Protein AF-A0A949EDN6-F1 (afdb_monomer_lite)

Structure (mmCIF, N/CA/C/O backbone):
data_AF-A0A949EDN6-F1
#
_entry.id   AF-A0A949EDN6-F1
#
loop_
_atom_site.group_PDB
_atom_site.id
_atom_site.type_symbol
_atom_site.label_atom_id
_atom_site.label_alt_id
_atom_site.label_comp_id
_atom_site.label_asym_id
_atom_site.label_entity_id
_atom_site.label_seq_id
_atom_site.pdbx_PDB_ins_code
_atom_site.Cartn_x
_atom_site.Cartn_y
_atom_site.Cartn_z
_atom_site.occupancy
_atom_site.B_iso_or_equiv
_atom_site.auth_seq_id
_atom_site.auth_comp_id
_atom_site.auth_asym_id
_atom_site.auth_atom_id
_atom_site.pdbx_PDB_model_num
ATOM 1 N N . MET A 1 1 ? 18.678 25.771 -33.953 1.00 86.19 1 MET A N 1
ATOM 2 C CA . MET A 1 1 ? 18.596 24.524 -33.159 1.00 86.19 1 MET A CA 1
ATOM 3 C C . MET A 1 1 ? 19.544 23.527 -33.800 1.00 86.19 1 MET A C 1
ATOM 5 O O . MET A 1 1 ? 19.846 23.737 -34.972 1.00 86.19 1 MET A O 1
ATOM 9 N N . PRO A 1 2 ? 20.022 22.495 -33.095 1.00 91.75 2 PRO A N 1
ATOM 10 C CA . PRO A 1 2 ? 20.628 21.342 -33.747 1.00 91.75 2 PRO A CA 1
ATOM 11 C C . PRO A 1 2 ? 19.666 20.754 -34.781 1.00 91.75 2 PRO A C 1
ATOM 13 O O . PRO A 1 2 ? 18.486 20.598 -34.490 1.00 91.75 2 PRO A O 1
ATOM 16 N N . ARG A 1 3 ? 20.156 20.472 -35.989 1.00 96.31 3 ARG A N 1
ATOM 17 C CA . ARG A 1 3 ? 19.372 19.837 -37.073 1.00 96.31 3 ARG A CA 1
ATOM 18 C C . ARG A 1 3 ? 19.996 18.530 -37.554 1.00 96.31 3 ARG A C 1
ATOM 20 O O . ARG A 1 3 ? 19.422 17.836 -38.385 1.00 96.31 3 ARG A O 1
ATOM 27 N N . LYS A 1 4 ? 21.176 18.201 -37.023 1.00 98.38 4 LYS A N 1
ATOM 28 C CA . LYS A 1 4 ? 21.984 17.035 -37.371 1.00 98.38 4 LYS A CA 1
ATOM 29 C C . LYS A 1 4 ? 22.200 16.178 -36.131 1.00 98.38 4 LYS A C 1
ATOM 31 O O . LYS A 1 4 ? 22.524 16.725 -35.075 1.00 98.38 4 LYS A O 1
ATOM 36 N N . ALA A 1 5 ? 22.079 14.861 -36.267 1.00 98.31 5 ALA A N 1
ATOM 37 C CA . ALA A 1 5 ? 22.488 13.906 -35.241 1.00 98.31 5 ALA A CA 1
ATOM 38 C C . ALA A 1 5 ? 23.556 12.948 -35.775 1.00 98.31 5 ALA A C 1
ATOM 40 O O . ALA A 1 5 ? 23.392 12.348 -36.838 1.00 98.31 5 ALA A O 1
ATOM 41 N N . VAL A 1 6 ? 24.638 12.783 -35.016 1.00 98.38 6 VAL A N 1
ATOM 42 C CA . VAL A 1 6 ? 25.698 11.805 -35.270 1.00 98.38 6 VAL A CA 1
ATOM 43 C C . VAL A 1 6 ? 25.408 10.552 -34.450 1.00 98.38 6 VAL A C 1
ATOM 45 O O . VAL A 1 6 ? 25.283 10.622 -33.225 1.00 98.38 6 VAL A O 1
ATOM 48 N N . LEU A 1 7 ? 25.300 9.407 -35.127 1.00 97.38 7 LEU A N 1
ATOM 49 C CA . LEU A 1 7 ? 24.991 8.104 -34.536 1.00 97.38 7 LEU A CA 1
ATOM 50 C C . LEU A 1 7 ? 26.198 7.158 -34.719 1.00 97.38 7 LEU A C 1
ATOM 52 O O . LEU A 1 7 ? 26.382 6.585 -35.801 1.00 97.38 7 LEU A O 1
ATOM 56 N N . PRO A 1 8 ? 27.048 6.983 -33.685 1.00 94.31 8 PRO A N 1
ATOM 57 C CA . PRO A 1 8 ? 28.187 6.068 -33.721 1.00 94.31 8 PRO A CA 1
ATOM 58 C C . PRO A 1 8 ? 27.738 4.601 -33.715 1.00 94.31 8 PRO A C 1
ATOM 60 O O . PRO A 1 8 ? 27.387 4.041 -32.676 1.00 94.31 8 PRO A O 1
ATOM 63 N N . VAL A 1 9 ? 27.755 3.967 -34.891 1.00 91.88 9 VAL A N 1
ATOM 64 C CA . VAL A 1 9 ? 27.290 2.581 -35.104 1.00 91.88 9 VAL A CA 1
ATOM 65 C C . VAL A 1 9 ? 28.416 1.601 -35.463 1.00 91.88 9 VAL A C 1
ATOM 67 O O . VAL A 1 9 ? 28.184 0.396 -35.510 1.00 91.88 9 VAL A O 1
ATOM 70 N N . GLY A 1 10 ? 29.646 2.092 -35.647 1.00 83.81 10 GLY A N 1
ATOM 71 C CA . GLY A 1 10 ? 30.845 1.337 -36.039 1.00 83.81 10 GLY A CA 1
ATOM 72 C C . GLY A 1 10 ? 31.387 0.295 -35.045 1.00 83.81 10 GLY A C 1
ATOM 73 O O . GLY A 1 10 ? 32.511 -0.172 -35.205 1.00 83.81 10 GLY A O 1
ATOM 74 N N . GLY A 1 11 ? 30.649 -0.042 -33.986 1.00 84.62 11 GLY A N 1
ATOM 75 C CA . GLY A 1 11 ? 31.118 -0.933 -32.923 1.00 84.62 11 GLY A CA 1
ATOM 76 C C . GLY A 1 11 ? 30.962 -2.420 -33.260 1.00 84.62 11 GLY A C 1
ATOM 77 O O . GLY A 1 11 ? 29.887 -2.862 -33.662 1.00 84.62 11 GLY A O 1
ATOM 78 N N . TRP A 1 12 ? 32.002 -3.216 -32.991 1.00 81.69 12 TRP A N 1
ATOM 79 C CA . TRP A 1 12 ? 32.021 -4.675 -33.206 1.00 81.69 12 TRP A CA 1
ATOM 80 C C . TRP A 1 12 ? 31.011 -5.472 -32.360 1.00 81.69 12 TRP A C 1
ATOM 82 O O . TRP A 1 12 ? 30.763 -6.639 -32.644 1.00 81.69 12 TRP A O 1
ATOM 92 N N . GLY A 1 13 ? 30.435 -4.882 -31.305 1.00 83.62 13 GLY A N 1
ATOM 93 C CA . GLY A 1 13 ? 29.383 -5.522 -30.505 1.00 83.62 13 GLY A CA 1
ATOM 94 C C . GLY A 1 13 ? 29.809 -6.834 -29.830 1.00 83.62 13 GLY A C 1
ATOM 95 O O . GLY A 1 13 ? 28.994 -7.744 -29.706 1.00 83.62 13 GLY A O 1
ATOM 96 N N . THR A 1 14 ? 31.071 -6.943 -29.405 1.00 84.38 14 THR A N 1
ATOM 97 C CA . THR A 1 14 ? 31.721 -8.184 -28.929 1.00 84.38 14 THR A CA 1
ATOM 98 C C . THR A 1 14 ? 30.969 -8.936 -27.828 1.00 84.38 14 THR A C 1
ATOM 100 O O . THR A 1 14 ? 31.036 -10.160 -27.782 1.00 84.38 14 THR A O 1
ATOM 103 N N . ARG A 1 15 ? 30.209 -8.231 -26.979 1.00 82.50 15 ARG A N 1
ATOM 104 C CA . ARG A 1 15 ? 29.369 -8.825 -25.920 1.00 82.50 15 ARG A CA 1
ATOM 105 C C . ARG A 1 15 ? 28.265 -9.755 -26.446 1.00 82.50 15 ARG A C 1
ATOM 107 O O . ARG A 1 15 ? 27.858 -10.646 -25.724 1.00 82.50 15 ARG A O 1
ATOM 114 N N . PHE A 1 16 ? 27.821 -9.565 -27.690 1.00 84.50 16 PHE A N 1
ATOM 115 C CA . PHE A 1 16 ? 26.744 -10.333 -28.334 1.00 84.50 16 PHE A CA 1
ATOM 116 C C . PHE A 1 16 ? 27.270 -11.319 -29.397 1.00 84.50 16 PHE A C 1
ATOM 118 O O . PHE A 1 16 ? 26.574 -11.665 -30.359 1.00 84.50 16 PHE A O 1
ATOM 125 N N . LEU A 1 17 ? 28.520 -11.770 -29.259 1.00 86.38 17 LEU A N 1
ATOM 126 C CA . LEU A 1 17 ? 29.038 -12.879 -30.058 1.00 86.38 17 LEU A CA 1
ATOM 127 C C . LEU A 1 17 ? 28.339 -14.192 -29.644 1.00 86.38 17 LEU A C 1
ATOM 129 O O . LEU A 1 17 ? 28.084 -14.394 -28.460 1.00 86.38 17 LEU A O 1
ATOM 133 N N . PRO A 1 18 ? 28.029 -15.102 -30.587 1.00 90.50 18 PRO A N 1
ATOM 134 C CA . PRO A 1 18 ? 28.461 -15.102 -31.986 1.00 90.50 18 PRO A CA 1
ATOM 135 C C . PRO A 1 18 ? 27.599 -14.261 -32.943 1.00 90.50 18 PRO A C 1
ATOM 137 O O . PRO A 1 18 ? 28.016 -14.063 -34.081 1.00 90.50 18 PRO A O 1
ATOM 140 N N . ALA A 1 19 ? 26.427 -13.763 -32.536 1.00 87.88 19 ALA A N 1
ATOM 141 C CA . ALA A 1 19 ? 25.477 -13.106 -33.444 1.00 87.88 19 ALA A CA 1
ATOM 142 C C . ALA A 1 19 ? 26.046 -11.831 -34.105 1.00 87.88 19 ALA A C 1
ATOM 144 O O . ALA A 1 19 ? 25.879 -11.623 -35.312 1.00 87.88 19 ALA A O 1
ATOM 145 N N . THR A 1 20 ? 26.815 -11.028 -33.362 1.00 89.19 20 THR A N 1
ATOM 146 C CA . THR A 1 20 ? 27.477 -9.820 -33.894 1.00 89.19 20 THR A CA 1
ATOM 147 C C . THR A 1 20 ? 28.630 -10.079 -34.865 1.00 89.19 20 THR A C 1
ATOM 149 O O . THR A 1 20 ? 29.150 -9.134 -35.453 1.00 89.19 20 THR A O 1
ATOM 152 N N . LYS A 1 21 ? 28.993 -11.345 -35.126 1.00 88.31 21 LYS A N 1
ATOM 153 C CA . LYS A 1 21 ? 29.953 -11.711 -36.183 1.00 88.31 21 LYS A CA 1
ATOM 154 C C . LYS A 1 21 ? 29.453 -11.346 -37.590 1.00 88.31 21 LYS A C 1
ATOM 156 O O . LYS A 1 21 ? 30.275 -11.146 -38.479 1.00 88.31 21 LYS A O 1
ATOM 161 N N . ALA A 1 22 ? 28.134 -11.312 -37.797 1.00 86.50 22 ALA A N 1
ATOM 162 C CA . ALA A 1 22 ? 27.520 -11.095 -39.112 1.00 86.50 22 ALA A CA 1
ATOM 163 C C . ALA A 1 22 ? 26.401 -10.039 -39.125 1.00 86.50 22 ALA A C 1
ATOM 165 O O . ALA A 1 22 ? 26.159 -9.441 -40.169 1.00 86.50 22 ALA A O 1
ATOM 166 N N . VAL A 1 23 ? 25.725 -9.792 -37.996 1.00 89.81 23 VAL A N 1
ATOM 167 C CA . VAL A 1 23 ? 24.645 -8.795 -37.898 1.00 89.81 23 VAL A CA 1
ATOM 168 C C . VAL A 1 23 ? 25.084 -7.658 -36.970 1.00 89.81 23 VAL A C 1
ATOM 170 O O . VAL A 1 23 ? 25.405 -7.927 -35.812 1.00 89.81 23 VAL A O 1
ATOM 173 N N . PRO A 1 24 ? 25.081 -6.384 -37.407 1.00 90.50 24 PRO A N 1
ATOM 174 C CA . PRO A 1 24 ? 25.395 -5.260 -36.529 1.00 90.50 24 PRO A CA 1
ATOM 175 C C . PRO A 1 24 ? 24.480 -5.235 -35.308 1.00 90.50 24 PRO A C 1
ATOM 177 O O . PRO A 1 24 ? 23.265 -5.358 -35.444 1.00 90.50 24 PRO A O 1
ATOM 180 N N . LYS A 1 25 ? 25.031 -4.990 -34.115 1.00 88.56 25 LYS A N 1
ATOM 181 C CA . LYS A 1 25 ? 24.237 -4.964 -32.875 1.00 88.56 25 LYS A CA 1
ATOM 182 C C . LYS A 1 25 ? 23.059 -3.975 -32.938 1.00 88.56 25 LYS A C 1
ATOM 184 O O . LYS A 1 25 ? 21.986 -4.252 -32.417 1.00 88.56 25 LYS A O 1
ATOM 189 N N . ALA A 1 26 ? 23.231 -2.833 -33.605 1.00 91.00 26 ALA A N 1
ATOM 190 C CA . ALA A 1 26 ? 22.168 -1.840 -33.778 1.00 91.00 26 ALA A CA 1
ATOM 191 C C . ALA A 1 26 ? 21.023 -2.313 -34.711 1.00 91.00 26 ALA A C 1
ATOM 193 O O . ALA A 1 26 ? 19.939 -1.736 -34.685 1.00 91.00 26 ALA A O 1
ATOM 194 N N . MET A 1 27 ? 21.238 -3.383 -35.488 1.00 93.19 27 MET A N 1
ATOM 195 C CA . MET A 1 27 ? 20.226 -4.055 -36.315 1.00 93.19 27 MET A CA 1
ATOM 196 C C . MET A 1 27 ? 19.486 -5.186 -35.585 1.00 93.19 27 MET A C 1
ATOM 198 O O . MET A 1 27 ? 18.628 -5.833 -36.182 1.00 93.19 27 MET A O 1
ATOM 202 N N . PHE A 1 28 ? 19.790 -5.444 -34.309 1.00 93.56 28 PHE A N 1
ATOM 203 C CA . PHE A 1 28 ? 19.087 -6.464 -33.531 1.00 93.56 28 PHE A CA 1
ATOM 204 C C . PHE A 1 28 ? 17.604 -6.075 -33.359 1.00 93.56 28 PHE A C 1
ATOM 206 O O . PHE A 1 28 ? 17.327 -4.918 -33.025 1.00 93.56 28 PHE A O 1
ATOM 213 N N . PRO A 1 29 ? 16.645 -6.987 -33.607 1.00 93.25 29 PRO A N 1
ATOM 214 C CA . PRO A 1 29 ? 15.225 -6.661 -33.593 1.00 93.25 29 PRO A CA 1
ATOM 215 C C . PRO A 1 29 ? 14.650 -6.586 -32.175 1.00 93.25 29 PRO A C 1
ATOM 217 O O . PRO A 1 29 ? 14.702 -7.544 -31.409 1.00 93.25 29 PRO A O 1
ATOM 220 N N . ILE A 1 30 ? 13.976 -5.481 -31.875 1.00 92.12 30 ILE A N 1
ATOM 221 C CA . ILE A 1 30 ? 12.975 -5.396 -30.813 1.00 92.12 30 ILE A CA 1
ATOM 222 C C . ILE A 1 30 ? 11.614 -5.563 -31.490 1.00 92.12 30 ILE A C 1
ATOM 224 O O . ILE A 1 30 ? 11.155 -4.713 -32.255 1.00 92.12 30 ILE A O 1
ATOM 228 N N . MET A 1 31 ? 11.004 -6.729 -31.272 1.00 89.56 31 MET A N 1
ATOM 229 C CA . MET A 1 31 ? 9.820 -7.214 -31.990 1.00 89.56 31 MET A CA 1
ATOM 230 C C . MET A 1 31 ? 9.969 -7.178 -33.523 1.00 89.56 31 MET A C 1
ATOM 232 O O . MET A 1 31 ? 10.419 -8.158 -34.109 1.00 89.56 31 MET A O 1
ATOM 236 N N . ASN A 1 32 ? 9.587 -6.080 -34.184 1.00 88.38 32 ASN A N 1
ATOM 237 C CA . ASN A 1 32 ? 9.657 -5.913 -35.644 1.00 88.38 32 ASN A CA 1
ATOM 238 C C . ASN A 1 32 ? 10.418 -4.655 -36.106 1.00 88.38 32 ASN A C 1
ATOM 240 O O . ASN A 1 32 ? 10.356 -4.318 -37.286 1.00 88.38 32 ASN A O 1
ATOM 244 N N . LYS A 1 33 ? 11.109 -3.958 -35.198 1.00 93.06 33 LYS A N 1
ATOM 245 C CA . LYS A 1 33 ? 11.955 -2.792 -35.487 1.00 93.06 33 LYS A CA 1
ATOM 246 C C . LYS A 1 33 ? 13.381 -3.083 -34.997 1.00 93.06 33 LYS A C 1
ATOM 248 O O . LYS A 1 33 ? 13.526 -3.561 -33.873 1.00 93.06 33 LYS A O 1
ATOM 253 N N . PRO A 1 34 ? 14.445 -2.810 -35.769 1.00 94.88 34 PRO A N 1
ATOM 254 C CA . PRO A 1 34 ? 15.801 -2.885 -35.241 1.00 94.88 34 PRO A CA 1
ATOM 255 C C . PRO A 1 34 ? 16.022 -1.783 -34.196 1.00 94.88 34 PRO A C 1
ATOM 257 O O . PRO A 1 34 ? 15.439 -0.703 -34.304 1.00 94.88 34 PRO A O 1
ATOM 260 N N . VAL A 1 35 ? 16.894 -2.031 -33.217 1.00 93.88 35 VAL A N 1
ATOM 261 C CA . VAL A 1 35 ? 17.261 -1.077 -32.149 1.00 93.88 35 VAL A CA 1
ATOM 262 C C . VAL A 1 35 ? 17.540 0.339 -32.694 1.00 93.88 35 VAL A C 1
ATOM 264 O O . VAL A 1 35 ? 17.014 1.314 -32.160 1.00 93.88 35 VAL A O 1
ATOM 267 N N . ILE A 1 36 ? 18.274 0.463 -33.808 1.00 94.88 36 ILE A N 1
ATOM 268 C CA . ILE A 1 36 ? 18.601 1.750 -34.450 1.00 94.88 36 ILE A CA 1
ATOM 269 C C . ILE A 1 36 ? 17.370 2.569 -34.876 1.00 94.88 36 ILE A C 1
ATOM 271 O O . ILE A 1 36 ? 17.423 3.796 -34.886 1.00 94.88 36 ILE A O 1
ATOM 275 N N . HIS A 1 37 ? 16.254 1.921 -35.216 1.00 95.94 37 HIS A N 1
ATOM 276 C CA . HIS A 1 37 ? 15.062 2.602 -35.722 1.00 95.94 37 HIS A CA 1
ATOM 277 C C . HIS A 1 37 ? 14.324 3.364 -34.614 1.00 95.94 37 HIS A C 1
ATOM 279 O O . HIS A 1 37 ? 13.880 4.475 -34.868 1.00 95.94 37 HIS A O 1
ATOM 285 N N . TYR A 1 38 ? 14.283 2.843 -33.381 1.00 94.44 38 TYR A N 1
ATOM 286 C CA . TYR A 1 38 ? 13.754 3.576 -32.217 1.00 94.44 38 TYR A CA 1
ATOM 287 C C . TYR A 1 38 ? 14.542 4.862 -31.943 1.00 94.44 38 TYR A C 1
ATOM 289 O O . TYR A 1 38 ? 13.979 5.903 -31.622 1.00 94.44 38 TYR A O 1
ATOM 297 N N . VAL A 1 39 ? 15.861 4.788 -32.112 1.00 94.38 39 VAL A N 1
ATOM 298 C CA . VAL A 1 39 ? 16.786 5.900 -31.875 1.00 94.38 39 VAL A CA 1
ATOM 299 C C . VAL A 1 39 ? 16.667 6.977 -32.964 1.00 94.38 39 VAL A C 1
ATOM 301 O O . VAL A 1 39 ? 16.814 8.166 -32.683 1.00 94.38 39 VAL A O 1
ATOM 304 N N . VAL A 1 40 ? 16.348 6.581 -34.201 1.00 96.56 40 VAL A N 1
ATOM 305 C CA . VAL A 1 40 ? 16.036 7.512 -35.299 1.00 96.56 40 VAL A CA 1
ATOM 306 C C . VAL A 1 40 ? 14.614 8.080 -35.181 1.00 96.56 40 VAL A C 1
ATOM 308 O O . VAL A 1 40 ? 14.451 9.278 -35.396 1.00 96.56 40 VAL A O 1
ATOM 311 N N . ASP A 1 41 ? 13.609 7.286 -34.782 1.00 94.75 41 ASP A N 1
ATOM 312 C CA . ASP A 1 41 ? 12.260 7.780 -34.442 1.00 94.75 41 ASP A CA 1
ATOM 313 C C . ASP A 1 41 ? 12.344 8.904 -33.388 1.00 94.75 41 ASP A C 1
ATOM 315 O O . ASP A 1 41 ? 11.747 9.966 -33.569 1.00 94.75 41 ASP A O 1
ATOM 319 N N . GLU A 1 42 ? 13.120 8.703 -32.314 1.00 95.12 42 GLU A N 1
ATOM 320 C CA . GLU A 1 42 ? 13.324 9.702 -31.254 1.00 95.12 42 GLU A CA 1
ATOM 321 C C . GLU A 1 42 ? 13.961 10.993 -31.795 1.00 95.12 42 GLU A C 1
ATOM 323 O O . GLU A 1 42 ? 13.468 12.092 -31.533 1.00 95.12 42 GLU A O 1
ATOM 328 N N . ALA A 1 43 ? 15.037 10.869 -32.580 1.00 95.81 43 ALA A N 1
ATOM 329 C CA . ALA A 1 43 ? 15.753 12.009 -33.148 1.00 95.81 43 ALA A CA 1
ATOM 330 C C . ALA A 1 43 ? 14.867 12.841 -34.093 1.00 95.81 43 ALA A C 1
ATOM 332 O O . ALA A 1 43 ? 14.839 14.069 -33.994 1.00 95.81 43 ALA A O 1
ATOM 333 N N . VAL A 1 44 ? 14.117 12.179 -34.978 1.00 95.81 44 VAL A N 1
ATOM 334 C CA . VAL A 1 44 ? 13.199 12.833 -35.924 1.00 95.81 44 VAL A CA 1
ATOM 335 C C . VAL A 1 44 ? 12.036 13.498 -35.187 1.00 95.81 44 VAL A C 1
ATOM 337 O O . VAL A 1 44 ? 11.688 14.633 -35.506 1.00 95.81 44 VAL A O 1
ATOM 340 N N . THR A 1 45 ? 11.484 12.851 -34.155 1.00 93.44 45 THR A N 1
ATOM 341 C CA . THR A 1 45 ? 10.420 13.441 -33.318 1.00 93.44 45 THR A CA 1
ATOM 342 C C . THR A 1 45 ? 10.907 14.708 -32.605 1.00 93.44 45 THR A C 1
ATOM 344 O O . THR A 1 45 ? 10.188 15.701 -32.560 1.00 93.44 45 THR A O 1
ATOM 347 N N . ALA A 1 46 ? 12.163 14.728 -32.149 1.00 93.00 46 ALA A N 1
ATOM 348 C CA . ALA A 1 46 ? 12.807 15.907 -31.565 1.00 93.00 46 ALA A CA 1
ATOM 349 C C . ALA A 1 46 ? 13.220 16.998 -32.587 1.00 93.00 46 ALA A C 1
ATOM 351 O O . ALA A 1 46 ? 13.841 17.992 -32.201 1.00 93.00 46 ALA A O 1
ATOM 352 N N . GLY A 1 47 ? 12.897 16.838 -33.877 1.00 94.31 47 GLY A N 1
ATOM 353 C CA . GLY A 1 47 ? 13.146 17.837 -34.923 1.00 94.31 47 GLY A CA 1
ATOM 354 C C . GLY A 1 47 ? 14.534 17.786 -35.573 1.00 94.31 47 GLY A C 1
ATOM 355 O O . GLY A 1 47 ? 15.000 18.805 -36.083 1.00 94.31 47 GLY A O 1
ATOM 356 N N . ILE A 1 48 ? 15.215 16.635 -35.559 1.00 97.50 48 ILE A N 1
ATOM 357 C CA . ILE A 1 48 ? 16.449 16.428 -36.334 1.00 97.50 48 ILE A CA 1
ATOM 358 C C . ILE A 1 48 ? 16.107 16.150 -37.808 1.00 97.50 48 ILE A C 1
ATOM 360 O O . ILE A 1 48 ? 15.389 15.205 -38.122 1.00 97.50 48 ILE A O 1
ATOM 364 N N . GLU A 1 49 ? 16.671 16.954 -38.713 1.00 96.81 49 GLU A N 1
ATOM 365 C CA . GLU A 1 49 ? 16.455 16.894 -40.169 1.00 96.81 49 GLU A CA 1
ATOM 366 C C . GLU A 1 49 ? 17.404 15.900 -40.867 1.00 96.81 49 GLU A C 1
ATOM 368 O O . GLU A 1 49 ? 17.034 15.278 -41.864 1.00 96.81 49 GLU A O 1
ATOM 373 N N . GLN A 1 50 ? 18.636 15.748 -40.359 1.00 97.88 50 GLN A N 1
ATOM 374 C CA . GLN A 1 50 ? 19.682 14.912 -40.960 1.00 97.88 50 GLN A CA 1
ATOM 375 C C . GLN A 1 50 ? 20.315 13.949 -39.944 1.00 97.88 50 GLN A C 1
ATOM 377 O O . GLN A 1 50 ? 20.757 14.344 -38.862 1.00 97.88 50 GLN A O 1
ATOM 382 N N . ILE A 1 51 ? 20.443 12.685 -40.341 1.00 98.31 51 ILE A N 1
ATOM 383 C CA . ILE A 1 51 ? 21.099 11.622 -39.577 1.00 98.31 51 ILE A CA 1
ATOM 384 C C . ILE A 1 51 ? 22.439 11.274 -40.241 1.00 98.31 51 ILE A C 1
ATOM 386 O O . ILE A 1 51 ? 22.512 11.044 -41.451 1.00 98.31 51 ILE A O 1
ATOM 390 N N . ILE A 1 52 ? 23.506 11.241 -39.441 1.00 98.06 52 ILE A N 1
ATOM 391 C CA . ILE A 1 52 ? 24.877 10.931 -39.861 1.00 98.06 52 ILE A CA 1
ATOM 392 C C . ILE A 1 52 ? 25.327 9.646 -39.156 1.00 98.06 52 ILE A C 1
ATOM 394 O O . ILE A 1 52 ? 25.650 9.657 -37.965 1.00 98.06 52 ILE A O 1
ATOM 398 N N . PHE A 1 53 ? 25.367 8.531 -39.882 1.00 97.25 53 PHE A N 1
ATOM 399 C CA . PHE A 1 53 ? 25.857 7.254 -39.361 1.00 97.25 53 PHE A CA 1
ATOM 400 C C . PHE A 1 53 ? 27.381 7.153 -39.485 1.00 97.25 53 PHE A C 1
ATOM 402 O O . PHE A 1 53 ? 27.936 7.300 -40.574 1.00 97.25 53 PHE A O 1
ATOM 409 N N . VAL A 1 54 ? 28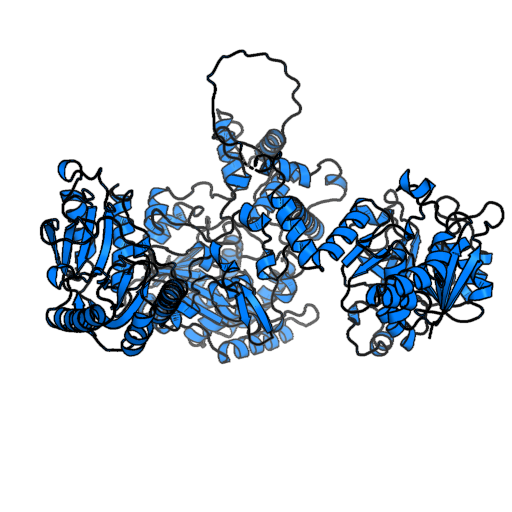.063 6.827 -38.386 1.00 95.12 54 VAL A N 1
ATOM 410 C CA . VAL A 1 54 ? 29.509 6.551 -38.397 1.00 95.12 54 VAL A CA 1
ATOM 411 C C . VAL A 1 54 ? 29.714 5.034 -38.432 1.00 95.12 54 VAL A C 1
ATOM 413 O O . VAL A 1 54 ? 29.548 4.368 -37.408 1.00 95.12 54 VAL A O 1
ATOM 416 N N . ILE A 1 55 ? 30.017 4.489 -39.616 1.00 91.56 55 ILE A N 1
ATOM 417 C CA . ILE A 1 55 ? 29.951 3.049 -39.951 1.00 91.56 55 ILE A CA 1
ATOM 418 C C . ILE A 1 55 ? 31.329 2.423 -40.216 1.00 91.56 55 ILE A C 1
ATOM 420 O O . ILE A 1 55 ? 32.225 3.076 -40.741 1.00 91.56 55 ILE A O 1
ATOM 424 N N . THR A 1 56 ? 31.495 1.126 -39.940 1.00 87.06 56 THR A N 1
ATOM 425 C CA . THR A 1 56 ? 32.552 0.308 -40.576 1.00 87.06 56 THR A CA 1
ATOM 426 C C . THR A 1 56 ? 31.965 -0.466 -41.768 1.00 87.06 56 THR A C 1
ATOM 428 O O . THR A 1 56 ? 30.737 -0.553 -41.875 1.00 87.06 56 THR A O 1
ATOM 431 N N . PRO A 1 57 ? 32.782 -1.096 -42.640 1.00 80.88 57 PRO A N 1
ATOM 432 C CA . PRO A 1 57 ? 32.275 -1.967 -43.707 1.00 80.88 57 PRO A CA 1
ATOM 433 C C . PRO A 1 57 ? 31.326 -3.071 -43.213 1.00 80.88 57 PRO A C 1
ATOM 435 O O . PRO A 1 57 ? 30.389 -3.435 -43.918 1.00 80.88 57 PRO A O 1
ATOM 438 N N . ASN A 1 58 ? 31.502 -3.541 -41.972 1.00 79.25 58 ASN A N 1
ATOM 439 C CA . ASN A 1 58 ? 30.658 -4.568 -41.357 1.00 79.25 58 ASN A CA 1
ATOM 440 C C . ASN A 1 58 ? 29.281 -4.042 -40.906 1.00 79.25 58 ASN A C 1
ATOM 442 O O . ASN A 1 58 ? 28.465 -4.825 -40.431 1.00 79.25 58 ASN A O 1
ATOM 446 N N . ASN A 1 59 ? 29.011 -2.734 -41.009 1.00 86.06 59 ASN A N 1
ATOM 447 C CA . ASN A 1 59 ? 27.774 -2.100 -40.536 1.00 86.06 59 ASN A CA 1
ATOM 448 C C . ASN A 1 59 ? 26.878 -1.554 -41.660 1.00 86.06 59 ASN A C 1
ATOM 450 O O . ASN A 1 59 ? 25.891 -0.878 -41.367 1.00 86.06 59 ASN A O 1
ATOM 454 N N . ARG A 1 60 ? 27.196 -1.843 -42.930 1.00 86.56 60 ARG A N 1
ATOM 455 C CA . ARG A 1 60 ? 26.493 -1.284 -44.099 1.00 86.56 60 ARG A CA 1
ATOM 456 C C . ARG A 1 60 ? 24.985 -1.559 -44.117 1.00 86.56 60 ARG A C 1
ATOM 458 O O . ARG A 1 60 ? 24.222 -0.696 -44.533 1.00 86.56 60 ARG A O 1
ATOM 465 N N . SER A 1 61 ? 24.541 -2.678 -43.547 1.00 91.56 61 SER A N 1
ATOM 466 C CA . SER A 1 61 ? 23.116 -3.017 -43.446 1.00 91.56 61 SER A CA 1
ATOM 467 C C . SER A 1 61 ? 22.271 -2.012 -42.641 1.00 91.56 61 SER A C 1
ATOM 469 O O . SER A 1 61 ? 21.047 -2.077 -42.685 1.00 91.56 61 SER A O 1
ATOM 471 N N . ILE A 1 62 ? 22.897 -1.093 -41.892 1.00 93.31 62 ILE A N 1
ATOM 472 C CA . ILE A 1 62 ? 22.216 0.043 -41.249 1.00 93.31 62 ILE A CA 1
ATOM 473 C C . ILE A 1 62 ? 21.854 1.110 -42.292 1.00 93.31 62 ILE A C 1
ATOM 475 O O . ILE A 1 62 ? 20.722 1.576 -42.321 1.00 93.31 62 ILE A O 1
ATOM 479 N N . GLU A 1 63 ? 22.792 1.468 -43.170 1.00 91.50 63 GLU A N 1
ATOM 480 C CA . GLU A 1 63 ? 22.570 2.406 -44.279 1.00 91.50 63 GLU A CA 1
ATOM 481 C C . GLU A 1 63 ? 21.539 1.845 -45.272 1.00 91.50 63 GLU A C 1
ATOM 483 O O . GLU A 1 63 ? 20.621 2.552 -45.687 1.00 91.50 63 GLU A O 1
ATOM 488 N N . GLU A 1 64 ? 21.629 0.549 -45.574 1.00 92.25 64 GLU A N 1
ATOM 489 C CA . GLU A 1 64 ? 20.685 -0.163 -46.446 1.00 92.25 64 GLU A CA 1
ATOM 490 C C . GLU A 1 64 ? 19.260 -0.197 -45.856 1.00 92.25 64 GLU A C 1
ATOM 492 O O . GLU A 1 64 ? 18.296 -0.048 -46.600 1.00 92.25 64 GLU A O 1
ATOM 497 N N . TYR A 1 65 ? 19.102 -0.311 -44.529 1.00 94.94 65 TYR A N 1
ATOM 498 C CA . TYR A 1 65 ? 17.787 -0.297 -43.864 1.00 94.94 65 TYR A CA 1
ATOM 499 C C . TYR A 1 65 ? 17.071 1.064 -43.930 1.00 94.94 65 TYR A C 1
ATOM 501 O O . TYR A 1 65 ? 15.841 1.106 -43.939 1.00 94.94 65 TYR A O 1
ATOM 509 N N . PHE A 1 66 ? 17.818 2.171 -43.990 1.00 95.62 66 PHE A N 1
ATOM 510 C CA . PHE A 1 66 ? 17.260 3.520 -44.172 1.00 95.62 66 PHE A CA 1
ATOM 511 C C . PHE A 1 66 ? 17.260 3.991 -45.640 1.00 95.62 66 PHE A C 1
ATOM 513 O O . PHE A 1 66 ? 16.898 5.132 -45.920 1.00 95.62 66 PHE A O 1
ATOM 520 N N . SER A 1 67 ? 17.630 3.121 -46.585 1.00 93.12 67 SER A N 1
ATOM 521 C CA . SER A 1 67 ? 17.615 3.399 -48.026 1.00 93.12 67 SER A CA 1
ATOM 522 C C . SER A 1 67 ? 16.340 2.859 -48.700 1.00 93.12 67 SER A C 1
ATOM 524 O O . SER A 1 67 ? 15.775 1.873 -48.225 1.00 93.12 67 SER A O 1
ATOM 526 N N . PRO A 1 68 ? 15.871 3.453 -49.818 1.00 92.88 68 PRO A N 1
ATOM 527 C CA . PRO A 1 68 ? 14.770 2.894 -50.608 1.00 92.88 68 PRO A CA 1
ATOM 528 C C . PRO A 1 68 ? 15.086 1.480 -51.100 1.00 92.88 68 PRO A C 1
ATOM 530 O O . PRO A 1 68 ? 16.209 1.201 -51.524 1.00 92.88 68 PRO A O 1
ATOM 533 N N . SER A 1 69 ? 14.094 0.590 -51.078 1.00 92.50 69 SER A N 1
ATOM 534 C CA . SER A 1 69 ? 14.283 -0.836 -51.365 1.00 92.50 69 SER A CA 1
ATOM 535 C C . SER A 1 69 ? 13.388 -1.243 -52.529 1.00 92.50 69 SER A C 1
ATOM 537 O O . SER A 1 69 ? 12.391 -1.941 -52.363 1.00 92.50 69 SER A O 1
ATOM 539 N N . LEU A 1 70 ? 13.744 -0.764 -53.725 1.00 93.06 70 LEU A N 1
ATOM 540 C CA . LEU A 1 70 ? 12.899 -0.824 -54.925 1.00 93.06 70 LEU A CA 1
ATOM 541 C C . LEU A 1 70 ? 12.403 -2.246 -55.251 1.00 93.06 70 LEU A C 1
ATOM 543 O O . LEU A 1 70 ? 11.234 -2.417 -55.586 1.00 93.06 70 LEU A O 1
ATOM 547 N N . ASP A 1 71 ? 13.246 -3.269 -55.079 1.00 93.62 71 ASP A N 1
ATOM 548 C CA . ASP A 1 71 ? 12.869 -4.674 -55.297 1.00 93.62 71 ASP A CA 1
ATOM 549 C C . ASP A 1 71 ? 11.834 -5.176 -54.272 1.00 93.62 71 ASP A C 1
ATOM 551 O O . ASP A 1 71 ? 10.911 -5.921 -54.615 1.00 93.62 71 ASP A O 1
ATOM 555 N N . LEU A 1 72 ? 11.957 -4.759 -53.005 1.00 93.06 72 LEU A N 1
ATOM 556 C CA . LEU A 1 72 ? 11.001 -5.093 -51.947 1.00 93.06 72 LEU A CA 1
ATOM 557 C C . LEU A 1 72 ? 9.688 -4.328 -52.138 1.00 93.06 72 LEU A C 1
ATOM 559 O O . LEU A 1 72 ? 8.617 -4.913 -51.986 1.00 93.06 72 LEU A O 1
ATOM 563 N N . GLU A 1 73 ? 9.759 -3.050 -52.500 1.00 94.12 73 GLU A N 1
ATOM 564 C CA . GLU A 1 73 ? 8.598 -2.208 -52.787 1.00 94.12 73 GLU A CA 1
ATOM 565 C C . GLU A 1 73 ? 7.796 -2.764 -53.971 1.00 94.12 73 GLU A C 1
ATOM 567 O O . GLU A 1 73 ? 6.607 -3.046 -53.816 1.00 94.12 73 GLU A O 1
ATOM 572 N N . ALA A 1 74 ? 8.449 -3.057 -55.101 1.00 94.75 74 ALA A N 1
ATOM 573 C CA . ALA A 1 74 ? 7.815 -3.681 -56.264 1.00 94.75 74 ALA A CA 1
ATOM 574 C C . ALA A 1 74 ? 7.219 -5.065 -55.935 1.00 94.75 74 ALA A C 1
ATOM 576 O O . ALA A 1 74 ? 6.112 -5.391 -56.368 1.00 94.75 74 ALA A O 1
ATOM 577 N N . CYS A 1 75 ? 7.901 -5.873 -55.116 1.00 95.31 75 CYS A N 1
ATOM 578 C CA . CYS A 1 75 ? 7.391 -7.166 -54.650 1.00 95.31 75 CYS A CA 1
ATOM 579 C C . CYS A 1 75 ? 6.145 -7.019 -53.752 1.00 95.31 75 CYS A C 1
ATOM 581 O O . CYS A 1 75 ? 5.188 -7.790 -53.880 1.00 95.31 75 CYS A O 1
ATOM 583 N N . LEU A 1 76 ? 6.119 -6.027 -52.856 1.00 95.44 76 LEU A N 1
ATOM 584 C CA . LEU A 1 76 ? 4.971 -5.741 -51.990 1.00 95.44 76 LEU A CA 1
ATOM 585 C C . LEU A 1 76 ? 3.794 -5.139 -52.769 1.00 95.44 76 LEU A C 1
ATOM 587 O O . LEU A 1 76 ? 2.648 -5.491 -52.479 1.00 95.44 76 LEU A O 1
ATOM 591 N N . GLU A 1 77 ? 4.057 -4.300 -53.771 1.00 93.94 77 GLU A N 1
ATOM 592 C CA . GLU A 1 77 ? 3.053 -3.752 -54.687 1.00 93.94 77 GLU A CA 1
ATOM 593 C C . GLU A 1 77 ? 2.425 -4.851 -55.556 1.00 93.94 77 GLU A C 1
ATOM 595 O O . GLU A 1 77 ? 1.202 -5.016 -55.543 1.00 93.94 77 GLU A O 1
ATOM 600 N N . GLN A 1 78 ? 3.242 -5.687 -56.210 1.00 95.38 78 GLN A N 1
ATOM 601 C CA . GLN A 1 78 ? 2.779 -6.835 -57.002 1.00 95.38 78 GLN A CA 1
ATOM 602 C C . GLN A 1 78 ? 1.933 -7.808 -56.160 1.00 95.38 78 GLN A C 1
ATOM 604 O O . GLN A 1 78 ? 0.938 -8.355 -56.638 1.00 95.38 78 GLN A O 1
ATOM 609 N N . ARG A 1 79 ? 2.294 -8.002 -54.883 1.00 95.44 79 ARG A N 1
ATOM 610 C CA . ARG A 1 79 ? 1.548 -8.824 -53.908 1.00 95.44 79 ARG A CA 1
ATOM 611 C C . ARG A 1 79 ? 0.414 -8.069 -53.196 1.00 95.44 79 ARG A C 1
ATOM 613 O O . ARG A 1 79 ? -0.188 -8.617 -52.271 1.00 95.44 79 ARG A O 1
ATOM 620 N N . GLN A 1 80 ? 0.131 -6.830 -53.600 1.00 93.81 80 GLN A N 1
ATOM 621 C CA . GLN A 1 80 ? -0.926 -5.949 -53.087 1.00 93.81 80 GLN A CA 1
ATOM 622 C C . GLN A 1 80 ? -0.890 -5.715 -51.561 1.00 93.81 80 GLN A C 1
ATOM 624 O O . GLN A 1 80 ? -1.906 -5.404 -50.934 1.00 93.81 80 GLN A O 1
ATOM 629 N N . LYS A 1 81 ? 0.285 -5.827 -50.928 1.00 95.19 81 LYS A N 1
ATOM 630 C CA . LYS A 1 81 ? 0.490 -5.673 -49.475 1.00 95.19 81 LYS A CA 1
ATOM 631 C C . LYS A 1 81 ? 0.610 -4.198 -49.067 1.00 95.19 81 LYS A C 1
ATOM 633 O O . LYS A 1 81 ? 1.601 -3.790 -48.467 1.00 95.19 81 LYS A O 1
ATOM 638 N N . LYS A 1 82 ? -0.430 -3.411 -49.370 1.00 93.62 82 LYS A N 1
ATOM 639 C CA . LYS A 1 82 ? -0.469 -1.938 -49.247 1.00 93.62 82 LYS A CA 1
ATOM 640 C C . LYS A 1 82 ? 0.049 -1.394 -47.909 1.00 93.62 82 LYS A C 1
ATOM 642 O O . LYS A 1 82 ? 0.855 -0.473 -47.913 1.00 93.62 82 LYS A O 1
ATOM 647 N N . GLU A 1 83 ? -0.340 -1.979 -46.776 1.00 92.06 83 GLU A N 1
ATOM 648 C CA . GLU A 1 83 ? 0.117 -1.486 -45.464 1.00 92.06 83 GLU A CA 1
ATOM 649 C C . GLU A 1 83 ? 1.597 -1.789 -45.185 1.00 92.06 83 GLU A C 1
ATOM 651 O O . GLU A 1 83 ? 2.286 -0.965 -44.594 1.00 92.06 83 GLU A O 1
ATOM 656 N N . ALA A 1 84 ? 2.125 -2.918 -45.669 1.00 90.19 84 ALA A N 1
ATOM 657 C CA . ALA A 1 84 ? 3.557 -3.208 -45.575 1.00 90.19 84 ALA A CA 1
ATOM 658 C C . ALA A 1 84 ? 4.375 -2.298 -46.508 1.00 90.19 84 ALA A C 1
ATOM 660 O O . ALA A 1 84 ? 5.431 -1.812 -46.111 1.00 90.19 84 ALA A O 1
ATOM 661 N N . LEU A 1 85 ? 3.857 -2.016 -47.711 1.00 93.44 85 LEU A N 1
ATOM 662 C CA . LEU A 1 85 ? 4.464 -1.082 -48.662 1.00 93.44 85 LEU A CA 1
ATOM 663 C C . LEU A 1 85 ? 4.587 0.328 -48.060 1.00 93.44 85 LEU A C 1
ATOM 665 O O . LEU A 1 85 ? 5.682 0.882 -48.050 1.00 93.44 85 LEU A O 1
ATOM 669 N N . LYS A 1 86 ? 3.511 0.858 -47.454 1.00 93.38 86 LYS A N 1
ATOM 670 C CA . LYS A 1 86 ? 3.536 2.135 -46.711 1.00 93.38 86 LYS A CA 1
ATOM 671 C C . LYS A 1 86 ? 4.600 2.159 -45.611 1.00 93.38 86 LYS A C 1
ATOM 673 O O . LYS A 1 86 ? 5.258 3.178 -45.429 1.00 93.38 86 LYS A O 1
ATOM 678 N N . VAL A 1 87 ? 4.752 1.066 -44.854 1.00 91.50 87 VAL A N 1
ATOM 679 C CA . VAL A 1 87 ? 5.747 0.983 -43.771 1.00 91.50 87 VAL A CA 1
ATOM 680 C C . VAL A 1 87 ? 7.166 1.043 -44.331 1.00 91.50 87 VAL A C 1
ATOM 682 O O . VAL A 1 87 ? 7.949 1.846 -43.835 1.00 91.50 87 VAL A O 1
ATOM 685 N N . VAL A 1 88 ? 7.482 0.271 -45.378 1.00 92.25 88 VAL A N 1
ATOM 686 C CA . VAL A 1 88 ? 8.800 0.315 -46.043 1.00 92.25 88 VAL A CA 1
ATOM 687 C C . VAL A 1 88 ? 9.068 1.713 -46.607 1.00 92.25 88 VAL A C 1
ATOM 689 O O . VAL A 1 88 ? 10.081 2.321 -46.273 1.00 92.25 88 VAL A O 1
ATOM 692 N N . GLN A 1 89 ? 8.123 2.273 -47.365 1.00 93.06 89 GLN A N 1
ATOM 693 C CA . GLN A 1 89 ? 8.255 3.593 -47.993 1.00 93.06 89 GLN A CA 1
ATOM 694 C C . GLN A 1 89 ? 8.351 4.753 -46.996 1.00 93.06 89 GLN A C 1
ATOM 696 O O . GLN A 1 89 ? 8.897 5.804 -47.336 1.00 93.06 89 GLN A O 1
ATOM 701 N N . LYS A 1 90 ? 7.878 4.592 -45.753 1.00 94.56 90 LYS A N 1
ATOM 702 C CA . LYS A 1 90 ? 8.069 5.614 -44.717 1.00 94.56 90 LYS A CA 1
ATOM 703 C C . LYS A 1 90 ? 9.538 5.737 -44.297 1.00 94.56 90 LYS A C 1
ATOM 705 O O . LYS A 1 90 ? 9.973 6.855 -44.043 1.00 94.56 90 LYS A O 1
ATOM 710 N N . ILE A 1 91 ? 10.293 4.636 -44.216 1.00 95.06 91 ILE A N 1
ATOM 711 C CA . ILE A 1 91 ? 11.606 4.611 -43.540 1.00 95.06 91 ILE A CA 1
ATOM 712 C C . ILE A 1 91 ? 12.637 5.557 -44.198 1.00 95.06 91 ILE A C 1
ATOM 714 O O . ILE A 1 91 ? 13.199 6.379 -43.471 1.00 95.06 91 ILE A O 1
ATOM 718 N N . PRO A 1 92 ? 12.846 5.558 -45.532 1.00 94.88 92 PRO A N 1
ATOM 719 C CA . PRO A 1 92 ? 13.785 6.486 -46.174 1.00 94.88 92 PRO A CA 1
ATOM 720 C C . PRO A 1 92 ? 13.329 7.950 -46.130 1.00 94.88 92 PRO A C 1
ATOM 722 O O . PRO A 1 92 ? 14.141 8.857 -46.272 1.00 94.88 92 PRO A O 1
ATOM 725 N N . ASN A 1 93 ? 12.031 8.183 -45.919 1.00 93.25 93 ASN A N 1
ATOM 726 C CA . ASN A 1 93 ? 11.419 9.509 -45.840 1.00 93.25 93 ASN A CA 1
ATOM 727 C C . ASN A 1 93 ? 11.347 10.056 -44.397 1.00 93.25 93 ASN A C 1
ATOM 729 O O . ASN A 1 93 ? 10.711 11.082 -44.166 1.00 93.25 93 ASN A O 1
ATOM 733 N N . MET A 1 94 ? 11.972 9.388 -43.416 1.00 94.69 94 MET A N 1
ATOM 734 C CA . MET A 1 94 ? 12.015 9.860 -42.023 1.00 94.69 94 MET A CA 1
ATOM 735 C C . MET A 1 94 ? 12.957 11.057 -41.823 1.00 94.69 94 MET A C 1
ATOM 737 O O . MET A 1 94 ? 12.660 11.924 -41.009 1.00 94.69 94 MET A O 1
ATOM 741 N N . ALA A 1 95 ? 14.092 11.090 -42.528 1.00 96.00 95 ALA A N 1
ATOM 742 C CA . ALA A 1 95 ? 15.129 12.116 -42.411 1.00 96.00 95 ALA A CA 1
ATOM 743 C C . ALA A 1 95 ? 16.045 12.105 -43.646 1.00 96.00 95 ALA A C 1
ATOM 745 O O . ALA A 1 95 ? 16.015 11.169 -44.446 1.00 96.00 95 ALA A O 1
ATOM 746 N N . HIS A 1 96 ? 16.936 13.088 -43.769 1.00 96.81 96 HIS A N 1
ATOM 747 C CA . HIS A 1 96 ? 18.068 12.981 -44.687 1.00 96.81 96 HIS A CA 1
ATOM 748 C C . HIS A 1 96 ? 19.158 12.084 -44.084 1.00 96.81 96 HIS A C 1
ATOM 750 O O . HIS A 1 96 ? 19.855 12.472 -43.147 1.00 96.81 96 HIS A O 1
ATOM 756 N N . PHE A 1 97 ? 19.315 10.876 -44.619 1.00 96.69 97 PHE A N 1
ATOM 757 C CA . PHE A 1 97 ? 20.339 9.930 -44.176 1.00 96.69 97 PHE A CA 1
ATOM 758 C C . PHE A 1 97 ? 21.669 10.146 -44.903 1.00 96.69 97 PHE A C 1
ATOM 760 O O . PHE A 1 97 ? 21.716 10.430 -46.098 1.00 96.69 97 PHE A O 1
ATOM 767 N N . SER A 1 98 ? 22.768 10.014 -44.163 1.00 95.81 98 SER A N 1
ATOM 768 C CA . SER A 1 98 ? 24.138 10.158 -44.663 1.00 95.81 98 SER A CA 1
ATOM 769 C C . SER A 1 98 ? 25.096 9.306 -43.829 1.00 95.81 98 SER A C 1
ATOM 771 O O . SER A 1 98 ? 24.817 9.024 -42.662 1.00 95.81 98 SER A O 1
ATOM 773 N N . SER A 1 99 ? 26.221 8.883 -44.406 1.00 94.31 99 SER A N 1
ATOM 774 C CA . SER A 1 99 ? 27.197 8.023 -43.732 1.00 94.31 99 SER A CA 1
ATOM 775 C C . SER A 1 99 ? 28.629 8.542 -43.860 1.00 94.31 99 SER A C 1
ATOM 777 O O . SER A 1 99 ? 28.983 9.260 -44.795 1.00 94.31 99 SER A O 1
ATOM 779 N N . THR A 1 100 ? 29.467 8.181 -42.889 1.00 94.38 100 THR A N 1
ATOM 780 C CA . THR A 1 100 ? 30.911 8.435 -42.899 1.00 94.38 100 THR A CA 1
ATOM 781 C C . THR A 1 100 ? 31.655 7.210 -42.349 1.00 94.38 100 THR A C 1
ATOM 783 O O . THR A 1 100 ? 31.190 6.592 -41.384 1.00 94.38 100 THR A O 1
ATOM 786 N N . PRO A 1 101 ? 32.791 6.803 -42.944 1.00 90.94 101 PRO A N 1
ATOM 787 C CA . PRO A 1 101 ? 33.561 5.666 -42.457 1.00 90.94 101 PRO A CA 1
ATOM 788 C C . PRO A 1 101 ? 34.250 5.976 -41.120 1.00 90.94 101 PRO A C 1
ATOM 790 O O . PRO A 1 101 ? 34.978 6.959 -40.991 1.00 90.94 101 PRO A O 1
ATOM 793 N N . ALA A 1 102 ? 34.096 5.076 -40.151 1.00 87.56 102 ALA A N 1
ATOM 794 C CA . ALA A 1 102 ? 34.800 5.074 -38.874 1.00 87.56 102 ALA A CA 1
ATOM 795 C C . ALA A 1 102 ? 36.300 4.778 -39.079 1.00 87.56 102 ALA A C 1
ATOM 797 O O . ALA A 1 102 ? 36.737 3.628 -39.000 1.00 87.56 102 ALA A O 1
ATOM 798 N N . LYS A 1 103 ? 37.097 5.807 -39.385 1.00 85.19 103 LYS A N 1
ATOM 799 C CA . LYS A 1 103 ? 38.549 5.685 -39.583 1.00 85.19 103 LYS A CA 1
ATOM 800 C C . LYS A 1 103 ? 39.293 5.858 -38.249 1.00 85.19 103 LYS A C 1
ATOM 802 O O . LYS A 1 103 ? 39.124 6.902 -37.614 1.00 85.19 103 LYS A O 1
ATOM 807 N N . PRO A 1 104 ? 40.144 4.899 -37.833 1.00 80.62 104 PRO A N 1
ATOM 808 C CA . PRO A 1 104 ? 41.115 5.108 -36.758 1.00 80.62 104 PRO A CA 1
ATOM 809 C C . PRO A 1 104 ? 42.087 6.248 -37.089 1.00 80.62 104 PRO A C 1
ATOM 811 O O . PRO A 1 104 ? 42.415 6.470 -38.258 1.00 80.62 104 PRO A O 1
ATOM 814 N N . ARG A 1 105 ? 42.593 6.944 -36.066 1.00 73.38 105 ARG A N 1
ATOM 815 C CA . ARG A 1 105 ? 43.574 8.031 -36.230 1.00 73.38 105 ARG A CA 1
ATOM 816 C C . ARG A 1 105 ? 44.939 7.555 -35.737 1.00 73.38 105 ARG A C 1
ATOM 818 O O . ARG A 1 105 ? 45.270 7.666 -34.560 1.00 73.38 105 ARG A O 1
ATOM 825 N N . GLY A 1 106 ? 45.708 6.953 -36.644 1.00 74.50 106 GLY A N 1
ATOM 826 C CA . GLY A 1 106 ? 46.904 6.192 -36.278 1.00 74.50 106 GLY A CA 1
ATOM 827 C C . GLY A 1 106 ? 46.512 4.943 -35.486 1.00 74.50 106 GLY A C 1
ATOM 828 O O . GLY A 1 106 ? 45.691 4.157 -35.950 1.00 74.50 106 GLY A O 1
ATOM 829 N N . GLN A 1 107 ? 47.063 4.784 -34.282 1.00 63.56 107 GLN A N 1
ATOM 830 C CA . GLN A 1 107 ? 46.700 3.692 -33.368 1.00 63.56 107 GLN A CA 1
ATOM 831 C C . GLN A 1 107 ? 45.402 3.946 -32.573 1.00 63.56 107 GLN A C 1
ATOM 833 O O . GLN A 1 107 ? 44.902 3.034 -31.923 1.00 63.56 107 GLN A O 1
ATOM 838 N N . TYR A 1 108 ? 44.849 5.165 -32.613 1.00 71.56 108 TYR A N 1
ATOM 839 C CA . TYR A 1 108 ? 43.774 5.590 -31.712 1.00 71.56 108 TYR A CA 1
ATOM 840 C C . TYR A 1 108 ? 42.366 5.316 -32.261 1.00 71.56 108 TYR A C 1
ATOM 842 O O . TYR A 1 108 ? 42.077 5.550 -33.440 1.00 71.56 108 TYR A O 1
ATOM 850 N N . GLN A 1 109 ? 41.488 4.841 -31.374 1.00 81.19 109 GLN A N 1
ATOM 851 C CA . GLN A 1 109 ? 40.088 4.475 -31.630 1.00 81.19 109 GLN A CA 1
ATOM 852 C C . GLN A 1 109 ? 39.175 5.040 -30.520 1.00 81.19 109 GLN A C 1
ATOM 854 O O . GLN A 1 109 ? 39.630 5.840 -29.702 1.00 81.19 109 GLN A O 1
ATOM 859 N N . GLY A 1 110 ? 37.896 4.654 -30.503 1.00 86.62 110 GLY A N 1
ATOM 860 C CA . GLY A 1 110 ? 36.926 5.038 -29.471 1.00 86.62 110 GLY A CA 1
ATOM 861 C C . GLY A 1 110 ? 35.846 6.022 -29.915 1.00 86.62 110 GLY A C 1
ATOM 862 O O . GLY A 1 110 ? 35.797 6.472 -31.065 1.00 86.62 110 GLY A O 1
ATOM 863 N N . LEU A 1 111 ?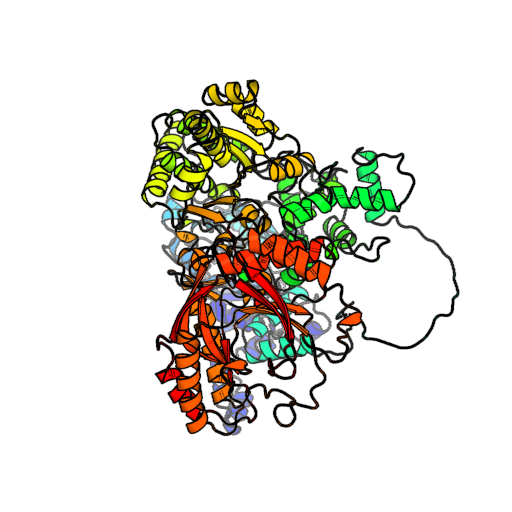 34.953 6.354 -28.978 1.00 91.31 111 LEU A N 1
ATOM 864 C CA . LEU A 1 111 ? 33.768 7.183 -29.229 1.00 91.31 111 LEU A CA 1
ATOM 865 C C . LEU A 1 111 ? 34.121 8.599 -29.716 1.00 91.31 111 LEU A C 1
ATOM 867 O O . LEU A 1 111 ? 33.446 9.121 -30.602 1.00 91.31 111 LEU A O 1
ATOM 871 N N . GLY A 1 112 ? 35.191 9.201 -29.189 1.00 93.56 112 GLY A N 1
ATOM 872 C CA . GLY A 1 112 ? 35.660 10.518 -29.619 1.00 93.56 112 GLY A CA 1
ATOM 873 C C . GLY A 1 112 ? 36.131 10.523 -31.076 1.00 93.56 112 GLY A C 1
ATOM 874 O O . GLY A 1 112 ? 35.735 11.393 -31.852 1.00 93.56 112 GLY A O 1
ATOM 875 N N . VAL A 1 113 ? 36.884 9.496 -31.492 1.00 93.19 113 VAL A N 1
ATOM 876 C CA . VAL A 1 113 ? 37.310 9.323 -32.895 1.00 93.19 113 VAL A CA 1
ATOM 877 C C . VAL A 1 113 ? 36.104 9.091 -33.812 1.00 93.19 113 VAL A C 1
ATOM 879 O O . VAL A 1 113 ? 36.068 9.606 -34.930 1.00 93.19 113 VAL A O 1
ATOM 882 N N . ALA A 1 114 ? 35.086 8.359 -33.352 1.00 93.69 114 ALA A N 1
ATOM 883 C CA . ALA A 1 114 ? 33.855 8.171 -34.115 1.00 93.69 114 ALA A CA 1
ATOM 884 C C . ALA A 1 114 ? 33.105 9.500 -34.335 1.00 93.69 114 ALA A C 1
ATOM 886 O O . ALA A 1 114 ? 32.729 9.797 -35.466 1.00 93.69 114 ALA A O 1
ATOM 887 N N . VAL A 1 115 ? 32.950 10.332 -33.298 1.00 96.62 115 VAL A N 1
ATOM 888 C CA . VAL A 1 115 ? 32.343 11.670 -33.436 1.00 96.62 115 VAL A CA 1
ATOM 889 C C . VAL A 1 115 ? 33.169 12.561 -34.371 1.00 96.62 115 VAL A C 1
ATOM 891 O O . VAL A 1 115 ? 32.601 13.179 -35.271 1.00 96.62 115 VAL A O 1
ATOM 894 N N . LEU A 1 116 ? 34.500 12.576 -34.238 1.00 95.44 116 LEU A N 1
ATOM 895 C CA . LEU A 1 116 ? 35.381 13.386 -35.088 1.00 95.44 116 LEU A CA 1
ATOM 896 C C . LEU A 1 116 ? 35.277 13.025 -36.584 1.00 95.44 116 LEU A C 1
ATOM 898 O O . LEU A 1 116 ? 35.283 13.915 -37.429 1.00 95.44 116 LEU A O 1
ATOM 902 N N . ASN A 1 117 ? 35.077 11.749 -36.936 1.00 95.25 117 ASN A N 1
ATOM 903 C CA . ASN A 1 117 ? 34.865 11.329 -38.333 1.00 95.25 117 ASN A CA 1
ATOM 904 C C . ASN A 1 117 ? 33.589 11.917 -38.987 1.00 95.25 117 ASN A C 1
ATOM 906 O O . ASN A 1 117 ? 33.439 11.828 -40.209 1.00 95.25 117 ASN A O 1
ATOM 910 N N . ALA A 1 118 ? 32.680 12.527 -38.216 1.00 96.75 118 ALA A N 1
ATOM 911 C CA . ALA A 1 118 ? 31.494 13.221 -38.724 1.00 96.75 118 ALA A CA 1
ATOM 912 C C . ALA A 1 118 ? 31.689 14.735 -38.955 1.00 96.75 118 ALA A C 1
ATOM 914 O O . ALA A 1 118 ? 30.817 15.355 -39.565 1.00 96.75 118 ALA A O 1
ATOM 915 N N . GLN A 1 119 ? 32.818 15.323 -38.534 1.00 96.31 119 GLN A N 1
ATOM 916 C CA . GLN A 1 119 ? 33.126 16.765 -38.592 1.00 96.31 119 GLN A CA 1
ATOM 917 C C . GLN A 1 119 ? 32.767 17.425 -39.935 1.00 96.31 119 GLN A C 1
ATOM 919 O O . GLN A 1 119 ? 32.132 18.475 -39.957 1.00 96.31 119 GLN A O 1
ATOM 924 N N . VAL A 1 120 ? 33.110 16.792 -41.063 1.00 95.69 120 VAL A N 1
ATOM 925 C CA . VAL A 1 120 ? 32.858 17.331 -42.416 1.00 95.69 120 VAL A CA 1
ATOM 926 C C . VAL A 1 120 ? 31.365 17.354 -42.782 1.00 95.69 120 VAL A C 1
ATOM 928 O O . VAL A 1 120 ? 30.922 18.263 -43.479 1.00 95.69 120 VAL A O 1
ATOM 931 N N . LEU A 1 121 ? 30.576 16.384 -42.308 1.00 96.62 121 LEU A N 1
ATOM 932 C CA . LEU A 1 121 ? 29.131 16.307 -42.572 1.00 96.62 121 LEU A CA 1
ATOM 933 C C . LEU A 1 121 ? 28.324 17.187 -41.605 1.00 96.62 121 LEU A C 1
ATOM 935 O O . LEU A 1 121 ? 27.304 17.770 -41.985 1.00 96.62 121 LEU A O 1
ATOM 939 N N . VAL A 1 122 ? 28.798 17.324 -40.364 1.00 97.50 122 VAL A N 1
ATOM 940 C CA . VAL A 1 122 ? 28.236 18.254 -39.378 1.00 97.50 122 VAL A CA 1
ATOM 941 C C . VAL A 1 122 ? 28.511 19.703 -39.784 1.00 97.50 122 VAL A C 1
ATOM 943 O O . VAL A 1 122 ? 27.578 20.504 -39.846 1.00 97.50 122 VAL A O 1
ATOM 946 N N . GLY A 1 123 ? 29.751 20.032 -40.145 1.00 95.44 123 GLY A N 1
ATOM 947 C CA . GLY A 1 123 ? 30.171 21.405 -40.411 1.00 95.44 123 GLY A CA 1
ATOM 948 C C . GLY A 1 123 ? 30.196 22.258 -39.138 1.00 95.44 123 GLY A C 1
ATOM 949 O O . GLY A 1 123 ? 30.376 21.750 -38.035 1.00 95.44 123 GLY A O 1
ATOM 950 N N . ASN A 1 124 ? 30.016 23.571 -39.291 1.00 95.12 124 ASN A N 1
ATOM 951 C CA . ASN A 1 124 ? 30.090 24.533 -38.189 1.00 95.12 124 ASN A CA 1
ATOM 952 C C . ASN A 1 124 ? 28.703 24.869 -37.599 1.00 95.12 124 ASN A C 1
ATOM 954 O O . ASN A 1 124 ? 28.302 26.032 -37.564 1.00 95.12 124 ASN A O 1
ATOM 958 N N . GLU A 1 125 ? 27.940 23.855 -37.182 1.00 95.56 125 GLU A N 1
ATOM 959 C CA . GLU A 1 125 ? 26.661 24.032 -36.475 1.00 95.56 125 GLU A CA 1
ATOM 960 C C . GLU A 1 125 ? 26.543 23.055 -35.286 1.00 95.56 125 GLU A C 1
ATOM 962 O O . GLU A 1 125 ? 27.142 21.978 -35.326 1.00 95.56 125 GLU A O 1
ATOM 967 N N . PRO A 1 126 ? 25.814 23.404 -34.205 1.00 97.19 126 PRO A N 1
ATOM 968 C CA . PRO A 1 126 ? 25.629 22.507 -33.068 1.00 97.19 126 PRO A CA 1
ATOM 969 C C . PRO A 1 126 ? 24.817 21.274 -33.476 1.00 97.19 126 PRO A C 1
ATOM 971 O O . PRO A 1 126 ? 23.875 21.363 -34.266 1.00 97.19 126 PRO A O 1
ATOM 974 N N . PHE A 1 127 ? 25.162 20.123 -32.912 1.00 98.50 127 PHE A N 1
ATOM 975 C CA . PHE A 1 127 ? 24.678 18.819 -33.357 1.00 98.50 127 PHE A CA 1
ATOM 976 C C . PHE A 1 127 ? 24.385 17.899 -32.175 1.00 98.50 127 PHE A C 1
ATOM 978 O O . PHE A 1 127 ? 24.958 18.043 -31.095 1.00 98.50 127 PHE A O 1
ATOM 985 N N . ALA A 1 128 ? 23.485 16.942 -32.376 1.00 98.31 128 ALA A N 1
ATOM 986 C CA . ALA A 1 128 ? 23.252 15.885 -31.406 1.00 98.31 128 ALA A CA 1
ATOM 987 C C . ALA A 1 128 ? 24.273 14.747 -31.583 1.00 98.31 128 ALA A C 1
ATOM 989 O O . ALA A 1 128 ? 24.643 14.412 -32.709 1.00 98.31 128 ALA A O 1
ATOM 990 N N . VAL A 1 129 ? 24.676 14.101 -30.489 1.00 98.31 129 VAL A N 1
ATOM 991 C CA . VAL A 1 129 ? 25.283 12.760 -30.526 1.00 98.31 129 VAL A CA 1
ATOM 992 C C . VAL A 1 129 ? 24.340 11.809 -29.811 1.00 98.31 129 VAL A C 1
ATOM 994 O O . VAL A 1 129 ? 23.879 12.091 -28.705 1.00 98.31 129 VAL A O 1
ATOM 997 N N . ILE A 1 130 ? 24.031 10.692 -30.461 1.00 97.38 130 ILE A N 1
ATOM 998 C CA . ILE A 1 130 ? 23.013 9.754 -29.997 1.00 97.38 130 ILE A CA 1
ATOM 999 C C . ILE A 1 130 ? 23.603 8.344 -30.054 1.00 97.38 130 ILE A C 1
ATOM 1001 O O . ILE A 1 130 ? 23.968 7.855 -31.125 1.00 97.38 130 ILE A O 1
ATOM 1005 N N . LEU A 1 131 ? 23.738 7.689 -28.897 1.00 94.56 131 LEU A N 1
ATOM 1006 C CA . LEU A 1 131 ? 24.293 6.337 -28.835 1.00 94.56 131 LEU A CA 1
ATOM 1007 C C . LEU A 1 131 ? 23.189 5.316 -29.140 1.00 94.56 131 LEU A C 1
ATOM 1009 O O . LEU A 1 131 ? 22.183 5.273 -28.429 1.00 94.56 131 LEU A O 1
ATOM 1013 N N . PRO A 1 132 ? 23.374 4.441 -30.144 1.00 88.12 132 PRO A N 1
ATOM 1014 C CA . PRO A 1 132 ? 22.304 3.586 -30.652 1.00 88.12 132 PRO A CA 1
ATOM 1015 C C . PRO A 1 132 ? 21.903 2.458 -29.696 1.00 88.12 132 PRO A C 1
ATOM 1017 O O . PRO A 1 132 ? 20.948 1.753 -29.971 1.00 88.12 132 PRO A O 1
ATOM 1020 N N . ASN A 1 133 ? 22.646 2.231 -28.610 1.00 87.31 133 ASN A N 1
ATOM 1021 C CA . ASN A 1 133 ? 22.395 1.123 -27.685 1.00 87.31 133 ASN A CA 1
ATOM 1022 C C . ASN A 1 133 ? 21.542 1.518 -26.472 1.00 87.31 133 ASN A C 1
ATOM 1024 O O . ASN A 1 133 ? 21.064 0.629 -25.766 1.00 87.31 133 ASN A O 1
ATOM 1028 N N . ASP A 1 134 ? 21.380 2.819 -26.248 1.00 91.06 134 ASP A N 1
ATOM 1029 C CA . ASP A 1 134 ? 20.702 3.379 -25.088 1.00 91.06 134 ASP A CA 1
ATOM 1030 C C . ASP A 1 134 ? 19.258 3.680 -25.497 1.00 91.06 134 ASP A C 1
ATOM 1032 O O . ASP A 1 134 ? 19.005 4.644 -26.224 1.00 91.06 134 ASP A O 1
ATOM 1036 N N . LEU A 1 135 ? 18.327 2.819 -25.085 1.00 91.25 135 LEU A N 1
ATOM 1037 C CA . LEU A 1 135 ? 16.898 2.938 -25.384 1.00 91.25 135 LEU A CA 1
ATOM 1038 C C . LEU A 1 135 ? 16.154 3.570 -24.210 1.00 91.25 135 LEU A C 1
ATOM 1040 O O . LEU A 1 135 ? 16.500 3.353 -23.051 1.00 91.25 135 LEU A O 1
ATOM 1044 N N . MET A 1 136 ? 15.157 4.389 -24.532 1.00 89.44 136 MET A N 1
ATOM 1045 C CA . MET A 1 136 ? 14.489 5.294 -23.601 1.00 89.44 136 MET A CA 1
ATOM 1046 C C . MET A 1 136 ? 12.991 5.289 -23.903 1.00 89.44 136 MET A C 1
ATOM 1048 O O . MET A 1 136 ? 12.604 5.512 -25.048 1.00 89.44 136 MET A O 1
ATOM 1052 N N . GLU A 1 137 ? 12.164 5.022 -22.894 1.00 83.69 137 GLU A N 1
ATOM 1053 C CA . GLU A 1 137 ? 10.701 5.058 -22.995 1.00 83.69 137 GLU A CA 1
ATOM 1054 C C . GLU A 1 137 ? 10.149 6.120 -22.041 1.00 83.69 137 GLU A C 1
ATOM 1056 O O . GLU A 1 137 ? 10.380 6.073 -20.828 1.00 83.69 137 GLU A O 1
ATOM 1061 N N . THR A 1 138 ? 9.421 7.079 -22.606 1.00 81.12 138 THR A N 1
ATOM 1062 C CA . THR A 1 138 ? 8.899 8.268 -21.927 1.00 81.12 138 THR A CA 1
ATOM 1063 C C . THR A 1 138 ? 7.644 8.781 -22.618 1.00 81.12 138 THR A C 1
ATOM 1065 O O . THR A 1 138 ? 7.435 8.546 -23.805 1.00 81.12 138 THR A O 1
ATOM 1068 N N . GLY A 1 139 ? 6.842 9.575 -21.900 1.00 76.44 139 GLY A N 1
ATOM 1069 C CA . GLY A 1 139 ? 5.780 10.372 -22.523 1.00 76.44 139 GLY A CA 1
ATOM 1070 C C . GLY A 1 139 ? 6.303 11.483 -23.448 1.00 76.44 139 GLY A C 1
ATOM 1071 O O . GLY A 1 139 ? 5.545 11.977 -24.276 1.00 76.44 139 GLY A O 1
ATOM 1072 N N . ILE A 1 140 ? 7.580 11.873 -23.315 1.00 82.94 140 ILE A N 1
ATOM 1073 C CA . ILE A 1 140 ? 8.254 12.903 -24.123 1.00 82.94 140 ILE A CA 1
ATOM 1074 C C . ILE A 1 140 ? 9.686 12.447 -24.450 1.00 82.94 140 ILE A C 1
ATOM 1076 O O . ILE A 1 140 ? 10.427 12.121 -23.516 1.00 82.94 140 ILE A O 1
ATOM 1080 N N . PRO A 1 141 ? 10.107 12.417 -25.729 1.00 89.62 141 PRO A N 1
ATOM 1081 C CA . PRO A 1 141 ? 11.452 12.012 -26.146 1.00 89.62 141 PRO A CA 1
ATOM 1082 C C . PRO A 1 141 ? 12.582 12.711 -25.372 1.00 89.62 141 PRO A C 1
ATOM 1084 O O . PRO A 1 141 ? 12.559 13.928 -25.184 1.00 89.62 141 PRO A O 1
ATOM 1087 N N . CYS A 1 142 ? 13.623 11.968 -24.977 1.00 92.88 142 CYS A N 1
ATOM 1088 C CA . CYS A 1 142 ? 14.754 12.541 -24.237 1.00 92.88 142 CYS A CA 1
ATOM 1089 C C . CYS A 1 142 ? 15.462 13.639 -25.051 1.00 92.88 142 CYS A C 1
ATOM 1091 O O . CYS A 1 142 ? 15.743 14.721 -24.527 1.00 92.88 142 CYS A O 1
ATOM 1093 N N . MET A 1 143 ? 15.663 13.406 -26.353 1.00 94.25 143 MET A N 1
ATOM 1094 C CA . MET A 1 143 ? 16.161 14.425 -27.278 1.00 94.25 143 MET A CA 1
ATOM 1095 C C . MET A 1 143 ? 15.281 15.680 -27.346 1.00 94.25 143 MET A C 1
ATOM 1097 O O . MET A 1 143 ? 15.832 16.766 -27.502 1.00 94.25 143 MET A O 1
ATOM 1101 N N . GLU A 1 144 ? 13.956 15.582 -27.206 1.00 91.88 144 GLU A N 1
ATOM 1102 C CA . GLU A 1 144 ? 13.067 16.752 -27.246 1.00 91.88 144 GLU A CA 1
ATOM 1103 C C . GLU A 1 144 ? 13.258 17.631 -26.000 1.00 91.88 144 GLU A C 1
ATOM 1105 O O . GLU A 1 144 ? 13.432 18.846 -26.126 1.00 91.88 144 GLU A O 1
ATOM 1110 N N . SER A 1 145 ? 13.352 17.027 -24.810 1.00 91.81 145 SER A N 1
ATOM 1111 C CA . SER A 1 145 ? 13.709 17.740 -23.573 1.00 91.81 145 SER A CA 1
ATOM 1112 C C . SER A 1 145 ? 15.089 18.405 -23.673 1.00 91.81 145 SER A C 1
ATOM 1114 O O . SER A 1 145 ? 15.234 19.586 -23.348 1.00 91.81 145 SER A O 1
ATOM 1116 N N . LEU A 1 146 ? 16.101 17.692 -24.188 1.00 94.00 146 LEU A N 1
ATOM 1117 C CA . LEU A 1 146 ? 17.444 18.246 -24.421 1.00 94.00 146 LEU A CA 1
ATOM 1118 C C . LEU A 1 146 ? 17.416 19.429 -25.398 1.00 94.00 146 LEU A C 1
ATOM 1120 O O . LEU A 1 146 ? 18.035 20.461 -25.135 1.00 94.00 146 LEU A O 1
ATOM 1124 N N . MET A 1 147 ? 16.673 19.308 -26.499 1.00 92.75 147 MET A N 1
ATOM 1125 C CA . MET A 1 147 ? 16.472 20.376 -27.481 1.00 92.75 147 MET A CA 1
ATOM 1126 C C . MET A 1 147 ? 15.775 21.587 -26.848 1.00 92.75 147 MET A C 1
ATOM 1128 O O . MET A 1 147 ? 16.231 22.717 -27.034 1.00 92.75 147 MET A O 1
ATOM 1132 N N . GLY A 1 148 ? 14.726 21.369 -26.050 1.00 90.75 148 GLY A N 1
ATOM 1133 C CA . GLY A 1 148 ? 14.004 22.412 -25.316 1.00 90.75 148 GLY A CA 1
ATOM 1134 C C . GLY A 1 148 ? 14.890 23.192 -24.341 1.00 90.75 148 GLY A C 1
ATOM 1135 O O . GLY A 1 148 ? 14.826 24.420 -24.303 1.00 90.75 148 GLY A O 1
ATOM 1136 N N . ILE A 1 149 ? 15.780 22.516 -23.611 1.00 92.12 149 ILE A N 1
ATOM 1137 C CA . ILE A 1 149 ? 16.734 23.174 -22.703 1.00 92.12 149 ILE A CA 1
ATOM 1138 C C . ILE A 1 149 ? 17.841 23.891 -23.496 1.00 92.12 149 ILE A C 1
ATOM 1140 O O . ILE A 1 149 ? 18.152 25.053 -23.219 1.00 92.12 149 ILE A O 1
ATOM 1144 N N . TYR A 1 150 ? 18.391 23.254 -24.538 1.00 94.31 150 TYR A N 1
ATOM 1145 C CA . TYR A 1 150 ? 19.386 23.867 -25.427 1.00 94.31 150 TYR A CA 1
ATOM 1146 C C . TYR A 1 150 ? 18.848 25.135 -26.114 1.00 94.31 150 TYR A C 1
ATOM 1148 O O . TYR A 1 150 ? 19.598 26.089 -26.350 1.00 94.31 150 TYR A O 1
ATOM 1156 N N . LYS A 1 151 ? 17.541 25.189 -26.405 1.00 92.00 151 LYS A N 1
ATOM 1157 C CA . LYS A 1 151 ? 16.872 26.362 -26.982 1.00 92.00 151 LYS A CA 1
ATOM 1158 C C . LYS A 1 151 ? 17.097 27.622 -26.151 1.00 92.00 151 LYS A C 1
ATOM 1160 O O . LYS A 1 151 ? 17.397 28.657 -26.745 1.00 92.00 151 LYS A O 1
ATOM 1165 N N . GLU A 1 152 ? 17.005 27.534 -24.830 1.00 91.12 152 GLU A N 1
ATOM 1166 C CA . GLU A 1 152 ? 17.088 28.701 -23.944 1.00 91.12 152 GLU A CA 1
ATOM 1167 C C . GLU A 1 152 ? 18.505 28.920 -23.386 1.00 91.12 152 GLU A C 1
ATOM 1169 O O . GLU A 1 152 ? 18.929 30.064 -23.225 1.00 91.12 152 GLU A O 1
ATOM 1174 N N . LEU A 1 153 ? 19.272 27.848 -23.135 1.00 91.31 153 LEU A N 1
ATOM 1175 C CA . LEU A 1 153 ? 20.614 27.951 -22.538 1.00 91.31 153 LEU A CA 1
ATOM 1176 C C . LEU A 1 153 ? 21.762 28.093 -23.553 1.00 91.31 153 LEU A C 1
ATOM 1178 O O . LEU A 1 153 ? 22.820 28.601 -23.186 1.00 91.31 153 LEU A O 1
ATOM 1182 N N . LYS A 1 154 ? 21.594 27.625 -24.802 1.00 93.25 154 LYS A N 1
ATOM 1183 C CA . LYS A 1 154 ? 22.616 27.588 -25.882 1.00 93.25 154 LYS A CA 1
ATOM 1184 C C . LYS A 1 154 ? 23.943 26.875 -25.563 1.00 93.25 154 LYS A C 1
ATOM 1186 O O . LYS A 1 154 ? 24.839 26.850 -26.402 1.00 93.25 154 LYS A O 1
ATOM 1191 N N . CYS A 1 155 ? 24.064 26.269 -24.389 1.00 94.81 155 CYS A N 1
ATOM 1192 C CA . CYS A 1 155 ? 25.250 25.561 -23.920 1.00 94.81 155 CYS A CA 1
ATOM 1193 C C . CYS A 1 155 ? 25.154 24.048 -24.202 1.00 94.81 155 CYS A C 1
ATOM 1195 O O . CYS A 1 155 ? 24.035 23.537 -24.279 1.00 94.81 155 CYS A O 1
ATOM 1197 N N . PRO A 1 156 ? 26.285 23.321 -24.315 1.00 97.44 156 PRO A N 1
ATOM 1198 C CA . PRO A 1 156 ? 26.292 21.862 -24.383 1.00 97.44 156 PRO A CA 1
ATOM 1199 C C . PRO A 1 156 ? 25.432 21.229 -23.283 1.00 97.44 156 PRO A C 1
ATOM 1201 O O . PRO A 1 156 ? 25.460 21.674 -22.130 1.00 97.44 156 PRO A O 1
ATOM 1204 N N . ILE A 1 157 ? 24.695 20.177 -23.632 1.00 96.44 157 ILE A N 1
ATOM 1205 C CA . ILE A 1 157 ? 23.842 19.444 -22.693 1.00 96.44 157 ILE A CA 1
ATOM 1206 C C . ILE A 1 157 ? 23.956 17.935 -22.903 1.00 96.44 157 ILE A C 1
ATOM 1208 O O . ILE A 1 157 ? 24.087 17.461 -24.031 1.00 96.44 157 ILE A O 1
ATOM 1212 N N . VAL A 1 158 ? 23.906 17.187 -21.805 1.00 97.44 158 VAL A N 1
ATOM 1213 C CA . VAL A 1 158 ? 23.953 15.722 -21.770 1.00 97.44 158 VAL A CA 1
ATOM 1214 C C . VAL A 1 158 ? 22.783 15.175 -20.952 1.00 97.44 158 VAL A C 1
ATOM 1216 O O . VAL A 1 158 ? 22.407 15.750 -19.929 1.00 97.44 158 VAL A O 1
ATOM 1219 N N . ALA A 1 159 ? 22.191 14.069 -21.396 1.00 96.75 159 ALA A N 1
ATOM 1220 C CA . ALA A 1 159 ? 21.236 13.327 -20.587 1.00 96.75 159 ALA A CA 1
ATOM 1221 C C . ALA A 1 159 ? 21.984 12.502 -19.533 1.00 96.75 159 ALA A C 1
ATOM 1223 O O . ALA A 1 159 ? 22.966 11.813 -19.826 1.00 96.75 159 ALA A O 1
ATOM 1224 N N . ILE A 1 160 ? 21.507 12.564 -18.296 1.00 96.25 160 ILE A N 1
ATOM 1225 C CA . ILE A 1 160 ? 22.049 11.802 -17.173 1.00 96.25 160 ILE A CA 1
ATOM 1226 C C . ILE A 1 160 ? 20.926 11.006 -16.513 1.00 96.25 160 ILE A C 1
ATOM 1228 O O . ILE A 1 160 ? 19.773 11.419 -16.537 1.00 96.25 160 ILE A O 1
ATOM 1232 N N . HIS A 1 161 ? 21.234 9.850 -15.944 1.00 93.62 161 HIS A N 1
ATOM 1233 C CA . HIS A 1 161 ? 20.246 8.987 -15.303 1.00 93.62 161 HIS A CA 1
ATOM 1234 C C . HIS A 1 161 ? 20.824 8.371 -14.035 1.00 93.62 161 HIS A C 1
ATOM 1236 O O . HIS A 1 161 ? 22.014 8.063 -13.958 1.00 93.62 161 HIS A O 1
ATOM 1242 N N . ARG A 1 162 ? 19.977 8.216 -13.022 1.00 90.19 162 ARG A N 1
ATOM 1243 C CA . ARG A 1 162 ? 20.369 7.727 -11.702 1.00 90.19 162 ARG A CA 1
ATOM 1244 C C . ARG A 1 162 ? 20.560 6.215 -11.755 1.00 90.19 162 ARG A C 1
ATOM 1246 O O . ARG A 1 162 ? 19.634 5.495 -12.117 1.00 90.19 162 ARG A O 1
ATOM 1253 N N . VAL A 1 163 ? 21.752 5.725 -11.421 1.00 83.56 163 VAL A N 1
ATOM 1254 C CA . VAL A 1 163 ? 22.063 4.284 -11.461 1.00 83.56 163 VAL A CA 1
ATOM 1255 C C . VAL A 1 163 ? 22.634 3.807 -10.124 1.00 83.56 163 VAL A C 1
ATOM 1257 O O . VAL A 1 163 ? 23.297 4.581 -9.434 1.00 83.56 163 VAL A O 1
ATOM 1260 N N . PRO A 1 164 ? 22.430 2.531 -9.740 1.00 79.00 164 PRO A N 1
ATOM 1261 C CA . PRO A 1 164 ? 23.056 1.975 -8.544 1.00 79.00 164 PRO A CA 1
ATOM 1262 C C . PRO A 1 164 ? 24.579 2.147 -8.571 1.00 79.00 164 PRO A C 1
ATOM 1264 O O . PRO A 1 164 ? 25.201 1.938 -9.615 1.00 79.00 164 PRO A O 1
ATOM 1267 N N . LEU A 1 165 ? 25.183 2.457 -7.417 1.00 74.56 165 LEU A N 1
ATOM 1268 C CA . LEU A 1 165 ? 26.635 2.649 -7.259 1.00 74.56 165 LEU A CA 1
ATOM 1269 C C . LEU A 1 165 ? 27.455 1.490 -7.852 1.00 74.56 165 LEU A C 1
ATOM 1271 O O . LEU A 1 165 ? 28.453 1.719 -8.529 1.00 74.56 165 LEU A O 1
ATOM 1275 N N . GLU A 1 166 ? 26.965 0.259 -7.683 1.00 74.62 166 GLU A N 1
ATOM 1276 C CA . GLU A 1 166 ? 27.493 -0.982 -8.276 1.00 74.62 166 GLU A CA 1
ATOM 1277 C C . GLU A 1 166 ? 27.723 -0.889 -9.799 1.00 74.62 166 GLU A C 1
ATOM 1279 O O . GLU A 1 166 ? 28.662 -1.483 -10.328 1.00 74.62 166 GLU A O 1
ATOM 1284 N N . ARG A 1 167 ? 26.870 -0.138 -10.512 1.00 74.88 167 ARG A N 1
ATOM 1285 C CA . ARG A 1 167 ? 26.882 0.004 -11.975 1.00 74.88 167 ARG A CA 1
ATOM 1286 C C . ARG A 1 167 ? 27.588 1.271 -12.468 1.00 74.88 167 ARG A C 1
ATOM 1288 O O . ARG A 1 167 ? 27.918 1.306 -13.654 1.00 74.88 167 ARG A O 1
ATOM 1295 N N . LEU A 1 168 ? 27.851 2.281 -11.626 1.00 80.56 168 LEU A N 1
ATOM 1296 C CA . LEU A 1 168 ? 28.474 3.561 -12.038 1.00 80.56 168 LEU A CA 1
ATOM 1297 C C . LEU A 1 168 ? 29.804 3.371 -12.784 1.00 80.56 168 LEU A C 1
ATOM 1299 O O . LEU A 1 168 ? 30.066 4.063 -13.765 1.00 80.56 168 LEU A O 1
ATOM 1303 N N . SER A 1 169 ? 30.594 2.379 -12.371 1.00 82.56 169 SER A N 1
ATOM 1304 C CA . SER A 1 169 ? 31.860 1.960 -12.995 1.00 82.56 169 SER A CA 1
ATOM 1305 C C . SER A 1 169 ? 31.756 1.605 -14.488 1.00 82.56 169 SER A C 1
ATOM 1307 O O . SER A 1 169 ? 32.766 1.562 -15.188 1.00 82.56 169 SER A O 1
ATOM 1309 N N . THR A 1 170 ? 30.544 1.351 -14.995 1.00 82.88 170 THR A N 1
ATOM 1310 C CA . THR A 1 170 ? 30.288 0.984 -16.398 1.00 82.88 170 THR A CA 1
ATOM 1311 C C . THR A 1 170 ? 29.888 2.165 -17.294 1.00 82.88 170 THR A C 1
ATOM 1313 O O . THR A 1 170 ? 29.806 1.994 -18.513 1.00 82.88 170 THR A O 1
ATOM 1316 N N . TYR A 1 171 ? 29.696 3.362 -16.726 1.00 87.50 171 TYR A N 1
ATOM 1317 C CA . TYR A 1 171 ? 29.235 4.576 -17.416 1.00 87.50 171 TYR A CA 1
ATOM 1318 C C . TYR A 1 171 ? 30.236 5.734 -17.302 1.00 87.50 171 TYR A C 1
ATOM 1320 O O . TYR A 1 171 ? 31.218 5.665 -16.572 1.00 87.50 171 TYR A O 1
ATOM 1328 N N . GLY A 1 172 ? 29.978 6.838 -18.006 1.00 91.00 172 GLY A N 1
ATOM 1329 C CA . GLY A 1 172 ? 30.489 8.135 -17.558 1.00 91.00 172 GLY A CA 1
ATOM 1330 C C . GLY A 1 172 ? 29.744 8.603 -16.308 1.00 91.00 172 GLY A C 1
ATOM 1331 O O . GLY A 1 172 ? 28.579 8.254 -16.134 1.00 91.00 172 GLY A O 1
ATOM 1332 N N . ASN A 1 173 ? 30.381 9.399 -15.457 1.00 93.81 173 ASN A N 1
ATOM 1333 C CA . ASN A 1 173 ? 29.790 9.930 -14.227 1.00 93.81 173 ASN A CA 1
ATOM 1334 C C . ASN A 1 173 ? 30.056 11.439 -14.116 1.00 93.81 173 ASN A C 1
ATOM 1336 O O . ASN A 1 173 ? 31.033 11.942 -14.676 1.00 93.81 173 ASN A O 1
ATOM 1340 N N . VAL A 1 174 ? 29.162 12.162 -13.438 1.00 95.94 174 VAL A N 1
ATOM 1341 C CA . VAL A 1 174 ? 29.180 13.632 -13.373 1.00 95.94 174 VAL A CA 1
ATOM 1342 C C . VAL A 1 174 ? 29.171 14.155 -11.947 1.00 95.94 174 VAL A C 1
ATOM 1344 O O . VAL A 1 174 ? 28.448 13.651 -11.091 1.00 95.94 174 VAL A O 1
ATOM 1347 N N . GLY A 1 175 ? 29.929 15.221 -11.711 1.00 95.38 175 GLY A N 1
ATOM 1348 C CA . GLY A 1 175 ? 29.666 16.152 -10.623 1.00 95.38 175 GLY A CA 1
ATOM 1349 C C . GLY A 1 175 ? 28.589 17.138 -11.065 1.00 95.38 175 GLY A C 1
ATOM 1350 O O . GLY A 1 175 ? 28.615 17.619 -12.200 1.00 95.38 175 GLY A O 1
ATOM 1351 N N . ILE A 1 176 ? 27.648 17.447 -10.176 1.00 95.75 176 ILE A N 1
ATOM 1352 C CA . ILE A 1 176 ? 26.545 18.381 -10.434 1.00 95.75 176 ILE A CA 1
ATOM 1353 C C . ILE A 1 176 ? 26.452 19.454 -9.349 1.00 95.75 176 ILE A C 1
ATOM 1355 O O . ILE A 1 176 ? 26.916 19.267 -8.224 1.00 95.75 176 ILE A O 1
ATOM 1359 N N . LYS A 1 177 ? 25.810 20.574 -9.682 1.00 93.44 177 LYS A N 1
ATOM 1360 C CA . LYS A 1 177 ? 25.296 21.560 -8.722 1.00 93.44 177 LYS A CA 1
ATOM 1361 C C . LYS A 1 177 ? 23.947 22.108 -9.189 1.00 93.44 177 LYS A C 1
ATOM 1363 O O . LYS A 1 177 ? 23.641 22.092 -10.386 1.00 93.44 177 LYS A O 1
ATOM 1368 N N . CYS A 1 178 ? 23.171 22.639 -8.248 1.00 90.00 178 CYS A N 1
ATOM 1369 C CA . CYS A 1 178 ? 21.940 23.373 -8.537 1.00 90.00 178 CYS A CA 1
ATOM 1370 C C . CYS A 1 178 ? 22.210 24.573 -9.461 1.00 90.00 178 CYS A C 1
ATOM 1372 O O . CYS A 1 178 ? 23.259 25.218 -9.371 1.00 90.00 178 CYS A O 1
ATOM 1374 N N . LEU A 1 179 ? 21.241 24.901 -10.317 1.00 88.31 179 LEU A N 1
ATOM 1375 C CA . LEU A 1 179 ? 21.264 26.131 -11.109 1.00 88.31 179 LEU A CA 1
ATOM 1376 C C . LEU A 1 179 ? 21.081 27.365 -10.218 1.00 88.31 179 LEU A C 1
ATOM 1378 O O . LEU A 1 179 ? 20.331 27.330 -9.243 1.00 88.31 179 LEU A O 1
ATOM 1382 N N . ASP A 1 180 ? 21.696 28.484 -10.606 1.00 86.06 180 ASP A N 1
ATOM 1383 C CA . ASP A 1 180 ? 21.322 29.785 -10.055 1.00 86.06 180 ASP A CA 1
ATOM 1384 C C . ASP A 1 180 ? 19.891 30.173 -10.479 1.00 86.06 180 ASP A C 1
ATOM 1386 O O . ASP A 1 180 ? 19.382 29.744 -11.521 1.00 86.06 180 ASP A O 1
ATOM 1390 N N . GLU A 1 181 ? 19.218 30.990 -9.664 1.00 80.94 181 GLU A N 1
ATOM 1391 C CA . GLU A 1 181 ? 17.802 31.310 -9.873 1.00 80.94 181 GLU A CA 1
ATOM 1392 C C . GLU A 1 181 ? 17.555 32.045 -11.205 1.00 80.94 181 GLU A C 1
ATOM 1394 O O . GLU A 1 181 ? 16.540 31.829 -11.870 1.00 80.94 181 GLU A O 1
ATOM 1399 N N . ALA A 1 182 ? 18.503 32.879 -11.643 1.00 84.19 182 ALA A N 1
ATOM 1400 C CA . ALA A 1 182 ? 18.417 33.611 -12.904 1.00 84.19 182 ALA A CA 1
ATOM 1401 C C . ALA A 1 182 ? 18.529 32.687 -14.131 1.00 84.19 182 ALA A C 1
ATOM 1403 O O . ALA A 1 182 ? 17.937 32.976 -15.172 1.00 84.19 182 ALA A O 1
ATOM 1404 N N . THR A 1 183 ? 19.252 31.574 -14.011 1.00 84.12 183 THR A N 1
ATOM 1405 C CA . THR A 1 183 ? 19.371 30.524 -15.030 1.00 84.12 183 THR A CA 1
ATOM 1406 C C . THR A 1 183 ? 18.167 29.583 -14.995 1.00 84.12 183 THR A C 1
ATOM 1408 O O . THR A 1 183 ? 17.569 29.335 -16.040 1.00 84.12 183 THR A O 1
ATOM 1411 N N . SER A 1 184 ? 17.724 29.148 -13.811 1.00 83.19 184 SER A N 1
ATOM 1412 C CA . SER A 1 184 ? 16.510 28.328 -13.649 1.00 83.19 184 SER A CA 1
ATOM 1413 C C . SER A 1 184 ? 15.256 29.024 -14.203 1.00 83.19 184 SER A C 1
ATOM 1415 O O . SER A 1 184 ? 14.470 28.426 -14.943 1.00 83.19 184 SER A O 1
ATOM 1417 N N . ARG A 1 185 ? 15.102 30.336 -13.962 1.00 82.81 185 ARG A N 1
ATOM 1418 C CA . ARG A 1 185 ? 13.993 31.138 -14.511 1.00 82.81 185 ARG A CA 1
ATOM 1419 C C . ARG A 1 185 ? 13.938 31.141 -16.051 1.00 82.81 185 ARG A C 1
ATOM 1421 O O . ARG A 1 185 ? 12.827 31.247 -16.575 1.00 82.81 185 ARG A O 1
ATOM 1428 N N . LYS A 1 186 ? 15.079 31.000 -16.750 1.00 83.12 186 LYS A N 1
ATOM 1429 C CA . LYS A 1 186 ? 15.186 30.969 -18.229 1.00 83.12 186 LYS A CA 1
ATOM 1430 C C . LYS A 1 186 ? 14.803 29.634 -18.861 1.00 83.12 186 LYS A C 1
ATOM 1432 O O . LYS A 1 186 ? 14.485 29.627 -20.045 1.00 83.12 186 LYS A O 1
ATOM 1437 N N . LEU A 1 187 ? 14.847 28.523 -18.120 1.00 84.44 187 LEU A N 1
ATOM 1438 C CA . LEU A 1 187 ? 14.370 27.235 -18.635 1.00 84.44 187 LEU A CA 1
ATOM 1439 C C . LEU A 1 187 ? 12.923 27.383 -19.133 1.00 84.44 187 LEU A C 1
ATOM 1441 O O . LEU A 1 187 ? 12.179 28.194 -18.572 1.00 84.44 187 LEU A O 1
ATOM 1445 N N . PRO A 1 188 ? 12.462 26.625 -20.139 1.00 69.56 188 PRO A N 1
ATOM 1446 C CA . PRO A 1 188 ? 11.087 26.774 -20.600 1.00 69.56 188 PRO A CA 1
ATOM 1447 C C . PRO A 1 188 ? 10.072 26.494 -19.478 1.00 69.56 188 PRO A C 1
ATOM 1449 O O . PRO A 1 188 ? 10.363 25.807 -18.494 1.00 69.56 188 PRO A O 1
ATOM 1452 N N . LYS A 1 189 ? 8.860 27.037 -19.614 1.00 58.62 189 LYS A N 1
ATOM 1453 C CA . LYS A 1 189 ? 7.691 26.524 -18.889 1.00 58.62 189 LYS A CA 1
ATOM 1454 C C . LYS A 1 189 ? 7.076 25.452 -19.780 1.00 58.62 189 LYS A C 1
ATOM 1456 O O . LYS A 1 189 ? 6.523 25.783 -20.824 1.00 58.62 189 LYS A O 1
ATOM 1461 N N . GLY A 1 190 ? 7.249 24.193 -19.403 1.00 55.34 190 GLY A N 1
ATOM 1462 C CA . GLY A 1 190 ? 6.891 23.046 -20.225 1.00 55.34 190 GLY A CA 1
ATOM 1463 C C . GLY A 1 190 ? 6.766 21.771 -19.390 1.00 55.34 190 GLY A C 1
ATOM 1464 O O . GLY A 1 190 ? 6.903 21.831 -18.170 1.00 55.34 190 GLY A O 1
ATOM 1465 N N . PRO A 1 191 ? 6.495 20.632 -20.040 1.00 45.84 191 PRO A N 1
ATOM 1466 C CA . PRO A 1 191 ? 6.200 19.359 -19.377 1.00 45.84 191 PRO A CA 1
ATOM 1467 C C . PRO A 1 191 ? 7.426 18.623 -18.803 1.00 45.84 191 PRO A C 1
ATOM 1469 O O . PRO A 1 191 ? 7.260 17.608 -18.136 1.00 45.84 191 PRO A O 1
ATOM 1472 N N . TYR A 1 192 ? 8.648 19.111 -19.034 1.00 58.06 192 TYR A N 1
ATOM 1473 C CA . TYR A 1 192 ? 9.856 18.629 -18.356 1.00 58.06 192 TYR A CA 1
ATOM 1474 C C . TYR A 1 192 ? 10.084 19.387 -17.042 1.00 58.06 192 TYR A C 1
ATOM 1476 O O . TYR A 1 192 ? 10.071 20.619 -16.997 1.00 58.06 192 TYR A O 1
ATOM 1484 N N . VAL A 1 193 ? 10.350 18.628 -15.979 1.00 60.56 193 VAL A N 1
ATOM 1485 C CA . VAL A 1 193 ? 10.640 19.130 -14.631 1.00 60.56 193 VAL A CA 1
ATOM 1486 C C . VAL A 1 193 ? 11.912 19.993 -14.652 1.00 60.56 193 VAL A C 1
ATOM 1488 O O . VAL A 1 193 ? 12.992 19.518 -15.009 1.00 60.56 193 VAL A O 1
ATOM 1491 N N . ARG A 1 194 ? 11.805 21.273 -14.272 1.00 68.56 194 ARG A N 1
ATOM 1492 C CA . ARG A 1 194 ? 12.931 22.236 -14.279 1.00 68.56 194 ARG A CA 1
ATOM 1493 C C . ARG A 1 194 ? 13.986 21.883 -13.233 1.00 68.56 194 ARG A C 1
ATOM 1495 O O . ARG A 1 194 ? 15.176 22.106 -13.431 1.00 68.56 194 ARG A O 1
ATOM 1502 N N . GLU A 1 195 ? 13.525 21.284 -12.147 1.00 77.88 195 GLU A N 1
ATOM 1503 C CA . GLU A 1 195 ? 14.263 20.799 -10.988 1.00 77.88 195 GLU A CA 1
ATOM 1504 C C . GLU A 1 195 ? 15.156 19.586 -11.331 1.00 77.88 195 GLU A C 1
ATOM 1506 O O . GLU A 1 195 ? 15.994 19.197 -10.524 1.00 77.88 195 GLU A O 1
ATOM 1511 N N . ARG A 1 196 ? 15.020 19.018 -12.543 1.00 87.75 196 ARG A N 1
ATOM 1512 C CA . ARG A 1 196 ? 15.885 17.963 -13.105 1.00 87.75 196 ARG A CA 1
ATOM 1513 C C . ARG A 1 196 ? 17.029 18.493 -13.981 1.00 87.75 196 ARG A C 1
ATOM 1515 O O . ARG A 1 196 ? 17.746 17.693 -14.583 1.00 87.75 196 ARG A O 1
ATOM 1522 N N . VAL A 1 197 ? 17.203 19.813 -14.096 1.00 92.69 197 VAL A N 1
ATOM 1523 C CA . VAL A 1 197 ? 18.302 20.417 -14.867 1.00 92.69 197 VAL A CA 1
ATOM 1524 C C . VAL A 1 197 ? 19.414 20.886 -13.929 1.00 92.69 197 VAL A C 1
ATOM 1526 O O . VAL A 1 197 ? 19.190 21.684 -13.022 1.00 92.69 197 VAL A O 1
ATOM 1529 N N . TRP A 1 198 ? 20.632 20.417 -14.187 1.00 95.12 198 TRP A N 1
ATOM 1530 C CA . TRP A 1 198 ? 21.809 20.586 -13.335 1.00 95.12 198 TRP A CA 1
ATOM 1531 C C . TRP A 1 198 ? 22.948 21.273 -14.103 1.00 95.12 198 TRP A C 1
ATOM 1533 O O . TRP A 1 198 ? 23.114 21.019 -15.296 1.00 95.12 198 TRP A O 1
ATOM 1543 N N . GLU A 1 199 ? 23.779 22.100 -13.456 1.00 96.19 199 GLU A N 1
ATOM 1544 C CA . GLU A 1 199 ? 25.058 22.526 -14.060 1.00 96.19 199 GLU A CA 1
ATOM 1545 C C . GLU A 1 199 ? 26.123 21.464 -13.751 1.00 96.19 199 GLU A C 1
ATOM 1547 O O . GLU A 1 199 ? 26.324 21.105 -12.587 1.00 96.19 199 GLU A O 1
ATOM 1552 N N . ILE A 1 200 ? 26.796 20.955 -14.785 1.00 97.38 200 ILE A N 1
ATOM 1553 C CA . ILE A 1 200 ? 27.839 19.936 -14.641 1.00 97.38 200 ILE A CA 1
ATOM 1554 C C . ILE A 1 200 ? 29.123 20.603 -14.144 1.00 97.38 200 ILE A C 1
ATOM 1556 O O . ILE A 1 200 ? 29.684 21.478 -14.806 1.00 97.38 200 ILE A O 1
ATOM 1560 N N . THR A 1 201 ? 29.605 20.182 -12.977 1.00 96.19 201 THR A N 1
ATOM 1561 C CA . THR A 1 201 ? 30.823 20.722 -12.355 1.00 96.19 201 THR A CA 1
ATOM 1562 C C . THR A 1 201 ? 32.086 19.977 -12.775 1.00 96.19 201 THR A C 1
ATOM 1564 O O . THR A 1 201 ? 33.159 20.576 -12.753 1.00 96.19 201 THR A O 1
ATOM 1567 N N . LYS A 1 202 ? 31.954 18.700 -13.160 1.00 96.06 202 LYS A N 1
ATOM 1568 C CA . LYS A 1 202 ? 33.028 17.820 -13.643 1.00 96.06 202 LYS A CA 1
ATOM 1569 C C . LYS A 1 202 ? 32.443 16.609 -14.378 1.00 96.06 202 LYS A C 1
ATOM 1571 O O . LYS A 1 202 ? 31.408 16.095 -13.954 1.00 96.06 202 LYS A O 1
ATOM 1576 N N . LEU A 1 203 ? 33.110 16.121 -15.419 1.00 95.69 203 LEU A N 1
ATOM 1577 C CA . LEU A 1 203 ? 32.823 14.852 -16.092 1.00 95.69 203 LEU A CA 1
ATOM 1578 C C . LEU A 1 203 ? 34.004 13.879 -15.940 1.00 95.69 203 LEU A C 1
ATOM 1580 O O . LEU A 1 203 ? 35.157 14.305 -15.933 1.00 95.69 203 LEU A O 1
ATOM 1584 N N . ILE A 1 204 ? 33.724 12.575 -15.847 1.00 93.12 204 ILE A N 1
ATOM 1585 C CA . ILE A 1 204 ? 34.735 11.501 -15.895 1.00 93.12 204 ILE A CA 1
ATOM 1586 C C . ILE A 1 204 ? 34.215 10.258 -16.631 1.00 93.12 204 ILE A C 1
ATOM 1588 O O . ILE A 1 204 ? 33.049 9.875 -16.495 1.00 93.12 204 ILE A O 1
ATOM 1592 N N . GLN A 1 205 ? 35.088 9.586 -17.381 1.00 92.31 205 GLN A N 1
ATOM 1593 C CA . GLN A 1 205 ? 34.799 8.300 -18.017 1.00 92.31 205 GLN A CA 1
ATOM 1594 C C . GLN A 1 205 ? 35.087 7.132 -17.055 1.00 92.31 205 GLN A C 1
ATOM 1596 O O . GLN A 1 205 ? 36.245 6.900 -16.726 1.00 92.31 205 GLN A O 1
ATOM 1601 N N . LYS A 1 206 ? 34.060 6.351 -16.668 1.00 86.94 206 LYS A N 1
ATOM 1602 C CA . LYS A 1 206 ? 34.168 5.109 -15.862 1.00 86.94 206 LYS A CA 1
ATOM 1603 C C . LYS A 1 206 ? 35.025 5.281 -14.582 1.00 86.94 206 LYS A C 1
ATOM 1605 O O . LYS A 1 206 ? 36.160 4.803 -14.564 1.00 86.94 206 LYS A O 1
ATOM 1610 N N . PRO A 1 207 ? 34.506 5.936 -13.516 1.00 82.56 207 PRO A N 1
ATOM 1611 C CA . PRO A 1 207 ? 35.239 6.122 -12.254 1.00 82.56 207 PRO A CA 1
ATOM 1612 C C . PRO A 1 207 ? 35.810 4.807 -11.714 1.00 82.56 207 PRO A C 1
ATOM 1614 O O . PRO A 1 207 ? 35.086 3.810 -11.662 1.00 82.56 207 PRO A O 1
ATOM 1617 N N . ASP A 1 208 ? 37.068 4.811 -11.255 1.00 76.44 208 ASP A N 1
ATOM 1618 C CA . ASP A 1 208 ? 37.667 3.642 -10.608 1.00 76.44 208 ASP A CA 1
ATOM 1619 C C . ASP A 1 208 ? 37.049 3.436 -9.209 1.00 76.44 208 ASP A C 1
ATOM 1621 O O . ASP A 1 208 ? 37.259 4.265 -8.310 1.00 76.44 208 ASP A O 1
ATOM 1625 N N . PRO A 1 209 ? 36.320 2.325 -8.966 1.00 64.12 209 PRO A N 1
ATOM 1626 C CA . PRO A 1 209 ? 35.711 2.068 -7.664 1.00 64.12 209 PRO A CA 1
ATOM 1627 C C . PRO A 1 209 ? 36.742 1.957 -6.538 1.00 64.12 209 PRO A C 1
ATOM 1629 O O . PRO A 1 209 ? 36.433 2.291 -5.397 1.00 64.12 209 PRO A O 1
ATOM 1632 N N . LYS A 1 210 ? 37.976 1.527 -6.847 1.00 68.19 210 LYS A N 1
ATOM 1633 C CA . LYS A 1 210 ? 39.048 1.299 -5.862 1.00 68.19 210 LYS A CA 1
ATOM 1634 C C . LYS A 1 210 ? 39.684 2.588 -5.344 1.00 68.19 210 LYS A C 1
ATOM 1636 O O . LYS A 1 210 ? 40.431 2.544 -4.372 1.00 68.19 210 LYS A O 1
ATOM 1641 N N . LYS A 1 211 ? 39.410 3.719 -5.995 1.00 69.25 211 LYS A N 1
ATOM 1642 C CA . LYS A 1 211 ? 39.920 5.047 -5.625 1.00 69.25 211 LYS A CA 1
ATOM 1643 C C . LYS A 1 211 ? 38.821 5.998 -5.144 1.00 69.25 211 LYS A C 1
ATOM 1645 O O . LYS A 1 211 ? 39.103 7.156 -4.862 1.00 69.25 211 LYS A O 1
ATOM 1650 N N . HIS A 1 212 ? 37.572 5.527 -5.091 1.00 68.00 212 HIS A N 1
ATOM 1651 C CA . HIS A 1 212 ? 36.390 6.329 -4.770 1.00 68.00 212 HIS A CA 1
ATOM 1652 C C . HIS A 1 212 ? 36.180 7.558 -5.684 1.00 68.00 212 HIS A C 1
ATOM 1654 O O . HIS A 1 212 ? 35.546 8.519 -5.268 1.00 68.00 212 HIS A O 1
ATOM 1660 N N . GLU A 1 213 ? 36.622 7.514 -6.948 1.00 75.62 213 GLU A N 1
ATOM 1661 C CA . GLU A 1 213 ? 36.585 8.644 -7.908 1.00 75.62 213 GLU A CA 1
ATOM 1662 C C . GLU A 1 213 ? 35.169 9.109 -8.340 1.00 75.62 213 GLU A C 1
ATOM 1664 O O . GLU A 1 213 ? 35.047 10.005 -9.172 1.00 75.62 213 GLU A O 1
ATOM 1669 N N . HIS A 1 214 ? 34.094 8.520 -7.807 1.00 81.00 214 HIS A N 1
ATOM 1670 C CA . HIS A 1 214 ? 32.714 8.857 -8.170 1.00 81.00 214 HIS A CA 1
ATOM 1671 C C . HIS A 1 214 ? 32.276 10.226 -7.618 1.00 81.00 214 HIS A C 1
ATOM 1673 O O . HIS A 1 214 ? 32.596 10.605 -6.495 1.00 81.00 214 HIS A O 1
ATOM 1679 N N . LEU A 1 215 ? 31.528 10.965 -8.436 1.00 86.81 215 LEU A N 1
ATOM 1680 C CA . LEU A 1 215 ? 31.173 12.374 -8.234 1.00 86.81 215 LEU A CA 1
ATOM 1681 C C . LEU A 1 215 ? 29.694 12.573 -7.855 1.00 86.81 215 LEU A C 1
ATOM 1683 O O . LEU A 1 215 ? 29.332 13.594 -7.275 1.00 86.81 215 LEU A O 1
ATOM 1687 N N . SER A 1 216 ? 28.843 11.610 -8.216 1.00 90.75 216 SER A N 1
ATOM 1688 C CA . SER A 1 216 ? 27.424 11.496 -7.846 1.00 90.75 216 SER A CA 1
ATOM 1689 C C . SER A 1 216 ? 26.905 10.091 -8.193 1.00 90.75 216 SER A C 1
ATOM 1691 O O . SER A 1 216 ? 27.644 9.278 -8.755 1.00 90.75 216 SER A O 1
ATOM 1693 N N . ASP A 1 217 ? 25.628 9.812 -7.930 1.00 88.88 217 ASP A N 1
ATOM 1694 C CA . ASP A 1 217 ? 24.900 8.620 -8.391 1.00 88.88 217 ASP A CA 1
ATOM 1695 C C . ASP A 1 217 ? 24.303 8.757 -9.814 1.00 88.88 217 ASP A C 1
ATOM 1697 O O . ASP A 1 217 ? 23.558 7.886 -10.272 1.00 88.88 217 ASP A O 1
ATOM 1701 N N . LEU A 1 218 ? 24.644 9.829 -10.541 1.00 93.31 218 LEU A N 1
ATOM 1702 C CA . LEU A 1 218 ? 24.158 10.105 -11.894 1.00 93.31 218 LEU A CA 1
ATOM 1703 C C . LEU A 1 218 ? 25.177 9.659 -12.955 1.00 93.31 218 LEU A C 1
ATOM 1705 O O . LEU A 1 218 ? 26.312 10.143 -13.024 1.00 93.31 218 LEU A O 1
ATOM 1709 N N . ALA A 1 219 ? 24.757 8.734 -13.812 1.00 93.12 219 ALA A N 1
ATOM 1710 C CA . ALA A 1 219 ? 25.506 8.268 -14.970 1.00 93.12 219 ALA A CA 1
ATOM 1711 C C . ALA A 1 219 ? 25.147 9.063 -16.231 1.00 93.12 219 ALA A C 1
ATOM 1713 O O . ALA A 1 219 ? 23.990 9.417 -16.443 1.00 93.12 219 ALA A O 1
ATOM 1714 N N . ILE A 1 220 ? 26.124 9.277 -17.109 1.00 95.12 220 ILE A N 1
ATOM 1715 C CA . ILE A 1 220 ? 25.903 9.773 -18.472 1.00 95.12 220 ILE A CA 1
ATOM 1716 C C . ILE A 1 220 ? 25.279 8.657 -19.314 1.00 95.12 220 ILE A C 1
ATOM 1718 O O . ILE A 1 220 ? 25.850 7.569 -19.440 1.00 95.12 220 ILE A O 1
ATOM 1722 N N . ILE A 1 221 ? 24.131 8.965 -19.916 1.00 93.44 221 ILE A N 1
ATOM 1723 C CA . ILE A 1 221 ? 23.428 8.131 -20.897 1.00 93.44 221 ILE A CA 1
ATOM 1724 C C . ILE A 1 221 ? 23.506 8.790 -22.279 1.00 93.44 221 ILE A C 1
ATOM 1726 O O . ILE A 1 221 ? 23.731 9.992 -22.406 1.00 93.44 221 ILE A O 1
ATOM 1730 N N . GLY A 1 222 ? 23.376 7.996 -23.338 1.00 92.88 222 GLY A N 1
ATOM 1731 C CA . GLY A 1 222 ? 23.783 8.358 -24.692 1.00 92.88 222 GLY A CA 1
ATOM 1732 C C . GLY A 1 222 ? 22.894 9.327 -25.464 1.00 92.88 222 GLY A C 1
ATOM 1733 O O . GLY A 1 222 ? 22.511 9.007 -26.593 1.00 92.88 222 GLY A O 1
ATOM 1734 N N . ARG A 1 223 ? 22.588 10.498 -24.899 1.00 96.69 223 ARG A N 1
ATOM 1735 C CA . ARG A 1 223 ? 22.015 11.660 -25.594 1.00 96.69 223 ARG A CA 1
ATOM 1736 C C . ARG A 1 223 ? 22.829 12.902 -25.233 1.00 96.69 223 ARG A C 1
ATOM 1738 O O . ARG A 1 223 ? 22.945 13.254 -24.061 1.00 96.69 223 ARG A O 1
ATOM 1745 N N . PHE A 1 224 ? 23.380 13.564 -26.243 1.00 98.00 224 PHE A N 1
ATOM 1746 C CA . PHE A 1 224 ? 24.189 14.772 -26.099 1.00 98.00 224 PHE A CA 1
ATOM 1747 C C . PHE A 1 224 ? 23.755 15.804 -27.140 1.00 98.00 224 PHE A C 1
ATOM 1749 O O . PHE A 1 224 ? 23.406 15.432 -28.259 1.00 98.00 224 PHE A O 1
ATOM 1756 N N . ILE A 1 225 ? 23.873 17.091 -26.820 1.00 98.25 225 ILE A N 1
ATOM 1757 C CA . ILE A 1 225 ? 23.951 18.180 -27.800 1.00 98.25 225 ILE A CA 1
ATOM 1758 C C . ILE A 1 225 ? 25.283 18.893 -27.586 1.00 98.25 225 ILE A C 1
ATOM 1760 O O . ILE A 1 225 ? 25.570 19.369 -26.484 1.00 98.25 225 ILE A O 1
ATOM 1764 N N . LEU A 1 226 ? 26.087 18.958 -28.644 1.00 98.19 226 LEU A N 1
ATOM 1765 C CA . LEU A 1 226 ? 27.458 19.454 -28.633 1.00 98.19 226 LEU A CA 1
ATOM 1766 C C . LEU A 1 226 ? 27.640 20.618 -29.623 1.00 98.19 226 LEU A C 1
ATOM 1768 O O . LEU A 1 226 ? 26.974 20.655 -30.662 1.00 98.19 226 LEU A O 1
ATOM 1772 N N . PRO A 1 227 ? 28.527 21.577 -29.318 1.00 97.00 227 PRO A N 1
ATOM 1773 C CA . PRO A 1 227 ? 28.859 22.680 -30.207 1.00 97.00 227 PRO A CA 1
ATOM 1774 C C . PRO A 1 227 ? 30.050 22.284 -31.115 1.00 97.00 227 PRO A C 1
ATOM 1776 O O . PRO A 1 227 ? 30.810 21.379 -30.756 1.00 97.00 227 PRO A O 1
ATOM 1779 N N . PRO A 1 228 ? 30.231 22.904 -32.296 1.00 96.19 228 PRO A N 1
ATOM 1780 C CA . PRO A 1 228 ? 31.235 22.478 -33.281 1.00 96.19 228 PRO A CA 1
ATOM 1781 C C . PRO A 1 228 ? 32.691 22.571 -32.782 1.00 96.19 228 PRO A C 1
ATOM 1783 O O . PRO A 1 228 ? 33.557 21.834 -33.256 1.00 96.19 228 PRO A O 1
ATOM 1786 N N . GLU A 1 229 ? 32.970 23.397 -31.774 1.00 95.62 229 GLU A N 1
ATOM 1787 C CA . GLU A 1 229 ? 34.274 23.529 -31.115 1.00 95.62 229 GLU A CA 1
ATOM 1788 C C . GLU A 1 229 ? 34.775 22.203 -30.510 1.00 95.62 229 GLU A C 1
ATOM 1790 O O . GLU A 1 229 ? 35.986 22.011 -30.379 1.00 95.62 229 GLU A O 1
ATOM 1795 N N . ILE A 1 230 ? 33.875 21.253 -30.208 1.00 97.19 230 ILE A N 1
ATOM 1796 C CA . ILE A 1 230 ? 34.252 19.918 -29.716 1.00 97.19 230 ILE A CA 1
ATOM 1797 C C . ILE A 1 230 ? 35.148 19.160 -30.705 1.00 97.19 230 ILE A C 1
ATOM 1799 O O . ILE A 1 230 ? 35.947 18.335 -30.275 1.00 97.19 230 ILE A O 1
ATOM 1803 N N . PHE A 1 231 ? 35.073 19.439 -32.014 1.00 96.88 231 PHE A N 1
ATOM 1804 C CA . PHE A 1 231 ? 35.939 18.782 -32.998 1.00 96.88 231 PHE A CA 1
ATOM 1805 C C . PHE A 1 231 ? 37.403 19.205 -32.844 1.00 96.88 231 PHE A C 1
ATOM 1807 O O . PHE A 1 231 ? 38.278 18.347 -32.813 1.00 96.88 231 PHE A O 1
ATOM 1814 N N . VAL A 1 232 ? 37.669 20.501 -32.648 1.00 94.94 232 VAL A N 1
ATOM 1815 C CA . VAL A 1 232 ? 39.031 21.029 -32.421 1.00 94.94 232 VAL A CA 1
ATOM 1816 C C . VAL A 1 232 ? 39.618 20.490 -31.112 1.00 94.94 232 VAL A C 1
ATOM 1818 O O . VAL A 1 232 ? 40.827 20.296 -30.994 1.00 94.94 232 VAL A O 1
ATOM 1821 N N . ILE A 1 233 ? 38.758 20.202 -30.134 1.00 95.94 233 ILE A N 1
ATOM 1822 C CA . ILE A 1 233 ? 39.139 19.536 -28.889 1.00 95.94 233 ILE A CA 1
ATOM 1823 C C . ILE A 1 233 ? 39.467 18.060 -29.157 1.00 95.94 233 ILE A C 1
ATOM 1825 O O . ILE A 1 233 ? 40.599 17.653 -28.927 1.00 95.94 233 ILE A O 1
ATOM 1829 N N . LEU A 1 234 ? 38.557 17.294 -29.769 1.00 94.81 234 LEU A N 1
ATOM 1830 C CA . LEU A 1 234 ? 38.756 15.886 -30.155 1.00 94.81 234 LEU A CA 1
ATOM 1831 C C . LEU A 1 234 ? 39.953 15.649 -31.099 1.00 94.81 234 LEU A C 1
ATOM 1833 O O . LEU A 1 234 ? 40.496 14.545 -31.150 1.00 94.81 234 LEU A O 1
ATOM 1837 N N . GLU A 1 235 ? 40.390 16.664 -31.847 1.00 91.88 235 GLU A N 1
ATOM 1838 C CA . GLU A 1 235 ? 41.627 16.631 -32.633 1.00 91.88 235 GLU A CA 1
ATOM 1839 C C . GLU A 1 235 ? 42.909 16.625 -31.780 1.00 91.88 235 GLU A C 1
ATOM 1841 O O . GLU A 1 235 ? 43.966 16.257 -32.301 1.00 91.88 235 GLU A O 1
ATOM 1846 N N . ASN A 1 236 ? 42.829 17.000 -30.502 1.00 91.56 236 ASN A N 1
ATOM 1847 C CA . ASN A 1 236 ? 43.962 17.157 -29.586 1.00 91.56 236 ASN A CA 1
ATOM 1848 C C . ASN A 1 236 ? 43.823 16.343 -28.283 1.00 91.56 236 ASN A C 1
ATOM 1850 O O . ASN A 1 236 ? 44.843 16.048 -27.660 1.00 91.56 236 ASN A O 1
ATOM 1854 N N . THR A 1 237 ? 42.608 15.939 -27.893 1.00 91.69 237 THR A N 1
ATOM 1855 C CA . THR A 1 237 ? 42.351 15.109 -26.707 1.00 91.69 237 THR A CA 1
ATOM 1856 C C . THR A 1 237 ? 43.152 13.795 -26.777 1.00 91.69 237 THR A C 1
ATOM 1858 O O . THR A 1 237 ? 43.011 13.041 -27.749 1.00 91.69 237 THR A O 1
ATOM 1861 N N . PRO A 1 238 ? 44.002 13.494 -25.776 1.00 88.81 238 PRO A N 1
ATOM 1862 C CA . PRO A 1 238 ? 44.777 12.258 -25.740 1.00 88.81 238 PRO A CA 1
ATOM 1863 C C . PRO A 1 238 ? 43.882 11.038 -25.447 1.00 88.81 238 PRO A C 1
ATOM 1865 O O . PRO A 1 238 ? 42.742 11.192 -25.007 1.00 88.81 238 PRO A O 1
ATOM 1868 N N . PRO A 1 239 ? 44.375 9.805 -25.654 1.00 87.25 239 PRO A N 1
ATOM 1869 C CA . PRO A 1 239 ? 43.628 8.611 -25.285 1.00 87.25 239 PRO A CA 1
ATOM 1870 C C . PRO A 1 239 ? 43.558 8.454 -23.761 1.00 87.25 239 PRO A C 1
ATOM 1872 O O . PRO A 1 239 ? 44.578 8.547 -23.077 1.00 87.25 239 PRO A O 1
ATOM 1875 N N . GLY A 1 240 ? 42.356 8.190 -23.255 1.00 85.69 240 GLY A N 1
ATOM 1876 C CA . GLY A 1 240 ? 42.054 7.979 -21.844 1.00 85.69 240 GLY A CA 1
ATOM 1877 C C . GLY A 1 240 ? 41.763 6.507 -21.549 1.00 85.69 240 GLY A C 1
ATOM 1878 O O . GLY A 1 240 ? 42.615 5.632 -21.725 1.00 85.69 240 GLY A O 1
ATOM 1879 N N . TYR A 1 241 ? 40.544 6.224 -21.081 1.00 83.06 241 TYR A N 1
ATOM 1880 C CA . TYR A 1 241 ? 40.116 4.871 -20.705 1.00 83.06 241 TYR A CA 1
ATOM 1881 C C . TYR A 1 241 ? 40.311 3.856 -21.849 1.00 83.06 241 TYR A C 1
ATOM 1883 O O . TYR A 1 241 ? 39.960 4.137 -22.994 1.00 83.06 241 TYR A O 1
ATOM 1891 N N . GLU A 1 242 ? 40.851 2.671 -21.527 1.00 81.19 242 GLU A N 1
ATOM 1892 C CA . GLU A 1 242 ? 41.186 1.580 -22.472 1.00 81.19 242 GLU A CA 1
ATOM 1893 C C . GLU A 1 242 ? 42.153 1.964 -23.620 1.00 81.19 242 GLU A C 1
ATOM 1895 O O . GLU A 1 242 ? 42.365 1.170 -24.533 1.00 81.19 242 GLU A O 1
ATOM 1900 N N . GLY A 1 243 ? 42.803 3.137 -23.569 1.00 84.88 243 GLY A N 1
ATOM 1901 C CA . GLY A 1 243 ? 43.661 3.629 -24.657 1.00 84.88 243 GLY A CA 1
ATOM 1902 C C . GLY A 1 243 ? 42.880 4.199 -25.850 1.00 84.88 243 GLY A C 1
ATOM 1903 O O . GLY A 1 243 ? 43.434 4.373 -26.937 1.00 84.88 243 GLY A O 1
ATOM 1904 N N . GLU A 1 244 ? 41.598 4.500 -25.648 1.00 89.19 244 GLU A N 1
ATOM 1905 C CA . GLU A 1 244 ? 40.701 5.132 -26.614 1.00 89.19 244 GLU A CA 1
ATOM 1906 C C . GLU A 1 244 ? 40.565 6.644 -26.364 1.00 89.19 244 GLU A C 1
ATOM 1908 O O . GLU A 1 244 ? 40.645 7.104 -25.226 1.00 89.19 244 GLU A O 1
ATOM 1913 N N . VAL A 1 245 ? 40.287 7.430 -27.409 1.00 91.69 245 VAL A N 1
ATOM 1914 C CA . VAL A 1 245 ? 39.892 8.843 -27.255 1.00 91.69 245 VAL A CA 1
ATOM 1915 C C . VAL A 1 245 ? 38.413 8.889 -26.881 1.00 91.69 245 VAL A C 1
ATOM 1917 O O . VAL A 1 245 ? 37.541 8.525 -27.680 1.00 91.69 245 VAL A O 1
ATOM 1920 N N . GLN A 1 246 ? 38.128 9.327 -25.658 1.00 93.38 246 GLN A N 1
ATOM 1921 C CA . GLN A 1 246 ? 36.785 9.325 -25.087 1.00 93.38 246 GLN A CA 1
ATOM 1922 C C . GLN A 1 246 ? 36.092 10.673 -25.303 1.00 93.38 246 GLN A C 1
ATOM 1924 O O . GLN A 1 246 ? 36.695 11.737 -25.180 1.00 93.38 246 GLN A O 1
ATOM 1929 N N . LEU A 1 247 ? 34.790 10.635 -25.602 1.00 95.56 247 LEU A N 1
ATOM 1930 C CA . LEU A 1 247 ? 33.994 11.854 -25.786 1.00 95.56 247 LEU A CA 1
ATOM 1931 C C . LEU A 1 247 ? 33.848 12.646 -24.478 1.00 95.56 247 LEU A C 1
ATOM 1933 O O . LEU A 1 247 ? 33.759 13.868 -24.502 1.00 95.56 247 LEU A O 1
ATOM 1937 N N . ILE A 1 248 ? 33.833 11.945 -23.343 1.00 95.62 248 ILE A N 1
ATOM 1938 C CA . ILE A 1 248 ? 33.629 12.537 -22.018 1.00 95.62 248 ILE A CA 1
ATOM 1939 C C . ILE A 1 248 ? 34.855 13.352 -21.592 1.00 95.62 248 ILE A C 1
ATOM 1941 O O . ILE A 1 248 ? 34.694 14.461 -21.090 1.00 95.62 248 ILE A O 1
ATOM 1945 N N . ASP A 1 249 ? 36.058 12.862 -21.888 1.00 94.75 249 ASP A N 1
ATOM 1946 C CA . ASP A 1 249 ? 37.317 13.556 -21.601 1.00 94.75 249 ASP A CA 1
ATOM 1947 C C . ASP A 1 249 ? 37.416 14.860 -22.426 1.00 94.75 249 ASP A C 1
ATOM 1949 O O . ASP A 1 249 ? 37.754 15.916 -21.894 1.00 94.75 249 ASP A O 1
ATOM 1953 N N . ALA A 1 250 ? 36.989 14.833 -23.696 1.00 96.31 250 ALA A N 1
ATOM 1954 C CA . ALA A 1 250 ? 36.874 16.029 -24.538 1.00 96.31 250 ALA A CA 1
ATOM 1955 C C . ALA A 1 250 ? 35.781 17.014 -24.063 1.00 96.31 250 ALA A C 1
ATOM 1957 O O . ALA A 1 250 ? 35.921 18.228 -24.215 1.00 96.31 250 ALA A O 1
ATOM 1958 N N . MET A 1 251 ? 34.686 16.523 -23.472 1.00 97.38 251 MET A N 1
ATOM 1959 C CA . MET A 1 251 ? 33.673 17.386 -22.851 1.00 97.38 251 MET A CA 1
ATOM 1960 C C . MET A 1 251 ? 34.170 18.021 -21.544 1.00 97.38 251 MET A C 1
ATOM 1962 O O . MET A 1 251 ? 33.817 19.165 -21.262 1.00 97.38 251 MET A O 1
ATOM 1966 N N . GLU A 1 252 ? 35.007 17.331 -20.769 1.00 97.00 252 GLU A N 1
ATOM 1967 C CA . GLU A 1 252 ? 35.675 17.920 -19.604 1.00 97.00 252 GLU A CA 1
ATOM 1968 C C . GLU A 1 252 ? 36.692 18.988 -20.038 1.00 97.00 252 GLU A C 1
ATOM 1970 O O . GLU A 1 252 ? 36.662 20.096 -19.509 1.00 97.00 252 GLU A O 1
ATOM 1975 N N . GLU A 1 253 ? 37.496 18.739 -21.077 1.00 96.88 253 GLU A N 1
ATOM 1976 C CA . GLU A 1 253 ? 38.416 19.738 -21.647 1.00 96.88 253 GLU A CA 1
ATOM 1977 C C . GLU A 1 253 ? 37.662 20.978 -22.189 1.00 96.88 253 GLU A C 1
ATOM 1979 O O . GLU A 1 253 ? 38.116 22.116 -22.037 1.00 96.88 253 GLU A O 1
ATOM 1984 N N . LEU A 1 254 ? 36.471 20.788 -22.774 1.00 96.44 254 LEU A N 1
ATOM 1985 C CA . LEU A 1 254 ? 35.566 21.879 -23.163 1.00 96.44 254 LEU A CA 1
ATOM 1986 C C . LEU A 1 254 ? 35.084 22.679 -21.938 1.00 96.44 254 LEU A C 1
ATOM 1988 O O . LEU A 1 254 ? 35.077 23.913 -21.971 1.00 96.44 254 LEU A O 1
ATOM 1992 N N . ARG A 1 255 ? 34.726 21.991 -20.845 1.00 96.88 255 ARG A N 1
ATOM 1993 C CA . ARG A 1 255 ? 34.304 22.605 -19.576 1.00 96.88 255 ARG A CA 1
ATOM 1994 C C . ARG A 1 255 ? 35.437 23.398 -18.916 1.00 96.88 255 ARG A C 1
ATOM 1996 O O . ARG A 1 255 ? 35.212 24.514 -18.447 1.00 96.88 255 ARG A O 1
ATOM 2003 N N . GLU A 1 256 ? 36.655 22.860 -18.903 1.00 96.06 256 GLU A N 1
ATOM 2004 C CA . GLU A 1 256 ? 37.848 23.518 -18.352 1.00 96.06 256 GLU A CA 1
ATOM 2005 C C . GLU A 1 256 ? 38.253 24.769 -19.142 1.00 96.06 256 GLU A C 1
ATOM 2007 O O . GLU A 1 256 ? 38.682 25.757 -18.547 1.00 96.06 256 GLU A O 1
ATOM 2012 N N . LYS A 1 257 ? 38.005 24.795 -20.459 1.00 95.19 257 LYS A N 1
ATOM 2013 C CA . LYS A 1 257 ? 38.140 25.997 -21.306 1.00 95.19 257 LYS A CA 1
ATOM 2014 C C . LYS A 1 257 ? 37.050 27.059 -21.068 1.00 95.19 257 LYS A C 1
ATOM 2016 O O . LYS A 1 257 ? 37.009 28.064 -21.775 1.00 95.19 257 LYS A O 1
ATOM 2021 N N . GLY A 1 258 ? 36.192 26.875 -20.061 1.00 91.88 258 GLY A N 1
ATOM 2022 C CA . GLY A 1 258 ? 35.221 27.864 -19.581 1.00 91.88 258 GLY A CA 1
ATOM 2023 C C . GLY A 1 258 ? 33.805 27.716 -20.142 1.00 91.88 258 GLY A C 1
ATOM 2024 O O . GLY A 1 258 ? 32.923 28.496 -19.775 1.00 91.88 258 GLY A O 1
ATOM 2025 N N . GLN A 1 259 ? 33.548 26.722 -20.996 1.00 95.19 259 GLN A N 1
ATOM 2026 C CA . GLN A 1 259 ? 32.209 26.468 -21.518 1.00 95.19 259 GLN A CA 1
ATOM 2027 C C . GLN A 1 259 ? 31.336 25.803 -20.443 1.00 95.19 259 GLN A C 1
ATOM 2029 O O . GLN A 1 259 ? 31.632 24.706 -19.974 1.00 95.19 259 GLN A O 1
ATOM 2034 N N . ARG A 1 260 ? 30.209 26.425 -20.069 1.00 95.44 260 ARG A N 1
ATOM 2035 C CA . ARG A 1 260 ? 29.228 25.763 -19.190 1.00 95.44 260 ARG A CA 1
ATOM 2036 C C . ARG A 1 260 ? 28.620 24.554 -19.899 1.00 95.44 260 ARG A C 1
ATOM 2038 O O . ARG A 1 260 ? 28.297 24.650 -21.083 1.00 95.44 260 ARG A O 1
ATOM 2045 N N . ILE A 1 261 ? 28.430 23.459 -19.165 1.00 97.56 261 ILE A N 1
ATOM 2046 C CA . ILE A 1 261 ? 27.756 22.234 -19.616 1.00 97.56 261 ILE A CA 1
ATOM 2047 C C . ILE A 1 261 ? 26.607 21.941 -18.650 1.00 97.56 261 ILE A C 1
ATOM 2049 O O . ILE A 1 261 ? 26.763 22.097 -17.437 1.00 97.56 261 ILE A O 1
ATOM 2053 N N . TYR A 1 262 ? 25.463 21.514 -19.179 1.00 97.25 262 TYR A N 1
ATOM 2054 C CA . TYR A 1 262 ? 24.281 21.172 -18.388 1.00 97.25 262 TYR A CA 1
ATOM 2055 C C . TYR A 1 262 ? 23.945 19.680 -18.469 1.00 97.25 262 TYR A C 1
ATOM 2057 O O . TYR A 1 262 ? 24.233 19.010 -19.460 1.00 97.25 262 TYR A O 1
ATOM 2065 N N . GLY A 1 263 ? 23.344 19.158 -17.405 1.00 96.56 263 GLY A N 1
ATOM 2066 C CA . GLY A 1 263 ? 22.799 17.809 -17.326 1.00 96.56 263 GLY A CA 1
ATOM 2067 C C . GLY A 1 263 ? 21.282 17.858 -17.220 1.00 96.56 263 GLY A C 1
ATOM 2068 O O . GLY A 1 263 ? 20.757 18.662 -16.452 1.00 96.56 263 GLY A O 1
ATOM 2069 N N . TYR A 1 264 ? 20.582 16.999 -17.955 1.00 95.50 264 TYR A N 1
ATOM 2070 C CA . TYR A 1 264 ? 19.154 16.747 -17.755 1.00 95.50 264 TYR A CA 1
ATOM 2071 C C . TYR A 1 264 ? 18.969 15.352 -17.162 1.00 95.50 264 TYR A C 1
ATOM 2073 O O . TYR A 1 264 ? 19.324 14.362 -17.804 1.00 95.50 264 TYR A O 1
ATOM 2081 N N . GLU A 1 265 ? 18.446 15.273 -15.938 1.00 94.25 265 GLU A N 1
ATOM 2082 C CA . GLU A 1 265 ? 18.126 14.002 -15.290 1.00 94.25 265 GLU A CA 1
ATOM 2083 C C . GLU A 1 265 ? 16.894 13.376 -15.960 1.00 94.25 265 GLU A C 1
ATOM 2085 O O . GLU A 1 265 ? 15.769 13.845 -15.801 1.00 94.25 265 GLU A O 1
ATOM 2090 N N . PHE A 1 266 ? 17.131 12.326 -16.745 1.00 88.56 266 PHE A N 1
ATOM 2091 C CA . PHE A 1 266 ? 16.131 11.619 -17.532 1.00 88.56 266 PHE A CA 1
ATOM 2092 C C . PHE A 1 266 ? 15.140 10.865 -16.639 1.00 88.56 266 PHE A C 1
ATOM 2094 O O . PHE A 1 266 ? 15.510 9.961 -15.882 1.00 88.56 266 PHE A O 1
ATOM 2101 N N . GLU A 1 267 ? 13.870 11.231 -16.792 1.00 80.00 267 GLU A N 1
ATOM 2102 C CA . GLU A 1 267 ? 12.707 10.668 -16.114 1.00 80.00 267 GLU A CA 1
ATOM 2103 C C . GLU A 1 267 ? 11.940 9.763 -17.082 1.00 80.00 267 GLU A C 1
ATOM 2105 O O . GLU A 1 267 ? 11.189 10.243 -17.926 1.00 80.00 267 GLU A O 1
ATOM 2110 N N . GLY A 1 268 ? 12.172 8.453 -16.980 1.00 83.56 268 GLY A N 1
ATOM 2111 C CA . GLY A 1 268 ? 11.616 7.434 -17.868 1.00 83.56 268 GLY A CA 1
ATOM 2112 C C . GLY A 1 268 ? 12.236 6.060 -17.631 1.00 83.56 268 GLY A C 1
ATOM 2113 O O . GLY A 1 268 ? 13.110 5.905 -16.774 1.00 83.56 268 GLY A O 1
ATOM 2114 N N . GLN A 1 269 ? 11.820 5.064 -18.414 1.00 86.12 269 GLN A N 1
ATOM 2115 C CA . GLN A 1 269 ? 12.471 3.751 -18.416 1.00 86.12 269 GLN A CA 1
ATOM 2116 C C . GLN A 1 269 ? 13.693 3.790 -19.343 1.00 86.12 269 GLN A C 1
ATOM 2118 O O . GLN A 1 269 ? 13.602 4.263 -20.477 1.00 86.12 269 GLN A O 1
ATOM 2123 N N . TYR A 1 270 ? 14.835 3.297 -18.862 1.00 88.62 270 TYR A N 1
ATOM 2124 C CA . TYR A 1 270 ? 16.100 3.263 -19.598 1.00 88.62 270 TYR A CA 1
ATOM 2125 C C . TYR A 1 270 ? 16.596 1.819 -19.753 1.00 88.62 270 TYR A C 1
ATOM 2127 O O . TYR A 1 270 ? 16.839 1.128 -18.764 1.00 88.62 270 TYR A O 1
ATOM 2135 N N . PHE A 1 271 ? 16.786 1.383 -21.000 1.00 89.38 271 PHE A N 1
ATOM 2136 C CA . PHE A 1 271 ? 17.194 0.024 -21.353 1.00 89.38 271 PHE A CA 1
ATOM 2137 C C . PHE A 1 271 ? 18.611 0.018 -21.941 1.00 89.38 271 PHE A C 1
ATOM 2139 O O . PHE A 1 271 ? 18.831 0.402 -23.095 1.00 89.38 271 PHE A O 1
ATOM 2146 N N . ASP A 1 272 ? 19.584 -0.463 -21.160 1.00 88.25 272 ASP A N 1
ATOM 2147 C CA . ASP A 1 272 ? 20.956 -0.667 -21.636 1.00 88.25 272 ASP A CA 1
ATOM 2148 C C . ASP A 1 272 ? 21.064 -1.960 -22.458 1.00 88.25 272 ASP A C 1
ATOM 2150 O O . ASP A 1 272 ? 21.442 -3.031 -21.958 1.00 88.25 272 ASP A O 1
ATOM 2154 N N . THR A 1 273 ? 20.796 -1.853 -23.759 1.00 88.19 273 THR A N 1
ATOM 2155 C CA . THR A 1 273 ? 20.924 -2.992 -24.677 1.00 88.19 273 THR A CA 1
ATOM 2156 C C . THR A 1 273 ? 22.374 -3.439 -24.896 1.00 88.19 273 THR A C 1
ATOM 2158 O O . THR A 1 273 ? 22.598 -4.355 -25.681 1.00 88.19 273 THR A O 1
ATOM 2161 N N . ARG A 1 274 ? 23.394 -2.837 -24.257 1.00 81.56 274 ARG A N 1
ATOM 2162 C CA . ARG A 1 274 ? 24.786 -3.350 -24.234 1.00 81.56 274 ARG A CA 1
ATOM 2163 C C . ARG A 1 274 ? 24.954 -4.529 -23.260 1.00 81.56 274 ARG A C 1
ATOM 2165 O O . ARG A 1 274 ? 26.087 -4.971 -23.054 1.00 81.56 274 ARG A O 1
ATOM 2172 N N . SER A 1 275 ? 23.856 -5.016 -22.683 1.00 82.75 275 SER A N 1
ATOM 2173 C CA . SER A 1 275 ? 23.736 -6.237 -21.886 1.00 82.75 275 SER A CA 1
ATOM 2174 C C . SER A 1 275 ? 22.616 -7.121 -22.443 1.00 82.75 275 SER A C 1
ATOM 2176 O O . SER A 1 275 ? 21.608 -6.593 -22.918 1.00 82.75 275 SER A O 1
ATOM 2178 N N . ASP A 1 276 ? 22.762 -8.448 -22.370 1.00 79.69 276 ASP A N 1
ATOM 2179 C CA . ASP A 1 276 ? 21.723 -9.384 -22.830 1.00 79.69 276 ASP A CA 1
ATOM 2180 C C . ASP A 1 276 ? 20.397 -9.155 -22.098 1.00 79.69 276 ASP A C 1
ATOM 2182 O O . ASP A 1 276 ? 19.337 -9.126 -22.721 1.00 79.69 276 ASP A O 1
ATOM 2186 N N . PHE A 1 277 ? 20.473 -8.898 -20.786 1.00 81.25 277 PHE A N 1
ATOM 2187 C CA . PHE A 1 277 ? 19.318 -8.570 -19.955 1.00 81.25 277 PHE A CA 1
ATOM 2188 C C . PHE A 1 277 ? 18.574 -7.332 -20.472 1.00 81.25 277 PHE A C 1
ATOM 2190 O O . PHE A 1 277 ? 17.399 -7.443 -20.801 1.00 81.25 277 PHE A O 1
ATOM 2197 N N . GLY A 1 278 ? 19.248 -6.186 -20.632 1.00 83.75 278 GLY A N 1
ATOM 2198 C CA . GLY A 1 278 ? 18.604 -4.947 -21.092 1.00 83.75 278 GLY A CA 1
ATOM 2199 C C . GLY A 1 278 ? 18.083 -5.013 -22.535 1.00 83.75 278 GLY A C 1
ATOM 2200 O O . GLY A 1 278 ? 17.157 -4.291 -22.896 1.00 83.75 278 GLY A O 1
ATOM 2201 N N . TYR A 1 279 ? 18.628 -5.906 -23.369 1.00 89.19 279 TYR A N 1
ATOM 2202 C CA . TYR A 1 279 ? 18.068 -6.201 -24.691 1.00 89.19 279 TYR A CA 1
ATOM 2203 C C . TYR A 1 279 ? 16.784 -7.049 -24.604 1.00 89.19 279 TYR A C 1
ATOM 2205 O O . TYR A 1 279 ? 15.790 -6.717 -25.250 1.00 89.19 279 TYR A O 1
ATOM 2213 N N . VAL A 1 280 ? 16.762 -8.095 -23.768 1.00 87.69 280 VAL A N 1
ATOM 2214 C CA . VAL A 1 280 ? 15.556 -8.909 -23.512 1.00 87.69 280 VAL A CA 1
ATOM 2215 C C . VAL A 1 280 ? 14.457 -8.090 -22.826 1.00 87.69 280 VAL A C 1
ATOM 2217 O O . VAL A 1 280 ? 13.290 -8.206 -23.190 1.00 87.69 280 VAL A O 1
ATOM 2220 N N . GLU A 1 281 ? 14.821 -7.225 -21.885 1.00 84.81 281 GLU A N 1
ATOM 2221 C CA . GLU A 1 281 ? 13.923 -6.307 -21.182 1.00 84.81 281 GLU A CA 1
ATOM 2222 C C . GLU A 1 281 ? 13.214 -5.354 -22.162 1.00 84.81 281 GLU A C 1
ATOM 2224 O O . GLU A 1 281 ? 11.986 -5.240 -22.139 1.00 84.81 281 GLU A O 1
ATOM 2229 N N . ALA A 1 282 ? 13.955 -4.774 -23.115 1.00 88.00 282 ALA A N 1
ATOM 2230 C CA . ALA A 1 282 ? 13.389 -3.940 -24.175 1.00 88.00 282 ALA A CA 1
ATOM 2231 C C . ALA A 1 282 ? 12.474 -4.723 -25.145 1.00 88.00 282 ALA A C 1
ATOM 2233 O O . ALA A 1 282 ? 11.424 -4.210 -25.543 1.00 88.00 282 ALA A O 1
ATOM 2234 N N . ILE A 1 283 ? 12.817 -5.976 -25.491 1.00 90.19 283 ILE A N 1
ATOM 2235 C CA . ILE A 1 283 ? 11.930 -6.871 -26.264 1.00 90.19 283 ILE A CA 1
ATOM 2236 C C . ILE A 1 283 ? 10.616 -7.105 -25.514 1.00 90.19 283 ILE A C 1
ATOM 2238 O O . ILE A 1 283 ? 9.543 -6.999 -26.111 1.00 90.19 283 ILE A O 1
ATOM 2242 N N . LEU A 1 284 ? 10.687 -7.426 -24.219 1.00 85.88 284 LEU A N 1
ATOM 2243 C CA . LEU A 1 284 ? 9.509 -7.703 -23.402 1.00 85.88 284 LEU A CA 1
ATOM 2244 C C . LEU A 1 284 ? 8.620 -6.465 -23.265 1.00 85.88 284 LEU A C 1
ATOM 2246 O O . LEU A 1 284 ? 7.412 -6.587 -23.465 1.00 85.88 284 LEU A O 1
ATOM 2250 N N . ASN A 1 285 ? 9.189 -5.284 -23.004 1.00 86.88 285 ASN A N 1
ATOM 2251 C CA . ASN A 1 285 ? 8.428 -4.035 -22.916 1.00 86.88 285 ASN A CA 1
ATOM 2252 C C . ASN A 1 285 ? 7.612 -3.780 -24.200 1.00 86.88 285 ASN A C 1
ATOM 2254 O O . ASN A 1 285 ? 6.387 -3.653 -24.158 1.00 86.88 285 ASN A O 1
ATOM 2258 N N . GLU A 1 286 ? 8.260 -3.817 -25.369 1.00 85.12 286 GLU A N 1
ATOM 2259 C CA . GLU A 1 286 ? 7.577 -3.637 -26.656 1.00 85.12 286 GLU A CA 1
ATOM 2260 C C . GLU A 1 286 ? 6.539 -4.741 -26.945 1.00 85.12 286 GLU A C 1
ATOM 2262 O O . GLU A 1 286 ? 5.478 -4.470 -27.516 1.00 85.12 286 GLU A O 1
ATOM 2267 N N . ALA A 1 287 ? 6.798 -5.983 -26.527 1.00 85.00 287 ALA A N 1
ATOM 2268 C CA . ALA A 1 287 ? 5.836 -7.075 -26.646 1.00 85.00 287 ALA A CA 1
ATOM 2269 C C . ALA A 1 287 ? 4.582 -6.850 -25.776 1.00 85.00 287 ALA A C 1
ATOM 2271 O O . ALA A 1 287 ? 3.469 -7.145 -26.215 1.00 85.00 287 ALA A O 1
ATOM 2272 N N . TYR A 1 288 ? 4.736 -6.288 -24.571 1.00 79.56 288 TYR A N 1
ATOM 2273 C CA . TYR A 1 288 ? 3.634 -6.014 -23.639 1.00 79.56 288 TYR A CA 1
ATOM 2274 C C . TYR A 1 288 ? 2.692 -4.887 -24.095 1.00 79.56 288 TYR A C 1
ATOM 2276 O O . TYR A 1 288 ? 1.503 -4.908 -23.741 1.00 79.56 288 TYR A O 1
ATOM 2284 N N . LYS A 1 289 ? 3.171 -3.951 -24.927 1.00 80.06 289 LYS A N 1
ATOM 2285 C CA . LYS A 1 289 ? 2.336 -2.915 -25.571 1.00 80.06 289 LYS A CA 1
ATOM 2286 C C . LYS A 1 289 ? 1.322 -3.505 -26.562 1.00 80.06 289 LYS A C 1
ATOM 2288 O O . LYS A 1 289 ? 0.265 -2.923 -26.790 1.00 80.06 289 LYS A O 1
ATOM 2293 N N . ARG A 1 290 ? 1.616 -4.671 -27.147 1.00 83.00 290 ARG A N 1
ATOM 2294 C CA . ARG A 1 290 ? 0.815 -5.295 -28.214 1.00 83.00 290 ARG A CA 1
ATOM 2295 C C . ARG A 1 290 ? -0.162 -6.298 -27.603 1.00 83.00 290 ARG A C 1
ATOM 2297 O O . ARG A 1 290 ? 0.248 -7.361 -27.153 1.00 83.00 290 ARG A O 1
ATOM 2304 N N . SER A 1 291 ? -1.454 -5.969 -27.585 1.00 70.12 291 SER A N 1
ATOM 2305 C CA . SER A 1 291 ? -2.514 -6.733 -26.896 1.00 70.12 291 SER A CA 1
ATOM 2306 C C . SER A 1 291 ? -2.510 -8.239 -27.199 1.00 70.12 291 SER A C 1
ATOM 2308 O O . SER A 1 291 ? -2.556 -9.051 -26.273 1.00 70.12 291 SER A O 1
ATOM 2310 N N . GLU A 1 292 ? -2.396 -8.612 -28.475 1.00 75.31 292 GLU A N 1
ATOM 2311 C CA . GLU A 1 292 ? -2.317 -10.003 -28.938 1.00 75.31 292 GLU A CA 1
ATOM 2312 C C . GLU A 1 292 ? -1.060 -10.714 -28.423 1.00 75.31 292 GLU A C 1
ATOM 2314 O O . GLU A 1 292 ? -1.149 -11.813 -27.877 1.00 75.31 292 GLU A O 1
ATOM 2319 N N . VAL A 1 293 ? 0.107 -10.070 -28.532 1.00 77.06 293 VAL A N 1
ATOM 2320 C CA . VAL A 1 293 ? 1.395 -10.633 -28.096 1.00 77.06 293 VAL A CA 1
ATOM 2321 C C . VAL A 1 293 ? 1.444 -10.745 -26.573 1.00 77.06 293 VAL A C 1
ATOM 2323 O O . VAL A 1 293 ? 1.840 -11.783 -26.056 1.00 77.06 293 VAL A O 1
ATOM 2326 N N . ARG A 1 294 ? 0.949 -9.743 -25.840 1.00 78.06 294 ARG A N 1
ATOM 2327 C CA . ARG A 1 294 ? 0.745 -9.791 -24.384 1.00 78.06 294 ARG A CA 1
ATOM 2328 C C . ARG A 1 294 ? -0.149 -10.962 -23.975 1.00 78.06 294 ARG A C 1
ATOM 2330 O O . ARG A 1 294 ? 0.161 -11.655 -23.007 1.00 78.06 294 ARG A O 1
ATOM 2337 N N . SER A 1 295 ? -1.242 -11.196 -24.703 1.00 67.44 295 SER A N 1
ATOM 2338 C CA . SER A 1 295 ? -2.135 -12.338 -24.475 1.00 67.44 295 SER A CA 1
ATOM 2339 C C . SER A 1 295 ? -1.429 -13.669 -24.764 1.00 67.44 295 SER A C 1
ATOM 2341 O O . SER A 1 295 ? -1.473 -14.581 -23.939 1.00 67.44 295 SER A O 1
ATOM 2343 N N . ALA A 1 296 ? -0.689 -13.761 -25.872 1.00 70.00 296 ALA A N 1
ATOM 2344 C CA . ALA A 1 296 ? 0.086 -14.941 -26.246 1.00 70.00 296 ALA A CA 1
ATOM 2345 C C . ALA A 1 296 ? 1.238 -15.239 -25.268 1.00 70.00 296 ALA A C 1
ATOM 2347 O O . ALA A 1 296 ? 1.442 -16.399 -24.925 1.00 70.00 296 ALA A O 1
ATOM 2348 N N . ILE A 1 297 ? 1.943 -14.223 -24.759 1.00 70.62 297 ILE A N 1
ATOM 2349 C CA . ILE A 1 297 ? 2.984 -14.359 -23.728 1.00 70.62 297 ILE A CA 1
ATOM 2350 C C . ILE A 1 297 ? 2.361 -14.837 -22.419 1.00 70.62 297 ILE A C 1
ATOM 2352 O O . ILE A 1 297 ? 2.822 -15.838 -21.876 1.00 70.62 297 ILE A O 1
ATOM 2356 N N . ARG A 1 298 ? 1.277 -14.201 -21.946 1.00 63.91 298 ARG A N 1
ATOM 2357 C CA . ARG A 1 298 ? 0.536 -14.663 -20.758 1.00 63.91 298 ARG A CA 1
ATOM 2358 C C . ARG A 1 298 ? 0.088 -16.117 -20.931 1.00 63.91 298 ARG A C 1
ATOM 2360 O O . ARG A 1 298 ? 0.373 -16.942 -20.070 1.00 63.91 298 ARG A O 1
ATOM 2367 N N . LYS A 1 299 ? -0.520 -16.466 -22.069 1.00 62.06 299 LYS A N 1
ATOM 2368 C CA . LYS A 1 299 ? -0.948 -17.839 -22.369 1.00 62.06 299 LYS A CA 1
ATOM 2369 C C . LYS A 1 299 ? 0.232 -18.812 -22.435 1.00 62.06 299 LYS A C 1
ATOM 2371 O O . LYS A 1 299 ? 0.135 -19.879 -21.847 1.00 62.06 299 LYS A O 1
ATOM 2376 N N . MET A 1 300 ? 1.352 -18.466 -23.072 1.00 60.94 300 MET A N 1
ATOM 2377 C CA . MET A 1 300 ? 2.558 -19.308 -23.137 1.00 60.94 300 MET A CA 1
ATOM 2378 C C . MET A 1 300 ? 3.154 -19.545 -21.744 1.00 60.94 300 MET A C 1
ATOM 2380 O O . MET A 1 300 ? 3.442 -20.684 -21.386 1.00 60.94 300 MET A O 1
ATOM 2384 N N . VAL A 1 301 ? 3.288 -18.488 -20.939 1.00 62.34 301 VAL A N 1
ATOM 2385 C CA . VAL A 1 301 ? 3.749 -18.564 -19.544 1.00 62.34 301 VAL A CA 1
ATOM 2386 C C . VAL A 1 301 ? 2.804 -19.418 -18.690 1.00 62.34 301 VAL A C 1
ATOM 2388 O O . VAL A 1 301 ? 3.256 -20.035 -17.729 1.00 62.34 301 VAL A O 1
ATOM 2391 N N . LEU A 1 302 ? 1.518 -19.509 -19.041 1.00 47.56 302 LEU A N 1
ATOM 2392 C CA . LEU A 1 302 ? 0.516 -20.357 -18.382 1.00 47.56 302 LEU A CA 1
ATOM 2393 C C . LEU A 1 302 ? 0.379 -21.782 -18.964 1.00 47.56 302 LEU A C 1
ATOM 2395 O O . LEU A 1 302 ? -0.244 -22.608 -18.310 1.00 47.56 302 LEU A O 1
ATOM 2399 N N . SER A 1 303 ? 0.930 -22.091 -20.148 1.00 40.19 303 SER A N 1
ATOM 2400 C CA . SER A 1 303 ? 0.664 -23.356 -20.880 1.00 40.19 303 SER A CA 1
ATOM 2401 C C . SER A 1 303 ? 1.894 -24.188 -21.260 1.00 40.19 303 SER A C 1
ATOM 2403 O O . SER A 1 303 ? 1.755 -25.219 -21.914 1.00 40.19 303 SER A O 1
ATOM 2405 N N . ARG A 1 304 ? 3.103 -23.796 -20.839 1.00 41.19 304 ARG A N 1
ATOM 2406 C CA . ARG A 1 304 ? 4.277 -24.683 -20.901 1.00 41.19 304 ARG A CA 1
ATOM 2407 C C . ARG A 1 304 ? 4.208 -25.751 -19.806 1.00 41.19 304 ARG A C 1
ATOM 2409 O O . ARG A 1 304 ? 4.759 -25.571 -18.722 1.00 41.19 304 ARG A O 1
ATOM 2416 N N . GLU A 1 305 ? 3.542 -26.859 -20.108 1.00 39.19 305 GLU A N 1
ATOM 2417 C CA . GLU A 1 305 ? 3.692 -28.102 -19.346 1.00 39.19 305 GLU A CA 1
ATOM 2418 C C . GLU A 1 305 ? 5.138 -28.620 -19.461 1.00 39.19 305 GLU A C 1
ATOM 2420 O O . GLU A 1 305 ? 5.808 -28.408 -20.474 1.00 39.19 305 GLU A O 1
ATOM 2425 N N . GLY A 1 306 ? 5.640 -29.244 -18.391 1.00 38.00 306 GLY A N 1
ATOM 2426 C CA . GLY A 1 306 ? 7.066 -29.561 -18.213 1.00 38.00 306 GLY A CA 1
ATOM 2427 C C . GLY A 1 306 ? 7.778 -28.739 -17.127 1.00 38.00 306 GLY A C 1
ATOM 2428 O O . GLY A 1 306 ? 8.927 -29.033 -16.831 1.00 38.00 306 GLY A O 1
ATOM 2429 N N . TYR A 1 307 ? 7.090 -27.766 -16.513 1.00 34.06 307 TYR A N 1
ATOM 2430 C CA . TYR A 1 307 ? 7.499 -27.072 -15.282 1.00 34.06 307 TYR A CA 1
ATOM 2431 C C . TYR A 1 307 ? 6.399 -27.231 -14.206 1.00 34.06 307 TYR A C 1
ATOM 2433 O O . TYR A 1 307 ? 5.240 -26.905 -14.474 1.00 34.06 307 TYR A O 1
ATOM 2441 N N . SER A 1 308 ? 6.716 -27.723 -12.998 1.00 31.30 308 SER A N 1
ATOM 2442 C CA . SER A 1 308 ? 5.738 -28.253 -12.017 1.00 31.30 308 SER A CA 1
ATOM 2443 C C . SER A 1 308 ? 5.825 -27.632 -10.598 1.00 31.30 308 SER A C 1
ATOM 2445 O O . SER A 1 308 ? 6.741 -27.871 -9.833 1.00 31.30 308 SER A O 1
ATOM 2447 N N . PRO A 1 309 ? 4.858 -26.819 -10.147 1.00 35.88 309 PRO A N 1
ATOM 2448 C CA . PRO A 1 309 ? 5.022 -25.458 -8.671 1.00 35.88 309 PRO A CA 1
ATOM 2449 C C . PRO A 1 309 ? 5.689 -25.769 -7.332 1.00 35.88 309 PRO A C 1
ATOM 2451 O O . PRO A 1 309 ? 5.340 -25.211 -6.300 1.00 35.88 309 PRO A O 1
ATOM 2454 N N . ILE A 1 310 ? 6.695 -26.625 -7.401 1.00 35.06 310 ILE A N 1
ATOM 2455 C CA . ILE A 1 310 ? 8.018 -26.176 -6.978 1.00 35.06 310 ILE A CA 1
ATOM 2456 C C . ILE A 1 310 ? 8.680 -25.357 -8.128 1.00 35.06 310 ILE A C 1
ATOM 2458 O O . ILE A 1 310 ? 9.518 -24.509 -7.850 1.00 35.06 310 ILE A O 1
ATOM 2462 N N . GLU A 1 311 ? 8.174 -25.450 -9.374 1.00 47.56 311 GLU A N 1
ATOM 2463 C CA . GLU A 1 311 ? 8.218 -24.379 -10.403 1.00 47.56 311 GLU A CA 1
ATOM 2464 C C . GLU A 1 311 ? 6.810 -23.794 -10.732 1.00 47.56 311 GLU A C 1
ATOM 2466 O O . GLU A 1 311 ? 6.558 -22.613 -10.514 1.00 47.56 311 GLU A O 1
ATOM 2471 N N . ARG A 1 312 ? 5.837 -24.658 -11.103 1.00 43.59 312 ARG A N 1
ATOM 2472 C CA . ARG A 1 312 ? 4.321 -24.669 -10.713 1.00 43.59 312 ARG A CA 1
ATOM 2473 C C . ARG A 1 312 ? 3.084 -26.661 -8.760 1.00 43.59 312 ARG A C 1
ATOM 2475 O O . ARG A 1 312 ? 1.887 -26.912 -8.510 1.00 43.59 312 ARG A O 1
ATOM 2482 N N . SER A 1 313 ? 3.756 -27.576 -7.956 1.00 32.34 313 SER A N 1
ATOM 2483 C CA . SER A 1 313 ? 3.402 -28.611 -6.975 1.00 32.34 313 SER A CA 1
ATOM 2484 C C . SER A 1 313 ? 2.888 -29.880 -7.643 1.00 32.34 313 SER A C 1
ATOM 2486 O O . SER A 1 313 ? 1.744 -29.979 -8.067 1.00 32.34 313 SER A O 1
ATOM 2488 N N . ILE A 1 314 ? 3.825 -30.822 -7.808 1.00 24.22 314 ILE A N 1
ATOM 2489 C CA . ILE A 1 314 ? 3.675 -32.068 -8.565 1.00 24.22 314 ILE A CA 1
ATOM 2490 C C . ILE A 1 314 ? 2.414 -32.805 -8.109 1.00 24.22 314 ILE A C 1
ATOM 2492 O O . ILE A 1 314 ? 2.320 -33.249 -6.962 1.00 24.22 314 ILE A O 1
ATOM 2496 N N . THR A 1 315 ? 1.452 -32.958 -9.016 1.00 24.97 315 THR A N 1
ATOM 2497 C CA . THR A 1 315 ? 0.225 -33.699 -8.742 1.00 24.97 315 THR A CA 1
ATOM 2498 C C . THR A 1 315 ? 0.497 -35.197 -8.644 1.00 24.97 315 THR A C 1
ATOM 2500 O O . THR A 1 315 ? 0.959 -35.829 -9.588 1.00 24.97 315 THR A O 1
ATOM 2503 N N . THR A 1 316 ? 0.168 -35.740 -7.471 1.00 23.58 316 THR A N 1
ATOM 2504 C CA . THR A 1 316 ? -0.439 -37.061 -7.225 1.00 23.58 316 THR A CA 1
ATOM 2505 C C . THR A 1 316 ? -0.602 -38.024 -8.414 1.00 23.58 316 THR A C 1
ATOM 2507 O O . THR A 1 316 ? -1.224 -37.668 -9.410 1.00 23.58 316 THR A O 1
ATOM 2510 N N . ALA A 1 317 ? -0.274 -39.314 -8.295 1.00 23.62 317 ALA A N 1
ATOM 2511 C CA . ALA A 1 317 ? 0.399 -40.043 -7.211 1.00 23.62 317 ALA A CA 1
ATOM 2512 C C . ALA A 1 317 ? 0.744 -41.468 -7.689 1.00 23.62 317 ALA A C 1
ATOM 2514 O O . ALA A 1 317 ? 0.041 -42.003 -8.543 1.00 23.62 317 ALA A O 1
ATOM 2515 N N . GLY A 1 318 ? 1.729 -42.126 -7.062 1.00 22.09 318 GLY A N 1
ATOM 2516 C CA . GLY A 1 318 ? 1.818 -43.592 -7.101 1.00 22.09 318 GLY A CA 1
ATOM 2517 C C . GLY A 1 318 ? 3.220 -44.194 -7.179 1.00 22.09 318 GLY A C 1
ATOM 2518 O O . GLY A 1 318 ? 3.650 -44.579 -8.258 1.00 22.09 318 GLY A O 1
ATOM 2519 N N . LEU A 1 319 ? 3.873 -44.377 -6.025 1.00 21.28 319 LEU A N 1
ATOM 2520 C CA . LEU A 1 319 ? 4.415 -45.677 -5.587 1.00 21.28 319 LEU A CA 1
ATOM 2521 C C . LEU A 1 319 ? 4.930 -45.602 -4.138 1.00 21.28 319 LEU A C 1
ATOM 2523 O O . LEU A 1 319 ? 5.097 -44.520 -3.577 1.00 21.28 319 LEU A O 1
ATOM 2527 N N . THR A 1 320 ? 5.083 -46.764 -3.501 1.00 22.66 320 THR A N 1
ATOM 2528 C CA . THR A 1 320 ? 5.271 -46.900 -2.046 1.00 22.66 320 THR A CA 1
ATOM 2529 C C . THR A 1 320 ? 6.750 -46.959 -1.635 1.00 22.66 320 THR A C 1
ATOM 2531 O O . THR A 1 320 ? 7.617 -47.329 -2.418 1.00 22.66 320 THR A O 1
ATOM 2534 N N . LEU A 1 321 ? 7.015 -46.607 -0.373 1.00 26.83 321 LEU A N 1
ATOM 2535 C CA . LEU A 1 321 ? 8.314 -46.625 0.316 1.00 26.83 321 LEU A CA 1
ATOM 2536 C C . LEU A 1 321 ? 9.182 -47.878 0.076 1.00 26.83 321 LEU A C 1
ATOM 2538 O O . LEU A 1 321 ? 8.743 -48.990 0.361 1.00 26.83 321 LEU A O 1
ATOM 2542 N N . THR A 1 322 ? 10.479 -47.665 -0.182 1.00 22.61 322 THR A N 1
ATOM 2543 C CA . THR A 1 322 ? 11.568 -48.506 0.361 1.00 22.61 322 THR A CA 1
ATOM 2544 C C . THR A 1 322 ? 12.784 -47.650 0.728 1.00 22.61 322 THR A C 1
ATOM 2546 O O . THR A 1 322 ? 13.209 -46.808 -0.058 1.00 22.61 322 THR A O 1
ATOM 2549 N N . HIS A 1 323 ? 13.363 -47.881 1.909 1.00 24.66 323 HIS A N 1
ATOM 2550 C CA . HIS A 1 323 ? 14.593 -47.229 2.377 1.00 24.66 323 HIS A CA 1
ATOM 2551 C C . HIS A 1 323 ? 15.836 -47.609 1.554 1.00 24.66 323 HIS A C 1
ATOM 2553 O O . HIS A 1 323 ? 16.027 -48.783 1.237 1.00 24.66 323 HIS A O 1
ATOM 2559 N N . LYS A 1 324 ? 16.796 -46.678 1.477 1.00 23.62 324 LYS A N 1
ATOM 2560 C CA . LYS A 1 324 ? 18.119 -46.875 2.107 1.00 23.62 324 LYS A CA 1
ATOM 2561 C C . LYS A 1 324 ? 18.789 -45.532 2.454 1.00 23.62 324 LYS A C 1
ATOM 2563 O O . LYS A 1 324 ? 18.554 -44.563 1.739 1.00 23.62 324 LYS A O 1
ATOM 2568 N N . PRO A 1 325 ? 19.578 -45.449 3.542 1.00 32.44 325 PRO A N 1
ATOM 2569 C CA . PRO A 1 325 ? 20.366 -44.268 3.869 1.00 32.44 325 PRO A CA 1
ATOM 2570 C C . PRO A 1 325 ? 21.810 -44.421 3.384 1.00 32.44 325 PRO A C 1
ATOM 2572 O O . PRO A 1 325 ? 22.440 -45.444 3.649 1.00 32.44 325 PRO A O 1
ATOM 2575 N N . GLU A 1 326 ? 22.369 -43.371 2.792 1.00 26.55 326 GLU A N 1
ATOM 2576 C CA . GLU A 1 326 ? 23.821 -43.198 2.713 1.00 26.55 326 GLU A CA 1
ATOM 2577 C C . GLU A 1 326 ? 24.188 -41.820 3.264 1.00 26.55 326 GLU A C 1
ATOM 2579 O O . GLU A 1 326 ? 23.535 -40.815 2.980 1.00 26.55 326 GLU A O 1
ATOM 2584 N N . LYS A 1 327 ? 25.204 -41.802 4.130 1.00 33.66 327 LYS A N 1
ATOM 2585 C CA . LYS A 1 327 ? 25.848 -40.573 4.585 1.00 33.66 327 LYS A CA 1
ATOM 2586 C C . LYS A 1 327 ? 26.924 -40.229 3.565 1.00 33.66 327 LYS A C 1
ATOM 2588 O O . LYS A 1 327 ? 27.709 -41.110 3.244 1.00 33.66 327 LYS A O 1
ATOM 2593 N N . GLU A 1 328 ? 27.091 -38.951 3.260 1.00 27.06 328 GLU A N 1
ATOM 2594 C CA . GLU A 1 328 ? 28.378 -38.312 3.540 1.00 27.06 328 GLU A CA 1
ATOM 2595 C C . GLU A 1 328 ? 28.214 -36.800 3.692 1.00 27.06 328 GLU A C 1
ATOM 2597 O O . GLU A 1 328 ? 27.219 -36.218 3.263 1.00 27.06 328 GLU A O 1
ATOM 2602 N N . SER A 1 329 ? 29.133 -36.180 4.431 1.00 29.56 329 SER A N 1
ATOM 2603 C CA . SER A 1 329 ? 28.936 -34.850 5.006 1.00 29.56 329 SER A CA 1
ATOM 2604 C C . SER A 1 329 ? 30.069 -33.897 4.659 1.00 29.56 329 SER A C 1
ATOM 2606 O O . SER A 1 329 ? 31.206 -34.112 5.079 1.00 29.56 329 SER A O 1
ATOM 2608 N N . VAL A 1 330 ? 29.729 -32.776 4.026 1.00 26.20 330 VAL A N 1
ATOM 2609 C CA . VAL A 1 330 ? 30.564 -31.569 4.006 1.00 26.20 330 VAL A CA 1
ATOM 2610 C C . VAL A 1 330 ? 29.682 -30.395 4.429 1.00 26.20 330 VAL A C 1
ATOM 2612 O O . VAL A 1 330 ? 28.879 -29.903 3.640 1.00 26.20 330 VAL A O 1
ATOM 2615 N N . LYS A 1 331 ? 29.796 -29.960 5.691 1.00 34.50 331 LYS A N 1
ATOM 2616 C CA . LYS A 1 331 ? 29.133 -28.732 6.155 1.00 34.50 331 LYS A CA 1
ATOM 2617 C C . LYS A 1 331 ? 29.850 -27.512 5.565 1.00 34.50 331 LYS A C 1
ATOM 2619 O O . LYS A 1 331 ? 30.985 -27.232 5.938 1.00 34.50 331 LYS A O 1
ATOM 2624 N N . MET A 1 332 ? 29.144 -26.731 4.753 1.00 26.70 332 MET A N 1
ATOM 2625 C CA . MET A 1 332 ? 29.165 -25.276 4.938 1.00 26.70 332 MET A CA 1
ATOM 2626 C C . MET A 1 332 ? 28.013 -24.927 5.883 1.00 26.70 332 MET A C 1
ATOM 2628 O O . MET A 1 332 ? 26.965 -25.567 5.812 1.00 26.70 332 MET A O 1
ATOM 2632 N N . ALA A 1 333 ? 28.208 -23.958 6.780 1.00 46.16 333 ALA A N 1
ATOM 2633 C CA . ALA A 1 333 ? 27.158 -23.558 7.712 1.00 46.16 333 ALA A CA 1
ATOM 2634 C C . ALA A 1 333 ? 26.013 -22.857 6.962 1.00 46.16 333 ALA A C 1
ATOM 2636 O O . ALA A 1 333 ? 26.247 -21.911 6.202 1.00 46.16 333 ALA A O 1
ATOM 2637 N N . GLY A 1 334 ? 24.782 -23.325 7.166 1.00 69.75 334 GLY A N 1
ATOM 2638 C CA . GLY A 1 334 ? 23.597 -22.772 6.516 1.00 69.75 334 GLY A CA 1
ATOM 2639 C C . GLY A 1 334 ? 23.290 -21.361 7.016 1.00 69.75 334 GLY A C 1
ATOM 2640 O O . GLY A 1 334 ? 23.565 -21.025 8.165 1.00 69.75 334 GLY A O 1
ATOM 2641 N N . THR A 1 335 ? 22.670 -20.522 6.185 1.00 77.19 335 THR A N 1
ATOM 2642 C CA . THR A 1 335 ? 22.365 -19.124 6.546 1.00 77.19 335 THR A CA 1
ATOM 2643 C C . THR A 1 335 ? 21.506 -18.999 7.812 1.00 77.19 335 THR A C 1
ATOM 2645 O O . THR A 1 335 ? 21.689 -18.069 8.595 1.00 77.19 335 THR A O 1
ATOM 2648 N N . PHE A 1 336 ? 20.651 -19.988 8.085 1.00 82.69 336 PHE A N 1
ATOM 2649 C CA . PHE A 1 336 ? 19.919 -20.085 9.348 1.00 82.69 336 PHE A CA 1
ATOM 2650 C C . PHE A 1 336 ? 20.833 -20.342 10.565 1.00 82.69 336 PHE A C 1
ATOM 2652 O O . PHE A 1 336 ? 20.674 -19.686 11.595 1.00 82.69 336 PHE A O 1
ATOM 2659 N N . GLU A 1 337 ? 21.839 -21.222 10.447 1.00 79.81 337 GLU A N 1
ATOM 2660 C CA . GLU A 1 337 ? 22.858 -21.429 11.492 1.00 79.81 337 GLU A CA 1
ATOM 2661 C C . GLU A 1 337 ? 23.643 -20.128 11.756 1.00 79.81 337 GLU A C 1
ATOM 2663 O O . GLU A 1 337 ? 23.858 -19.785 12.918 1.00 79.81 337 GLU A O 1
ATOM 2668 N N . LYS A 1 338 ? 23.997 -19.359 10.706 1.00 79.00 338 LYS A N 1
ATOM 2669 C CA . LYS A 1 338 ? 24.672 -18.047 10.842 1.00 79.00 338 LYS A CA 1
ATOM 2670 C C . LYS A 1 338 ? 23.848 -17.067 11.691 1.00 79.00 338 LYS A C 1
ATOM 2672 O O . LYS A 1 338 ? 24.366 -16.494 12.647 1.00 79.00 338 LYS A O 1
ATOM 2677 N N . VAL A 1 339 ? 22.566 -16.879 11.354 1.00 82.94 339 VAL A N 1
ATOM 2678 C CA . VAL A 1 339 ? 21.665 -15.955 12.073 1.00 82.94 339 VAL A CA 1
ATOM 2679 C C . VAL A 1 339 ? 21.462 -16.398 13.518 1.00 82.94 339 VAL A C 1
ATOM 2681 O O . VAL A 1 339 ? 21.532 -15.573 14.424 1.00 82.94 339 VAL A O 1
ATOM 2684 N N . THR A 1 340 ? 21.279 -17.699 13.741 1.00 84.31 340 THR A N 1
ATOM 2685 C CA . THR A 1 340 ? 21.100 -18.279 15.077 1.00 84.31 340 THR A CA 1
ATOM 2686 C C . THR A 1 340 ? 22.322 -18.017 15.961 1.00 84.31 340 THR A C 1
ATOM 2688 O O . THR A 1 340 ? 22.183 -17.513 17.074 1.00 84.31 340 THR A O 1
ATOM 2691 N N . GLN A 1 341 ? 23.529 -18.268 15.441 1.00 81.06 341 GLN A N 1
ATOM 2692 C CA . GLN A 1 341 ? 24.785 -17.989 16.143 1.00 81.06 341 GLN A CA 1
ATOM 2693 C C . GLN A 1 341 ? 24.971 -16.493 16.433 1.00 81.06 341 GLN A C 1
ATOM 2695 O O . GLN A 1 341 ? 25.428 -16.143 17.518 1.00 81.06 341 GLN A O 1
ATOM 2700 N N . SER A 1 342 ? 24.573 -15.610 15.511 1.00 81.69 342 SER A N 1
ATOM 2701 C CA . SER A 1 342 ? 24.649 -14.152 15.695 1.00 81.69 342 SER A CA 1
ATOM 2702 C C . SER A 1 342 ? 23.688 -13.659 16.792 1.00 81.69 342 SER A C 1
ATOM 2704 O O . SER A 1 342 ? 24.098 -12.923 17.689 1.00 81.69 342 SER A O 1
ATOM 2706 N N . LEU A 1 343 ? 22.437 -14.143 16.798 1.00 84.12 343 LEU A N 1
ATOM 2707 C CA . LEU A 1 343 ? 21.437 -13.839 17.835 1.00 84.12 343 LEU A CA 1
ATOM 2708 C C . LEU A 1 343 ? 21.838 -14.375 19.222 1.00 84.12 343 LEU A C 1
ATOM 2710 O O . LEU A 1 343 ? 21.601 -13.702 20.226 1.00 84.12 343 LEU A O 1
ATOM 2714 N N . MET A 1 344 ? 22.464 -15.555 19.292 1.00 83.50 344 MET A N 1
ATOM 2715 C CA . MET A 1 344 ? 23.026 -16.101 20.536 1.00 83.50 344 MET A CA 1
ATOM 2716 C C . MET A 1 344 ? 24.243 -15.300 21.019 1.00 83.50 344 MET A C 1
ATOM 2718 O O . MET A 1 344 ? 24.329 -14.973 22.200 1.00 83.50 344 MET A O 1
ATOM 2722 N N . ALA A 1 345 ? 25.164 -14.928 20.123 1.00 80.62 345 ALA A N 1
ATOM 2723 C CA . ALA A 1 345 ? 26.342 -14.127 20.468 1.00 80.62 345 ALA A CA 1
ATOM 2724 C C . ALA A 1 345 ? 25.976 -12.716 20.969 1.00 80.62 345 ALA A C 1
ATOM 2726 O O . ALA A 1 345 ? 26.657 -12.177 21.841 1.00 80.62 345 ALA A O 1
ATOM 2727 N N . ALA A 1 346 ? 24.880 -12.145 20.462 1.00 79.81 346 ALA A N 1
ATOM 2728 C CA . ALA A 1 346 ? 24.299 -10.889 20.933 1.00 79.81 346 ALA A CA 1
ATOM 2729 C C . ALA A 1 346 ? 23.383 -11.039 22.170 1.00 79.81 346 ALA A C 1
ATOM 2731 O O . ALA A 1 346 ? 22.850 -10.042 22.660 1.00 79.81 346 ALA A O 1
ATOM 2732 N N . GLY A 1 347 ? 23.167 -12.260 22.673 1.00 80.94 347 GLY A N 1
ATOM 2733 C CA . GLY A 1 347 ? 22.332 -12.529 23.848 1.00 80.94 347 GLY A CA 1
ATOM 2734 C C . GLY A 1 347 ? 20.823 -12.334 23.641 1.00 80.94 347 GLY A C 1
ATOM 2735 O O . GLY A 1 347 ? 20.100 -12.171 24.622 1.00 80.94 347 GLY A O 1
ATOM 2736 N N . GLN A 1 348 ? 20.323 -12.342 22.398 1.00 79.88 348 GLN A N 1
ATOM 2737 C CA . GLN A 1 348 ? 18.875 -12.315 22.118 1.00 79.88 348 GLN A CA 1
ATOM 2738 C C . GLN A 1 348 ? 18.211 -13.690 22.291 1.00 79.88 348 GLN A C 1
ATOM 2740 O O . GLN A 1 348 ? 16.989 -13.774 22.405 1.00 79.88 348 GLN A O 1
ATOM 2745 N N . ILE A 1 349 ? 19.009 -14.760 22.320 1.00 78.94 349 ILE A N 1
ATOM 2746 C CA . ILE A 1 349 ? 18.595 -16.144 22.580 1.00 78.94 349 ILE A CA 1
ATOM 2747 C C . ILE A 1 349 ? 19.541 -16.719 23.638 1.00 78.94 349 ILE A C 1
ATOM 2749 O O . ILE A 1 349 ? 20.745 -16.467 23.588 1.00 78.94 349 ILE A O 1
ATOM 2753 N N . ASP A 1 350 ? 19.000 -17.474 24.595 1.00 72.25 350 ASP A N 1
ATOM 2754 C CA . ASP A 1 350 ? 19.792 -18.147 25.627 1.00 72.25 350 ASP A CA 1
ATOM 2755 C C . ASP A 1 350 ? 20.685 -19.236 24.996 1.00 72.25 350 ASP A C 1
ATOM 2757 O O . ASP A 1 350 ? 20.244 -20.009 24.146 1.00 72.25 350 ASP A O 1
ATOM 2761 N N . SER A 1 351 ? 21.946 -19.320 25.417 1.00 63.81 351 SER A N 1
ATOM 2762 C CA . SER A 1 351 ? 22.877 -20.366 24.982 1.00 63.81 351 SER A CA 1
ATOM 2763 C C . SER A 1 351 ? 22.629 -21.724 25.655 1.00 63.81 351 SER A C 1
ATOM 2765 O O . SER A 1 351 ? 23.247 -22.713 25.266 1.00 63.81 351 SER A O 1
ATOM 2767 N N . ASN A 1 352 ? 21.720 -21.791 26.635 1.00 63.06 352 ASN A N 1
ATOM 2768 C CA . ASN A 1 352 ? 21.342 -23.007 27.366 1.00 63.06 352 ASN A CA 1
ATOM 2769 C C . ASN A 1 352 ? 20.105 -23.737 26.788 1.00 63.06 352 ASN A C 1
ATOM 2771 O O . ASN A 1 352 ? 19.589 -24.658 27.427 1.00 63.06 352 ASN A O 1
ATOM 2775 N N . VAL A 1 353 ? 19.604 -23.337 25.610 1.00 63.53 353 VAL A N 1
ATOM 2776 C CA . VAL A 1 353 ? 18.471 -24.006 24.938 1.00 63.53 353 VAL A CA 1
ATOM 2777 C C . VAL A 1 353 ? 18.822 -25.465 24.618 1.00 63.53 353 VAL A C 1
ATOM 2779 O O . VAL A 1 353 ? 19.927 -25.768 24.171 1.00 63.53 353 VAL A O 1
ATOM 2782 N N . GLN A 1 354 ? 17.892 -26.388 24.885 1.00 54.22 354 GLN A N 1
ATOM 2783 C CA . GLN A 1 354 ? 18.198 -27.822 24.978 1.00 54.22 354 GLN A CA 1
ATOM 2784 C C . GLN A 1 354 ? 17.997 -28.590 23.665 1.00 54.22 354 GLN A C 1
ATOM 2786 O O . GLN A 1 354 ? 18.472 -29.721 23.544 1.00 54.22 354 GLN A O 1
ATOM 2791 N N . THR A 1 355 ? 17.316 -27.995 22.680 1.00 59.12 355 THR A N 1
ATOM 2792 C CA . THR A 1 355 ? 17.061 -28.607 21.369 1.00 59.12 355 THR A CA 1
ATOM 2793 C C . THR A 1 355 ? 17.148 -27.608 20.210 1.00 59.12 355 THR A C 1
ATOM 2795 O O . THR A 1 355 ? 16.828 -26.422 20.346 1.00 59.12 355 THR A O 1
ATOM 2798 N N . ASP A 1 356 ? 17.508 -28.112 19.025 1.00 69.56 356 ASP A N 1
ATOM 2799 C CA . ASP A 1 356 ? 17.502 -27.336 17.776 1.00 69.56 356 ASP A CA 1
ATOM 2800 C C . ASP A 1 356 ? 16.104 -26.758 17.480 1.00 69.56 356 ASP A C 1
ATOM 2802 O O . ASP A 1 356 ? 15.974 -25.616 17.049 1.00 69.56 356 ASP A O 1
ATOM 2806 N N . ARG A 1 357 ? 15.040 -27.506 17.801 1.00 71.69 357 ARG A N 1
ATOM 2807 C CA . ARG A 1 357 ? 13.641 -27.107 17.586 1.00 71.69 357 ARG A CA 1
ATOM 2808 C C . ARG A 1 357 ? 13.187 -25.932 18.460 1.00 71.69 357 ARG A C 1
ATOM 2810 O O . ARG A 1 357 ? 12.480 -25.048 17.980 1.00 71.69 357 ARG A O 1
ATOM 2817 N N . GLU A 1 358 ? 13.556 -25.916 19.740 1.00 73.44 358 GLU A N 1
ATOM 2818 C CA . GLU A 1 358 ? 13.284 -24.766 20.619 1.00 73.44 358 GLU A CA 1
ATOM 2819 C C . GLU A 1 358 ? 14.036 -23.528 20.121 1.00 73.44 358 GLU A C 1
ATOM 2821 O O . GLU A 1 358 ? 13.492 -22.423 20.118 1.00 73.44 358 GLU A O 1
ATOM 2826 N N . THR A 1 359 ? 15.253 -23.733 19.611 1.00 78.44 359 THR A N 1
ATOM 2827 C CA . THR A 1 359 ? 16.058 -22.678 18.996 1.00 78.44 359 THR A CA 1
ATOM 2828 C C . THR A 1 359 ? 15.391 -22.143 17.723 1.00 78.44 359 THR A C 1
ATOM 2830 O O . THR A 1 359 ? 15.237 -20.926 17.595 1.00 78.44 359 THR A O 1
ATOM 2833 N N . GLU A 1 360 ? 14.910 -23.019 16.827 1.00 77.62 360 GLU A N 1
ATOM 2834 C CA . GLU A 1 360 ? 14.122 -22.633 15.646 1.00 77.62 360 GLU A CA 1
ATOM 2835 C C . GLU A 1 360 ? 12.919 -21.760 16.034 1.00 77.62 360 GLU A C 1
ATOM 2837 O O . GLU A 1 360 ? 12.692 -20.715 15.417 1.00 77.62 360 GLU A O 1
ATOM 2842 N N . GLU A 1 361 ? 12.166 -22.142 17.072 1.00 78.44 361 GLU A N 1
ATOM 2843 C CA . GLU A 1 361 ? 10.980 -21.392 17.495 1.00 78.44 361 GLU A CA 1
ATOM 2844 C C . GLU A 1 361 ? 11.327 -20.025 18.117 1.00 78.44 361 GLU A C 1
ATOM 2846 O O . GLU A 1 361 ? 10.619 -19.045 17.866 1.00 78.44 361 GLU A O 1
ATOM 2851 N N . MET A 1 362 ? 12.425 -19.911 18.873 1.00 81.00 362 MET A N 1
ATOM 2852 C CA . MET A 1 362 ? 12.887 -18.624 19.414 1.00 81.00 362 MET A CA 1
ATOM 2853 C C . MET A 1 362 ? 13.363 -17.672 18.308 1.00 81.00 362 MET A C 1
ATOM 2855 O O . MET A 1 362 ? 12.916 -16.521 18.264 1.00 81.00 362 MET A O 1
ATOM 2859 N N . VAL A 1 363 ? 14.193 -18.153 17.372 1.00 82.31 363 VAL A N 1
ATOM 2860 C CA . VAL A 1 363 ? 14.628 -17.388 16.186 1.00 82.31 363 VAL A CA 1
ATOM 2861 C C . VAL A 1 363 ? 13.409 -16.919 15.382 1.00 82.31 363 VAL A C 1
ATOM 2863 O O . VAL A 1 363 ? 13.296 -15.739 15.041 1.00 82.31 363 VAL A O 1
ATOM 2866 N N . PHE A 1 364 ? 12.452 -17.818 15.139 1.00 82.06 364 PHE A N 1
ATOM 2867 C CA . PHE A 1 364 ? 11.202 -17.524 14.444 1.00 82.06 364 PHE A CA 1
ATOM 2868 C C . PHE A 1 364 ? 10.376 -16.432 15.144 1.00 82.06 364 PHE A C 1
ATOM 2870 O O . PHE A 1 364 ? 9.992 -15.454 14.501 1.00 82.06 364 PHE A O 1
ATOM 2877 N N . ARG A 1 365 ? 10.132 -16.545 16.459 1.00 83.75 365 ARG A N 1
ATOM 2878 C CA . ARG A 1 365 ? 9.360 -15.552 17.233 1.00 83.75 365 ARG A CA 1
ATOM 2879 C C . ARG A 1 365 ? 9.991 -14.154 17.175 1.00 83.75 365 ARG A C 1
ATOM 2881 O O . ARG A 1 365 ? 9.259 -13.181 16.982 1.00 83.75 365 ARG A O 1
ATOM 2888 N N . LEU A 1 366 ? 11.321 -14.057 17.274 1.00 84.31 366 LEU A N 1
ATOM 2889 C CA . LEU A 1 366 ? 12.071 -12.795 17.181 1.00 84.31 366 LEU A CA 1
ATOM 2890 C C . LEU A 1 366 ? 12.001 -12.172 15.777 1.00 84.31 366 LEU A C 1
ATOM 2892 O O . LEU A 1 366 ? 11.682 -10.987 15.640 1.00 84.31 366 LEU A O 1
ATOM 2896 N N . ILE A 1 367 ? 12.232 -12.963 14.724 1.00 82.69 367 ILE A N 1
ATOM 2897 C CA . ILE A 1 367 ? 12.121 -12.508 13.324 1.00 82.69 367 ILE A CA 1
ATOM 2898 C C . ILE A 1 367 ? 10.693 -12.046 13.010 1.00 82.69 367 ILE A C 1
ATOM 2900 O O . ILE A 1 367 ? 10.506 -11.058 12.305 1.00 82.69 367 ILE A O 1
ATOM 2904 N N . LEU A 1 368 ? 9.682 -12.717 13.567 1.00 82.00 368 LEU A N 1
ATOM 2905 C CA . LEU A 1 368 ? 8.278 -12.347 13.396 1.00 82.00 368 LEU A CA 1
ATOM 2906 C C . LEU A 1 368 ? 7.822 -11.184 14.290 1.00 82.00 368 LEU A C 1
ATOM 2908 O O . LEU A 1 368 ? 6.697 -10.710 14.122 1.00 82.00 368 LEU A O 1
ATOM 2912 N N . GLY A 1 369 ? 8.639 -10.708 15.230 1.00 84.44 369 GLY A N 1
ATOM 2913 C CA . GLY A 1 369 ? 8.249 -9.639 16.150 1.00 84.44 369 GLY A CA 1
ATOM 2914 C C . GLY A 1 369 ? 7.100 -10.013 17.085 1.00 84.44 369 GLY A C 1
ATOM 2915 O O . GLY A 1 369 ? 6.270 -9.161 17.401 1.00 84.44 369 GLY A O 1
ATOM 2916 N N . PHE A 1 370 ? 7.038 -11.272 17.529 1.00 87.06 370 PHE A N 1
ATOM 2917 C CA . PHE A 1 370 ? 6.232 -11.608 18.702 1.00 87.06 370 PHE A CA 1
ATOM 2918 C C . PHE A 1 370 ? 6.849 -10.964 19.958 1.00 87.06 370 PHE A C 1
ATOM 2920 O O . PHE A 1 370 ? 8.075 -10.862 20.061 1.00 87.06 370 PHE A O 1
ATOM 2927 N N . PRO A 1 371 ? 6.032 -10.534 20.933 1.00 87.44 371 PRO A N 1
ATOM 2928 C CA . PRO A 1 371 ? 6.524 -10.176 22.257 1.00 87.44 371 PRO A CA 1
ATOM 2929 C C . PRO A 1 371 ? 7.005 -11.428 23.015 1.00 87.44 371 PRO A C 1
ATOM 2931 O O . PRO A 1 371 ? 6.632 -12.542 22.639 1.00 87.44 371 PRO A O 1
ATOM 2934 N N . PRO A 1 372 ? 7.811 -11.273 24.086 1.00 83.50 372 PRO A N 1
ATOM 2935 C CA . PRO A 1 372 ? 8.355 -12.408 24.838 1.00 83.50 372 PRO A CA 1
ATOM 2936 C C . PRO A 1 372 ? 7.256 -13.280 25.458 1.00 83.50 372 PRO A C 1
ATOM 2938 O O . PRO A 1 372 ? 7.332 -14.506 25.415 1.00 83.50 372 PRO A O 1
ATOM 2941 N N . GLU A 1 373 ? 6.197 -12.632 25.953 1.00 89.31 373 GLU A N 1
ATOM 2942 C CA . GLU A 1 373 ? 4.976 -13.257 26.465 1.00 89.31 373 GLU A CA 1
ATOM 2943 C C . GLU A 1 373 ? 3.798 -12.945 25.518 1.00 89.31 373 GLU A C 1
ATOM 2945 O O . GLU A 1 373 ? 3.050 -11.985 25.740 1.00 89.31 373 GLU A O 1
ATOM 2950 N N . PRO A 1 374 ? 3.641 -13.700 24.412 1.00 90.56 374 PRO A N 1
ATOM 2951 C CA . PRO A 1 374 ? 2.533 -13.515 23.484 1.00 90.56 374 PRO A CA 1
ATOM 2952 C C . PRO A 1 374 ? 1.213 -13.962 24.110 1.00 90.56 374 PRO A C 1
ATOM 2954 O O . PRO A 1 374 ? 1.174 -14.901 24.906 1.00 90.56 374 PRO A O 1
ATOM 2957 N N . ALA A 1 375 ? 0.122 -13.303 23.719 1.00 91.94 375 ALA A N 1
ATOM 2958 C CA . ALA A 1 375 ? -1.212 -13.655 24.185 1.00 91.94 375 ALA A CA 1
ATOM 2959 C C . ALA A 1 375 ? -1.555 -15.122 23.879 1.00 91.94 375 ALA A C 1
ATOM 2961 O O . ALA A 1 375 ? -1.304 -15.625 22.777 1.00 91.94 375 ALA A O 1
ATOM 2962 N N . ARG A 1 376 ? -2.157 -15.820 24.848 1.00 90.44 376 ARG A N 1
ATOM 2963 C CA . ARG A 1 376 ? -2.548 -17.228 24.680 1.00 90.44 376 ARG A CA 1
ATOM 2964 C C . ARG A 1 376 ? -3.559 -17.345 23.528 1.00 90.44 376 ARG A C 1
ATOM 2966 O O . ARG A 1 376 ? -4.490 -16.540 23.469 1.00 90.44 376 ARG A O 1
ATOM 2973 N N . PRO A 1 377 ? -3.482 -18.382 22.668 1.00 84.56 377 PRO A N 1
ATOM 2974 C CA . PRO A 1 377 ? -4.399 -18.533 21.534 1.00 84.56 377 PRO A CA 1
ATOM 2975 C C . PRO A 1 377 ? -5.889 -18.491 21.905 1.00 84.56 377 PRO A C 1
ATOM 2977 O O . PRO A 1 377 ? -6.693 -17.998 21.124 1.00 84.56 377 PRO A O 1
ATOM 2980 N N . ALA A 1 378 ? -6.259 -18.950 23.106 1.00 81.88 378 ALA A N 1
ATOM 2981 C CA . ALA A 1 378 ? -7.628 -18.855 23.611 1.00 81.88 378 ALA A CA 1
ATOM 2982 C C . ALA A 1 378 ? -8.098 -17.400 23.815 1.00 81.88 378 ALA A C 1
ATOM 2984 O O . ALA A 1 378 ? -9.214 -17.074 23.422 1.00 81.88 378 ALA A O 1
ATOM 2985 N N . ASP A 1 379 ? -7.244 -16.519 24.352 1.00 89.12 379 ASP A N 1
ATOM 2986 C CA . ASP A 1 379 ? -7.570 -15.098 24.547 1.00 89.12 379 ASP A CA 1
ATOM 2987 C C . ASP A 1 379 ? -7.681 -14.366 23.201 1.00 89.12 379 ASP A C 1
ATOM 2989 O O . ASP A 1 379 ? -8.526 -13.492 23.031 1.00 89.12 379 ASP A O 1
ATOM 2993 N N . VAL A 1 380 ? -6.859 -14.745 22.216 1.00 86.56 380 VAL A N 1
ATOM 2994 C CA . VAL A 1 380 ? -6.924 -14.206 20.845 1.00 86.56 380 VAL A CA 1
ATOM 2995 C C . VAL A 1 380 ? -8.206 -14.662 20.133 1.00 86.56 380 VAL A C 1
ATOM 2997 O O . VAL A 1 380 ? -8.872 -13.858 19.483 1.00 86.56 380 VAL A O 1
ATOM 3000 N N . ILE A 1 381 ? -8.600 -15.930 20.297 1.00 80.62 381 ILE A N 1
ATOM 3001 C CA . ILE A 1 381 ? -9.867 -16.468 19.771 1.00 80.62 381 ILE A CA 1
ATOM 3002 C C . ILE A 1 381 ? -11.076 -15.807 20.450 1.00 80.62 381 ILE A C 1
ATOM 3004 O O . ILE A 1 381 ? -12.066 -15.541 19.773 1.00 80.62 381 ILE A O 1
ATOM 3008 N N . GLU A 1 382 ? -11.009 -15.500 21.747 1.00 84.50 382 GLU A N 1
ATOM 3009 C CA . GLU A 1 382 ? -12.040 -14.725 22.450 1.00 84.50 382 GLU A CA 1
ATOM 3010 C C . GLU A 1 382 ? -12.130 -13.288 21.906 1.00 84.50 382 GLU A C 1
ATOM 3012 O O . GLU A 1 382 ? -13.219 -12.812 21.568 1.00 84.50 382 GLU A O 1
ATOM 3017 N N . LEU A 1 383 ? -10.981 -12.618 21.766 1.00 89.00 383 LEU A N 1
ATOM 3018 C CA . LEU A 1 383 ? -10.890 -11.219 21.348 1.00 89.00 383 LEU A CA 1
ATOM 3019 C C . LEU A 1 383 ? -11.225 -10.960 19.880 1.00 89.00 383 LEU A C 1
ATOM 3021 O O . LEU A 1 383 ? -11.598 -9.833 19.576 1.00 89.00 383 LEU A O 1
ATOM 3025 N N . PHE A 1 384 ? -11.092 -11.930 18.974 1.00 83.75 384 PHE A N 1
ATOM 3026 C CA . PHE A 1 384 ? -11.282 -11.690 17.533 1.00 83.75 384 PHE A CA 1
ATOM 3027 C C . PHE A 1 384 ? -12.054 -12.794 16.780 1.00 83.75 384 PHE A C 1
ATOM 3029 O O . PHE A 1 384 ? -12.389 -12.627 15.606 1.00 83.75 384 PHE A O 1
ATOM 3036 N N . GLY A 1 385 ? -12.356 -13.920 17.431 1.00 75.19 385 GLY A N 1
ATOM 3037 C CA . GLY A 1 385 ? -13.022 -15.075 16.828 1.00 75.19 385 GLY A CA 1
ATOM 3038 C C . GLY A 1 385 ? -12.068 -16.115 16.223 1.00 75.19 385 GLY A C 1
ATOM 3039 O O . GLY A 1 385 ? -10.922 -15.842 15.875 1.00 75.19 385 GLY A O 1
ATOM 3040 N N . GLY A 1 386 ? -12.561 -17.350 16.070 1.00 67.44 386 GLY A N 1
ATOM 3041 C CA . GLY A 1 386 ? -11.783 -18.482 15.536 1.00 67.44 386 GLY A CA 1
ATOM 3042 C C . GLY A 1 386 ? -11.478 -18.427 14.030 1.00 67.44 386 GLY A C 1
ATOM 3043 O O . GLY A 1 386 ? -10.696 -19.236 13.543 1.00 67.44 386 GLY A O 1
ATOM 3044 N N . ASP A 1 387 ? -12.085 -17.491 13.296 1.00 66.81 387 ASP A N 1
ATOM 3045 C CA . ASP A 1 387 ? -11.721 -17.097 11.926 1.00 66.81 387 ASP A CA 1
ATOM 3046 C C . ASP A 1 387 ? -11.307 -15.616 11.855 1.00 66.81 387 ASP A C 1
ATOM 3048 O O . ASP A 1 387 ? -11.524 -14.923 10.848 1.00 66.81 387 ASP A O 1
ATOM 3052 N N . TYR A 1 388 ? -10.695 -15.125 12.938 1.00 77.19 388 TYR A N 1
ATOM 3053 C CA . TYR A 1 388 ? -9.883 -13.922 12.877 1.00 77.19 388 TYR A CA 1
ATOM 3054 C C . TYR A 1 388 ? -8.789 -14.095 11.828 1.00 77.19 388 TYR A C 1
ATOM 3056 O O . TYR A 1 388 ? -8.135 -15.133 11.716 1.00 77.19 388 TYR A O 1
ATOM 3064 N N . PHE A 1 389 ? -8.625 -13.051 11.036 1.00 73.00 389 PHE A N 1
ATOM 3065 C CA . PHE A 1 389 ? -7.710 -13.012 9.920 1.00 73.00 389 PHE A CA 1
ATOM 3066 C C . PHE A 1 389 ? -7.231 -11.563 9.832 1.00 73.00 389 PHE A C 1
ATOM 3068 O O . PHE A 1 389 ? -8.005 -10.729 9.351 1.00 73.00 389 PHE A O 1
ATOM 3075 N N . PRO A 1 390 ? -6.034 -11.227 10.355 1.00 74.94 390 PRO A N 1
ATOM 3076 C CA . PRO A 1 390 ? -5.511 -9.873 10.233 1.00 74.94 390 PRO A CA 1
ATOM 3077 C C . PRO A 1 390 ? -5.423 -9.513 8.751 1.00 74.94 390 PRO A C 1
ATOM 3079 O O . PRO A 1 390 ? -4.959 -10.318 7.938 1.00 74.94 390 PRO A O 1
ATOM 3082 N N . GLY A 1 391 ? -5.900 -8.322 8.388 1.00 66.00 391 GLY A N 1
ATOM 3083 C CA . GLY A 1 391 ? -5.717 -7.818 7.036 1.00 66.00 391 GLY A CA 1
ATOM 3084 C C . GLY A 1 391 ? -4.229 -7.614 6.773 1.00 66.00 391 GLY A C 1
ATOM 3085 O O . GLY A 1 391 ? -3.566 -6.866 7.482 1.00 66.00 391 GLY A O 1
ATOM 3086 N N . THR A 1 392 ? -3.682 -8.378 5.835 1.00 60.94 392 THR A N 1
ATOM 3087 C CA . THR A 1 392 ? -2.449 -8.084 5.095 1.00 60.94 392 THR A CA 1
ATOM 3088 C C . THR A 1 392 ? -2.339 -9.082 3.948 1.00 60.94 392 THR A C 1
ATOM 3090 O O . THR A 1 392 ? -2.997 -10.126 3.945 1.00 60.94 392 THR A O 1
ATOM 3093 N N . PHE A 1 393 ? -1.506 -8.769 2.961 1.00 58.72 393 PHE A N 1
ATOM 3094 C CA . PHE A 1 393 ? -1.282 -9.636 1.807 1.00 58.72 393 PHE A CA 1
ATOM 3095 C C . PHE A 1 393 ? -0.603 -10.961 2.196 1.00 58.72 393 PHE A C 1
ATOM 3097 O O . PHE A 1 393 ? 0.058 -11.074 3.232 1.00 58.72 393 PHE A O 1
ATOM 3104 N N . ALA A 1 394 ? -0.711 -11.955 1.320 1.00 55.19 394 ALA A N 1
ATOM 3105 C CA . ALA A 1 394 ? 0.244 -13.055 1.232 1.00 55.19 394 ALA A CA 1
ATOM 3106 C C . ALA A 1 394 ? 1.372 -12.721 0.236 1.00 55.19 394 ALA A C 1
ATOM 3108 O O . ALA A 1 394 ? 1.172 -11.980 -0.724 1.00 55.19 394 ALA A O 1
ATOM 3109 N N . ILE A 1 395 ? 2.537 -13.361 0.370 1.00 54.19 395 ILE A N 1
ATOM 3110 C CA . ILE A 1 395 ? 3.637 -13.218 -0.604 1.00 54.19 395 ILE A CA 1
ATOM 3111 C C . ILE A 1 395 ? 3.222 -13.624 -2.027 1.00 54.19 395 ILE A C 1
ATOM 3113 O O . ILE A 1 395 ? 3.614 -12.969 -2.984 1.00 54.19 395 ILE A O 1
ATOM 3117 N N . GLY A 1 396 ? 2.356 -14.632 -2.179 1.00 51.78 396 GLY A N 1
ATOM 3118 C CA . GLY A 1 396 ? 1.789 -15.009 -3.482 1.00 51.78 396 GLY A CA 1
ATOM 3119 C C . GLY A 1 396 ? 0.779 -14.005 -4.063 1.00 51.78 396 GLY A C 1
ATOM 3120 O O . GLY A 1 396 ? 0.451 -14.086 -5.243 1.00 51.78 396 GLY A O 1
ATOM 3121 N N . GLU A 1 397 ? 0.289 -13.055 -3.261 1.00 52.62 397 GLU A N 1
ATOM 3122 C CA . GLU A 1 397 ? -0.494 -11.903 -3.733 1.00 52.62 397 GLU A CA 1
ATOM 3123 C C . GLU A 1 397 ? 0.455 -10.752 -4.137 1.00 52.62 397 GLU A C 1
ATOM 3125 O O . GLU A 1 397 ? 0.177 -10.041 -5.099 1.00 52.62 397 GLU A O 1
ATOM 3130 N N . ILE A 1 398 ? 1.624 -10.640 -3.489 1.00 51.69 398 ILE A N 1
ATOM 3131 C CA . ILE A 1 398 ? 2.719 -9.716 -3.849 1.00 51.69 398 ILE A CA 1
ATOM 3132 C C . ILE A 1 398 ? 3.492 -10.158 -5.102 1.00 51.69 398 ILE A C 1
ATOM 3134 O O . ILE A 1 398 ? 3.968 -9.306 -5.842 1.00 51.69 398 ILE A O 1
ATOM 3138 N N . ASP A 1 399 ? 3.538 -11.452 -5.425 1.00 45.88 399 ASP A N 1
ATOM 3139 C CA . ASP A 1 399 ? 4.008 -11.937 -6.736 1.00 45.88 399 ASP A CA 1
ATOM 3140 C C . ASP A 1 399 ? 3.051 -11.554 -7.891 1.00 45.88 399 ASP A C 1
ATOM 3142 O O . ASP A 1 399 ? 3.373 -11.695 -9.068 1.00 45.88 399 ASP A O 1
ATOM 3146 N N . GLN A 1 400 ? 1.871 -11.014 -7.558 1.00 45.91 400 GLN A N 1
ATOM 3147 C CA . GLN A 1 400 ? 0.947 -10.353 -8.490 1.00 45.91 400 GLN A CA 1
ATOM 3148 C C . GLN A 1 400 ? 0.960 -8.816 -8.307 1.00 45.91 400 GLN A C 1
ATOM 3150 O O . GLN A 1 400 ? 0.032 -8.129 -8.731 1.00 45.91 400 GLN A O 1
ATOM 3155 N N . ASN A 1 401 ? 2.074 -8.332 -7.741 1.00 46.88 401 ASN A N 1
ATOM 3156 C CA . ASN A 1 401 ? 2.544 -6.973 -7.478 1.00 46.88 401 ASN A CA 1
ATOM 3157 C C . ASN A 1 401 ? 1.658 -6.091 -6.574 1.00 46.88 401 ASN A C 1
ATOM 3159 O O . ASN A 1 401 ? 0.592 -5.693 -7.030 1.00 46.88 401 ASN A O 1
ATOM 3163 N N . PRO A 1 402 ? 2.082 -5.661 -5.361 1.00 45.25 402 PRO A N 1
ATOM 3164 C CA . PRO A 1 402 ? 1.323 -4.693 -4.557 1.00 45.25 402 PRO A CA 1
ATOM 3165 C C . PRO A 1 402 ? 1.122 -3.349 -5.269 1.00 45.25 402 PRO A C 1
ATOM 3167 O O . PRO A 1 402 ? 0.126 -2.677 -4.999 1.00 45.25 402 PRO A O 1
ATOM 3170 N N . ASP A 1 403 ? 1.972 -2.996 -6.242 1.00 44.62 403 ASP A N 1
ATOM 3171 C CA . ASP A 1 403 ? 1.748 -1.822 -7.090 1.00 44.62 403 ASP A CA 1
ATOM 3172 C C . ASP A 1 403 ? 0.501 -1.971 -7.998 1.00 44.62 403 ASP A C 1
ATOM 3174 O O . ASP A 1 403 ? 0.153 -1.018 -8.691 1.00 44.62 403 ASP A O 1
ATOM 3178 N N . PHE A 1 404 ? -0.252 -3.088 -7.948 1.00 47.50 404 PHE A N 1
ATOM 3179 C CA . PHE A 1 404 ? -1.616 -3.159 -8.498 1.00 47.50 404 PHE A CA 1
ATOM 3180 C C . PHE A 1 404 ? -2.510 -2.049 -7.926 1.00 47.50 404 PHE A C 1
ATOM 3182 O O . PHE A 1 404 ? -3.402 -1.568 -8.615 1.00 47.50 404 PHE A O 1
ATOM 3189 N N . LEU A 1 405 ? -2.233 -1.606 -6.695 1.00 46.00 405 LEU A N 1
ATOM 3190 C CA . LEU A 1 405 ? -2.881 -0.470 -6.032 1.00 46.00 405 LEU A CA 1
ATOM 3191 C C . LEU A 1 405 ? -2.529 0.883 -6.675 1.00 46.00 405 LEU A C 1
ATOM 3193 O O . LEU A 1 405 ? -3.290 1.832 -6.528 1.00 46.00 405 LEU A O 1
ATOM 3197 N N . CYS A 1 406 ? -1.406 0.947 -7.394 1.00 44.12 406 CYS A N 1
ATOM 3198 C CA . CYS A 1 406 ? -0.871 2.119 -8.090 1.00 44.12 406 CYS A CA 1
ATOM 3199 C C . CYS A 1 406 ? -0.941 1.984 -9.632 1.00 44.12 406 CYS A C 1
ATOM 3201 O O . CYS A 1 406 ? -0.533 2.895 -10.347 1.00 44.12 406 CYS A O 1
ATOM 3203 N N . GLY A 1 407 ? -1.434 0.852 -10.153 1.00 42.62 407 GLY A N 1
ATOM 3204 C CA . GLY A 1 407 ? -1.566 0.552 -11.585 1.00 42.62 407 GLY A CA 1
ATOM 3205 C C . GLY A 1 407 ? -0.422 -0.246 -12.240 1.00 42.62 407 GLY A C 1
ATOM 3206 O O . GLY A 1 407 ? -0.580 -0.689 -13.381 1.00 42.62 407 GLY A O 1
ATOM 3207 N N . GLU A 1 408 ? 0.701 -0.495 -11.559 1.00 42.78 408 GLU A N 1
ATOM 3208 C CA . GLU A 1 408 ? 1.859 -1.210 -12.127 1.00 42.78 408 GLU A CA 1
ATOM 3209 C C . GLU A 1 408 ? 1.818 -2.721 -11.815 1.00 42.78 408 GLU A C 1
ATOM 3211 O O . GLU A 1 408 ? 1.497 -3.150 -10.711 1.00 42.78 408 GLU A O 1
ATOM 3216 N N . THR A 1 409 ? 2.122 -3.584 -12.794 1.00 47.44 409 THR A N 1
ATOM 3217 C CA . THR A 1 409 ? 1.743 -5.021 -12.738 1.00 47.44 409 THR A CA 1
ATOM 3218 C C . THR A 1 409 ? 2.858 -6.002 -13.131 1.00 47.44 409 THR A C 1
ATOM 3220 O O . THR A 1 409 ? 2.583 -7.078 -13.665 1.00 47.44 409 THR A O 1
ATOM 3223 N N . SER A 1 410 ? 4.126 -5.643 -12.896 1.00 45.06 410 SER A N 1
ATOM 3224 C CA . SER A 1 410 ? 5.287 -6.378 -13.435 1.00 45.06 410 SER A CA 1
ATOM 3225 C C . SER A 1 410 ? 6.408 -6.721 -12.445 1.00 45.06 410 SER A C 1
ATOM 3227 O O . SER A 1 410 ? 7.419 -7.277 -12.874 1.00 45.06 410 SER A O 1
ATOM 3229 N N . ILE A 1 411 ? 6.275 -6.421 -11.148 1.00 49.16 411 ILE A N 1
ATOM 3230 C CA . ILE A 1 411 ? 7.340 -6.701 -10.169 1.00 49.16 411 ILE A CA 1
ATOM 3231 C C . ILE A 1 411 ? 7.111 -8.058 -9.494 1.00 49.16 411 ILE A C 1
ATOM 3233 O O . ILE A 1 411 ? 6.174 -8.228 -8.722 1.00 49.16 411 ILE A O 1
ATOM 3237 N N . GLY A 1 412 ? 7.986 -9.022 -9.794 1.00 53.78 412 GLY A N 1
ATOM 3238 C CA . GLY A 1 412 ? 7.997 -10.336 -9.144 1.00 53.78 412 GLY A CA 1
ATOM 3239 C C . GLY A 1 412 ? 8.615 -10.304 -7.741 1.00 53.78 412 GLY A C 1
ATOM 3240 O O . GLY A 1 412 ? 9.409 -9.416 -7.412 1.00 53.78 412 GLY A O 1
ATOM 3241 N N . TYR A 1 413 ? 8.292 -11.317 -6.933 1.00 64.62 413 TYR A N 1
ATOM 3242 C CA . TYR A 1 413 ? 8.623 -11.378 -5.503 1.00 64.62 413 TYR A CA 1
ATOM 3243 C C . TYR A 1 413 ? 10.108 -11.119 -5.165 1.00 64.62 413 TYR A C 1
ATOM 3245 O O . TYR A 1 413 ? 10.412 -10.245 -4.355 1.00 64.62 413 TYR A O 1
ATOM 3253 N N . GLY A 1 414 ? 11.048 -11.834 -5.795 1.00 70.44 414 GLY A N 1
ATOM 3254 C CA . GLY A 1 414 ? 12.484 -11.724 -5.487 1.00 70.44 414 GLY A CA 1
ATOM 3255 C C . GLY A 1 414 ? 13.067 -10.310 -5.687 1.00 70.44 414 GLY A C 1
ATOM 3256 O O . GLY A 1 414 ? 13.631 -9.755 -4.744 1.00 70.44 414 GLY A O 1
ATOM 3257 N N . PRO A 1 415 ? 12.923 -9.693 -6.878 1.00 71.62 415 PRO A N 1
ATOM 3258 C CA . PRO A 1 415 ? 13.323 -8.304 -7.121 1.00 71.62 415 PRO A CA 1
ATOM 3259 C C . PRO A 1 415 ? 12.699 -7.282 -6.160 1.00 71.62 415 PRO A C 1
ATOM 3261 O O . PRO A 1 415 ? 13.373 -6.324 -5.779 1.00 71.62 415 PRO A O 1
ATOM 3264 N N . TRP A 1 416 ? 11.447 -7.491 -5.736 1.00 73.25 416 TRP A N 1
ATOM 3265 C CA . TRP A 1 416 ? 10.796 -6.645 -4.735 1.00 73.25 416 TRP A CA 1
ATOM 3266 C C . TRP A 1 416 ? 11.479 -6.764 -3.362 1.00 73.25 416 TRP A C 1
ATOM 3268 O O . TRP A 1 416 ? 11.928 -5.752 -2.828 1.00 73.25 416 TRP A O 1
ATOM 3278 N N . VAL A 1 417 ? 11.678 -7.985 -2.844 1.00 75.12 417 VAL A N 1
ATOM 3279 C CA . VAL A 1 417 ? 12.389 -8.230 -1.568 1.00 75.12 417 VAL A CA 1
ATOM 3280 C C . VAL A 1 417 ? 13.772 -7.569 -1.561 1.00 75.12 417 VAL A C 1
ATOM 3282 O O . VAL A 1 417 ? 14.108 -6.848 -0.622 1.00 75.12 417 VAL A O 1
ATOM 3285 N N . ARG A 1 418 ? 14.554 -7.744 -2.635 1.00 81.88 418 ARG A N 1
ATOM 3286 C CA . ARG A 1 418 ? 15.886 -7.126 -2.784 1.00 81.88 418 ARG A CA 1
ATOM 3287 C C . ARG A 1 418 ? 15.848 -5.605 -2.689 1.00 81.88 418 ARG A C 1
ATOM 3289 O O . ARG A 1 418 ? 16.709 -5.007 -2.047 1.00 81.88 418 ARG A O 1
ATOM 3296 N N . ARG A 1 419 ? 14.854 -4.962 -3.308 1.00 76.94 419 ARG A N 1
ATOM 3297 C CA . ARG A 1 419 ? 14.695 -3.502 -3.264 1.00 76.94 419 ARG A CA 1
ATOM 3298 C C . ARG A 1 419 ? 14.391 -3.003 -1.854 1.00 76.94 419 ARG A C 1
ATOM 3300 O O . ARG A 1 419 ? 14.969 -1.996 -1.450 1.00 76.94 419 ARG A O 1
ATOM 3307 N N . GLU A 1 420 ? 13.546 -3.703 -1.104 1.00 75.56 420 GLU A N 1
ATOM 3308 C CA . GLU A 1 420 ? 13.239 -3.323 0.278 1.00 75.56 420 GLU A CA 1
ATOM 3309 C C . GLU A 1 420 ? 14.448 -3.540 1.209 1.00 75.56 420 GLU A C 1
ATOM 3311 O O . GLU A 1 420 ? 14.761 -2.665 2.013 1.00 75.56 420 GLU A O 1
ATOM 3316 N N . ILE A 1 421 ? 15.232 -4.607 1.012 1.00 81.31 421 ILE A N 1
ATOM 3317 C CA . ILE A 1 421 ? 16.525 -4.795 1.702 1.00 81.31 421 ILE A CA 1
ATOM 3318 C C . ILE A 1 421 ? 17.504 -3.66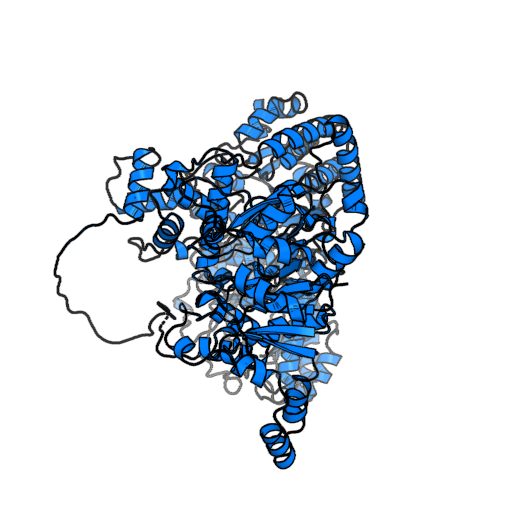0 1.355 1.00 81.31 421 ILE A C 1
ATOM 3320 O O . ILE A 1 421 ? 18.115 -3.080 2.253 1.00 81.31 421 ILE A O 1
ATOM 3324 N N . LYS A 1 422 ? 17.629 -3.271 0.076 1.00 81.12 422 LYS A N 1
ATOM 3325 C CA . LYS A 1 422 ? 18.475 -2.131 -0.329 1.00 81.12 422 LYS A CA 1
ATOM 3326 C C . LYS A 1 422 ? 18.001 -0.796 0.266 1.00 81.12 422 LYS A C 1
ATOM 3328 O O . LYS A 1 422 ? 18.848 0.047 0.566 1.00 81.12 422 LYS A O 1
ATOM 3333 N N . ARG A 1 423 ? 16.691 -0.602 0.475 1.00 77.06 423 ARG A N 1
ATOM 3334 C CA . ARG A 1 423 ? 16.122 0.562 1.185 1.00 77.06 423 ARG A CA 1
ATOM 3335 C C . ARG A 1 423 ? 16.519 0.566 2.662 1.00 77.06 423 ARG A C 1
ATOM 3337 O O . ARG A 1 423 ? 17.063 1.567 3.120 1.00 77.06 423 ARG A O 1
ATOM 3344 N N . GLU A 1 424 ? 16.347 -0.546 3.374 1.00 78.06 424 GLU A N 1
ATOM 3345 C CA . GLU A 1 424 ? 16.749 -0.675 4.785 1.00 78.06 424 GLU A CA 1
ATOM 3346 C C . GLU A 1 424 ? 18.269 -0.501 4.970 1.00 78.06 424 GLU A C 1
ATOM 3348 O O . GLU A 1 424 ? 18.706 0.299 5.797 1.00 78.06 424 GLU A O 1
ATOM 3353 N N . ILE A 1 425 ? 19.093 -1.134 4.126 1.00 79.75 425 ILE A N 1
ATOM 3354 C CA . ILE A 1 425 ? 20.558 -0.952 4.117 1.00 79.75 425 ILE A CA 1
ATOM 3355 C C . ILE A 1 425 ? 20.945 0.513 3.847 1.00 79.75 425 ILE A C 1
ATOM 3357 O O . ILE A 1 425 ? 21.917 1.006 4.425 1.00 79.75 425 ILE A O 1
ATOM 3361 N N . LYS A 1 426 ? 20.207 1.237 2.992 1.00 78.62 426 LYS A N 1
ATOM 3362 C CA . LYS A 1 426 ? 20.414 2.682 2.797 1.00 78.62 426 LYS A CA 1
ATOM 3363 C C . LYS A 1 426 ? 20.024 3.469 4.051 1.00 78.62 426 LYS A C 1
ATOM 3365 O O . LYS A 1 426 ? 20.826 4.276 4.506 1.00 78.62 426 LYS A O 1
ATOM 3370 N N . ALA A 1 427 ? 18.865 3.199 4.649 1.00 75.31 427 ALA A N 1
ATOM 3371 C CA . ALA A 1 427 ? 18.423 3.870 5.870 1.00 75.31 427 ALA A CA 1
ATOM 3372 C C . ALA A 1 427 ? 19.414 3.678 7.037 1.00 75.31 427 ALA A C 1
ATOM 3374 O O . ALA A 1 427 ? 19.662 4.623 7.782 1.00 75.31 427 ALA A O 1
ATOM 3375 N N . MET A 1 428 ? 20.039 2.499 7.158 1.00 78.38 428 MET A N 1
ATOM 3376 C CA . MET A 1 428 ? 21.103 2.220 8.137 1.00 78.38 428 MET A CA 1
ATOM 3377 C C . MET A 1 428 ? 22.385 3.032 7.881 1.00 78.38 428 MET A C 1
ATOM 3379 O O . MET A 1 428 ? 23.017 3.483 8.837 1.00 78.38 428 MET A O 1
ATOM 3383 N N . LYS A 1 429 ? 22.764 3.254 6.613 1.00 77.25 429 LYS A N 1
ATOM 3384 C CA . LYS A 1 429 ? 23.892 4.128 6.232 1.00 77.25 429 LYS A CA 1
ATOM 3385 C C . LYS A 1 429 ? 23.592 5.597 6.507 1.00 77.25 429 LYS A C 1
ATOM 3387 O O . LYS A 1 429 ? 24.424 6.284 7.087 1.00 77.25 429 LYS A O 1
ATOM 3392 N N . ASP A 1 430 ? 22.404 6.061 6.121 1.00 74.69 430 ASP A N 1
ATOM 3393 C CA . ASP A 1 430 ? 21.994 7.464 6.244 1.00 74.69 430 ASP A CA 1
ATOM 3394 C C . ASP A 1 430 ? 21.952 7.931 7.716 1.00 74.69 430 ASP A C 1
ATOM 3396 O O . ASP A 1 430 ? 22.195 9.104 7.992 1.00 74.69 430 ASP A O 1
ATOM 3400 N N . VAL A 1 431 ? 21.702 7.018 8.670 1.00 73.50 431 VAL A N 1
ATOM 3401 C CA . VAL A 1 431 ? 21.787 7.284 10.125 1.00 73.50 431 VAL A CA 1
ATOM 3402 C C . VAL A 1 431 ? 23.148 6.940 10.755 1.00 73.50 431 VAL A C 1
ATOM 3404 O O . VAL A 1 431 ? 23.286 7.006 11.975 1.00 73.50 431 VAL A O 1
ATOM 3407 N N . GLY A 1 432 ? 24.151 6.556 9.959 1.00 73.25 432 GLY A N 1
ATOM 3408 C CA . GLY A 1 432 ? 25.507 6.256 10.433 1.00 73.25 432 GLY A CA 1
ATOM 3409 C C . GLY A 1 432 ? 25.656 4.958 11.239 1.00 73.25 432 GLY A C 1
ATOM 3410 O O . GLY A 1 432 ? 26.599 4.844 12.016 1.00 73.25 432 GLY A O 1
ATOM 3411 N N . ARG A 1 433 ? 24.746 3.982 11.086 1.00 75.44 433 ARG A N 1
ATOM 3412 C CA . ARG A 1 433 ? 24.810 2.674 11.780 1.00 75.44 433 ARG A CA 1
ATOM 3413 C C . ARG A 1 433 ? 25.481 1.569 10.949 1.00 75.44 433 ARG A C 1
ATOM 3415 O O . ARG A 1 433 ? 25.710 0.483 11.468 1.00 75.44 433 ARG A O 1
ATOM 3422 N N . LEU A 1 434 ? 25.794 1.820 9.675 1.00 73.06 434 LEU A N 1
ATOM 3423 C CA . LEU A 1 434 ? 26.420 0.840 8.783 1.00 73.06 434 LEU A CA 1
ATOM 3424 C C . LEU A 1 434 ? 27.556 1.461 7.958 1.00 73.06 434 LEU A C 1
ATOM 3426 O O . LEU A 1 434 ? 27.313 2.154 6.968 1.00 73.06 434 LEU A O 1
ATOM 3430 N N . ASP A 1 435 ? 28.796 1.160 8.342 1.00 63.94 435 ASP A N 1
ATOM 3431 C CA . ASP A 1 435 ? 29.999 1.607 7.636 1.00 63.94 435 ASP A CA 1
ATOM 3432 C C . ASP A 1 435 ? 30.241 0.843 6.328 1.00 63.94 435 ASP A C 1
ATOM 3434 O O . ASP A 1 435 ? 29.950 -0.350 6.199 1.00 63.94 435 ASP A O 1
ATOM 3438 N N . ALA A 1 436 ? 30.891 1.506 5.366 1.00 55.78 436 ALA A N 1
ATOM 3439 C CA . ALA A 1 436 ? 31.261 0.905 4.081 1.00 55.78 436 ALA A CA 1
ATOM 3440 C C . ALA A 1 436 ? 32.142 -0.356 4.220 1.00 55.78 436 ALA A C 1
ATOM 3442 O O . ALA A 1 436 ? 32.082 -1.238 3.364 1.00 55.78 436 ALA A O 1
ATOM 3443 N N . GLY A 1 437 ? 32.922 -0.467 5.303 1.00 52.47 437 GLY A N 1
ATOM 3444 C CA . GLY A 1 437 ? 33.760 -1.635 5.592 1.00 52.47 437 GLY A CA 1
ATOM 3445 C C . GLY A 1 437 ? 32.992 -2.882 6.052 1.00 52.47 437 GLY A C 1
ATOM 3446 O O . GLY A 1 437 ? 33.460 -3.991 5.813 1.00 52.47 437 GLY A O 1
ATOM 3447 N N . MET A 1 438 ? 31.806 -2.733 6.657 1.00 55.00 438 MET A N 1
ATOM 3448 C CA . MET A 1 438 ? 31.019 -3.870 7.171 1.00 55.00 438 MET A CA 1
ATOM 3449 C C . MET A 1 438 ? 30.323 -4.675 6.064 1.00 55.00 438 MET A C 1
ATOM 3451 O O . MET A 1 438 ? 29.996 -5.842 6.248 1.00 55.00 438 MET A O 1
ATOM 3455 N N . ILE A 1 439 ? 30.107 -4.065 4.898 1.00 54.72 439 ILE A N 1
ATOM 3456 C CA . ILE A 1 439 ? 29.312 -4.648 3.805 1.00 54.72 439 ILE A CA 1
ATOM 3457 C C . ILE A 1 439 ? 30.135 -5.639 2.961 1.00 54.72 439 ILE A C 1
ATOM 3459 O O . ILE A 1 439 ? 29.574 -6.473 2.260 1.00 54.72 439 ILE A O 1
ATOM 3463 N N . GLY A 1 440 ? 31.469 -5.600 3.047 1.00 46.38 440 GLY A N 1
ATOM 3464 C CA . GLY A 1 440 ? 32.376 -6.364 2.179 1.00 46.38 440 GLY A CA 1
ATOM 3465 C C . GLY A 1 440 ? 32.436 -7.885 2.395 1.00 46.38 440 GLY A C 1
ATOM 3466 O O . GLY A 1 440 ? 33.340 -8.511 1.846 1.00 46.38 440 GLY A O 1
ATOM 3467 N N . VAL A 1 441 ? 31.543 -8.474 3.201 1.00 46.41 441 VAL A N 1
ATOM 3468 C CA . VAL A 1 441 ? 31.625 -9.885 3.642 1.00 46.41 441 VAL A CA 1
ATOM 3469 C C . VAL A 1 441 ? 30.327 -10.682 3.435 1.00 46.41 441 VAL A C 1
ATOM 3471 O O . VAL A 1 441 ? 30.400 -11.889 3.210 1.00 46.41 441 VAL A O 1
ATOM 3474 N N . CYS A 1 442 ? 29.149 -10.046 3.467 1.00 53.25 442 CYS A N 1
ATOM 3475 C CA . CYS A 1 442 ? 27.854 -10.743 3.463 1.00 53.25 442 CYS A CA 1
ATOM 3476 C C . CYS A 1 442 ? 27.010 -10.378 2.235 1.00 53.25 442 CYS A C 1
ATOM 3478 O O . CYS A 1 442 ? 26.819 -9.200 1.930 1.00 53.25 442 CYS A O 1
ATOM 3480 N N . ASN A 1 443 ? 26.439 -11.382 1.567 1.00 76.25 443 ASN A N 1
ATOM 3481 C CA . ASN A 1 443 ? 25.530 -11.187 0.438 1.00 76.25 443 ASN A CA 1
ATOM 3482 C C . ASN A 1 443 ? 24.089 -11.119 0.962 1.00 76.25 443 ASN A C 1
ATOM 3484 O O . ASN A 1 443 ? 23.276 -12.007 0.724 1.00 76.25 443 ASN A O 1
ATOM 3488 N N . ILE A 1 444 ? 23.810 -10.064 1.732 1.00 80.06 444 ILE A N 1
ATOM 3489 C CA . ILE A 1 444 ? 22.642 -9.951 2.622 1.00 80.06 444 ILE A CA 1
ATOM 3490 C C . ILE A 1 444 ? 21.316 -10.174 1.881 1.00 80.06 444 ILE A C 1
ATOM 3492 O O . ILE A 1 444 ? 20.393 -10.752 2.439 1.00 80.06 444 ILE A O 1
ATOM 3496 N N . GLU A 1 445 ? 21.208 -9.762 0.619 1.00 83.50 445 GLU A N 1
ATOM 3497 C CA . GLU A 1 445 ? 20.013 -10.017 -0.192 1.00 83.50 445 GLU A CA 1
ATOM 3498 C C . GLU A 1 445 ? 19.770 -11.504 -0.470 1.00 83.50 445 GLU A C 1
ATOM 3500 O O . GLU A 1 445 ? 18.630 -11.961 -0.384 1.00 83.50 445 GLU A O 1
ATOM 3505 N N . ASP A 1 446 ? 20.826 -12.250 -0.798 1.00 82.44 446 ASP A N 1
ATOM 3506 C CA . ASP A 1 446 ? 20.746 -13.693 -1.024 1.00 82.44 446 ASP A CA 1
ATOM 3507 C C . ASP A 1 446 ? 20.573 -14.418 0.315 1.00 82.44 446 ASP A C 1
ATOM 3509 O O . ASP A 1 446 ? 19.698 -15.269 0.427 1.00 82.44 446 ASP A O 1
ATOM 3513 N N . ASP A 1 447 ? 21.299 -14.006 1.362 1.00 83.50 447 ASP A N 1
ATOM 3514 C CA . ASP A 1 447 ? 21.143 -14.542 2.717 1.00 83.50 447 ASP A CA 1
ATOM 3515 C C . ASP A 1 447 ? 19.690 -14.369 3.237 1.00 83.50 447 ASP A C 1
ATOM 3517 O O . ASP A 1 447 ? 19.122 -15.295 3.819 1.00 83.50 447 ASP A O 1
ATOM 3521 N N . VAL A 1 448 ? 19.032 -13.226 2.992 1.00 83.31 448 VAL A N 1
ATOM 3522 C CA . VAL A 1 448 ? 17.611 -13.025 3.343 1.00 83.31 448 VAL A CA 1
ATOM 3523 C C . VAL A 1 448 ? 16.682 -13.889 2.482 1.00 83.31 448 VAL A C 1
ATOM 3525 O O . VAL A 1 448 ? 15.727 -14.455 3.014 1.00 83.31 448 VAL A O 1
ATOM 3528 N N . LEU A 1 449 ? 16.933 -14.034 1.177 1.00 82.12 449 LEU A N 1
ATOM 3529 C CA . LEU A 1 449 ? 16.122 -14.896 0.303 1.00 82.12 449 LEU A CA 1
ATOM 3530 C C . LEU A 1 449 ? 16.268 -16.391 0.648 1.00 82.12 449 LEU A C 1
ATOM 3532 O O . LEU A 1 449 ? 15.278 -17.128 0.591 1.00 82.12 449 LEU A O 1
ATOM 3536 N N . ASP A 1 450 ? 17.452 -16.820 1.084 1.00 82.19 450 ASP A N 1
ATOM 3537 C CA . ASP A 1 450 ? 17.712 -18.152 1.634 1.00 82.19 450 ASP A CA 1
ATOM 3538 C C . ASP A 1 450 ? 16.950 -18.369 2.947 1.00 82.19 450 ASP A C 1
ATOM 3540 O O . ASP A 1 450 ? 16.291 -19.395 3.108 1.00 82.19 450 ASP A O 1
ATOM 3544 N N . LEU A 1 451 ? 16.969 -17.399 3.871 1.00 80.81 451 LEU A N 1
ATOM 3545 C CA . LEU A 1 451 ? 16.197 -17.458 5.123 1.00 80.81 451 LEU A CA 1
ATOM 3546 C C . LEU A 1 451 ? 14.687 -17.492 4.870 1.00 80.81 451 LEU A C 1
ATOM 3548 O O . LEU A 1 451 ? 13.969 -18.230 5.537 1.00 80.81 451 LEU A O 1
ATOM 3552 N N . LEU A 1 452 ? 14.196 -16.735 3.889 1.00 80.31 452 LEU A N 1
ATOM 3553 C CA . LEU A 1 452 ? 12.794 -16.767 3.467 1.00 80.31 452 LEU A CA 1
ATOM 3554 C C . LEU A 1 452 ? 12.417 -18.125 2.853 1.00 80.31 452 LEU A C 1
ATOM 3556 O O . LEU A 1 452 ? 11.299 -18.599 3.051 1.00 80.31 452 LEU A O 1
ATOM 3560 N N . SER A 1 453 ? 13.354 -18.770 2.159 1.00 79.19 453 SER A N 1
ATOM 3561 C CA . SER A 1 453 ? 13.188 -20.105 1.571 1.00 79.19 453 SER A CA 1
ATOM 3562 C C . SER A 1 453 ? 13.420 -21.253 2.563 1.00 79.19 453 SER A C 1
ATOM 3564 O O . SER A 1 453 ? 13.000 -22.381 2.290 1.00 79.19 453 SER A O 1
ATOM 3566 N N . HIS A 1 454 ? 14.061 -20.983 3.705 1.00 79.94 454 HIS A N 1
ATOM 3567 C CA . HIS A 1 454 ? 14.403 -21.964 4.732 1.00 79.94 454 HIS A CA 1
ATOM 3568 C C . HIS A 1 454 ? 13.157 -22.671 5.271 1.00 79.94 454 HIS A C 1
ATOM 3570 O O . HIS A 1 454 ? 12.129 -22.039 5.526 1.00 79.94 454 HIS A O 1
ATOM 3576 N N . LYS A 1 455 ? 13.269 -23.991 5.447 1.00 78.69 455 LYS A N 1
ATOM 3577 C CA . LYS A 1 455 ? 12.183 -24.911 5.791 1.00 78.69 455 LYS A CA 1
ATOM 3578 C C . LYS A 1 455 ? 12.450 -25.546 7.157 1.00 78.69 455 LYS A C 1
ATOM 3580 O O . LYS A 1 455 ? 13.302 -26.423 7.257 1.00 78.69 455 LYS A O 1
ATOM 3585 N N . PHE A 1 456 ? 11.679 -25.118 8.151 1.00 69.75 456 PHE A N 1
ATOM 3586 C CA . PHE A 1 456 ? 11.722 -25.591 9.539 1.00 69.75 456 PHE A CA 1
ATOM 3587 C C . PHE A 1 456 ? 11.316 -27.069 9.670 1.00 69.75 456 PHE A C 1
ATOM 3589 O O . PHE A 1 456 ? 10.651 -27.610 8.774 1.00 69.75 456 PHE A O 1
ATOM 3596 N N . GLU A 1 457 ? 11.585 -27.697 10.823 1.00 68.50 457 GLU A N 1
ATOM 3597 C CA . GLU A 1 457 ? 11.204 -29.100 11.103 1.00 68.50 457 GLU A CA 1
ATOM 3598 C C . GLU A 1 457 ? 9.723 -29.405 10.804 1.00 68.50 457 GLU A C 1
ATOM 3600 O O . GLU A 1 457 ? 9.375 -30.478 10.311 1.00 68.50 457 GLU A O 1
ATOM 3605 N N . ASN A 1 458 ? 8.831 -28.441 11.066 1.00 63.81 458 ASN A N 1
ATOM 3606 C CA . ASN A 1 458 ? 7.387 -28.581 10.840 1.00 63.81 458 ASN A CA 1
ATOM 3607 C C . ASN A 1 458 ? 6.972 -28.594 9.350 1.00 63.81 458 ASN A C 1
ATOM 3609 O O . ASN A 1 458 ? 5.786 -28.704 9.038 1.00 63.81 458 ASN A O 1
ATOM 3613 N N . GLY A 1 459 ? 7.927 -28.478 8.426 1.00 68.75 459 GLY A N 1
ATOM 3614 C CA . GLY A 1 459 ? 7.730 -28.643 6.988 1.00 68.75 459 GLY A CA 1
ATOM 3615 C C . GLY A 1 459 ? 7.286 -27.391 6.226 1.00 68.75 459 GLY A C 1
ATOM 3616 O O . GLY A 1 459 ? 7.242 -27.441 4.996 1.00 68.75 459 GLY A O 1
ATOM 3617 N N . ARG A 1 460 ? 6.992 -26.280 6.910 1.00 67.06 460 ARG A N 1
ATOM 3618 C CA . ARG A 1 460 ? 6.698 -24.969 6.298 1.00 67.06 460 ARG A CA 1
ATOM 3619 C C . ARG A 1 460 ? 7.975 -24.151 6.108 1.00 67.06 460 ARG A C 1
ATOM 3621 O O . ARG A 1 460 ? 8.936 -24.335 6.857 1.00 67.06 460 ARG A O 1
ATOM 3628 N N . ARG A 1 461 ? 7.977 -23.229 5.142 1.00 74.94 461 ARG A N 1
ATOM 3629 C CA . ARG A 1 461 ? 9.063 -22.253 4.966 1.00 74.94 461 ARG A CA 1
ATOM 3630 C C . ARG A 1 461 ? 8.751 -20.940 5.671 1.00 74.94 461 ARG A C 1
ATOM 3632 O O . ARG A 1 461 ? 7.580 -20.617 5.877 1.00 74.94 461 ARG A O 1
ATOM 3639 N N . LEU A 1 462 ? 9.773 -20.137 5.965 1.00 76.25 462 LEU A N 1
ATOM 3640 C CA . LEU A 1 462 ? 9.570 -18.809 6.551 1.00 76.25 462 LEU A CA 1
ATOM 3641 C C . LEU A 1 462 ? 8.662 -17.926 5.675 1.00 76.25 462 LEU A C 1
ATOM 3643 O O . LEU A 1 462 ? 7.752 -17.300 6.213 1.00 76.25 462 LEU A O 1
ATOM 3647 N N . CYS A 1 463 ? 8.821 -17.942 4.345 1.00 74.69 463 CYS A N 1
ATOM 3648 C CA . CYS A 1 463 ? 7.957 -17.216 3.404 1.00 74.69 463 CYS A CA 1
ATOM 3649 C C . CYS A 1 463 ? 6.471 -17.626 3.480 1.00 74.69 463 CYS A C 1
ATOM 3651 O O . CYS A 1 463 ? 5.599 -16.768 3.337 1.00 74.69 463 CYS A O 1
ATOM 3653 N N . ASP A 1 464 ? 6.175 -18.895 3.783 1.00 68.69 464 ASP A N 1
ATOM 3654 C CA . ASP A 1 464 ? 4.805 -19.391 3.995 1.00 68.69 464 ASP A CA 1
ATOM 3655 C C . ASP A 1 464 ? 4.225 -18.909 5.340 1.00 68.69 464 ASP A C 1
ATOM 3657 O O . ASP A 1 464 ? 3.009 -18.801 5.504 1.00 68.69 464 ASP A O 1
ATOM 3661 N N . MET A 1 465 ? 5.095 -18.630 6.316 1.00 70.06 465 MET A N 1
ATOM 3662 C CA . MET A 1 465 ? 4.742 -18.267 7.693 1.00 70.06 465 MET A CA 1
ATOM 3663 C C . MET A 1 465 ? 4.709 -16.749 7.935 1.00 70.06 465 MET A C 1
ATOM 3665 O O . MET A 1 465 ? 4.082 -16.318 8.900 1.00 70.06 465 MET A O 1
ATOM 3669 N N . ILE A 1 466 ? 5.328 -15.941 7.063 1.00 69.00 466 ILE A N 1
ATOM 3670 C CA . ILE A 1 466 ? 5.234 -14.466 7.075 1.00 69.00 466 ILE A CA 1
ATOM 3671 C C . ILE A 1 466 ? 4.060 -13.923 6.247 1.00 69.00 466 ILE A C 1
ATOM 3673 O O . ILE A 1 466 ? 3.928 -12.716 6.070 1.00 69.00 466 ILE A O 1
ATOM 3677 N N . ALA A 1 467 ? 3.179 -14.789 5.742 1.00 61.00 467 ALA A N 1
ATOM 3678 C CA . ALA A 1 467 ? 1.871 -14.372 5.244 1.00 61.00 467 ALA A CA 1
ATOM 3679 C C . ALA A 1 467 ? 1.096 -13.593 6.327 1.00 61.00 467 ALA A C 1
ATOM 3681 O O . ALA A 1 467 ? 1.124 -13.983 7.496 1.00 61.00 467 ALA A O 1
ATOM 3682 N N . LEU A 1 468 ? 0.357 -12.550 5.923 1.00 59.03 468 LEU A N 1
ATOM 3683 C CA . LEU A 1 468 ? -0.503 -11.732 6.799 1.00 59.03 468 LEU A CA 1
ATOM 3684 C C . LEU A 1 468 ? 0.289 -10.886 7.819 1.00 59.03 468 LEU A C 1
ATOM 3686 O O . LEU A 1 468 ? -0.018 -10.855 9.017 1.00 59.03 468 LEU A O 1
ATOM 3690 N N . GLN A 1 469 ? 1.377 -10.262 7.348 1.00 67.62 469 GLN A N 1
ATOM 3691 C CA . GLN A 1 469 ? 2.304 -9.466 8.159 1.00 67.62 469 GLN A CA 1
ATOM 3692 C C . GLN A 1 469 ? 2.843 -8.259 7.378 1.00 67.62 469 GLN A C 1
ATOM 3694 O O . GLN A 1 469 ? 2.865 -8.254 6.149 1.00 67.62 469 GLN A O 1
ATOM 3699 N N . GLU A 1 470 ? 3.327 -7.250 8.104 1.00 70.75 470 GLU A N 1
ATOM 3700 C CA . GLU A 1 470 ? 4.062 -6.116 7.536 1.00 70.75 470 GLU A CA 1
ATOM 3701 C C . GLU A 1 470 ? 5.453 -6.566 7.074 1.00 70.75 470 GLU A C 1
ATOM 3703 O O . GLU A 1 470 ? 6.358 -6.803 7.873 1.00 70.75 470 GLU A O 1
ATOM 3708 N N . TYR A 1 471 ? 5.620 -6.725 5.763 1.00 73.12 471 TYR A N 1
ATOM 3709 C CA . TYR A 1 471 ? 6.826 -7.308 5.174 1.00 73.12 471 TYR A CA 1
ATOM 3710 C C . TYR A 1 471 ? 8.090 -6.466 5.347 1.00 73.12 471 TYR A C 1
ATOM 3712 O O . TYR A 1 471 ? 9.169 -7.026 5.535 1.00 73.12 471 TYR A O 1
ATOM 3720 N N . THR A 1 472 ? 7.957 -5.138 5.334 1.00 72.50 472 THR A N 1
ATOM 3721 C CA . THR A 1 472 ? 9.046 -4.195 5.634 1.00 72.50 472 THR A CA 1
ATOM 3722 C C . THR A 1 472 ? 9.688 -4.507 6.981 1.00 72.50 472 THR A C 1
ATOM 3724 O O . THR A 1 472 ? 10.907 -4.615 7.082 1.00 72.50 472 THR A O 1
ATOM 3727 N N . ASP A 1 473 ? 8.859 -4.756 7.992 1.00 76.12 473 ASP A N 1
ATOM 3728 C CA . ASP A 1 473 ? 9.273 -5.029 9.363 1.00 76.12 473 ASP A CA 1
ATOM 3729 C C . ASP A 1 473 ? 10.047 -6.350 9.443 1.00 76.12 473 ASP A C 1
ATOM 3731 O O . ASP A 1 473 ? 11.066 -6.438 10.128 1.00 76.12 473 ASP A O 1
ATOM 3735 N N . ILE A 1 474 ? 9.608 -7.366 8.693 1.00 80.69 474 ILE A N 1
ATOM 3736 C CA . ILE A 1 474 ? 10.270 -8.673 8.614 1.00 80.69 474 ILE A CA 1
ATOM 3737 C C . ILE A 1 474 ? 11.613 -8.584 7.880 1.00 80.69 474 ILE A C 1
ATOM 3739 O O . ILE A 1 474 ? 12.608 -9.122 8.367 1.00 80.69 474 ILE A O 1
ATOM 3743 N N . PHE A 1 475 ? 11.690 -7.896 6.737 1.00 82.06 475 PHE A N 1
ATOM 3744 C CA . PHE A 1 475 ? 12.952 -7.770 5.995 1.00 82.06 475 PHE A CA 1
ATOM 3745 C C . PHE A 1 475 ? 13.966 -6.904 6.744 1.00 82.06 475 PHE A C 1
ATOM 3747 O O . PHE A 1 475 ? 15.148 -7.249 6.767 1.00 82.06 475 PHE A O 1
ATOM 3754 N N . ARG A 1 476 ? 13.511 -5.854 7.439 1.00 81.56 476 ARG A N 1
ATOM 3755 C CA . ARG A 1 476 ? 14.318 -5.087 8.396 1.00 81.56 476 ARG A CA 1
ATOM 3756 C C . ARG A 1 476 ? 14.851 -5.987 9.513 1.00 81.56 476 ARG A C 1
ATOM 3758 O O . ARG A 1 476 ? 16.061 -6.017 9.718 1.00 81.56 476 ARG A O 1
ATOM 3765 N N . ARG A 1 477 ? 13.993 -6.771 10.182 1.00 85.81 477 ARG A N 1
ATOM 3766 C CA . ARG A 1 477 ? 14.388 -7.727 11.242 1.00 85.81 477 ARG A CA 1
ATOM 3767 C C . ARG A 1 477 ? 15.419 -8.754 10.761 1.00 85.81 477 ARG A C 1
ATOM 3769 O O . ARG A 1 477 ? 16.402 -8.984 11.457 1.00 85.81 477 ARG A O 1
ATOM 3776 N N . LEU A 1 478 ? 15.232 -9.329 9.570 1.00 86.00 478 LEU A N 1
ATOM 3777 C CA . LEU A 1 478 ? 16.178 -10.272 8.956 1.00 86.00 478 LEU A CA 1
ATOM 3778 C C . LEU A 1 478 ? 17.519 -9.605 8.603 1.00 86.00 478 LEU A C 1
ATOM 3780 O O . LEU A 1 478 ? 18.578 -10.156 8.899 1.00 86.00 478 LEU A O 1
ATOM 3784 N N . THR A 1 479 ? 17.479 -8.403 8.022 1.00 85.25 479 THR A N 1
ATOM 3785 C CA . THR A 1 479 ? 18.670 -7.620 7.646 1.00 85.25 479 THR A CA 1
ATOM 3786 C C . THR A 1 479 ? 19.490 -7.224 8.877 1.00 85.25 479 THR A C 1
ATOM 3788 O O . THR A 1 479 ? 20.710 -7.379 8.879 1.00 85.25 479 THR A O 1
ATOM 3791 N N . LEU A 1 480 ? 18.831 -6.770 9.948 1.00 84.00 480 LEU A N 1
ATOM 3792 C CA . LEU A 1 480 ? 19.470 -6.444 11.226 1.00 84.00 480 LEU A CA 1
ATOM 3793 C C . LEU A 1 480 ? 20.087 -7.685 11.894 1.00 84.00 480 LEU A C 1
ATOM 3795 O O . LEU A 1 480 ? 21.221 -7.619 12.367 1.00 84.00 480 LEU A O 1
ATOM 3799 N N . ALA A 1 481 ? 19.392 -8.829 11.881 1.00 86.12 481 ALA A N 1
ATOM 3800 C CA . ALA A 1 481 ? 19.892 -10.059 12.495 1.00 86.12 481 ALA A CA 1
ATOM 3801 C C . ALA A 1 481 ? 21.139 -10.608 11.773 1.00 86.12 481 ALA A C 1
ATOM 3803 O O . ALA A 1 481 ? 22.063 -11.097 12.426 1.00 86.12 481 ALA A O 1
ATOM 3804 N N . LEU A 1 482 ? 21.195 -10.473 10.442 1.00 83.69 482 LEU A N 1
ATOM 3805 C CA . LEU A 1 482 ? 22.367 -10.812 9.627 1.00 83.69 482 LEU A CA 1
ATOM 3806 C C . LEU A 1 482 ? 23.548 -9.848 9.831 1.00 83.69 482 LEU A C 1
ATOM 3808 O O . LEU A 1 482 ? 24.689 -10.299 9.868 1.00 83.69 482 LEU A O 1
ATOM 3812 N N . LEU A 1 483 ? 23.291 -8.540 9.944 1.00 80.25 483 LEU A N 1
ATOM 3813 C CA . LEU A 1 483 ? 24.337 -7.512 10.067 1.00 80.25 483 LEU A CA 1
ATOM 3814 C C . LEU A 1 483 ? 24.906 -7.361 11.483 1.00 80.25 483 LEU A C 1
ATOM 3816 O O . LEU A 1 483 ? 26.098 -7.107 11.638 1.00 80.25 483 LEU A O 1
ATOM 3820 N N . PHE A 1 484 ? 24.050 -7.454 12.500 1.00 81.31 484 PHE A N 1
ATOM 3821 C CA . PHE A 1 484 ? 24.338 -6.961 13.851 1.00 81.31 484 PHE A CA 1
ATOM 3822 C C . PHE A 1 484 ? 23.980 -7.952 14.971 1.00 81.31 484 PHE A C 1
ATOM 3824 O O . PHE A 1 484 ? 24.244 -7.665 16.135 1.00 81.31 484 PHE A O 1
ATOM 3831 N N . GLY A 1 485 ? 23.352 -9.091 14.653 1.00 82.38 485 GLY A N 1
ATOM 3832 C CA . GLY A 1 485 ? 22.877 -10.046 15.664 1.00 82.38 485 GLY A CA 1
ATOM 3833 C C . GLY A 1 485 ? 21.678 -9.551 16.483 1.00 82.38 485 GLY A C 1
ATOM 3834 O O . GLY A 1 485 ? 21.347 -10.145 17.504 1.00 82.38 485 GLY A O 1
ATOM 3835 N N . GLU A 1 486 ? 20.996 -8.484 16.053 1.00 85.00 486 GLU A N 1
ATOM 3836 C CA . GLU A 1 486 ? 19.783 -7.967 16.699 1.00 85.00 486 GLU A CA 1
ATOM 3837 C C . GLU A 1 486 ? 18.579 -8.005 15.753 1.00 85.00 486 GLU A C 1
ATOM 3839 O O . GLU A 1 486 ? 18.697 -7.655 14.588 1.00 85.00 486 GLU A O 1
ATOM 3844 N N . THR A 1 487 ? 17.393 -8.380 16.239 1.00 82.88 487 THR A N 1
ATOM 3845 C CA . THR A 1 487 ? 16.145 -8.199 15.463 1.00 82.88 487 THR A CA 1
ATOM 3846 C C . THR A 1 487 ? 15.501 -6.827 15.686 1.00 82.88 487 THR A C 1
ATOM 3848 O O . THR A 1 487 ? 14.808 -6.321 14.807 1.00 82.88 487 THR A O 1
ATOM 3851 N N . GLU A 1 488 ? 15.720 -6.196 16.843 1.00 75.69 488 GLU A N 1
ATOM 3852 C CA . GLU A 1 488 ? 14.970 -5.011 17.283 1.00 75.69 488 GLU A CA 1
ATOM 3853 C C . GLU A 1 488 ? 15.866 -3.804 17.543 1.00 75.69 488 GLU A C 1
ATOM 3855 O O . GLU A 1 488 ? 16.405 -3.634 18.637 1.00 75.69 488 GLU A O 1
ATOM 3860 N N . CYS A 1 489 ? 15.959 -2.955 16.520 1.00 67.94 489 CYS A N 1
ATOM 3861 C CA . CYS A 1 489 ? 16.897 -1.848 16.423 1.00 67.94 489 CYS A CA 1
ATOM 3862 C C . CYS A 1 489 ? 16.198 -0.501 16.173 1.00 67.94 489 CYS A C 1
ATOM 3864 O O . CYS A 1 489 ? 15.394 -0.359 15.238 1.00 67.94 489 CYS A O 1
ATOM 3866 N N . GLU A 1 490 ? 16.583 0.512 16.952 1.00 65.00 490 GLU A N 1
ATOM 3867 C CA . GLU A 1 490 ? 16.192 1.909 16.750 1.00 65.00 490 GLU A CA 1
ATOM 3868 C C . GLU A 1 490 ? 16.977 2.545 15.589 1.00 65.00 490 GLU A C 1
ATOM 3870 O O . GLU A 1 490 ? 17.921 3.318 15.773 1.00 65.00 490 GLU A O 1
ATOM 3875 N N . LEU A 1 491 ? 16.566 2.240 14.355 1.00 64.88 491 LEU A N 1
ATOM 3876 C CA . LEU A 1 491 ? 16.890 3.092 13.210 1.00 64.88 491 LEU A CA 1
ATOM 3877 C C . LEU A 1 491 ? 16.023 4.348 13.307 1.00 64.88 491 LEU A C 1
ATOM 3879 O O . LEU A 1 491 ? 14.885 4.368 12.836 1.00 64.88 491 LEU A O 1
ATOM 3883 N N . ASN A 1 492 ? 16.560 5.382 13.952 1.00 66.31 492 ASN A N 1
ATOM 3884 C CA . ASN A 1 492 ? 15.886 6.661 14.175 1.00 66.31 492 ASN A CA 1
ATOM 3885 C C . ASN A 1 492 ? 15.940 7.545 12.906 1.00 66.31 492 ASN A C 1
ATOM 3887 O O . ASN A 1 492 ? 16.358 8.701 12.931 1.00 66.31 492 ASN A O 1
ATOM 3891 N N . THR A 1 493 ? 15.547 6.970 11.763 1.00 68.31 493 THR A N 1
ATOM 3892 C CA . THR A 1 493 ? 15.595 7.569 10.414 1.00 68.31 493 THR A CA 1
ATOM 3893 C C . THR A 1 493 ? 14.796 8.870 10.321 1.00 68.31 493 THR A C 1
ATOM 3895 O O . THR A 1 493 ? 15.109 9.743 9.517 1.00 68.31 493 THR A O 1
ATOM 3898 N N . TYR A 1 494 ? 13.802 9.032 11.194 1.00 76.81 494 TYR A N 1
ATOM 3899 C CA . TYR A 1 494 ? 12.941 10.207 11.276 1.00 76.81 494 TYR A CA 1
ATOM 3900 C C . TYR A 1 494 ? 13.274 11.126 12.459 1.00 76.81 494 TYR A C 1
ATOM 3902 O O . TYR A 1 494 ? 12.464 11.986 12.798 1.00 76.81 494 TYR A O 1
ATOM 3910 N N . LYS A 1 495 ? 14.458 10.999 13.080 1.00 78.44 495 LYS A N 1
ATOM 3911 C CA . LYS A 1 495 ? 14.843 11.780 14.269 1.00 78.44 495 LYS A CA 1
ATOM 3912 C C . LYS A 1 495 ? 14.609 13.283 14.102 1.00 78.44 495 LYS A C 1
ATOM 3914 O O . LYS A 1 495 ? 13.898 13.875 14.904 1.00 78.44 495 LYS A O 1
ATOM 3919 N N . ALA A 1 496 ? 15.132 13.880 13.030 1.00 77.06 496 ALA A N 1
ATOM 3920 C CA . ALA A 1 496 ? 14.983 15.313 12.768 1.00 77.06 496 ALA A CA 1
ATOM 3921 C C . ALA A 1 496 ? 13.516 15.732 12.520 1.00 77.06 496 ALA A C 1
ATOM 3923 O O . ALA A 1 496 ? 13.107 16.815 12.937 1.00 77.06 496 ALA A O 1
ATOM 3924 N N . LEU A 1 497 ? 12.711 14.862 11.894 1.00 83.69 497 LEU A N 1
ATOM 3925 C CA . LEU A 1 497 ? 11.268 15.064 11.711 1.00 83.69 497 LEU A CA 1
ATOM 3926 C C . LEU A 1 497 ? 10.534 15.032 13.061 1.00 83.69 497 LEU A C 1
ATOM 3928 O O . LEU A 1 497 ? 9.736 15.925 13.335 1.00 83.69 497 LEU A O 1
ATOM 3932 N N . ASN A 1 498 ? 10.836 14.060 13.924 1.00 86.94 498 ASN A N 1
ATOM 3933 C CA . ASN A 1 498 ? 10.224 13.936 15.248 1.00 86.94 498 ASN A CA 1
ATOM 3934 C C . ASN A 1 498 ? 10.675 15.058 16.202 1.00 86.94 498 ASN A C 1
ATOM 3936 O O . ASN A 1 498 ? 9.855 15.583 16.952 1.00 86.94 498 ASN A O 1
ATOM 3940 N N . GLU A 1 499 ? 11.938 15.486 16.156 1.00 85.88 499 GLU A N 1
ATOM 3941 C CA . GLU A 1 499 ? 12.452 16.605 16.959 1.00 85.88 499 GLU A CA 1
ATOM 3942 C C . GLU A 1 499 ? 11.806 17.941 16.550 1.00 85.88 499 GLU A C 1
ATOM 3944 O O . GLU A 1 499 ? 11.269 18.654 17.402 1.00 85.88 499 GLU A O 1
ATOM 3949 N N . MET A 1 500 ? 11.786 18.265 15.251 1.00 84.62 500 MET A N 1
ATOM 3950 C CA . MET A 1 500 ? 11.185 19.504 14.744 1.00 84.62 500 MET A CA 1
ATOM 3951 C C . MET A 1 500 ? 9.654 19.490 14.843 1.00 84.62 500 MET A C 1
ATOM 3953 O O . MET A 1 500 ? 9.057 20.414 15.400 1.00 84.62 500 MET A O 1
ATOM 3957 N N . GLY A 1 501 ? 9.013 18.442 14.321 1.00 89.06 501 GLY A N 1
ATOM 3958 C CA . GLY A 1 501 ? 7.562 18.275 14.347 1.00 89.06 501 GLY A CA 1
ATOM 3959 C C . GLY A 1 501 ? 7.024 18.164 15.770 1.00 89.06 501 GLY A C 1
ATOM 3960 O O . GLY A 1 501 ? 5.996 18.759 16.079 1.00 89.06 501 GLY A O 1
ATOM 3961 N N . GLY A 1 502 ? 7.760 17.508 16.671 1.00 91.44 502 GLY A N 1
ATOM 3962 C CA . GLY A 1 502 ? 7.435 17.448 18.093 1.00 91.44 502 GLY A CA 1
ATOM 3963 C C . GLY A 1 502 ? 7.533 18.800 18.797 1.00 91.44 502 GLY A C 1
ATOM 3964 O O . GLY A 1 502 ? 6.659 19.128 19.596 1.00 91.44 502 GLY A O 1
ATOM 3965 N N . ALA A 1 503 ? 8.541 19.622 18.484 1.00 91.00 503 ALA A N 1
ATOM 3966 C CA . ALA A 1 503 ? 8.635 20.982 19.018 1.00 91.00 503 ALA A CA 1
ATOM 3967 C C . ALA A 1 503 ? 7.469 21.874 18.549 1.00 91.00 503 ALA A C 1
ATOM 3969 O O . ALA A 1 503 ? 6.931 22.649 19.340 1.00 91.00 503 ALA A O 1
ATOM 3970 N N . ILE A 1 504 ? 7.049 21.732 17.287 1.00 92.56 504 ILE A N 1
ATOM 3971 C CA . ILE A 1 504 ? 5.895 22.447 16.719 1.00 92.56 504 ILE A CA 1
ATOM 3972 C C . ILE A 1 504 ? 4.589 21.955 17.360 1.00 92.56 504 ILE A C 1
ATOM 3974 O O . ILE A 1 504 ? 3.807 22.770 17.844 1.00 92.56 504 ILE A O 1
ATOM 3978 N N . ALA A 1 505 ? 4.376 20.638 17.435 1.00 95.00 505 ALA A N 1
ATOM 3979 C CA . ALA A 1 505 ? 3.193 20.038 18.048 1.00 95.00 505 ALA A CA 1
ATOM 3980 C C . ALA A 1 505 ? 3.051 20.428 19.528 1.00 95.00 505 ALA A C 1
ATOM 3982 O O . ALA A 1 505 ? 1.980 20.871 19.933 1.00 95.00 505 ALA A O 1
ATOM 3983 N N . LEU A 1 506 ? 4.133 20.360 20.316 1.00 96.00 506 LEU A N 1
ATOM 3984 C CA . LEU A 1 506 ? 4.144 20.779 21.726 1.00 96.00 506 LEU A CA 1
ATOM 3985 C C . LEU A 1 506 ? 3.783 22.261 21.907 1.00 96.00 506 LEU A C 1
ATOM 3987 O O . LEU A 1 506 ? 3.088 22.605 22.862 1.00 96.00 506 LEU A O 1
ATOM 3991 N N . ALA A 1 507 ? 4.235 23.133 21.001 1.00 94.38 507 ALA A N 1
ATOM 3992 C CA . ALA A 1 507 ? 3.884 24.551 21.020 1.00 94.38 507 ALA A CA 1
ATOM 3993 C C . ALA A 1 507 ? 2.424 24.809 20.602 1.00 94.38 507 ALA A C 1
ATOM 3995 O O . ALA A 1 507 ? 1.810 25.742 21.115 1.00 94.38 507 ALA A O 1
ATOM 3996 N N . ILE A 1 508 ? 1.858 23.979 19.717 1.00 95.62 508 ILE A N 1
ATOM 3997 C CA . ILE A 1 508 ? 0.447 24.053 19.316 1.00 95.62 508 ILE A CA 1
ATOM 3998 C C . ILE A 1 508 ? -0.472 23.557 20.439 1.00 95.62 508 ILE A C 1
ATOM 4000 O O . ILE A 1 508 ? -1.363 24.297 20.849 1.00 95.62 508 ILE A O 1
ATOM 4004 N N . VAL A 1 509 ? -0.254 22.353 20.990 1.00 96.75 509 VAL A N 1
ATOM 4005 C CA . VAL A 1 509 ? -1.157 21.766 22.007 1.00 96.75 509 VAL A CA 1
ATOM 4006 C C . VAL A 1 509 ? -1.210 22.560 23.317 1.00 96.75 509 VAL A C 1
ATOM 4008 O O . VAL A 1 509 ? -2.196 22.466 24.046 1.00 96.75 509 VAL A O 1
ATOM 4011 N N . ALA A 1 510 ? -0.205 23.402 23.582 1.00 94.19 510 ALA A N 1
ATOM 4012 C CA . ALA A 1 510 ? -0.194 24.365 24.686 1.00 94.19 510 ALA A CA 1
ATOM 4013 C C . ALA A 1 510 ? -1.191 25.534 24.523 1.00 94.19 510 ALA A C 1
ATOM 4015 O O . ALA A 1 510 ? -1.390 26.292 25.469 1.00 94.19 510 ALA A O 1
ATOM 4016 N N . GLY A 1 511 ? -1.806 25.695 23.346 1.00 93.19 511 GLY A N 1
ATOM 4017 C CA . GLY A 1 511 ? -2.858 26.680 23.072 1.00 93.19 511 GLY A CA 1
ATOM 4018 C C . GLY A 1 511 ? -4.271 26.095 22.941 1.00 93.19 511 GLY A C 1
ATOM 4019 O O . GLY A 1 511 ? -5.197 26.846 22.645 1.00 93.19 511 GLY A O 1
ATOM 4020 N N . LEU A 1 512 ? -4.453 24.779 23.126 1.00 94.62 512 LEU A N 1
ATOM 4021 C CA . LEU A 1 512 ? -5.716 24.081 22.828 1.00 94.62 512 LEU A CA 1
ATOM 4022 C C . LEU A 1 512 ? -6.584 23.772 24.063 1.00 94.62 512 LEU A C 1
ATOM 4024 O O . LEU A 1 512 ? -7.552 23.023 23.957 1.00 94.62 512 LEU A O 1
ATOM 4028 N N . ASP A 1 513 ? -6.265 24.310 25.244 1.00 90.31 513 ASP A N 1
ATOM 4029 C CA . ASP A 1 513 ? -6.987 23.967 26.481 1.00 90.31 513 ASP A CA 1
ATOM 4030 C C . ASP A 1 513 ? -8.479 24.329 26.458 1.00 90.31 513 ASP A C 1
ATOM 4032 O O . ASP A 1 513 ? -9.290 23.563 26.965 1.00 90.31 513 ASP A O 1
ATOM 4036 N N . GLU A 1 514 ? -8.871 25.430 25.818 1.00 91.81 514 GLU A N 1
ATOM 4037 C CA . GLU A 1 514 ? -10.281 25.854 25.731 1.00 91.81 514 GLU A CA 1
ATOM 4038 C C . GLU A 1 514 ? -11.025 25.298 24.500 1.00 91.81 514 GLU A C 1
ATOM 4040 O O . GLU A 1 514 ? -12.152 25.703 24.215 1.00 91.81 514 GLU A O 1
ATOM 4045 N N . TRP A 1 515 ? -10.420 24.376 23.739 1.00 94.75 515 TRP A N 1
ATOM 4046 C CA . TRP A 1 515 ? -11.053 23.824 22.537 1.00 94.75 515 TRP A CA 1
ATOM 4047 C C . TRP A 1 515 ? -12.154 22.798 22.874 1.00 94.75 515 TRP A C 1
ATOM 4049 O O . TRP A 1 515 ? -11.992 21.999 23.807 1.00 94.75 515 TRP A O 1
ATOM 4059 N N . PRO A 1 516 ? -13.263 22.754 22.104 1.00 95.50 516 PRO A N 1
ATOM 4060 C CA . PRO A 1 516 ? -14.278 21.716 22.252 1.00 95.50 516 PRO A CA 1
ATOM 4061 C C . PRO A 1 516 ? -13.700 20.326 21.972 1.00 95.50 516 PRO A C 1
ATOM 4063 O O . PRO A 1 516 ? -12.856 20.146 21.094 1.00 95.50 516 PRO A O 1
ATOM 4066 N N . LEU A 1 517 ? -14.188 19.315 22.693 1.00 95.25 517 LEU A N 1
ATOM 4067 C CA . LEU A 1 517 ? -13.577 17.984 22.688 1.00 95.25 517 LEU A CA 1
ATOM 4068 C C . LEU A 1 517 ? -13.684 17.258 21.332 1.00 95.25 517 LEU A C 1
ATOM 4070 O O . LEU A 1 517 ? -12.798 16.479 20.991 1.00 95.25 517 LEU A O 1
ATOM 4074 N N . HIS A 1 518 ? -14.706 17.574 20.532 1.00 95.88 518 HIS A N 1
ATOM 4075 C CA . HIS A 1 518 ? -14.826 17.100 19.151 1.00 95.88 518 HIS A CA 1
ATOM 4076 C C . HIS A 1 518 ? -13.763 17.730 18.229 1.00 95.88 518 HIS A C 1
ATOM 4078 O O . HIS A 1 518 ? -13.117 17.032 17.452 1.00 95.88 518 HIS A O 1
ATOM 4084 N N . GLU A 1 519 ? -13.503 19.033 18.355 1.00 96.94 519 GLU A N 1
ATOM 4085 C CA . GLU A 1 519 ? -12.469 19.717 17.564 1.00 96.94 519 GLU A CA 1
ATOM 4086 C C . GLU A 1 519 ? -11.059 19.253 17.971 1.00 96.94 519 GLU A C 1
ATOM 4088 O O . GLU A 1 519 ? -10.180 19.107 17.121 1.00 96.94 519 GLU A O 1
ATOM 4093 N N . LEU A 1 520 ? -10.866 18.912 19.254 1.00 97.06 520 LEU A N 1
ATOM 4094 C CA . LEU A 1 520 ? -9.660 18.242 19.754 1.00 97.06 520 LEU A CA 1
ATOM 4095 C C . LEU A 1 520 ? -9.454 16.838 19.164 1.00 97.06 520 LEU A C 1
ATOM 4097 O O . LEU A 1 520 ? -8.307 16.454 18.942 1.00 97.06 520 LEU A O 1
ATOM 4101 N N . LEU A 1 521 ? -10.524 16.088 18.871 1.00 97.12 521 LEU A N 1
ATOM 4102 C CA . LEU A 1 521 ? -10.414 14.850 18.095 1.00 97.12 521 LEU A CA 1
ATOM 4103 C C . LEU A 1 521 ? -10.004 15.163 16.651 1.00 97.12 521 LEU A C 1
ATOM 4105 O O . LEU A 1 521 ? -9.001 14.632 16.186 1.00 97.12 521 LEU A O 1
ATOM 4109 N N . LYS A 1 522 ? -10.722 16.049 15.947 1.00 97.56 522 LYS A N 1
ATOM 4110 C CA . LYS A 1 522 ? -10.422 16.373 14.539 1.00 97.56 522 LYS A CA 1
ATOM 4111 C C . LYS A 1 522 ? -8.978 16.841 14.343 1.00 97.56 522 LYS A C 1
ATOM 4113 O O . LYS A 1 522 ? -8.313 16.362 13.429 1.00 97.56 522 LYS A O 1
ATOM 4118 N N . ILE A 1 523 ? -8.456 17.710 15.215 1.00 96.88 523 ILE A N 1
ATOM 4119 C CA . ILE A 1 523 ? -7.062 18.175 15.118 1.00 96.88 523 ILE A CA 1
ATOM 4120 C C . ILE A 1 523 ? -6.048 17.063 15.442 1.00 96.88 523 ILE A C 1
ATOM 4122 O O . ILE A 1 523 ? -4.987 17.010 14.826 1.00 96.88 523 ILE A O 1
ATOM 4126 N N . SER A 1 524 ? -6.398 16.125 16.331 1.00 96.44 524 SER A N 1
ATOM 4127 C CA . SER A 1 524 ? -5.642 14.886 16.575 1.00 96.44 524 SER A CA 1
ATOM 4128 C C . SER A 1 524 ? -5.629 13.954 15.355 1.00 96.44 524 SER A C 1
ATOM 4130 O O . SER A 1 524 ? -4.626 13.289 15.123 1.00 96.44 524 SER A O 1
ATOM 4132 N N . LEU A 1 525 ? -6.687 13.919 14.540 1.00 96.38 525 LEU A N 1
ATOM 4133 C CA . LEU A 1 525 ? -6.712 13.165 13.277 1.00 96.38 525 LEU A CA 1
ATOM 4134 C C . LEU A 1 525 ? -5.936 13.888 12.164 1.00 96.38 525 LEU A C 1
ATOM 4136 O O . LEU A 1 525 ? -5.172 13.264 11.429 1.00 96.38 525 LEU A O 1
ATOM 4140 N N . ALA A 1 526 ? -6.082 15.212 12.068 1.00 95.81 526 ALA A N 1
ATOM 4141 C CA . ALA A 1 526 ? -5.354 16.043 11.110 1.00 95.81 526 ALA A CA 1
ATOM 4142 C C . ALA A 1 526 ? -3.840 16.078 11.386 1.00 95.81 526 ALA A C 1
ATOM 4144 O O . ALA A 1 526 ? -3.050 16.272 10.461 1.00 95.81 526 ALA A O 1
ATOM 4145 N N . ALA A 1 527 ? -3.412 15.826 12.627 1.00 94.94 527 ALA A N 1
ATOM 4146 C CA . ALA A 1 527 ? -2.001 15.707 12.979 1.00 94.94 527 ALA A CA 1
ATOM 4147 C C . ALA A 1 527 ? -1.276 14.571 12.226 1.00 94.94 527 ALA A C 1
ATOM 4149 O O . ALA A 1 527 ? -0.089 14.714 11.937 1.00 94.94 527 ALA A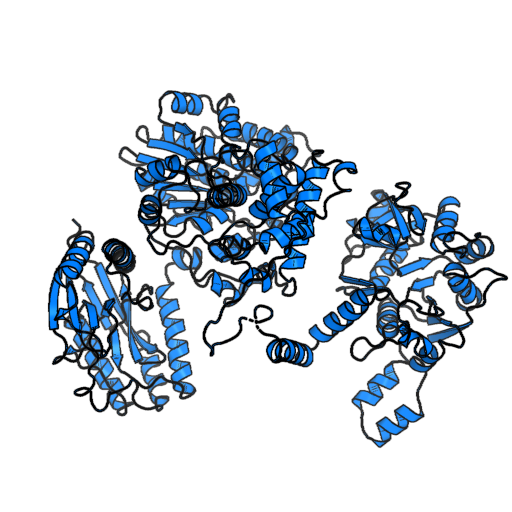 O 1
ATOM 4150 N N . GLY A 1 528 ? -1.977 13.508 11.812 1.00 91.44 528 GLY A N 1
ATOM 4151 C CA . GLY A 1 528 ? -1.420 12.447 10.957 1.00 91.44 528 GLY A CA 1
ATOM 4152 C C . GLY A 1 528 ? -1.048 12.904 9.533 1.00 91.44 528 GLY A C 1
ATOM 4153 O O . GLY A 1 528 ? -0.355 12.188 8.812 1.00 91.44 528 GLY A O 1
ATOM 4154 N N . LEU A 1 529 ? -1.463 14.108 9.111 1.00 92.12 529 LEU A N 1
ATOM 4155 C CA . LEU A 1 529 ? -1.061 14.733 7.840 1.00 92.12 529 LEU A CA 1
ATOM 4156 C C . LEU A 1 529 ? 0.241 15.551 7.955 1.00 92.12 529 LEU A C 1
ATOM 4158 O O . LEU A 1 529 ? 0.771 16.002 6.932 1.00 92.12 529 LEU A O 1
ATOM 4162 N N . LEU A 1 530 ? 0.758 15.764 9.172 1.00 91.31 530 LEU A N 1
ATOM 4163 C CA . LEU A 1 530 ? 1.920 16.615 9.439 1.00 91.31 530 LEU A CA 1
ATOM 4164 C C . LEU A 1 530 ? 3.224 15.973 8.962 1.00 91.31 530 LEU A C 1
ATOM 4166 O O . LEU A 1 530 ? 3.573 14.854 9.331 1.00 91.31 530 LEU A O 1
ATOM 4170 N N . GLY A 1 531 ? 3.994 16.716 8.167 1.00 82.06 531 GLY A N 1
ATOM 4171 C CA . GLY A 1 531 ? 5.348 16.314 7.785 1.00 82.06 531 GLY A CA 1
ATOM 4172 C C . GLY A 1 531 ? 5.422 15.073 6.888 1.00 82.06 531 GLY A C 1
ATOM 4173 O O . GLY A 1 531 ? 6.519 14.569 6.652 1.00 82.06 531 GLY A O 1
ATOM 4174 N N . LEU A 1 532 ? 4.298 14.580 6.347 1.00 82.94 532 LEU A N 1
ATOM 4175 C CA . LEU A 1 532 ? 4.284 13.423 5.4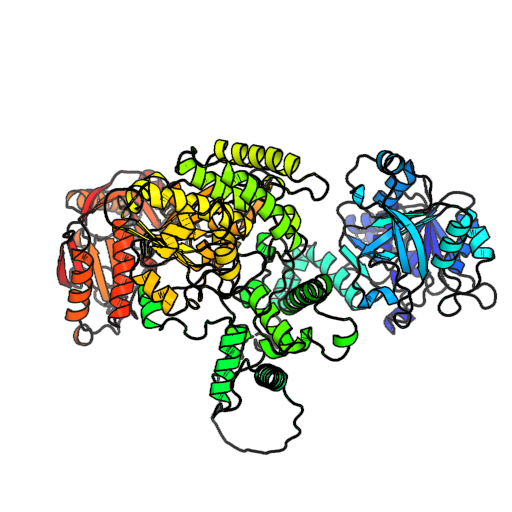41 1.00 82.94 532 LEU A CA 1
ATOM 4176 C C . LEU A 1 532 ? 5.161 13.639 4.193 1.00 82.94 532 LEU A C 1
ATOM 4178 O O . LEU A 1 532 ? 5.731 12.679 3.676 1.00 82.94 532 LEU A O 1
ATOM 4182 N N . ASN A 1 533 ? 5.360 14.895 3.771 1.00 77.31 533 ASN A N 1
ATOM 4183 C CA . ASN A 1 533 ? 6.308 15.285 2.718 1.00 77.31 533 ASN A CA 1
ATOM 4184 C C . ASN A 1 533 ? 7.760 14.871 3.013 1.00 77.31 533 ASN A C 1
ATOM 4186 O O . ASN A 1 533 ? 8.544 14.712 2.084 1.00 77.31 533 ASN A O 1
ATOM 4190 N N . LEU A 1 534 ? 8.119 14.715 4.290 1.00 74.75 534 LEU A N 1
ATOM 4191 C CA . LEU A 1 534 ? 9.443 14.295 4.748 1.00 74.75 534 LEU A CA 1
ATOM 4192 C C . LEU A 1 534 ? 9.527 12.776 4.989 1.00 74.75 534 LEU A C 1
ATOM 4194 O O . LEU A 1 534 ? 10.622 12.261 5.196 1.00 74.75 534 LEU A O 1
ATOM 4198 N N . LYS A 1 535 ? 8.399 12.047 4.936 1.00 71.38 535 LYS A N 1
ATOM 4199 C CA . LYS A 1 535 ? 8.363 10.576 5.048 1.00 71.38 535 LYS A CA 1
ATOM 4200 C C . LYS A 1 535 ? 8.501 9.850 3.707 1.00 71.38 535 LYS A C 1
ATOM 4202 O O . LYS A 1 535 ? 9.002 8.726 3.668 1.00 71.38 535 LYS A O 1
ATOM 4207 N N . THR A 1 536 ? 8.057 10.469 2.610 1.00 56.16 536 THR A N 1
ATOM 4208 C CA . THR A 1 536 ? 8.030 9.863 1.260 1.00 56.16 536 THR A CA 1
ATOM 4209 C C . THR A 1 536 ? 9.402 9.426 0.744 1.00 56.16 536 THR A C 1
ATOM 4211 O O . THR A 1 536 ? 9.480 8.510 -0.070 1.00 56.16 536 THR A O 1
ATOM 4214 N N . SER A 1 537 ? 10.481 10.050 1.214 1.00 47.12 537 SER A N 1
ATOM 4215 C CA . SER A 1 537 ? 11.857 9.797 0.774 1.00 47.12 537 SER A CA 1
ATOM 4216 C C . SER A 1 537 ? 12.500 8.526 1.348 1.00 47.12 537 SER A C 1
ATOM 4218 O O . SER A 1 537 ? 13.578 8.153 0.881 1.00 47.12 537 SER A O 1
ATOM 4220 N N . ALA A 1 538 ? 11.884 7.879 2.348 1.00 44.03 538 ALA A N 1
ATOM 4221 C CA . ALA A 1 538 ? 12.543 6.857 3.168 1.00 44.03 538 ALA A CA 1
ATOM 4222 C C . ALA A 1 538 ? 11.867 5.469 3.151 1.00 44.03 538 ALA A C 1
ATOM 4224 O O . ALA A 1 538 ? 12.493 4.516 2.691 1.00 44.03 538 ALA A O 1
ATOM 4225 N N . ALA A 1 539 ? 10.629 5.321 3.649 1.00 48.25 539 ALA A N 1
ATOM 4226 C CA . ALA A 1 539 ? 10.034 3.991 3.879 1.00 48.25 539 ALA A CA 1
ATOM 4227 C C . ALA A 1 539 ? 8.498 3.948 3.716 1.00 48.25 539 ALA A C 1
ATOM 4229 O O . ALA A 1 539 ? 7.753 3.863 4.692 1.00 48.25 539 ALA A O 1
ATOM 4230 N N . ALA A 1 540 ? 8.004 3.995 2.475 1.00 47.72 540 ALA A N 1
ATOM 4231 C CA . ALA A 1 540 ? 6.579 3.848 2.169 1.00 47.72 540 ALA A CA 1
ATOM 4232 C C . ALA A 1 540 ? 6.314 2.672 1.206 1.00 47.72 540 ALA A C 1
ATOM 4234 O O . ALA A 1 540 ? 6.965 2.545 0.169 1.00 47.72 540 ALA A O 1
ATOM 4235 N N . THR A 1 541 ? 5.339 1.820 1.550 1.00 48.66 541 THR A N 1
ATOM 4236 C CA . THR A 1 541 ? 4.909 0.655 0.742 1.00 48.66 541 THR A CA 1
ATOM 4237 C C . THR A 1 541 ? 3.946 1.007 -0.396 1.00 48.66 541 THR A C 1
ATOM 4239 O O . THR A 1 541 ? 3.625 0.150 -1.208 1.00 48.66 541 THR A O 1
ATOM 4242 N N . SER A 1 542 ? 3.445 2.238 -0.410 1.00 58.78 542 SER A N 1
ATOM 4243 C CA . SER A 1 542 ? 2.611 2.850 -1.447 1.00 58.78 542 SER A CA 1
ATOM 4244 C C . SER A 1 542 ? 2.857 4.366 -1.402 1.00 58.78 542 SER A C 1
ATOM 4246 O O . SER A 1 542 ? 3.534 4.840 -0.476 1.00 58.78 542 SER A O 1
ATOM 4248 N N . GLN A 1 543 ? 2.394 5.135 -2.387 1.00 63.78 543 GLN A N 1
ATOM 4249 C CA . GLN A 1 543 ? 2.711 6.563 -2.445 1.00 63.78 543 GLN A CA 1
ATOM 4250 C C . GLN A 1 543 ? 1.899 7.369 -1.409 1.00 63.78 543 GLN A C 1
ATOM 4252 O O . GLN A 1 543 ? 0.997 6.863 -0.742 1.00 63.78 543 GLN A O 1
ATOM 4257 N N . ILE A 1 544 ? 2.271 8.636 -1.202 1.00 71.31 544 ILE A N 1
ATOM 4258 C CA . ILE A 1 544 ? 1.493 9.572 -0.378 1.00 71.31 544 ILE A CA 1
ATOM 4259 C C . ILE A 1 544 ? 0.966 10.662 -1.301 1.00 71.31 544 ILE A C 1
ATOM 4261 O O . ILE A 1 544 ? 1.752 11.322 -1.983 1.00 71.31 544 ILE A O 1
ATOM 4265 N N . HIS A 1 545 ? -0.351 10.860 -1.312 1.00 71.62 545 HIS A N 1
ATOM 4266 C CA . HIS A 1 545 ? -0.987 11.851 -2.174 1.00 71.62 545 HIS A CA 1
ATOM 4267 C C . HIS A 1 545 ? -0.711 13.251 -1.628 1.00 71.62 545 HIS A C 1
ATOM 4269 O O . HIS A 1 545 ? -1.186 13.638 -0.562 1.00 71.62 545 HIS A O 1
ATOM 4275 N N . THR A 1 546 ? 0.099 14.013 -2.358 1.00 69.81 546 THR A N 1
ATOM 4276 C CA . THR A 1 546 ? 0.620 15.310 -1.915 1.00 69.81 546 THR A CA 1
ATOM 4277 C C . THR A 1 546 ? -0.391 16.458 -1.773 1.00 69.81 546 THR A C 1
ATOM 4279 O O . THR A 1 546 ? -0.072 17.354 -0.993 1.00 69.81 546 THR A O 1
ATOM 4282 N N . PRO A 1 547 ? -1.579 16.497 -2.420 1.00 72.25 547 PRO A N 1
ATOM 4283 C CA . PRO A 1 547 ? -2.495 17.632 -2.251 1.00 72.25 547 PRO A CA 1
ATOM 4284 C C . PRO A 1 547 ? -3.073 17.778 -0.833 1.00 72.25 547 PRO A C 1
ATOM 4286 O O . PRO A 1 547 ? -3.310 18.898 -0.389 1.00 72.25 547 PRO A O 1
ATOM 4289 N N . GLY A 1 548 ? -3.267 16.668 -0.109 1.00 73.06 548 GLY A N 1
ATOM 4290 C CA . GLY A 1 548 ? -3.917 16.656 1.208 1.00 73.06 548 GLY A CA 1
ATOM 4291 C C . GLY A 1 548 ? -2.990 16.821 2.421 1.00 73.06 548 GLY A C 1
ATOM 4292 O O . GLY A 1 548 ? -3.486 16.887 3.543 1.00 73.06 548 GLY A O 1
ATOM 4293 N N . ILE A 1 549 ? -1.664 16.850 2.242 1.00 87.75 549 ILE A N 1
ATOM 4294 C CA . ILE A 1 549 ? -0.699 16.828 3.361 1.00 87.75 549 ILE A CA 1
ATOM 4295 C C . ILE A 1 549 ? -0.448 18.220 3.957 1.00 87.75 549 ILE A C 1
ATOM 4297 O O . ILE A 1 549 ? -0.566 19.236 3.274 1.00 87.75 549 ILE A O 1
ATOM 4301 N N . ILE A 1 550 ? 0.001 18.271 5.215 1.00 90.06 550 ILE A N 1
ATOM 4302 C CA . ILE A 1 550 ? 0.415 19.510 5.890 1.00 90.06 550 ILE A CA 1
ATOM 4303 C C . ILE A 1 550 ? 1.955 19.523 5.968 1.00 90.06 550 ILE A C 1
ATOM 4305 O O . ILE A 1 550 ? 2.538 18.937 6.887 1.00 90.06 550 ILE A O 1
ATOM 4309 N N . PRO A 1 551 ? 2.660 20.132 4.991 1.00 87.50 551 PRO A N 1
ATOM 4310 C CA . PRO A 1 551 ? 4.104 19.980 4.879 1.00 87.50 551 PRO A CA 1
ATOM 4311 C C . PRO A 1 551 ? 4.872 20.832 5.892 1.00 87.50 551 PRO A C 1
ATOM 4313 O O . PRO A 1 551 ? 4.583 22.020 6.068 1.00 87.50 551 PRO A O 1
ATOM 4316 N N . LEU A 1 552 ? 5.911 20.231 6.476 1.00 86.19 552 LEU A N 1
ATOM 4317 C CA . LEU A 1 552 ? 6.903 20.917 7.305 1.00 86.19 552 LEU A CA 1
ATOM 4318 C C . LEU A 1 552 ? 8.089 21.369 6.435 1.00 86.19 552 LEU A C 1
ATOM 4320 O O . LEU A 1 552 ? 8.531 20.651 5.537 1.00 86.19 552 LEU A O 1
ATOM 4324 N N . ASP A 1 553 ? 8.587 22.573 6.710 1.00 79.44 553 ASP A N 1
ATOM 4325 C CA . ASP A 1 553 ? 9.582 23.309 5.914 1.00 79.44 553 ASP A CA 1
ATOM 4326 C C . ASP A 1 553 ? 10.819 23.591 6.774 1.00 79.44 553 ASP A C 1
ATOM 4328 O O . ASP A 1 553 ? 10.818 24.490 7.622 1.00 79.44 553 ASP A O 1
ATOM 4332 N N . LEU A 1 554 ? 11.872 22.802 6.550 1.00 68.94 554 LEU A N 1
ATOM 4333 C CA . LEU A 1 554 ? 13.106 22.814 7.340 1.00 68.94 554 LEU A CA 1
ATOM 4334 C C . LEU A 1 554 ? 13.863 24.159 7.297 1.00 68.94 554 LEU A C 1
ATOM 4336 O O . LEU A 1 554 ? 14.793 24.351 8.076 1.00 68.94 554 LEU A O 1
ATOM 4340 N N . CYS A 1 555 ? 13.492 25.086 6.406 1.00 68.75 555 CYS A N 1
ATOM 4341 C CA . CYS A 1 555 ? 14.140 26.389 6.254 1.00 68.75 555 CYS A CA 1
ATOM 4342 C C . CYS A 1 555 ? 13.445 27.536 7.016 1.00 68.75 555 CYS A C 1
ATOM 4344 O O . CYS A 1 555 ? 13.989 28.640 7.054 1.00 68.75 555 CYS A O 1
ATOM 4346 N N . LYS A 1 556 ? 12.264 27.315 7.615 1.00 68.50 556 LYS A N 1
ATOM 4347 C CA . LYS A 1 556 ? 11.525 28.335 8.393 1.00 68.50 556 LYS A CA 1
ATOM 4348 C C . LYS A 1 556 ? 11.795 28.242 9.895 1.00 68.50 556 LYS A C 1
ATOM 4350 O O . LYS A 1 556 ? 12.037 27.157 10.421 1.00 68.50 556 LYS A O 1
ATOM 4355 N N . SER A 1 557 ? 11.679 29.362 10.616 1.00 71.81 557 SER A N 1
ATOM 4356 C CA . SER A 1 557 ? 11.823 29.346 12.076 1.00 71.81 557 SER A CA 1
ATOM 4357 C C . SER A 1 557 ? 10.654 28.621 12.753 1.00 71.81 557 SER A C 1
ATOM 4359 O O . SER A 1 557 ? 9.513 28.662 12.282 1.00 71.81 557 SER A O 1
ATOM 4361 N N . SER A 1 558 ? 10.905 28.013 13.916 1.00 71.12 558 SER A N 1
ATOM 4362 C CA . SER A 1 558 ? 9.895 27.257 14.673 1.00 71.12 558 SER A CA 1
ATOM 4363 C C . SER A 1 558 ? 8.654 28.084 15.045 1.00 71.12 558 SER A C 1
ATOM 4365 O O . SER A 1 558 ? 7.579 27.523 15.233 1.00 71.12 558 SER A O 1
ATOM 4367 N N . ARG A 1 559 ? 8.770 29.418 15.131 1.00 77.50 559 ARG A N 1
ATOM 4368 C CA . ARG A 1 559 ? 7.645 30.311 15.453 1.00 77.50 559 ARG A CA 1
ATOM 4369 C C . ARG A 1 559 ? 6.750 30.598 14.244 1.00 77.50 559 ARG A C 1
ATOM 4371 O O . ARG A 1 559 ? 5.535 30.662 14.391 1.00 77.50 559 ARG A O 1
ATOM 4378 N N . GLU A 1 560 ? 7.335 30.745 13.057 1.00 80.06 560 GLU A N 1
ATOM 4379 C CA . GLU A 1 560 ? 6.582 30.877 11.801 1.00 80.06 560 GLU A CA 1
ATOM 4380 C C . GLU A 1 560 ? 5.910 29.545 11.439 1.00 80.06 560 GLU A C 1
ATOM 4382 O O . GLU A 1 560 ? 4.736 29.518 11.069 1.00 80.06 560 GLU A O 1
ATOM 4387 N N . GLN A 1 561 ? 6.644 28.442 11.632 1.00 86.44 561 GLN A N 1
ATOM 4388 C CA . GLN A 1 561 ? 6.163 27.064 11.523 1.00 86.44 561 GLN A CA 1
ATOM 4389 C C . GLN A 1 561 ? 4.876 26.826 12.317 1.00 86.44 561 GLN A C 1
ATOM 4391 O O . GLN A 1 561 ? 3.890 26.378 11.737 1.00 86.44 561 GLN A O 1
ATOM 4396 N N . VAL A 1 562 ? 4.862 27.147 13.617 1.00 91.00 562 VAL A N 1
ATOM 4397 C CA . VAL A 1 562 ? 3.698 26.936 14.500 1.00 91.00 562 VAL A CA 1
ATOM 4398 C C . VAL A 1 562 ? 2.444 27.623 13.963 1.00 91.00 562 VAL A C 1
ATOM 4400 O O . VAL A 1 562 ? 1.410 26.972 13.845 1.00 91.00 562 VAL A O 1
ATOM 4403 N N . ASN A 1 563 ? 2.534 28.894 13.560 1.00 87.69 563 ASN A N 1
ATOM 4404 C CA . ASN A 1 563 ? 1.374 29.639 13.062 1.00 87.69 563 ASN A CA 1
ATOM 4405 C C . ASN A 1 563 ? 0.834 29.069 11.737 1.00 87.69 563 ASN A C 1
ATOM 4407 O O . ASN A 1 563 ? -0.373 28.889 11.595 1.00 87.69 563 ASN A O 1
ATOM 4411 N N . VAL A 1 564 ? 1.714 28.762 10.776 1.00 89.88 564 VAL A N 1
ATOM 4412 C CA . VAL A 1 564 ? 1.318 28.200 9.467 1.00 89.88 564 VAL A CA 1
ATOM 4413 C C . VAL A 1 564 ? 0.776 26.773 9.607 1.00 89.88 564 VAL A C 1
ATOM 4415 O O . VAL A 1 564 ? -0.147 26.385 8.893 1.00 89.88 564 VAL A O 1
ATOM 4418 N N . THR A 1 565 ? 1.330 25.996 10.537 1.00 92.69 565 THR A N 1
ATOM 4419 C CA . THR A 1 565 ? 0.889 24.625 10.819 1.00 92.69 565 THR A CA 1
ATOM 4420 C C . THR A 1 565 ? -0.475 24.619 11.501 1.00 92.69 565 THR A C 1
ATOM 4422 O O . THR A 1 565 ? -1.359 23.886 11.068 1.00 92.69 565 THR A O 1
ATOM 4425 N N . LEU A 1 566 ? -0.681 25.474 12.510 1.00 93.69 566 LEU A N 1
ATOM 4426 C CA . LEU A 1 566 ? -1.975 25.621 13.177 1.00 93.69 566 LEU A CA 1
ATOM 4427 C C . LEU A 1 566 ? -3.062 26.093 12.204 1.00 93.69 566 LEU A C 1
ATOM 4429 O O . LEU A 1 566 ? -4.137 25.512 12.205 1.00 93.69 566 LEU A O 1
ATOM 4433 N N . HIS A 1 567 ? -2.778 27.063 11.327 1.00 92.75 567 HIS A N 1
ATOM 4434 C CA . HIS A 1 567 ? -3.737 27.506 10.303 1.00 92.75 567 HIS A CA 1
ATOM 4435 C C . HIS A 1 567 ? -4.240 26.339 9.437 1.00 92.75 567 HIS A C 1
ATOM 4437 O O . HIS A 1 567 ? -5.442 26.153 9.295 1.00 92.75 567 HIS A O 1
ATOM 4443 N N . ARG A 1 568 ? -3.327 25.497 8.938 1.00 93.62 568 ARG A N 1
ATOM 4444 C CA . ARG A 1 568 ? -3.665 24.331 8.100 1.00 93.62 568 ARG A CA 1
ATOM 4445 C C . ARG A 1 568 ? -4.374 23.212 8.849 1.00 93.62 568 ARG A C 1
ATOM 4447 O O . ARG A 1 568 ? -5.189 22.500 8.268 1.00 93.62 568 ARG A O 1
ATOM 4454 N N . LEU A 1 569 ? -4.069 23.059 10.134 1.00 94.62 569 LEU A N 1
ATOM 4455 C CA . LEU A 1 569 ? -4.821 22.180 11.019 1.00 94.62 569 LEU A CA 1
ATOM 4456 C C . LEU A 1 569 ? -6.252 22.708 11.220 1.00 94.62 569 LEU A C 1
ATOM 4458 O O . LEU A 1 569 ? -7.182 21.917 11.117 1.00 94.62 569 LEU A O 1
ATOM 4462 N N . CYS A 1 570 ? -6.449 24.019 11.412 1.00 94.31 570 CYS A N 1
ATOM 4463 C CA . CYS A 1 570 ? -7.781 24.633 11.455 1.00 94.31 570 CYS A CA 1
ATOM 4464 C C . CYS A 1 570 ? -8.543 24.441 10.134 1.00 94.31 570 CYS A C 1
ATOM 4466 O O . CYS A 1 570 ? -9.681 23.992 10.172 1.00 94.31 570 CYS A O 1
ATOM 4468 N N . GLU A 1 571 ? -7.911 24.675 8.978 1.00 93.44 571 GLU A N 1
ATOM 4469 C CA . GLU A 1 571 ? -8.525 24.447 7.657 1.00 93.44 571 GLU A CA 1
ATOM 4470 C C . GLU A 1 571 ? -9.054 23.001 7.522 1.00 93.44 571 GLU A C 1
ATOM 4472 O O . GLU A 1 571 ? -10.204 22.798 7.136 1.00 93.44 571 GLU A O 1
ATOM 4477 N N . LYS A 1 572 ? -8.281 21.987 7.944 1.00 92.31 572 LYS A N 1
ATOM 4478 C CA . LYS A 1 572 ? -8.730 20.576 7.941 1.00 92.31 572 LYS A CA 1
ATOM 4479 C C . LYS A 1 572 ? -9.780 20.239 9.008 1.00 92.31 572 LYS A C 1
ATOM 4481 O O . LYS A 1 572 ? -10.555 19.306 8.823 1.00 92.31 572 LYS A O 1
ATOM 4486 N N . VAL A 1 573 ? -9.827 20.982 10.110 1.00 92.94 573 VAL A N 1
ATOM 4487 C CA . VAL A 1 573 ? -10.860 20.868 11.157 1.00 92.94 573 VAL A CA 1
ATOM 4488 C C . VAL A 1 573 ? -12.192 21.481 10.687 1.00 92.94 573 VAL A C 1
ATOM 4490 O O . VAL A 1 573 ? -13.257 20.926 10.974 1.00 92.94 573 VAL A O 1
ATOM 4493 N N . GLU A 1 574 ? -12.129 22.572 9.915 1.00 92.94 574 GLU A N 1
ATOM 4494 C CA . GLU A 1 574 ? -13.265 23.268 9.292 1.00 92.94 574 GLU A CA 1
ATOM 4495 C C . GLU A 1 574 ? -13.838 22.519 8.074 1.00 92.94 574 GLU A C 1
ATOM 4497 O O . GLU A 1 574 ? -15.055 22.514 7.890 1.00 92.94 574 GLU A O 1
ATOM 4502 N N . GLU A 1 575 ? -13.005 21.819 7.289 1.00 90.94 575 GLU A N 1
ATOM 4503 C CA . GLU A 1 575 ? -13.456 20.881 6.239 1.00 90.94 575 GLU A CA 1
ATOM 4504 C C . GLU A 1 575 ? -14.340 19.740 6.789 1.00 90.94 575 GLU A C 1
ATOM 4506 O O . GLU A 1 575 ? -15.195 19.213 6.073 1.00 90.94 575 GLU A O 1
ATOM 4511 N N . GLY A 1 576 ? -14.157 19.370 8.062 1.00 89.25 576 GLY A N 1
ATOM 4512 C CA . GLY A 1 576 ? -14.924 18.331 8.748 1.00 89.25 576 GLY A CA 1
ATOM 4513 C C . GLY A 1 576 ? -14.404 16.903 8.531 1.00 89.25 576 GLY A C 1
ATOM 4514 O O . GLY A 1 576 ? -13.270 16.674 8.114 1.00 89.25 576 GLY A O 1
ATOM 4515 N N . MET A 1 577 ? -15.240 15.915 8.864 1.00 93.69 577 MET A N 1
ATOM 4516 C CA . MET A 1 577 ? -14.934 14.490 8.697 1.00 93.69 577 MET A CA 1
ATOM 4517 C C . MET A 1 577 ? -15.805 13.866 7.607 1.00 93.69 577 MET A C 1
ATOM 4519 O O . MET A 1 577 ? -17.009 14.101 7.548 1.00 93.69 577 MET A O 1
ATOM 4523 N N . ALA A 1 578 ? -15.195 13.033 6.762 1.00 91.56 578 ALA A N 1
ATOM 4524 C CA . ALA A 1 578 ? -15.886 12.319 5.688 1.00 91.56 578 ALA A CA 1
ATOM 4525 C C . ALA A 1 578 ? -16.626 11.060 6.180 1.00 91.56 578 ALA A C 1
ATOM 4527 O O . ALA A 1 578 ? -17.513 10.567 5.489 1.00 91.56 578 ALA A O 1
ATOM 4528 N N . LEU A 1 579 ? -16.260 10.549 7.362 1.00 92.00 579 LEU A N 1
ATOM 4529 C CA . LEU A 1 579 ? -16.990 9.542 8.137 1.00 92.00 579 LEU A CA 1
ATOM 4530 C C . LEU A 1 579 ? -16.922 9.982 9.603 1.00 92.00 579 LEU A C 1
ATOM 4532 O O . LEU A 1 579 ? -15.817 10.089 10.138 1.00 92.00 579 LEU A O 1
ATOM 4536 N N . ASP A 1 580 ? -18.066 10.239 10.236 1.00 93.75 580 ASP A N 1
ATOM 4537 C CA . ASP A 1 580 ? -18.145 10.772 11.602 1.00 93.75 580 ASP A CA 1
ATOM 4538 C C . ASP A 1 580 ? -19.064 9.911 12.486 1.00 93.75 580 ASP A C 1
ATOM 4540 O O . ASP A 1 580 ? -20.264 9.789 12.236 1.00 93.75 580 ASP A O 1
ATOM 4544 N N . TYR A 1 581 ? -18.487 9.319 13.535 1.00 92.12 581 TYR A N 1
ATOM 4545 C CA . TYR A 1 581 ? -19.198 8.612 14.606 1.00 92.12 581 TYR A CA 1
ATOM 4546 C C . TYR A 1 581 ? -18.984 9.269 15.993 1.00 92.12 581 TYR A C 1
ATOM 4548 O O . TYR A 1 581 ? -19.086 8.597 17.025 1.00 92.12 581 TYR A O 1
ATOM 4556 N N . TRP A 1 582 ? -18.708 10.582 16.054 1.00 93.62 582 TRP A N 1
ATOM 4557 C CA . TRP A 1 582 ? -18.512 11.336 17.304 1.00 93.62 582 TRP A CA 1
ATOM 4558 C C . TRP A 1 582 ? -19.664 11.148 18.294 1.00 93.62 582 TRP A C 1
ATOM 4560 O O . TRP A 1 582 ? -19.427 10.867 19.466 1.00 93.62 582 TRP A O 1
ATOM 4570 N N . GLN A 1 583 ? -20.914 11.241 17.830 1.00 89.50 583 GLN A N 1
ATOM 4571 C CA . GLN A 1 583 ? -22.096 11.162 18.701 1.00 89.50 583 GLN A CA 1
ATOM 4572 C C . GLN A 1 583 ? -22.219 9.805 19.418 1.00 89.50 583 GLN A C 1
ATOM 4574 O O . GLN A 1 583 ? -22.662 9.744 20.565 1.00 89.50 583 GLN A O 1
ATOM 4579 N N . ASP A 1 584 ? -21.796 8.713 18.773 1.00 88.56 584 ASP A N 1
ATOM 4580 C CA . ASP A 1 584 ? -21.706 7.400 19.416 1.00 88.56 584 ASP A CA 1
ATOM 4581 C C . ASP A 1 584 ? -20.569 7.351 20.445 1.00 88.56 584 ASP A C 1
ATOM 4583 O O . ASP A 1 584 ? -20.757 6.816 21.540 1.00 88.56 584 ASP A O 1
ATOM 4587 N N . TYR A 1 585 ? -19.405 7.920 20.115 1.00 92.31 585 TYR A N 1
ATOM 4588 C CA . TYR A 1 585 ? -18.241 7.956 21.004 1.00 92.31 585 TYR A CA 1
ATOM 4589 C C . TYR A 1 585 ? -18.516 8.764 22.274 1.00 92.31 585 TYR A C 1
ATOM 4591 O O . TYR A 1 585 ? -18.294 8.283 23.384 1.00 92.31 585 TYR A O 1
ATOM 4599 N N . GLU A 1 586 ? -19.071 9.964 22.122 1.00 91.75 586 GLU A N 1
ATOM 4600 C CA . GLU A 1 586 ? -19.485 10.843 23.211 1.00 91.75 586 GLU A CA 1
ATOM 4601 C C . GLU A 1 586 ? -20.481 10.133 24.136 1.00 91.75 586 GLU A C 1
ATOM 4603 O O . GLU A 1 586 ? -20.233 9.983 25.337 1.00 91.75 586 GLU A O 1
ATOM 4608 N N . LYS A 1 587 ? -21.546 9.565 23.560 1.00 87.69 587 LYS A N 1
ATOM 4609 C CA . LYS A 1 587 ? -22.573 8.820 24.296 1.00 87.69 587 LYS A CA 1
ATOM 4610 C C . LYS A 1 587 ? -22.046 7.556 24.986 1.00 87.69 587 LYS A C 1
ATOM 4612 O O . LYS A 1 587 ? -22.571 7.187 26.035 1.00 87.69 587 LYS A O 1
ATOM 4617 N N . GLN A 1 588 ? -21.060 6.863 24.412 1.00 85.75 588 GLN A N 1
ATOM 4618 C CA . GLN A 1 588 ? -20.561 5.594 24.951 1.00 85.75 588 GLN A CA 1
ATOM 4619 C C . GLN A 1 588 ? -19.411 5.770 25.952 1.00 85.75 588 GLN A C 1
ATOM 4621 O O . GLN A 1 588 ? -19.381 5.057 26.956 1.00 85.75 588 GLN A O 1
ATOM 4626 N N . ILE A 1 589 ? -18.474 6.685 25.689 1.00 90.50 589 ILE A N 1
ATOM 4627 C CA . ILE A 1 589 ? -17.199 6.827 26.415 1.00 90.50 589 ILE A CA 1
ATOM 4628 C C . ILE A 1 589 ? -17.217 8.018 27.379 1.00 90.50 589 ILE A C 1
ATOM 4630 O O . ILE A 1 589 ? -16.698 7.926 28.495 1.00 90.50 589 ILE A O 1
ATOM 4634 N N . LEU A 1 590 ? -17.828 9.135 26.974 1.00 90.00 590 LEU A N 1
ATOM 4635 C CA . LEU A 1 590 ? -17.815 10.380 27.748 1.00 90.00 590 LEU A CA 1
ATOM 4636 C C . LEU A 1 590 ? -19.018 10.500 28.694 1.00 90.00 590 LEU A C 1
ATOM 4638 O O . LEU A 1 590 ? -18.922 11.172 29.722 1.00 90.00 590 LEU A O 1
ATOM 4642 N N . CYS A 1 591 ? -20.129 9.824 28.392 1.00 85.69 591 CYS A N 1
ATOM 4643 C CA . CYS A 1 591 ? -21.342 9.854 29.204 1.00 85.69 591 CYS A CA 1
ATOM 4644 C C . CYS A 1 591 ? -21.489 8.651 30.159 1.00 85.69 591 CYS A C 1
ATOM 4646 O O . CYS A 1 591 ? -21.674 7.510 29.744 1.00 85.69 591 CYS A O 1
ATOM 4648 N N . GLY A 1 592 ? -21.600 8.943 31.458 1.00 63.09 592 GLY A N 1
ATOM 4649 C CA . GLY A 1 592 ? -22.647 8.317 32.279 1.00 63.09 592 GLY A CA 1
ATOM 4650 C C . GLY A 1 592 ? -22.383 6.977 32.978 1.00 63.09 592 GLY A C 1
ATOM 4651 O O . GLY A 1 592 ? -23.335 6.448 33.541 1.00 63.09 592 GLY A O 1
ATOM 4652 N N . GLN A 1 593 ? -21.160 6.440 33.010 1.00 66.19 593 GLN A N 1
ATOM 4653 C CA . GLN A 1 593 ? -20.738 5.382 33.956 1.00 66.19 593 GLN A CA 1
ATOM 4654 C C . GLN A 1 593 ? -19.195 5.299 34.022 1.00 66.19 593 GLN A C 1
ATOM 4656 O O . GLN A 1 593 ? -18.526 5.990 33.244 1.00 66.19 593 GLN A O 1
ATOM 4661 N N . PRO A 1 594 ? -18.601 4.499 34.935 1.00 60.09 594 PRO A N 1
ATOM 4662 C CA . PRO A 1 594 ? -17.198 4.111 34.830 1.00 60.09 594 PRO A CA 1
ATOM 4663 C C . PRO A 1 594 ? -16.917 3.476 33.473 1.00 60.09 594 PRO A C 1
ATOM 4665 O O . PRO A 1 594 ? -17.722 2.679 32.989 1.00 60.09 594 PRO A O 1
ATOM 4668 N N . ARG A 1 595 ? -15.799 3.859 32.855 1.00 84.88 595 ARG A N 1
ATOM 4669 C CA . ARG A 1 595 ? -15.395 3.373 31.532 1.00 84.88 595 ARG A CA 1
ATOM 4670 C C . ARG A 1 595 ? -13.910 3.080 31.491 1.00 84.88 595 ARG A C 1
ATOM 4672 O O . ARG A 1 595 ? -13.108 3.856 31.998 1.00 84.88 595 ARG A O 1
ATOM 4679 N N . THR A 1 596 ? -13.572 1.990 30.827 1.00 94.31 596 THR A N 1
ATOM 4680 C CA . THR A 1 596 ? -12.216 1.502 30.601 1.00 94.31 596 THR A CA 1
ATOM 4681 C C . THR A 1 596 ? -11.929 1.548 29.101 1.00 94.31 596 THR A C 1
ATOM 4683 O O . THR A 1 596 ? -12.519 0.803 28.317 1.00 94.31 596 THR A O 1
ATOM 4686 N N . LEU A 1 597 ? -11.054 2.464 28.684 1.00 96.94 597 LEU A N 1
ATOM 4687 C CA . LEU A 1 597 ? -10.700 2.680 27.280 1.00 96.94 597 LEU A CA 1
ATOM 4688 C C . LEU A 1 597 ? -9.259 2.228 27.024 1.00 96.94 597 LEU A C 1
ATOM 4690 O O . LEU A 1 597 ? -8.325 2.735 27.642 1.00 96.94 597 LEU A O 1
ATOM 4694 N N . VAL A 1 598 ? -9.064 1.315 26.075 1.00 98.12 598 VAL A N 1
ATOM 4695 C CA . VAL A 1 598 ? -7.728 1.021 25.534 1.00 98.12 598 VAL A CA 1
ATOM 4696 C C . VAL A 1 598 ? -7.467 1.944 24.349 1.00 98.12 598 VAL A C 1
ATOM 4698 O O . VAL A 1 598 ? -8.306 2.031 23.457 1.00 98.12 598 VAL A O 1
ATOM 4701 N N . VAL A 1 599 ? -6.317 2.620 24.315 1.00 97.75 599 VAL A N 1
ATOM 4702 C CA . VAL A 1 599 ? -5.937 3.514 23.208 1.00 97.75 599 VAL A CA 1
ATOM 4703 C C . VAL A 1 599 ? -4.628 3.043 22.580 1.00 97.75 599 VAL A C 1
ATOM 4705 O O . VAL A 1 599 ? -3.620 2.974 23.274 1.00 97.75 599 VAL A O 1
ATOM 4708 N N . PHE A 1 600 ? -4.615 2.763 21.277 1.00 96.69 600 PHE A N 1
ATOM 4709 C CA . PHE A 1 600 ? -3.382 2.518 20.517 1.00 96.69 600 PHE A CA 1
ATOM 4710 C C . PHE A 1 600 ? -2.958 3.781 19.767 1.00 96.69 600 PHE A C 1
ATOM 4712 O O . PHE A 1 600 ? -3.743 4.330 18.990 1.00 96.69 600 PHE A O 1
ATOM 4719 N N . THR A 1 601 ? -1.712 4.207 19.976 1.00 92.00 601 THR A N 1
ATOM 4720 C CA . THR A 1 601 ? -1.102 5.334 19.257 1.00 92.00 601 THR A CA 1
ATOM 4721 C C . THR A 1 601 ? -0.463 4.880 17.944 1.00 92.00 601 THR A C 1
ATOM 4723 O O . THR A 1 601 ? -0.167 3.694 17.764 1.00 92.00 601 THR A O 1
ATOM 4726 N N . ASP A 1 602 ? -0.200 5.835 17.053 1.00 89.31 602 ASP A N 1
ATOM 4727 C CA . ASP A 1 602 ? 0.522 5.613 15.795 1.00 89.31 602 ASP A CA 1
ATOM 4728 C C . ASP A 1 602 ? 1.772 6.522 15.754 1.00 89.31 602 ASP A C 1
ATOM 4730 O O . ASP A 1 602 ? 2.716 6.298 16.518 1.00 89.31 602 ASP A O 1
ATOM 4734 N N . ASP A 1 603 ? 1.779 7.581 14.941 1.00 90.69 603 ASP A N 1
ATOM 4735 C CA . ASP A 1 603 ? 2.890 8.530 14.797 1.00 90.69 603 ASP A CA 1
ATOM 4736 C C . ASP A 1 603 ? 3.279 9.257 16.103 1.00 90.69 603 ASP A C 1
ATOM 4738 O O . ASP A 1 603 ? 2.421 9.711 16.860 1.00 90.69 603 ASP A O 1
ATOM 4742 N N . TYR A 1 604 ? 4.578 9.513 16.315 1.00 92.62 604 TYR A N 1
ATOM 4743 C CA . TYR A 1 604 ? 5.080 10.359 17.414 1.00 92.62 604 TYR A CA 1
ATOM 4744 C C . TYR A 1 604 ? 4.468 11.773 17.433 1.00 92.62 604 TYR A C 1
ATOM 4746 O O . TYR A 1 604 ? 4.124 12.282 18.498 1.00 92.62 604 TYR A O 1
ATOM 4754 N N . ILE A 1 605 ? 4.312 12.409 16.265 1.00 93.75 605 ILE A N 1
ATOM 4755 C CA . ILE A 1 605 ? 3.737 13.762 16.160 1.00 93.75 605 ILE A CA 1
ATOM 4756 C C . ILE A 1 605 ? 2.237 13.731 16.490 1.00 93.75 605 ILE A C 1
ATOM 4758 O O . ILE A 1 605 ? 1.772 14.546 17.284 1.00 93.75 605 ILE A O 1
ATOM 4762 N N . GLU A 1 606 ? 1.496 12.766 15.940 1.00 94.31 606 GLU A N 1
ATOM 4763 C CA . GLU A 1 606 ? 0.064 12.561 16.205 1.00 94.31 606 GLU A CA 1
ATOM 4764 C C . GLU A 1 606 ? -0.196 12.263 17.691 1.00 94.31 606 GLU A C 1
ATOM 4766 O O . GLU A 1 606 ? -1.071 12.869 18.310 1.00 94.31 606 GLU A O 1
ATOM 4771 N N . THR A 1 607 ? 0.667 11.450 18.307 1.00 96.19 607 THR A N 1
ATOM 4772 C CA . THR A 1 607 ? 0.609 11.087 19.732 1.00 96.19 607 THR A CA 1
ATOM 4773 C C . THR A 1 607 ? 0.660 12.302 20.666 1.00 96.19 607 THR A C 1
ATOM 4775 O O . THR A 1 607 ? 0.063 12.278 21.740 1.00 96.19 607 THR A O 1
ATOM 4778 N N . ILE A 1 608 ? 1.319 13.400 20.278 1.00 97.94 608 ILE A N 1
ATOM 4779 C CA . ILE A 1 608 ? 1.338 14.642 21.073 1.00 97.94 608 ILE A CA 1
ATOM 4780 C C . ILE A 1 608 ? -0.061 15.284 21.116 1.00 97.94 608 ILE A C 1
ATOM 4782 O O . ILE A 1 608 ? -0.482 15.777 22.163 1.00 97.94 608 ILE A O 1
ATOM 4786 N N . PHE A 1 609 ? -0.819 15.231 20.020 1.00 97.75 609 PHE A N 1
ATOM 4787 C CA . PHE A 1 609 ? -2.214 15.678 20.005 1.00 97.75 609 PHE A CA 1
ATOM 4788 C C . PHE A 1 609 ? -3.137 14.668 20.705 1.00 97.75 609 PHE A C 1
ATOM 4790 O O . PHE A 1 609 ? -4.034 15.080 21.440 1.00 97.75 609 PHE A O 1
ATOM 4797 N N . ASP A 1 610 ? -2.876 13.364 20.571 1.00 97.00 610 ASP A N 1
ATOM 4798 C CA . ASP A 1 610 ? -3.641 12.309 21.255 1.00 97.00 610 ASP A CA 1
ATOM 4799 C C . ASP A 1 610 ? -3.540 12.411 22.772 1.00 97.00 610 ASP A C 1
ATOM 4801 O O . ASP A 1 610 ? -4.553 12.315 23.460 1.00 97.00 610 ASP A O 1
ATOM 4805 N N . LEU A 1 611 ? -2.344 12.680 23.301 1.00 98.00 611 LEU A N 1
ATOM 4806 C CA . LEU A 1 611 ? -2.143 12.964 24.719 1.00 98.00 611 LEU A CA 1
ATOM 4807 C C . LEU A 1 611 ? -3.021 14.146 25.164 1.00 98.00 611 LEU A C 1
ATOM 4809 O O . LEU A 1 611 ? -3.734 14.027 26.162 1.00 98.00 611 LEU A O 1
ATOM 4813 N N . LYS A 1 612 ? -3.067 15.251 24.403 1.00 97.62 612 LYS A N 1
ATOM 4814 C CA . LYS A 1 612 ? -3.921 16.404 24.750 1.00 97.62 612 LYS A CA 1
ATOM 4815 C C . LYS A 1 612 ? -5.418 16.069 24.683 1.00 97.62 612 LYS A C 1
ATOM 4817 O O . LYS A 1 612 ? -6.176 16.478 25.563 1.00 97.62 612 LYS A O 1
ATOM 4822 N N . PHE A 1 613 ? -5.842 15.276 23.701 1.00 97.25 613 PHE A N 1
ATOM 4823 C CA . PHE A 1 613 ? -7.215 14.774 23.604 1.00 97.25 613 PHE A CA 1
ATOM 4824 C C . PHE A 1 613 ? -7.570 13.849 24.787 1.00 97.25 613 PHE A C 1
ATOM 4826 O O . PHE A 1 613 ? -8.623 14.012 25.402 1.00 97.25 613 PHE A O 1
ATOM 4833 N N . ILE A 1 614 ? -6.686 12.925 25.178 1.00 97.06 614 ILE A N 1
ATOM 4834 C CA . ILE A 1 614 ? -6.838 12.052 26.359 1.00 97.06 614 ILE A CA 1
ATOM 4835 C C . ILE A 1 614 ? -6.937 12.873 27.654 1.00 97.06 614 ILE A C 1
ATOM 4837 O O . ILE A 1 614 ? -7.776 12.571 28.503 1.00 97.06 614 ILE A O 1
ATOM 4841 N N . GLU A 1 615 ? -6.147 13.941 27.798 1.00 96.44 615 GLU A N 1
ATOM 4842 C CA . GLU A 1 615 ? -6.165 14.818 28.980 1.00 96.44 615 GLU A CA 1
ATOM 4843 C C . GLU A 1 615 ? -7.550 15.434 29.197 1.00 96.44 615 GLU A C 1
ATOM 4845 O O . GLU A 1 615 ? -8.101 15.405 30.303 1.00 96.44 615 GLU A O 1
ATOM 4850 N N . ARG A 1 616 ? -8.145 15.934 28.112 1.00 95.12 616 ARG A N 1
ATOM 4851 C CA . ARG A 1 616 ? -9.454 16.588 28.126 1.00 95.12 616 ARG A CA 1
ATOM 4852 C C . ARG A 1 616 ? -10.608 15.582 28.236 1.00 95.12 616 ARG A C 1
ATOM 4854 O O . ARG A 1 616 ? -11.603 15.892 28.888 1.00 95.12 616 ARG A O 1
ATOM 4861 N N . GLN A 1 617 ? -10.459 14.354 27.732 1.00 94.00 617 GLN A N 1
ATOM 4862 C CA . GLN A 1 617 ? -11.405 13.255 27.991 1.00 94.00 617 GLN A CA 1
ATOM 4863 C C . GLN A 1 617 ? -11.412 12.809 29.462 1.00 94.00 617 GLN A C 1
ATOM 4865 O O . GLN A 1 617 ? -12.481 12.662 30.055 1.00 94.00 617 GLN A O 1
ATOM 4870 N N . LEU A 1 618 ? -10.233 12.631 30.075 1.00 94.75 618 LEU A N 1
ATOM 4871 C CA . LEU A 1 618 ? -10.095 12.265 31.492 1.00 94.75 618 LEU A CA 1
ATOM 4872 C C . LEU A 1 618 ? -10.621 13.361 32.434 1.00 94.75 618 LEU A C 1
ATOM 4874 O O . LEU A 1 618 ? -11.051 13.053 33.549 1.00 94.75 618 LEU A O 1
ATOM 4878 N N . TYR A 1 619 ? -10.609 14.620 31.992 1.00 92.12 619 TYR A N 1
ATOM 4879 C CA . TYR A 1 619 ? -11.289 15.729 32.660 1.00 92.12 619 TYR A CA 1
ATOM 4880 C C . TYR A 1 619 ? -12.818 15.667 32.478 1.00 92.12 619 TYR A C 1
ATOM 4882 O O . TYR A 1 619 ? -13.551 15.772 33.459 1.00 92.12 619 TYR A O 1
ATOM 4890 N N . HIS A 1 620 ? -13.302 15.445 31.249 1.00 91.12 620 HIS A N 1
ATOM 4891 C CA . HIS A 1 620 ? -14.733 15.441 30.918 1.00 91.12 620 HIS A CA 1
ATOM 4892 C C . HIS A 1 620 ? -15.516 14.273 31.544 1.00 91.12 620 HIS A C 1
ATOM 4894 O O . HIS A 1 620 ? -16.643 14.463 31.998 1.00 91.12 620 HIS A O 1
ATOM 4900 N N . ASN A 1 621 ? -14.939 13.067 31.596 1.00 92.19 621 ASN A N 1
ATOM 4901 C CA . ASN A 1 621 ? -15.502 11.934 32.334 1.00 92.19 621 ASN A CA 1
ATOM 4902 C C . ASN A 1 621 ? -14.582 11.571 33.516 1.00 92.19 621 ASN A C 1
ATOM 4904 O O . ASN A 1 621 ? -13.597 10.854 33.318 1.00 92.19 621 ASN A O 1
ATOM 4908 N N . PRO A 1 622 ? -14.899 11.993 34.757 1.00 90.12 622 PRO A N 1
ATOM 4909 C CA . PRO A 1 622 ? -14.119 11.651 35.951 1.00 90.12 622 PRO A CA 1
ATOM 4910 C C . PRO A 1 622 ? -14.020 10.148 36.258 1.00 90.12 622 PRO A C 1
ATOM 4912 O O . PRO A 1 622 ? -13.117 9.745 36.985 1.00 90.12 622 PRO A O 1
ATOM 4915 N N . ASN A 1 623 ? -14.915 9.321 35.703 1.00 91.12 623 ASN A N 1
ATOM 4916 C CA . ASN A 1 623 ? -14.931 7.867 35.900 1.00 91.12 623 ASN A CA 1
ATOM 4917 C C . ASN A 1 623 ? -14.281 7.092 34.734 1.00 91.12 623 ASN A C 1
ATOM 4919 O O . ASN A 1 623 ? -14.300 5.862 34.732 1.00 91.12 623 ASN A O 1
ATOM 4923 N N . LEU A 1 624 ? -13.724 7.790 33.739 1.00 94.88 624 LEU A N 1
ATOM 4924 C CA . LEU A 1 624 ? -12.928 7.182 32.674 1.00 94.88 624 LEU A CA 1
ATOM 4925 C C . LEU A 1 624 ? -11.539 6.797 33.205 1.00 94.88 624 LEU A C 1
ATOM 4927 O O . LEU A 1 624 ? -10.888 7.603 33.880 1.00 94.88 624 LEU A O 1
ATOM 4931 N N . THR A 1 625 ? -11.064 5.610 32.847 1.00 96.44 625 THR A N 1
ATOM 4932 C CA . THR A 1 625 ? -9.656 5.209 32.906 1.00 96.44 625 THR A CA 1
ATOM 4933 C C . THR A 1 625 ? -9.174 4.826 31.508 1.00 96.44 625 THR A C 1
ATOM 4935 O O . THR A 1 625 ? -9.936 4.300 30.691 1.00 96.44 625 THR A O 1
ATOM 4938 N N . VAL A 1 626 ? -7.912 5.134 31.213 1.00 97.94 626 VAL A N 1
ATOM 4939 C CA . VAL A 1 626 ? -7.295 4.935 29.897 1.00 97.94 626 VAL A CA 1
ATOM 4940 C C . VAL A 1 626 ? -6.033 4.092 30.042 1.00 97.94 626 VAL A C 1
ATOM 4942 O O . VAL A 1 626 ? -5.125 4.488 30.767 1.00 97.94 626 VAL A O 1
ATOM 4945 N N . SER A 1 627 ? -5.940 2.981 29.310 1.00 98.06 627 SER A N 1
ATOM 4946 C CA . SER A 1 627 ? -4.678 2.261 29.094 1.00 98.06 627 SER A CA 1
ATOM 4947 C C . SER A 1 627 ? -4.146 2.609 27.703 1.00 98.06 627 SER A C 1
ATOM 4949 O O . SER A 1 627 ? -4.677 2.149 26.690 1.00 98.06 627 SER A O 1
ATOM 4951 N N . LEU A 1 628 ? -3.111 3.445 27.654 1.00 97.94 628 LEU A N 1
ATOM 4952 C CA . LEU A 1 628 ? -2.429 3.866 26.433 1.00 97.94 628 LEU A CA 1
ATOM 4953 C C . LEU A 1 628 ? -1.366 2.829 26.048 1.00 97.94 628 LEU A C 1
ATOM 4955 O O . LEU A 1 628 ? -0.526 2.458 26.869 1.00 97.94 628 LEU A O 1
ATOM 4959 N N . ILE A 1 629 ? -1.393 2.371 24.800 1.00 97.38 629 ILE A N 1
ATOM 4960 C CA . ILE A 1 629 ? -0.542 1.302 24.273 1.00 97.38 629 ILE A CA 1
ATOM 4961 C C . ILE A 1 629 ? 0.300 1.852 23.107 1.00 97.38 629 ILE A C 1
ATOM 4963 O O . ILE A 1 629 ? -0.104 1.742 21.944 1.00 97.38 629 ILE A O 1
ATOM 4967 N N . PRO A 1 630 ? 1.460 2.467 23.409 1.00 95.75 630 PRO A N 1
ATOM 4968 C CA . PRO A 1 630 ? 2.469 2.804 22.410 1.00 95.75 630 PRO A CA 1
ATOM 4969 C C . PRO A 1 630 ? 3.212 1.553 21.911 1.00 95.75 630 PRO A C 1
ATOM 4971 O O . PRO A 1 630 ? 2.954 0.429 22.353 1.00 95.75 630 PRO A O 1
ATOM 4974 N N . ARG A 1 631 ? 4.165 1.728 20.988 1.00 92.50 631 ARG A N 1
ATOM 4975 C CA . ARG A 1 631 ? 5.084 0.647 20.595 1.00 92.50 631 ARG A CA 1
ATOM 4976 C C . ARG A 1 631 ? 6.045 0.322 21.747 1.00 92.50 631 ARG A C 1
ATOM 4978 O O . ARG A 1 631 ? 6.489 1.222 22.461 1.00 92.50 631 ARG A O 1
ATOM 4985 N N . ALA A 1 632 ? 6.426 -0.946 21.908 1.00 90.25 632 ALA A N 1
ATOM 4986 C CA . ALA A 1 632 ? 7.330 -1.361 22.996 1.00 90.25 632 ALA A CA 1
ATOM 4987 C C . ALA A 1 632 ? 8.775 -0.823 22.865 1.00 90.25 632 ALA A C 1
ATOM 4989 O O . ALA A 1 632 ? 9.518 -0.802 23.843 1.00 90.25 632 ALA A O 1
ATOM 4990 N N . ARG A 1 633 ? 9.183 -0.407 21.659 1.00 84.44 633 ARG A N 1
ATOM 4991 C CA . ARG A 1 633 ? 10.469 0.234 21.311 1.00 84.44 633 ARG A CA 1
ATOM 4992 C C . ARG A 1 633 ? 10.239 1.219 20.163 1.00 84.44 633 ARG A C 1
ATOM 4994 O O . ARG A 1 633 ? 9.192 1.128 19.518 1.00 84.44 633 ARG A O 1
ATOM 5001 N N . GLN A 1 634 ? 11.174 2.130 19.875 1.00 76.88 634 GLN A N 1
ATOM 5002 C CA . GLN A 1 634 ? 11.004 3.024 18.725 1.00 76.88 634 GLN A CA 1
ATOM 5003 C C . GLN A 1 634 ? 10.997 2.225 17.412 1.00 76.88 634 GLN A C 1
ATOM 5005 O O . GLN A 1 634 ? 11.959 1.533 17.072 1.00 76.88 634 GLN A O 1
ATOM 5010 N N . TYR A 1 635 ? 9.907 2.349 16.654 1.00 76.50 635 TYR A N 1
ATOM 5011 C CA . TYR A 1 635 ? 9.766 1.768 15.324 1.00 76.50 635 TYR A CA 1
ATOM 5012 C C . TYR A 1 635 ? 9.417 2.867 14.323 1.00 76.50 635 TYR A C 1
ATOM 5014 O O . TYR A 1 635 ? 8.516 3.654 14.581 1.00 76.50 635 TYR A O 1
ATOM 5022 N N . GLY A 1 636 ? 10.141 2.952 13.203 1.00 78.81 636 GLY A N 1
ATOM 5023 C CA . GLY A 1 636 ? 9.926 4.001 12.202 1.00 78.81 636 GLY A CA 1
ATOM 5024 C C . GLY A 1 636 ? 9.909 5.407 12.817 1.00 78.81 636 GLY A C 1
ATOM 5025 O O . GLY A 1 636 ? 10.933 5.892 13.303 1.00 78.81 636 GLY A O 1
ATOM 5026 N N . ASN A 1 637 ? 8.744 6.058 12.777 1.00 82.94 637 ASN A N 1
ATOM 5027 C CA . ASN A 1 637 ? 8.484 7.331 13.454 1.00 82.94 637 ASN A CA 1
ATOM 5028 C C . ASN A 1 637 ? 7.374 7.223 14.526 1.00 82.94 637 ASN A C 1
ATOM 5030 O O . ASN A 1 637 ? 6.921 8.256 15.029 1.00 82.94 637 ASN A O 1
ATOM 5034 N N . ASP A 1 638 ? 6.907 6.012 14.818 1.00 88.00 638 ASP A N 1
ATOM 5035 C CA . ASP A 1 638 ? 5.827 5.691 15.748 1.00 88.00 638 ASP A CA 1
ATOM 5036 C C . ASP A 1 638 ? 6.222 6.074 17.185 1.00 88.00 638 ASP A C 1
ATOM 5038 O O . ASP A 1 638 ? 7.404 6.051 17.545 1.00 88.00 638 ASP A O 1
ATOM 5042 N N . ALA A 1 639 ? 5.247 6.390 18.037 1.00 91.06 639 ALA A N 1
ATOM 5043 C CA . ALA A 1 639 ? 5.523 6.653 19.448 1.00 91.06 639 ALA A CA 1
ATOM 5044 C C . ALA A 1 639 ? 5.900 5.366 20.203 1.00 91.06 639 ALA A C 1
ATOM 5046 O O . ALA A 1 639 ? 5.105 4.423 20.287 1.00 91.06 639 ALA A O 1
ATOM 5047 N N . SER A 1 640 ? 7.090 5.350 20.808 1.00 92.50 640 SER A N 1
ATOM 5048 C CA . SER A 1 640 ? 7.486 4.312 21.763 1.00 92.50 640 SER A CA 1
ATOM 5049 C C . SER A 1 640 ? 6.983 4.598 23.182 1.00 92.50 640 SER A C 1
ATOM 5051 O O . SER A 1 640 ? 6.640 5.732 23.528 1.00 92.50 640 SER A O 1
ATOM 5053 N N . TYR A 1 641 ? 7.007 3.580 24.044 1.00 94.94 641 TYR A N 1
ATOM 5054 C CA . TYR A 1 641 ? 6.833 3.743 25.490 1.00 94.94 641 TYR A CA 1
ATOM 5055 C C . TYR A 1 641 ? 7.758 4.829 26.067 1.00 94.94 641 TYR A C 1
ATOM 5057 O O . TYR A 1 641 ? 7.307 5.705 26.806 1.00 94.94 641 TYR A O 1
ATOM 5065 N N . GLU A 1 642 ? 9.038 4.833 25.684 1.00 93.31 642 GLU A N 1
ATOM 5066 C CA . GLU A 1 642 ? 10.007 5.819 26.173 1.00 93.31 642 GLU A CA 1
ATOM 5067 C C . GLU A 1 642 ? 9.730 7.237 25.660 1.00 93.31 642 GLU A C 1
ATOM 5069 O O . GLU A 1 642 ? 9.964 8.205 26.385 1.00 93.31 642 GLU A O 1
ATOM 5074 N N . ASP A 1 643 ? 9.198 7.380 24.444 1.00 93.69 643 ASP A N 1
ATOM 5075 C CA . ASP A 1 643 ? 8.746 8.669 23.917 1.00 93.69 643 ASP A CA 1
ATOM 5076 C C . ASP A 1 643 ? 7.558 9.210 24.712 1.00 93.69 643 ASP A C 1
ATOM 5078 O O . ASP A 1 643 ? 7.596 10.361 25.146 1.00 93.69 643 ASP A O 1
ATOM 5082 N N . VAL A 1 644 ? 6.539 8.385 24.971 1.00 96.50 644 VAL A N 1
ATOM 5083 C CA . VAL A 1 644 ? 5.371 8.780 25.777 1.00 96.50 644 VAL A CA 1
ATOM 5084 C C . VAL A 1 644 ? 5.794 9.179 27.192 1.00 96.50 644 VAL A C 1
ATOM 5086 O O . VAL A 1 644 ? 5.394 10.241 27.671 1.00 96.50 644 VAL A O 1
ATOM 5089 N N . MET A 1 645 ? 6.670 8.407 27.841 1.00 97.06 645 MET A N 1
ATOM 5090 C CA . MET A 1 645 ? 7.189 8.760 29.167 1.00 97.06 645 MET A CA 1
ATOM 5091 C C . MET A 1 645 ? 8.010 10.065 29.140 1.00 97.06 645 MET A C 1
ATOM 5093 O O . MET A 1 645 ? 7.855 10.899 30.032 1.00 97.06 645 MET A O 1
ATOM 5097 N N . ARG A 1 646 ? 8.811 10.316 28.091 1.00 95.81 646 ARG A N 1
ATOM 5098 C CA . ARG A 1 646 ? 9.521 11.598 27.880 1.00 95.81 646 ARG A CA 1
ATOM 5099 C C . ARG A 1 646 ? 8.590 12.770 27.531 1.00 95.81 646 ARG A C 1
ATOM 5101 O O . ARG A 1 646 ? 8.964 13.925 27.764 1.00 95.81 646 ARG A O 1
ATOM 5108 N N . LEU A 1 647 ? 7.401 12.509 26.986 1.00 97.00 647 LEU A N 1
ATOM 5109 C CA . LEU A 1 647 ? 6.367 13.514 26.725 1.00 97.00 647 LEU A CA 1
ATOM 5110 C C . LEU A 1 647 ? 5.597 13.882 28.001 1.00 97.00 647 LEU A C 1
ATOM 5112 O O . LEU A 1 647 ? 5.385 15.068 28.237 1.00 97.00 647 LEU A O 1
ATOM 5116 N N . LEU A 1 648 ? 5.270 12.928 28.878 1.00 97.00 648 LEU A N 1
ATOM 5117 C CA . LEU A 1 648 ? 4.623 13.210 30.172 1.00 97.00 648 LEU A CA 1
ATOM 5118 C C . LEU A 1 648 ? 5.464 14.119 31.095 1.00 97.00 648 LEU A C 1
ATOM 5120 O O . LEU A 1 648 ? 4.921 14.797 31.965 1.00 97.00 648 LEU A O 1
ATOM 5124 N N . GLU A 1 649 ? 6.781 14.195 30.886 1.00 97.12 649 GLU A N 1
ATOM 5125 C CA . GLU A 1 649 ? 7.672 15.142 31.573 1.00 97.12 649 GLU A CA 1
ATOM 5126 C C . GLU A 1 649 ? 7.587 16.596 31.049 1.00 97.12 649 GLU A C 1
ATOM 5128 O O . GLU A 1 649 ? 8.199 17.495 31.631 1.00 97.12 649 GLU A O 1
ATOM 5133 N N . LYS A 1 650 ? 6.848 16.872 29.964 1.00 96.81 650 LYS A N 1
ATOM 5134 C CA . LYS A 1 650 ? 6.686 18.232 29.419 1.00 96.81 650 LYS A CA 1
ATOM 5135 C C . LYS A 1 650 ? 5.640 19.029 30.221 1.00 96.81 650 LYS A C 1
ATOM 5137 O O . LYS A 1 650 ? 4.595 18.475 30.554 1.00 96.81 650 LYS A O 1
ATOM 5142 N N . PRO A 1 651 ? 5.835 20.347 30.456 1.00 95.69 651 PRO A N 1
ATOM 5143 C CA . PRO A 1 651 ? 4.902 21.162 31.247 1.00 95.69 651 PRO A CA 1
ATOM 5144 C C . PRO A 1 651 ? 3.442 21.121 30.769 1.00 95.69 651 PRO A C 1
ATOM 5146 O O . PRO A 1 651 ? 2.531 21.108 31.589 1.00 95.69 651 PRO A O 1
ATOM 5149 N N . VAL A 1 652 ? 3.220 21.038 29.452 1.00 96.12 652 VAL A N 1
ATOM 5150 C CA . VAL A 1 652 ? 1.881 20.985 28.833 1.00 96.12 652 VAL A CA 1
ATOM 5151 C C . VAL A 1 652 ? 1.078 19.717 29.171 1.00 96.12 652 VAL A C 1
ATOM 5153 O O . VAL A 1 652 ? -0.134 19.714 29.002 1.00 96.12 652 VAL A O 1
ATOM 5156 N N . PHE A 1 653 ? 1.734 18.672 29.690 1.00 97.25 653 PHE A N 1
ATOM 5157 C CA . PHE A 1 653 ? 1.125 17.392 30.074 1.00 97.25 653 PHE A CA 1
ATOM 5158 C C . PHE A 1 653 ? 1.219 17.115 31.584 1.00 97.25 653 PHE A C 1
ATOM 5160 O O . PHE A 1 653 ? 1.114 15.971 32.037 1.00 97.25 653 PHE A O 1
ATOM 5167 N N . GLN A 1 654 ? 1.398 18.161 32.401 1.00 95.56 654 GLN A N 1
ATOM 5168 C CA . GLN A 1 654 ? 1.487 18.025 33.857 1.00 95.56 654 GLN A CA 1
ATOM 5169 C C . GLN A 1 654 ? 0.218 17.403 34.478 1.00 95.56 654 GLN A C 1
ATOM 5171 O O . GLN A 1 654 ? 0.328 16.694 35.483 1.00 95.56 654 GLN A O 1
ATOM 5176 N N . SER A 1 655 ? -0.968 17.610 33.884 1.00 94.81 655 SER A N 1
ATOM 5177 C CA . SER A 1 655 ? -2.205 16.960 34.339 1.00 94.81 655 SER A CA 1
ATOM 5178 C C . SER A 1 655 ? -2.221 15.475 33.963 1.00 94.81 655 SER A C 1
ATOM 5180 O O . SER A 1 655 ? -2.423 14.647 34.853 1.00 94.81 655 SER A O 1
ATOM 5182 N N . LEU A 1 656 ? -1.890 15.097 32.718 1.00 96.31 656 LEU A N 1
ATOM 5183 C CA . LEU A 1 656 ? -1.700 13.682 32.342 1.00 96.31 656 LEU A CA 1
ATOM 5184 C C . LEU A 1 656 ? -0.713 12.948 33.253 1.00 96.31 656 LEU A C 1
ATOM 5186 O O . LEU A 1 656 ? -1.001 11.841 33.700 1.00 96.31 656 LEU A O 1
ATOM 5190 N N . LYS A 1 657 ? 0.426 13.564 33.587 1.00 97.25 657 LYS A N 1
ATOM 5191 C CA . LYS A 1 657 ? 1.416 12.981 34.506 1.00 97.25 657 LYS A CA 1
ATOM 5192 C C . LYS A 1 657 ? 0.851 12.753 35.916 1.00 97.25 657 LYS A C 1
ATOM 5194 O O . LYS A 1 657 ? 1.262 11.813 36.597 1.00 97.25 657 LYS A O 1
ATOM 5199 N N . LEU A 1 658 ? -0.113 13.564 36.357 1.00 96.31 658 LEU A N 1
ATOM 5200 C CA . LEU A 1 658 ? -0.856 13.324 37.597 1.00 96.31 658 LEU A CA 1
ATOM 5201 C C . LEU A 1 658 ? -1.902 12.205 37.438 1.00 96.31 658 LEU A C 1
ATOM 5203 O O . LEU A 1 658 ? -2.012 11.373 38.338 1.00 96.31 658 LEU A O 1
ATOM 5207 N N . GLN A 1 659 ? -2.605 12.127 36.299 1.00 96.62 659 GLN A N 1
ATOM 5208 C CA . GLN A 1 659 ? -3.501 10.997 35.991 1.00 96.62 659 GLN A CA 1
ATOM 5209 C C . GLN A 1 659 ? -2.737 9.669 35.858 1.00 96.62 659 GLN A C 1
ATOM 5211 O O . GLN A 1 659 ? -3.265 8.609 36.181 1.00 96.62 659 GLN A O 1
ATOM 5216 N N . ASN A 1 660 ? -1.470 9.706 35.442 1.00 97.00 660 ASN A N 1
ATOM 5217 C CA . ASN A 1 660 ? -0.627 8.518 35.422 1.00 97.00 660 ASN A CA 1
ATOM 5218 C C . ASN A 1 660 ? -0.244 8.063 36.834 1.00 97.00 660 ASN A C 1
ATOM 5220 O O . ASN A 1 660 ? -0.408 6.896 37.181 1.00 97.00 660 ASN A O 1
ATOM 5224 N N . LYS A 1 661 ? 0.150 9.000 37.702 1.00 95.38 661 LYS A N 1
ATOM 5225 C CA . LYS A 1 661 ? 0.453 8.704 39.111 1.00 95.38 661 LYS A CA 1
ATOM 5226 C C . LYS A 1 661 ? -0.753 8.264 39.948 1.00 95.38 661 LYS A C 1
ATOM 5228 O O . LYS A 1 661 ? -0.545 7.623 40.973 1.00 95.38 661 LYS A O 1
ATOM 5233 N N . ASN A 1 662 ? -1.981 8.613 39.555 1.00 93.88 662 ASN A N 1
ATOM 5234 C CA . ASN A 1 662 ? -3.203 8.205 40.261 1.00 93.88 662 ASN A CA 1
ATOM 5235 C C . ASN A 1 662 ? -3.884 6.952 39.667 1.00 93.88 662 ASN A C 1
ATOM 5237 O O . ASN A 1 662 ? -4.917 6.532 40.183 1.00 93.88 662 ASN A O 1
ATOM 5241 N N . GLY A 1 663 ? -3.319 6.354 38.610 1.00 92.88 663 GLY A N 1
ATOM 5242 C CA . GLY A 1 663 ? -3.839 5.139 37.977 1.00 92.88 663 GLY A CA 1
ATOM 5243 C C . GLY A 1 663 ? -5.005 5.341 37.000 1.00 92.88 663 GLY A C 1
ATOM 5244 O O . GLY A 1 663 ? -5.520 4.355 36.480 1.00 92.88 663 GLY A O 1
ATOM 5245 N N . ARG A 1 664 ? -5.425 6.582 36.707 1.00 95.19 664 ARG A N 1
ATOM 5246 C CA . ARG A 1 664 ? -6.434 6.855 35.662 1.00 95.19 664 ARG A CA 1
ATOM 5247 C C . ARG A 1 664 ? -5.869 6.834 34.242 1.00 95.19 664 ARG A C 1
ATOM 5249 O O . ARG A 1 664 ? -6.639 6.645 33.303 1.00 95.19 664 ARG A O 1
ATOM 5256 N N . LEU A 1 665 ? -4.557 7.012 34.086 1.00 97.69 665 LEU A N 1
ATOM 5257 C CA . LEU A 1 665 ? -3.829 6.815 32.833 1.00 97.69 665 LEU A CA 1
ATOM 5258 C C . LEU A 1 665 ? -2.712 5.785 33.026 1.00 97.69 665 LEU A C 1
ATOM 5260 O O . LEU A 1 665 ? -1.695 6.054 33.657 1.00 97.69 665 LEU A O 1
ATOM 5264 N N . GLU A 1 666 ? -2.850 4.617 32.431 1.00 97.06 666 GLU A N 1
ATOM 5265 C CA . GLU A 1 666 ? -1.796 3.611 32.393 1.00 97.06 666 GLU A CA 1
ATOM 5266 C C . GLU A 1 666 ? -1.051 3.688 31.054 1.00 97.06 666 GLU A C 1
ATOM 5268 O O . GLU A 1 666 ? -1.680 3.871 30.015 1.00 97.06 666 GLU A O 1
ATOM 5273 N N . ILE A 1 667 ? 0.278 3.540 31.062 1.00 97.44 667 ILE A N 1
ATOM 5274 C CA . ILE A 1 667 ? 1.089 3.447 29.839 1.00 97.44 667 ILE A CA 1
ATOM 5275 C C . ILE A 1 667 ? 1.659 2.028 29.756 1.00 97.44 667 ILE A C 1
ATOM 5277 O O . ILE A 1 667 ? 2.383 1.593 30.650 1.00 97.44 667 ILE A O 1
ATOM 5281 N N . CYS A 1 668 ? 1.320 1.296 28.699 1.00 95.38 668 CYS A N 1
ATOM 5282 C CA . CYS A 1 668 ? 1.719 -0.096 28.516 1.00 95.38 668 CYS A CA 1
ATOM 5283 C C . CYS A 1 668 ? 3.133 -0.171 27.912 1.00 95.38 668 CYS A C 1
ATOM 5285 O O . CYS A 1 668 ? 3.369 0.338 26.817 1.00 95.38 668 CYS A O 1
ATOM 5287 N N . ALA A 1 669 ? 4.080 -0.791 28.624 1.00 93.38 669 ALA A N 1
ATOM 5288 C CA . ALA A 1 669 ? 5.475 -0.902 28.181 1.00 93.38 669 ALA A CA 1
ATOM 5289 C C . ALA A 1 669 ? 5.699 -1.997 27.125 1.00 93.38 669 ALA A C 1
ATOM 5291 O O . ALA A 1 669 ? 6.667 -1.949 26.369 1.00 93.38 669 ALA A O 1
ATOM 5292 N N . ASP A 1 670 ? 4.804 -2.983 27.059 1.00 91.56 670 ASP A N 1
ATOM 5293 C CA . ASP A 1 670 ? 4.938 -4.191 26.246 1.00 91.56 670 ASP A CA 1
ATOM 5294 C C . ASP A 1 670 ? 3.931 -4.250 25.081 1.00 91.56 670 ASP A C 1
ATOM 5296 O O . ASP A 1 670 ? 3.450 -5.314 24.692 1.00 91.56 670 ASP A O 1
ATOM 5300 N N . GLY A 1 671 ? 3.629 -3.079 24.509 1.00 92.38 671 GLY A N 1
ATOM 5301 C CA . GLY A 1 671 ? 2.792 -2.925 23.320 1.00 92.38 671 GLY A CA 1
ATOM 5302 C C . GLY A 1 671 ? 3.389 -3.508 22.023 1.00 92.38 671 GLY A C 1
ATOM 5303 O O . GLY A 1 671 ? 4.408 -4.206 22.038 1.00 92.38 671 GLY A O 1
ATOM 5304 N N . PRO A 1 672 ? 2.764 -3.239 20.860 1.00 90.44 672 PRO A N 1
ATOM 5305 C CA . PRO A 1 672 ? 3.172 -3.813 19.579 1.00 90.44 672 PRO A CA 1
ATOM 5306 C C . PRO A 1 672 ? 4.648 -3.580 19.223 1.00 90.44 672 PRO A C 1
ATOM 5308 O O . PRO A 1 672 ? 5.231 -2.532 19.507 1.00 90.44 672 PRO A O 1
ATOM 5311 N N . ARG A 1 673 ? 5.236 -4.580 18.555 1.00 86.12 673 ARG A N 1
ATOM 5312 C CA . ARG A 1 673 ? 6.641 -4.626 18.099 1.00 86.12 673 ARG A CA 1
ATOM 5313 C C . ARG A 1 673 ? 6.782 -4.492 16.572 1.00 86.12 673 ARG A C 1
ATOM 5315 O O . ARG A 1 673 ? 7.788 -4.901 15.995 1.00 86.12 673 ARG A O 1
ATOM 5322 N N . LEU A 1 674 ? 5.751 -3.956 15.927 1.00 80.81 674 LEU A N 1
ATOM 5323 C CA . LEU A 1 674 ? 5.609 -3.753 14.484 1.00 80.81 674 LEU A CA 1
ATOM 5324 C C . LEU A 1 674 ? 5.055 -2.343 14.241 1.00 80.81 674 LEU A C 1
ATOM 5326 O O . LEU A 1 674 ? 4.466 -1.762 15.154 1.00 80.81 674 LEU A O 1
ATOM 5330 N N . GLY A 1 675 ? 5.150 -1.833 13.014 1.00 76.12 675 GLY A N 1
ATOM 5331 C CA . GLY A 1 675 ? 4.532 -0.570 12.581 1.00 76.12 675 GLY A CA 1
ATOM 5332 C C . GLY A 1 675 ? 3.006 -0.638 12.412 1.00 76.12 675 GLY A C 1
ATOM 5333 O O . GLY A 1 675 ? 2.457 -0.019 11.502 1.00 76.12 675 GLY A O 1
ATOM 5334 N N . THR A 1 676 ? 2.332 -1.485 13.200 1.00 82.44 676 THR A N 1
ATOM 5335 C CA . THR A 1 676 ? 0.886 -1.751 13.168 1.00 82.44 676 THR A CA 1
ATOM 5336 C C . THR A 1 676 ? 0.464 -2.633 14.359 1.00 82.44 676 THR A C 1
ATOM 5338 O O . THR A 1 676 ? 1.305 -3.178 15.079 1.00 82.44 676 THR A O 1
ATOM 5341 N N . VAL A 1 677 ? -0.844 -2.845 14.544 1.00 87.44 677 VAL A N 1
ATOM 5342 C CA . VAL A 1 677 ? -1.422 -3.612 15.665 1.00 87.44 677 VAL A CA 1
ATOM 5343 C C . VAL A 1 677 ? -2.029 -4.943 15.194 1.00 87.44 677 VAL A C 1
ATOM 5345 O O . VAL A 1 677 ? -3.239 -5.068 15.027 1.00 87.44 677 VAL A O 1
ATOM 5348 N N . ASN A 1 678 ? -1.200 -5.968 14.977 1.00 87.94 678 ASN A N 1
ATOM 5349 C CA . ASN A 1 678 ? -1.679 -7.310 14.612 1.00 87.94 678 ASN A CA 1
ATOM 5350 C C . ASN A 1 678 ? -2.147 -8.097 15.856 1.00 87.94 678 ASN A C 1
ATOM 5352 O O . ASN A 1 678 ? -1.342 -8.411 16.735 1.00 87.94 678 ASN A O 1
ATOM 5356 N N . GLY A 1 679 ? -3.433 -8.463 15.912 1.00 88.81 679 GLY A N 1
ATOM 5357 C CA . GLY A 1 679 ? -4.060 -9.157 17.046 1.00 88.81 679 GLY A CA 1
ATOM 5358 C C . GLY A 1 679 ? -3.517 -10.561 17.344 1.00 88.81 679 GLY A C 1
ATOM 5359 O O . GLY A 1 679 ? -3.701 -11.053 18.452 1.00 88.81 679 GLY A O 1
ATOM 5360 N N . LEU A 1 680 ? -2.796 -11.195 16.408 1.00 86.50 680 LEU A N 1
ATOM 5361 C CA . LEU A 1 680 ? -2.089 -12.463 16.650 1.00 86.50 680 LEU A CA 1
ATOM 5362 C C . LEU A 1 680 ? -0.760 -12.273 17.405 1.00 86.50 680 LEU A C 1
ATOM 5364 O O . LEU A 1 680 ? -0.151 -13.257 17.817 1.00 86.50 680 LEU A O 1
ATOM 5368 N N . LYS A 1 681 ? -0.280 -11.029 17.537 1.00 88.31 681 LYS A N 1
ATOM 5369 C CA . LYS A 1 681 ? 1.061 -10.672 18.037 1.00 88.31 681 LYS A CA 1
ATOM 5370 C C . LYS A 1 681 ? 1.037 -9.647 19.179 1.00 88.31 681 LYS A C 1
ATOM 5372 O O . LYS A 1 681 ? 2.058 -9.033 19.479 1.00 88.31 681 LYS A O 1
ATOM 5377 N N . ILE A 1 682 ? -0.114 -9.446 19.814 1.00 92.62 682 ILE A N 1
ATOM 5378 C CA . ILE A 1 682 ? -0.201 -8.691 21.068 1.00 92.62 682 ILE A CA 1
ATOM 5379 C C . ILE A 1 682 ? 0.377 -9.516 22.227 1.00 92.62 682 ILE A C 1
ATOM 5381 O O . ILE A 1 682 ? 0.389 -10.750 22.183 1.00 92.62 682 ILE A O 1
ATOM 5385 N N . SER A 1 683 ? 0.865 -8.845 23.269 1.00 95.38 683 SER A N 1
ATOM 5386 C CA . SER A 1 683 ? 1.296 -9.527 24.488 1.00 95.38 683 SER A CA 1
ATOM 5387 C C . SER A 1 683 ? 0.098 -9.989 25.318 1.00 95.38 683 SER A C 1
ATOM 5389 O O . SER A 1 683 ? -1.028 -9.512 25.133 1.00 95.38 683 SER A O 1
ATOM 5391 N N . GLN A 1 684 ? 0.339 -10.883 26.277 1.00 95.19 684 GLN A N 1
ATOM 5392 C CA . GLN A 1 684 ? -0.683 -11.292 27.243 1.00 95.19 684 GLN A CA 1
ATOM 5393 C C . GLN A 1 684 ? -1.230 -10.084 28.032 1.00 95.19 684 GLN A C 1
ATOM 5395 O O . GLN A 1 684 ? -2.441 -9.910 28.132 1.00 95.19 684 GLN A O 1
ATOM 5400 N N . SER A 1 685 ? -0.342 -9.187 28.475 1.00 95.50 685 SER A N 1
ATOM 5401 C CA . SER A 1 685 ? -0.640 -7.897 29.124 1.00 95.50 685 SER A CA 1
ATOM 5402 C C . SER A 1 685 ? -1.636 -7.040 28.319 1.00 95.50 685 SER A C 1
ATOM 5404 O O . SER A 1 685 ? -2.603 -6.498 28.867 1.00 95.50 685 SER A O 1
ATOM 5406 N N . VAL A 1 686 ? -1.432 -6.930 27.000 1.00 96.62 686 VAL A N 1
ATOM 5407 C CA . VAL A 1 686 ? -2.310 -6.179 26.090 1.00 96.62 686 VAL A CA 1
ATOM 5408 C C . VAL A 1 686 ? -3.637 -6.911 25.869 1.00 96.62 686 VAL A C 1
ATOM 5410 O O . VAL A 1 686 ? -4.694 -6.279 25.905 1.00 96.62 686 VAL A O 1
ATOM 5413 N N . ALA A 1 687 ? -3.615 -8.236 25.696 1.00 96.38 687 ALA A N 1
ATOM 5414 C CA . ALA A 1 687 ? -4.827 -9.041 25.543 1.00 96.38 687 ALA A CA 1
ATOM 5415 C C . ALA A 1 687 ? -5.719 -9.005 26.794 1.00 96.38 687 ALA A C 1
ATOM 5417 O O . ALA A 1 687 ? -6.940 -8.895 26.681 1.00 96.38 687 ALA A O 1
ATOM 5418 N N . ASP A 1 688 ? -5.136 -9.038 27.992 1.00 95.81 688 ASP A N 1
ATOM 5419 C CA . ASP A 1 688 ? -5.894 -8.926 29.235 1.00 95.81 688 ASP A CA 1
ATOM 5420 C C . ASP A 1 688 ? -6.529 -7.538 29.395 1.00 95.81 688 ASP A C 1
ATOM 5422 O O . ASP A 1 688 ? -7.701 -7.457 29.764 1.00 95.81 688 ASP A O 1
ATOM 5426 N N . ARG A 1 689 ? -5.850 -6.448 29.011 1.00 96.06 689 ARG A N 1
ATOM 5427 C CA . ARG A 1 689 ? -6.472 -5.107 28.972 1.00 96.06 689 ARG A CA 1
ATOM 5428 C C . ARG A 1 689 ? -7.601 -5.021 27.950 1.00 96.06 689 ARG A C 1
ATOM 5430 O O . ARG A 1 689 ? -8.675 -4.520 28.273 1.00 96.06 689 ARG A O 1
ATOM 5437 N N . LEU A 1 690 ? -7.407 -5.577 26.754 1.00 96.38 690 LEU A N 1
ATOM 5438 C CA . LEU A 1 690 ? -8.450 -5.640 25.729 1.00 96.38 690 LEU A CA 1
ATOM 5439 C C . LEU A 1 690 ? -9.679 -6.436 26.189 1.00 96.38 690 LEU A C 1
ATOM 5441 O O . LEU A 1 690 ? -10.801 -5.992 25.953 1.00 96.38 690 LEU A O 1
ATOM 5445 N N . LYS A 1 691 ? -9.513 -7.565 26.888 1.00 93.94 691 LYS A N 1
ATOM 5446 C CA . LYS A 1 691 ? -10.653 -8.346 27.405 1.00 93.94 691 LYS A CA 1
ATOM 5447 C C . LYS A 1 691 ? -11.436 -7.603 28.485 1.00 93.94 691 LYS A C 1
ATOM 5449 O O . LYS A 1 691 ? -12.662 -7.706 28.500 1.00 93.94 691 LYS A O 1
ATOM 5454 N N . HIS A 1 692 ? -10.772 -6.816 29.329 1.00 92.69 692 HIS A N 1
ATOM 5455 C CA . HIS A 1 692 ? -11.433 -6.076 30.408 1.00 92.69 692 HIS A CA 1
ATOM 5456 C C . HIS A 1 692 ? -11.950 -4.683 30.004 1.00 92.69 692 HIS A C 1
ATOM 5458 O O . HIS A 1 692 ? -12.761 -4.133 30.741 1.00 92.69 692 HIS A O 1
ATOM 5464 N N . CYS A 1 693 ? -11.555 -4.133 28.847 1.00 94.75 693 CYS A N 1
ATOM 5465 C CA . CYS A 1 693 ? -12.010 -2.806 28.413 1.00 94.75 693 CYS A CA 1
ATOM 5466 C C . CYS A 1 693 ? -13.488 -2.759 27.965 1.00 94.75 693 CYS A C 1
ATOM 5468 O O . CYS A 1 693 ? -14.021 -3.740 27.436 1.00 94.75 693 CYS A O 1
ATOM 5470 N N . ASP A 1 694 ? -14.138 -1.602 28.104 1.00 92.56 694 ASP A N 1
ATOM 5471 C CA . ASP A 1 694 ? -15.442 -1.293 27.497 1.00 92.56 694 ASP A CA 1
ATOM 5472 C C . ASP A 1 694 ? -15.317 -1.102 25.978 1.00 92.56 694 ASP A C 1
ATOM 5474 O O . ASP A 1 694 ? -16.186 -1.517 25.203 1.00 92.56 694 ASP A O 1
ATOM 5478 N N . ALA A 1 695 ? -14.242 -0.429 25.562 1.00 94.50 695 ALA A N 1
ATOM 5479 C CA . ALA A 1 695 ? -14.000 -0.032 24.185 1.00 94.50 695 ALA A CA 1
ATOM 5480 C C . ALA A 1 695 ? -12.506 0.162 23.889 1.00 94.50 695 ALA A C 1
ATOM 5482 O O . ALA A 1 695 ? -11.676 0.323 24.788 1.00 94.50 695 ALA A O 1
ATOM 5483 N N . VAL A 1 696 ? -12.198 0.208 22.596 1.00 97.00 696 VAL A N 1
ATOM 5484 C CA . VAL A 1 696 ? -10.865 0.486 22.058 1.00 97.00 696 VAL A CA 1
ATOM 5485 C C . VAL A 1 696 ? -10.933 1.727 21.167 1.00 97.00 696 VAL A C 1
ATOM 5487 O O . VAL A 1 696 ? -11.869 1.865 20.381 1.00 97.00 696 VAL A O 1
ATOM 5490 N N . PHE A 1 697 ? -9.941 2.608 21.248 1.00 97.19 697 PHE A N 1
ATOM 5491 C CA . PHE A 1 697 ? -9.673 3.649 20.257 1.00 97.19 697 PHE A CA 1
ATOM 5492 C C . PHE A 1 697 ? -8.305 3.384 19.618 1.00 97.19 697 PHE A C 1
ATOM 5494 O O . PHE A 1 697 ? -7.344 3.025 20.296 1.00 97.19 697 PHE A O 1
ATOM 5501 N N . VAL A 1 698 ? -8.224 3.489 18.297 1.00 95.56 698 VAL A N 1
ATOM 5502 C CA . VAL A 1 698 ? -7.061 3.066 17.515 1.00 95.56 698 VAL A CA 1
ATOM 5503 C C . VAL A 1 698 ? -6.745 4.132 16.475 1.00 95.56 698 VAL A C 1
ATOM 5505 O O . VAL A 1 698 ? -7.626 4.523 15.704 1.00 95.56 698 VAL A O 1
ATOM 5508 N N . LYS A 1 699 ? -5.487 4.570 16.423 1.00 92.75 699 LYS A N 1
ATOM 5509 C CA . LYS A 1 699 ? -4.975 5.397 15.327 1.00 92.75 699 LYS A CA 1
ATOM 5510 C C . LYS A 1 699 ? -4.395 4.559 14.187 1.00 92.75 699 LYS A C 1
ATOM 5512 O O . LYS A 1 699 ? -3.929 3.443 14.403 1.00 92.75 699 LYS A O 1
ATOM 5517 N N . GLY A 1 700 ? -4.435 5.116 12.977 1.00 89.69 700 GLY A N 1
ATOM 5518 C CA . GLY A 1 700 ? -3.768 4.564 11.795 1.00 89.69 700 GLY A CA 1
ATOM 5519 C C . GLY A 1 700 ? -4.620 3.614 10.940 1.00 89.69 700 GLY A C 1
ATOM 5520 O O . GLY A 1 700 ? -5.226 2.652 11.418 1.00 89.69 700 GLY A O 1
ATOM 5521 N N . ALA A 1 701 ? -4.606 3.834 9.620 1.00 87.50 701 ALA A N 1
ATOM 5522 C CA . ALA A 1 701 ? -5.357 3.023 8.651 1.00 87.50 701 ALA A CA 1
ATOM 5523 C C . ALA A 1 701 ? -4.921 1.542 8.620 1.00 87.50 701 ALA A C 1
ATOM 5525 O O . ALA A 1 701 ? -5.742 0.656 8.391 1.00 87.50 701 ALA A O 1
ATOM 5526 N N . ARG A 1 702 ? -3.637 1.262 8.890 1.00 84.88 702 ARG A N 1
ATOM 5527 C CA . ARG A 1 702 ? -3.093 -0.105 8.977 1.00 84.88 702 ARG A CA 1
ATOM 5528 C C . ARG A 1 702 ? -3.589 -0.849 10.219 1.00 84.88 702 ARG A C 1
ATOM 5530 O O . ARG A 1 702 ? -3.900 -2.032 10.138 1.00 84.88 702 ARG A O 1
ATOM 5537 N N . ALA A 1 703 ? -3.721 -0.171 11.357 1.00 88.44 703 ALA A N 1
ATOM 5538 C CA . ALA A 1 703 ? -4.267 -0.785 12.565 1.00 88.44 703 ALA A CA 1
ATOM 5539 C C . ALA A 1 703 ? -5.783 -1.040 12.436 1.00 88.44 703 ALA A C 1
ATOM 5541 O O . ALA A 1 703 ? -6.276 -2.066 12.908 1.00 88.44 703 ALA A O 1
ATOM 5542 N N . TYR A 1 704 ? -6.505 -0.174 11.713 1.00 90.50 704 TYR A N 1
ATOM 5543 C CA . TYR A 1 704 ? -7.892 -0.414 11.288 1.00 90.50 704 TYR A CA 1
ATOM 5544 C C . TYR A 1 704 ? -8.044 -1.652 10.388 1.00 90.50 704 TYR A C 1
ATOM 5546 O O . TYR A 1 704 ? -8.999 -2.415 10.552 1.00 90.50 704 TYR A O 1
ATOM 5554 N N . GLU A 1 705 ? -7.089 -1.895 9.486 1.00 85.81 705 GLU A N 1
ATOM 5555 C CA . GLU A 1 705 ? -7.031 -3.114 8.672 1.00 85.81 705 GLU A CA 1
ATOM 5556 C C . GLU A 1 705 ? -6.771 -4.377 9.518 1.00 85.81 705 GLU A C 1
ATOM 5558 O O . GLU A 1 705 ? -7.462 -5.388 9.359 1.00 85.81 705 GLU A O 1
ATOM 5563 N N . MET A 1 706 ? -5.815 -4.321 10.448 1.00 86.81 706 MET A N 1
ATOM 5564 C CA . MET A 1 706 ? -5.421 -5.474 11.269 1.00 86.81 706 MET A CA 1
ATOM 5565 C C . MET A 1 706 ? -6.485 -5.884 12.300 1.00 86.81 706 MET A C 1
ATOM 5567 O O . MET A 1 706 ? -6.671 -7.078 12.534 1.00 86.81 706 MET A O 1
ATOM 5571 N N . LEU A 1 707 ? -7.175 -4.925 12.930 1.00 89.50 707 LEU A N 1
ATOM 5572 C CA . LEU A 1 707 ? -8.104 -5.161 14.051 1.00 89.50 707 LEU A CA 1
ATOM 5573 C C . LEU A 1 707 ? -9.578 -5.352 13.625 1.00 89.50 707 LEU A C 1
ATOM 5575 O O . LEU A 1 707 ? -10.493 -5.272 14.453 1.00 89.50 707 LEU A O 1
ATOM 5579 N N . GLN A 1 708 ? -9.832 -5.634 12.343 1.00 84.12 708 GLN A N 1
ATOM 5580 C CA . GLN A 1 708 ? -11.164 -6.025 11.868 1.00 84.12 708 GLN A CA 1
ATOM 5581 C C . GLN A 1 708 ? -11.692 -7.259 12.614 1.00 84.12 708 GLN A C 1
ATOM 5583 O O . GLN A 1 708 ? -10.996 -8.266 12.744 1.00 84.12 708 GLN A O 1
ATOM 5588 N N . GLY A 1 709 ? -12.950 -7.202 13.059 1.00 82.12 709 GLY A N 1
ATOM 5589 C CA . GLY A 1 709 ? -13.589 -8.306 13.778 1.00 82.12 709 GLY A CA 1
ATOM 5590 C C . GLY A 1 709 ? -13.230 -8.422 15.264 1.00 82.12 709 GLY A C 1
ATOM 5591 O O . GLY A 1 709 ? -13.574 -9.431 15.872 1.00 82.12 709 GLY A O 1
ATOM 5592 N N . ILE A 1 710 ? -12.584 -7.421 15.879 1.00 90.50 710 ILE A N 1
ATOM 5593 C CA . ILE A 1 710 ? -12.382 -7.410 17.338 1.00 90.50 710 ILE A CA 1
ATOM 5594 C C . ILE A 1 710 ? -13.727 -7.465 18.090 1.00 90.50 710 ILE A C 1
ATOM 5596 O O . ILE A 1 710 ? -14.665 -6.734 17.777 1.00 90.50 710 ILE A O 1
ATOM 5600 N N . GLY A 1 711 ? -13.827 -8.319 19.107 1.00 86.81 711 GLY A N 1
ATOM 5601 C CA . GLY A 1 711 ? -14.988 -8.572 19.973 1.00 86.81 711 GLY A CA 1
ATOM 5602 C C . GLY A 1 711 ? -15.288 -7.462 20.986 1.00 86.81 711 GLY A C 1
ATOM 5603 O O . GLY A 1 711 ? -15.819 -7.720 22.065 1.00 86.81 711 GLY A O 1
ATOM 5604 N N . LYS A 1 712 ? -14.925 -6.221 20.660 1.00 90.25 712 LYS A N 1
ATOM 5605 C CA . LYS A 1 712 ? -15.113 -5.013 21.473 1.00 90.25 712 LYS A CA 1
ATOM 5606 C C . LYS A 1 712 ? -15.685 -3.906 20.599 1.00 90.25 712 LYS A C 1
ATOM 5608 O O . LYS A 1 712 ? -15.563 -3.965 19.380 1.00 90.25 712 LYS A O 1
ATOM 5613 N N . THR A 1 713 ? -16.295 -2.886 21.208 1.00 90.94 713 THR A N 1
ATOM 5614 C CA . THR A 1 713 ? -16.578 -1.674 20.425 1.00 90.94 713 THR A CA 1
ATOM 5615 C C . THR A 1 713 ? -15.244 -1.007 20.129 1.00 90.94 713 THR A C 1
ATOM 5617 O O . THR A 1 713 ? -14.515 -0.670 21.063 1.00 90.94 713 THR A O 1
ATOM 5620 N N . ALA A 1 714 ? -14.922 -0.830 18.856 1.00 94.44 714 ALA A N 1
ATOM 5621 C CA . ALA A 1 714 ? -13.684 -0.203 18.428 1.00 94.44 714 ALA A CA 1
ATOM 5622 C C . ALA A 1 714 ? -13.982 1.068 17.632 1.00 94.44 714 ALA A C 1
ATOM 5624 O O . ALA A 1 714 ? -14.874 1.096 16.783 1.00 94.44 714 ALA A O 1
ATOM 5625 N N . TYR A 1 715 ? -13.223 2.116 17.921 1.00 96.06 715 TYR A N 1
ATOM 5626 C CA . TYR A 1 715 ? -13.216 3.372 17.190 1.00 96.06 715 TYR A CA 1
ATOM 5627 C C . TYR A 1 715 ? -11.864 3.514 16.496 1.00 96.06 715 TYR A C 1
ATOM 5629 O O . TYR A 1 715 ? -10.822 3.263 17.102 1.00 96.06 715 TYR A O 1
ATOM 5637 N N . PHE A 1 716 ? -11.879 3.913 15.232 1.00 96.50 716 PHE A N 1
ATOM 5638 C CA . PHE A 1 716 ? -10.697 4.005 14.386 1.00 96.50 716 PHE A CA 1
ATOM 5639 C C . PHE A 1 716 ? -10.595 5.408 13.802 1.00 96.50 716 PHE A C 1
ATOM 5641 O O . PHE A 1 716 ? -11.505 5.854 13.105 1.00 96.50 716 PHE A O 1
ATOM 5648 N N . GLY A 1 717 ? -9.499 6.098 14.101 1.00 96.25 717 GLY A N 1
ATOM 5649 C CA . GLY A 1 717 ? -9.242 7.460 13.651 1.00 96.25 717 GLY A CA 1
ATOM 5650 C C . GLY A 1 717 ? -8.001 7.537 12.769 1.00 96.25 717 GLY A C 1
ATOM 5651 O O . GLY A 1 717 ? -6.942 7.058 13.165 1.00 96.25 717 GLY A O 1
ATOM 5652 N N . PHE A 1 718 ? -8.116 8.133 11.583 1.00 95.38 718 PHE A N 1
ATOM 5653 C CA . PHE A 1 718 ? -6.973 8.468 10.725 1.00 95.38 718 PHE A CA 1
ATOM 5654 C C . PHE A 1 718 ? -7.374 9.479 9.638 1.00 95.38 718 PHE A C 1
ATOM 5656 O O . PHE A 1 718 ? -8.555 9.765 9.442 1.00 95.38 718 PHE A O 1
ATOM 5663 N N . ALA A 1 719 ? -6.389 9.995 8.901 1.00 94.38 719 ALA A N 1
ATOM 5664 C CA . ALA A 1 719 ? -6.611 10.744 7.667 1.00 94.38 719 ALA A CA 1
ATOM 5665 C C . ALA A 1 719 ? -6.376 9.860 6.424 1.00 94.38 719 ALA A C 1
ATOM 5667 O O . ALA A 1 719 ? -5.448 9.042 6.379 1.00 94.38 719 ALA A O 1
ATOM 5668 N N . VAL A 1 720 ? -7.205 10.025 5.394 1.00 92.19 720 VAL A N 1
ATOM 5669 C CA . VAL A 1 720 ? -7.091 9.323 4.108 1.00 92.19 720 VAL A CA 1
ATOM 5670 C C . VAL A 1 720 ? -6.076 10.067 3.237 1.00 92.19 720 VAL A C 1
ATOM 5672 O O . VAL A 1 720 ? -6.324 11.189 2.811 1.00 92.19 720 VAL A O 1
ATOM 5675 N N . CYS A 1 721 ? -4.902 9.463 3.026 1.00 87.31 721 CYS A N 1
ATOM 5676 C CA . CYS A 1 721 ? -3.739 10.102 2.384 1.00 87.31 721 CYS A CA 1
ATOM 5677 C C . CYS A 1 721 ? -2.872 9.154 1.522 1.00 87.31 721 CYS A C 1
ATOM 5679 O O . CYS A 1 721 ? -1.839 9.575 0.994 1.00 87.31 721 CYS A O 1
ATOM 5681 N N . ARG A 1 722 ? -3.267 7.878 1.378 1.00 81.81 722 ARG A N 1
ATOM 5682 C CA . ARG A 1 722 ? -2.574 6.824 0.605 1.00 81.81 722 ARG A CA 1
ATOM 5683 C C . ARG A 1 722 ? -3.585 5.859 -0.016 1.00 81.81 722 ARG A C 1
ATOM 5685 O O . ARG A 1 722 ? -4.643 5.637 0.565 1.00 81.81 722 ARG A O 1
ATOM 5692 N N . GLU A 1 723 ? -3.214 5.182 -1.094 1.00 78.12 723 GLU A N 1
ATOM 5693 C CA . GLU A 1 723 ? -4.025 4.182 -1.811 1.00 78.12 723 GLU A CA 1
ATOM 5694 C C . GLU A 1 723 ? -4.557 3.077 -0.875 1.00 78.12 723 GLU A C 1
ATOM 5696 O O . GLU A 1 723 ? -5.672 2.584 -1.038 1.00 78.12 723 GLU A O 1
ATOM 5701 N N . ILE A 1 724 ? -3.785 2.700 0.155 1.00 79.19 724 ILE A N 1
ATOM 5702 C CA . ILE A 1 724 ? -4.218 1.725 1.170 1.00 79.19 724 ILE A CA 1
ATOM 5703 C C . ILE A 1 724 ? -5.381 2.239 2.034 1.00 79.19 724 ILE A C 1
ATOM 5705 O O . ILE A 1 724 ? -6.288 1.460 2.330 1.00 79.19 724 ILE A O 1
ATOM 5709 N N . SER A 1 725 ? -5.402 3.529 2.399 1.00 87.12 725 SER A N 1
ATOM 5710 C CA . SER A 1 725 ? -6.535 4.109 3.127 1.00 87.12 725 SER A CA 1
ATOM 5711 C C . SER A 1 725 ? -7.741 4.324 2.215 1.00 87.12 725 SER A C 1
ATOM 5713 O O . SER A 1 725 ? -8.859 4.080 2.665 1.00 87.12 725 SER A O 1
ATOM 5715 N N . GLU A 1 726 ? -7.554 4.642 0.930 1.00 88.25 726 GLU A N 1
ATOM 5716 C CA . GLU A 1 726 ? -8.652 4.629 -0.055 1.00 88.25 726 GLU A CA 1
ATOM 5717 C C . GLU A 1 726 ? -9.286 3.239 -0.165 1.00 88.25 726 GLU A C 1
ATOM 5719 O O . GLU A 1 726 ? -10.502 3.094 -0.062 1.00 88.25 726 GLU A O 1
ATOM 5724 N N . ALA A 1 727 ? -8.464 2.196 -0.316 1.00 85.12 727 ALA A N 1
ATOM 5725 C CA . ALA A 1 727 ? -8.927 0.838 -0.576 1.00 85.12 727 ALA A CA 1
ATOM 5726 C C . ALA A 1 727 ? -9.805 0.262 0.549 1.00 85.12 727 ALA A C 1
ATOM 5728 O O . ALA A 1 727 ? -10.676 -0.563 0.264 1.00 85.12 727 ALA A O 1
ATOM 5729 N N . VAL A 1 728 ? -9.603 0.680 1.806 1.00 88.12 728 VAL A N 1
ATOM 5730 C CA . VAL A 1 728 ? -10.447 0.279 2.951 1.00 88.12 728 VAL A CA 1
ATOM 5731 C C . VAL A 1 728 ? -11.571 1.275 3.261 1.00 88.12 728 VAL A C 1
ATOM 5733 O O . VAL A 1 728 ? -12.587 0.864 3.823 1.00 88.12 728 VAL A O 1
ATOM 5736 N N . THR A 1 729 ? -11.439 2.559 2.900 1.00 91.75 729 THR A N 1
ATOM 5737 C CA . THR A 1 729 ? -12.462 3.583 3.202 1.00 91.75 729 THR A CA 1
ATOM 5738 C C . THR A 1 729 ? -13.455 3.852 2.081 1.00 91.75 729 THR A C 1
ATOM 5740 O O . THR A 1 729 ? -14.601 4.125 2.405 1.00 91.75 729 THR A O 1
ATOM 5743 N N . GLY A 1 730 ? -13.069 3.762 0.805 1.00 90.19 730 GLY A N 1
ATOM 5744 C CA . GLY A 1 730 ? -13.876 4.219 -0.336 1.00 90.19 730 GLY A CA 1
ATOM 5745 C C . GLY A 1 730 ? -13.833 5.739 -0.563 1.00 90.19 730 GLY A C 1
ATOM 5746 O O . GLY A 1 730 ? -14.724 6.293 -1.210 1.00 90.19 730 GLY A O 1
ATOM 5747 N N . ILE A 1 731 ? -12.833 6.424 0.001 1.00 90.75 731 ILE A N 1
ATOM 5748 C CA . ILE A 1 731 ? -12.664 7.885 -0.026 1.00 90.75 731 ILE A CA 1
ATOM 5749 C C . ILE A 1 731 ? -11.353 8.233 -0.747 1.00 90.75 731 ILE A C 1
ATOM 5751 O O . ILE A 1 731 ? -10.398 7.466 -0.686 1.00 90.75 731 ILE A O 1
ATOM 5755 N N . ASP A 1 732 ? -11.336 9.370 -1.444 1.00 88.50 732 ASP A N 1
ATOM 5756 C CA . ASP A 1 732 ? -10.195 9.872 -2.219 1.00 88.50 732 ASP A CA 1
ATOM 5757 C C . ASP A 1 732 ? -9.103 10.422 -1.283 1.00 88.50 732 ASP A C 1
ATOM 5759 O O . ASP A 1 732 ? -9.368 11.284 -0.442 1.00 88.50 732 ASP A O 1
ATOM 5763 N N . ALA A 1 733 ? -7.871 9.934 -1.421 1.00 87.25 733 ALA A N 1
ATOM 5764 C CA . ALA A 1 733 ? -6.735 10.360 -0.609 1.00 87.25 733 ALA A CA 1
ATOM 5765 C C . ALA A 1 733 ? -6.214 11.765 -0.950 1.00 87.25 733 ALA A C 1
ATOM 5767 O O . ALA A 1 733 ? -5.490 12.357 -0.147 1.00 87.25 733 ALA A O 1
ATOM 5768 N N . GLU A 1 734 ? -6.567 12.327 -2.107 1.00 84.25 734 GLU A N 1
ATOM 5769 C CA . GLU A 1 734 ? -6.119 13.668 -2.495 1.00 84.25 734 GLU A CA 1
ATOM 5770 C C . GLU A 1 734 ? -6.796 14.771 -1.672 1.00 84.25 734 GLU A C 1
ATOM 5772 O O . GLU A 1 734 ? -6.227 15.849 -1.519 1.00 84.25 734 GLU A O 1
ATOM 5777 N N . THR A 1 735 ? -7.958 14.510 -1.062 1.00 82.50 735 THR A N 1
ATOM 5778 C CA . THR A 1 735 ? -8.603 15.493 -0.177 1.00 82.50 735 THR A CA 1
ATOM 5779 C C . THR A 1 735 ? -7.967 15.553 1.214 1.00 82.50 735 THR A C 1
ATOM 5781 O O . THR A 1 735 ? -8.232 16.499 1.954 1.00 82.50 735 THR A O 1
ATOM 5784 N N . GLY A 1 736 ? -7.156 14.563 1.613 1.00 88.00 736 GLY A N 1
ATOM 5785 C CA . GLY A 1 736 ? -6.665 14.447 2.992 1.00 88.00 736 GLY A CA 1
ATOM 5786 C C . GLY A 1 736 ? -7.788 14.216 4.014 1.00 88.00 736 GLY A C 1
ATOM 5787 O O . GLY A 1 736 ? -7.681 14.684 5.145 1.00 88.00 736 GLY A O 1
ATOM 5788 N N . ALA A 1 737 ? -8.897 13.580 3.609 1.00 93.25 737 ALA A N 1
ATOM 5789 C CA . ALA A 1 737 ? -10.123 13.507 4.408 1.00 93.25 737 ALA A CA 1
ATOM 5790 C C . ALA A 1 737 ? -9.904 12.867 5.786 1.00 93.25 737 ALA A C 1
ATOM 5792 O O . ALA A 1 737 ? -9.342 11.777 5.897 1.00 93.25 737 ALA A O 1
ATOM 5793 N N . LEU A 1 738 ? -10.429 13.506 6.828 1.00 96.25 738 LEU A N 1
ATOM 5794 C CA . LEU A 1 738 ? -10.455 12.952 8.178 1.00 96.25 738 LEU A CA 1
ATOM 5795 C C . LEU A 1 738 ? -11.573 11.902 8.291 1.00 96.25 738 LEU A C 1
ATOM 5797 O O . LEU A 1 738 ? -12.698 12.142 7.844 1.00 96.25 738 LEU A O 1
ATOM 5801 N N . VAL A 1 739 ? -11.282 10.746 8.893 1.00 96.38 739 VAL A N 1
ATOM 5802 C CA . VAL A 1 739 ? -12.277 9.698 9.169 1.00 96.38 739 VAL A CA 1
ATOM 5803 C C . VAL A 1 739 ? -12.192 9.213 10.614 1.00 96.38 739 VAL A C 1
ATOM 5805 O O . VAL A 1 739 ? -11.111 8.942 11.140 1.00 96.38 739 VAL A O 1
ATOM 5808 N N . PHE A 1 740 ? -13.359 9.066 11.239 1.00 96.56 740 PHE A N 1
ATOM 5809 C CA . PHE A 1 740 ? -13.525 8.534 12.585 1.00 96.56 740 PHE A CA 1
ATOM 5810 C C . PHE A 1 740 ? -14.627 7.471 12.580 1.00 96.56 740 PHE A C 1
ATOM 5812 O O . PHE A 1 740 ? -15.813 7.774 12.687 1.00 96.56 740 PHE A O 1
ATOM 5819 N N . ILE A 1 741 ? -14.225 6.216 12.388 1.00 94.12 741 ILE A N 1
ATOM 5820 C CA . ILE A 1 741 ? -15.092 5.066 12.098 1.00 94.12 741 ILE A CA 1
ATOM 5821 C C . ILE A 1 741 ? -15.399 4.300 13.387 1.00 94.12 741 ILE A C 1
ATOM 5823 O O . ILE A 1 741 ? -14.494 4.026 14.172 1.00 94.12 741 ILE A O 1
ATOM 5827 N N . ARG A 1 742 ? -16.651 3.868 13.571 1.00 90.81 742 ARG A N 1
ATOM 5828 C CA . ARG A 1 742 ? -17.051 2.942 14.642 1.00 90.81 742 ARG A CA 1
ATOM 5829 C C . ARG A 1 742 ? -17.282 1.525 14.115 1.00 90.81 742 ARG A C 1
ATOM 5831 O O . ARG A 1 742 ? -17.879 1.337 13.058 1.00 90.81 742 ARG A O 1
ATOM 5838 N N . GLN A 1 743 ? -16.876 0.537 14.906 1.00 88.00 743 GLN A N 1
ATOM 5839 C CA . GLN A 1 743 ? -17.073 -0.892 14.679 1.00 88.00 743 GLN A CA 1
ATOM 5840 C C . GLN A 1 743 ? -17.664 -1.542 15.941 1.00 88.00 743 GLN A C 1
ATOM 5842 O O . GLN A 1 743 ? -17.170 -1.339 17.052 1.00 88.00 743 GLN A O 1
ATOM 5847 N N . GLN A 1 744 ? -18.728 -2.327 15.774 1.00 82.75 744 GLN A N 1
ATOM 5848 C CA . GLN A 1 744 ? -19.323 -3.152 16.832 1.00 82.75 744 GLN A CA 1
ATOM 5849 C C . GLN A 1 744 ? -18.480 -4.415 17.101 1.00 82.75 744 GLN A C 1
ATOM 5851 O O . GLN A 1 744 ? -17.746 -4.850 16.210 1.00 82.75 744 GLN A O 1
ATOM 5856 N N . PRO A 1 745 ? -18.625 -5.069 18.273 1.00 81.94 745 PRO A N 1
ATOM 5857 C CA . PRO A 1 745 ? -18.025 -6.376 18.538 1.00 81.94 745 PRO A CA 1
ATOM 5858 C C . PRO A 1 745 ? -18.218 -7.377 17.386 1.00 81.94 745 PRO A C 1
ATOM 5860 O O . PRO A 1 745 ? -19.343 -7.631 16.956 1.00 81.94 745 PRO A O 1
ATOM 5863 N N . TYR A 1 746 ? -17.110 -7.939 16.898 1.00 77.94 746 TYR A N 1
ATOM 5864 C CA . TYR A 1 746 ? -17.009 -8.889 15.777 1.00 77.94 746 TYR A CA 1
ATOM 5865 C C . TYR A 1 746 ? -17.460 -8.376 14.394 1.00 77.94 746 TYR A C 1
ATOM 5867 O O . TYR A 1 746 ? -17.321 -9.093 13.401 1.00 77.94 746 TYR A O 1
ATOM 5875 N N . GLN A 1 747 ? -17.928 -7.130 14.278 1.00 76.88 747 GLN A N 1
ATOM 5876 C CA . GLN A 1 747 ? -18.260 -6.522 12.989 1.00 76.88 747 GLN A CA 1
ATOM 5877 C C . GLN A 1 747 ? -16.997 -6.341 12.134 1.00 76.88 747 GLN A C 1
ATOM 5879 O O . GLN A 1 747 ? -15.920 -6.024 12.639 1.00 76.88 747 GLN A O 1
ATOM 5884 N N . ARG A 1 748 ? -17.148 -6.491 10.814 1.00 79.06 748 ARG A N 1
ATOM 5885 C CA . ARG A 1 748 ? -16.138 -6.093 9.826 1.00 79.06 748 ARG A CA 1
ATOM 5886 C C . ARG A 1 748 ? -16.731 -4.970 8.970 1.00 79.06 748 ARG A C 1
ATOM 5888 O O . ARG A 1 748 ? -17.792 -5.145 8.367 1.00 79.06 748 ARG A O 1
ATOM 5895 N N . THR A 1 749 ? -16.104 -3.798 8.982 1.00 78.38 749 THR A N 1
ATOM 5896 C CA . THR A 1 749 ? -16.595 -2.571 8.321 1.00 78.38 749 THR A CA 1
ATOM 5897 C C . THR A 1 749 ? -16.055 -2.399 6.900 1.00 78.38 749 THR A C 1
ATOM 5899 O O . THR A 1 749 ? -16.548 -1.558 6.155 1.00 78.38 749 THR A O 1
ATOM 5902 N N . PHE A 1 750 ? -15.115 -3.247 6.480 1.00 82.25 750 PHE A N 1
ATOM 5903 C CA . PHE A 1 750 ? -14.794 -3.513 5.076 1.00 82.25 750 PHE A CA 1
ATOM 5904 C C . PHE A 1 750 ? -14.681 -5.036 4.848 1.00 82.25 750 PHE A C 1
ATOM 5906 O O . PHE A 1 750 ? -14.566 -5.811 5.800 1.00 82.25 750 PHE A O 1
ATOM 5913 N N . SER A 1 751 ? -14.746 -5.510 3.598 1.00 75.25 751 SER A N 1
ATOM 5914 C CA . SER A 1 751 ? -14.607 -6.946 3.286 1.00 75.25 751 SER A CA 1
ATOM 5915 C C . SER A 1 751 ? -14.113 -7.219 1.859 1.00 75.25 751 SER A C 1
ATOM 5917 O O . SER A 1 751 ? -14.110 -6.332 1.009 1.00 75.25 751 SER A O 1
ATOM 5919 N N . GLY A 1 752 ? -13.685 -8.459 1.588 1.00 67.19 752 GLY A N 1
ATOM 5920 C CA . GLY A 1 752 ? -13.149 -8.862 0.279 1.00 67.19 752 GLY A CA 1
ATOM 5921 C C . GLY A 1 752 ? -11.786 -8.242 -0.038 1.00 67.19 752 GLY A C 1
ATOM 5922 O O . GLY A 1 752 ? -11.522 -7.884 -1.180 1.00 67.19 752 GLY A O 1
ATOM 5923 N N . PHE A 1 753 ? -10.926 -8.085 0.974 1.00 72.62 753 PHE A N 1
ATOM 5924 C CA . PHE A 1 753 ? -9.600 -7.468 0.842 1.00 72.62 753 PHE A CA 1
ATOM 5925 C C . PHE A 1 753 ? -8.721 -8.162 -0.211 1.00 72.62 753 PHE A C 1
ATOM 5927 O O . PHE A 1 753 ? -8.183 -7.507 -1.097 1.00 72.62 753 PHE A O 1
ATOM 5934 N N . ARG A 1 754 ? -8.646 -9.500 -0.169 1.00 66.69 754 ARG A N 1
ATOM 5935 C CA . ARG A 1 754 ? -7.931 -10.333 -1.159 1.00 66.69 754 ARG A CA 1
ATOM 5936 C C . ARG A 1 754 ? -8.465 -10.167 -2.585 1.00 66.69 754 ARG A C 1
ATOM 5938 O O . ARG A 1 754 ? -7.725 -10.289 -3.558 1.00 66.69 754 ARG A O 1
ATOM 5945 N N . ASP A 1 755 ? -9.751 -9.854 -2.697 1.00 64.62 755 ASP A N 1
ATOM 5946 C CA . ASP A 1 755 ? -10.466 -9.721 -3.962 1.00 64.62 755 ASP A CA 1
ATOM 5947 C C . ASP A 1 755 ? -10.454 -8.279 -4.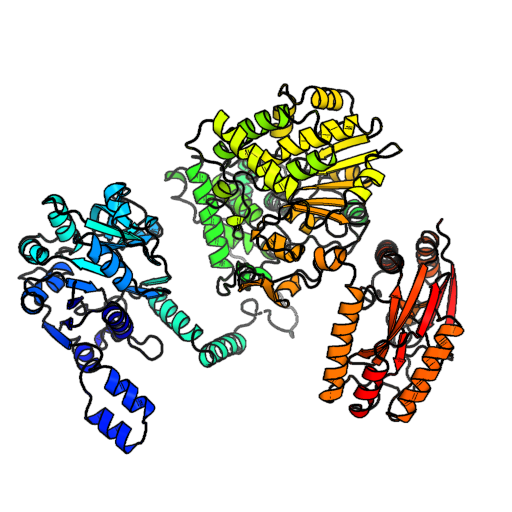495 1.00 64.62 755 ASP A C 1
ATOM 5949 O O . ASP A 1 755 ? -10.923 -8.053 -5.608 1.00 64.62 755 ASP A O 1
ATOM 5953 N N . ARG A 1 756 ? -9.910 -7.296 -3.755 1.00 72.88 756 ARG A N 1
ATOM 5954 C CA . ARG A 1 756 ? -10.067 -5.850 -4.040 1.00 72.88 756 ARG A CA 1
ATOM 5955 C C . ARG A 1 756 ? -9.609 -5.413 -5.435 1.00 72.88 756 ARG A C 1
ATOM 5957 O O . ARG A 1 756 ? -10.220 -4.557 -6.063 1.00 72.88 756 ARG A O 1
ATOM 5964 N N . ARG A 1 757 ? -8.625 -6.122 -5.991 1.00 64.62 757 ARG A N 1
ATOM 5965 C CA . ARG A 1 757 ? -8.185 -6.052 -7.401 1.00 64.62 757 ARG A CA 1
ATOM 5966 C C . ARG A 1 757 ? -9.280 -6.283 -8.460 1.00 64.62 757 ARG A C 1
ATOM 5968 O O . ARG A 1 757 ? -9.032 -6.066 -9.639 1.00 64.62 757 ARG A O 1
ATOM 5975 N N . THR A 1 758 ? -10.461 -6.761 -8.068 1.00 68.12 758 THR A N 1
ATOM 5976 C CA . THR A 1 758 ? -11.618 -6.988 -8.954 1.00 68.12 758 THR A CA 1
ATOM 5977 C C . THR A 1 758 ? -12.620 -5.830 -8.970 1.00 68.12 758 THR A C 1
ATOM 5979 O O . THR A 1 758 ? -13.493 -5.818 -9.833 1.00 68.12 758 THR A O 1
ATOM 5982 N N . ARG A 1 759 ? -12.480 -4.838 -8.075 1.00 78.00 759 ARG A N 1
ATOM 5983 C CA . ARG A 1 759 ? -13.324 -3.632 -8.002 1.00 78.00 759 ARG A CA 1
ATOM 5984 C C . ARG A 1 759 ? -12.482 -2.374 -8.289 1.00 78.00 759 ARG A C 1
ATOM 5986 O O . ARG A 1 759 ? -12.121 -1.658 -7.351 1.00 78.00 759 ARG A O 1
ATOM 5993 N N . PRO A 1 760 ? -12.128 -2.104 -9.562 1.00 81.62 760 PRO A N 1
ATOM 5994 C CA . PRO A 1 760 ? -11.594 -0.802 -9.946 1.00 81.62 760 PRO A CA 1
ATOM 5995 C C . PRO A 1 760 ? -12.650 0.285 -9.702 1.00 81.62 760 PRO A C 1
ATOM 5997 O O . PRO A 1 760 ? -13.843 0.061 -9.911 1.00 81.62 760 PRO A O 1
ATOM 6000 N N . TYR A 1 761 ? -12.207 1.459 -9.270 1.00 81.62 761 TYR A N 1
ATOM 6001 C CA . TYR A 1 761 ? -13.046 2.629 -9.036 1.00 81.62 761 TYR A CA 1
ATOM 6002 C C . TYR A 1 761 ? -12.302 3.889 -9.478 1.00 81.62 761 TYR A C 1
ATOM 6004 O O . TYR A 1 761 ? -11.152 4.091 -9.090 1.00 81.62 761 TYR A O 1
ATOM 6012 N N . GLU A 1 762 ? -12.954 4.732 -10.276 1.00 84.12 762 GLU A N 1
ATOM 6013 C CA . GLU A 1 762 ? -12.380 5.978 -10.783 1.00 84.12 762 GLU A CA 1
ATOM 6014 C C . GLU A 1 762 ? -12.735 7.147 -9.850 1.00 84.12 762 GLU A C 1
ATOM 6016 O O . GLU A 1 762 ? -13.902 7.511 -9.680 1.00 84.12 762 GLU A O 1
ATOM 6021 N N . PHE A 1 763 ? -11.719 7.726 -9.210 1.00 81.88 763 PHE A N 1
ATOM 6022 C CA . PHE A 1 763 ? -11.851 8.933 -8.399 1.00 81.88 763 PHE A CA 1
ATOM 6023 C C . PHE A 1 763 ? -11.943 10.194 -9.275 1.00 81.88 763 PHE A C 1
ATOM 6025 O O . PHE A 1 763 ? -11.662 10.169 -10.473 1.00 81.88 763 PHE A O 1
ATOM 6032 N N . ARG A 1 764 ? -12.342 11.329 -8.677 1.00 69.69 764 ARG A N 1
ATOM 6033 C CA . ARG A 1 764 ? -12.749 12.557 -9.401 1.00 69.69 764 ARG A CA 1
ATOM 6034 C C . ARG A 1 764 ? -11.682 13.142 -10.335 1.00 69.69 764 ARG A C 1
ATOM 6036 O O . ARG A 1 764 ? -12.027 13.912 -11.226 1.00 69.69 764 ARG A O 1
ATOM 6043 N N . HIS A 1 765 ? -10.419 12.777 -10.139 1.00 67.81 765 HIS A N 1
ATOM 6044 C CA . HIS A 1 765 ? -9.272 13.246 -10.915 1.00 67.81 765 HIS A CA 1
ATOM 6045 C C . HIS A 1 765 ? -8.842 12.268 -12.032 1.00 67.81 765 HIS A C 1
ATOM 6047 O O . HIS A 1 765 ? -7.747 12.397 -12.572 1.00 67.81 765 HIS A O 1
ATOM 6053 N N . GLY A 1 766 ? -9.684 11.285 -12.385 1.00 65.38 766 GLY A N 1
ATOM 6054 C CA . GLY A 1 766 ? -9.411 10.283 -13.432 1.00 65.38 766 GLY A CA 1
ATOM 6055 C C . GLY A 1 766 ? -8.479 9.146 -12.991 1.00 65.38 766 GLY A C 1
ATOM 6056 O O . GLY A 1 766 ? -8.016 8.347 -13.804 1.00 65.38 766 GLY A O 1
ATOM 6057 N N . ARG A 1 767 ? -8.168 9.071 -11.692 1.00 72.81 767 ARG A N 1
ATOM 6058 C CA . ARG A 1 767 ? -7.303 8.045 -11.102 1.00 72.81 767 ARG A CA 1
ATOM 6059 C C . ARG A 1 767 ? -8.128 6.815 -10.733 1.00 72.81 767 ARG A C 1
ATOM 6061 O O . ARG A 1 767 ? -9.078 6.915 -9.963 1.00 72.81 767 ARG A O 1
ATOM 6068 N N . THR A 1 768 ? -7.750 5.651 -11.262 1.00 74.81 768 THR A N 1
ATOM 6069 C CA . THR A 1 768 ? -8.366 4.367 -10.895 1.00 74.81 768 THR A CA 1
ATOM 6070 C C . THR A 1 768 ? -7.630 3.733 -9.715 1.00 74.81 768 THR A C 1
ATOM 6072 O O . THR A 1 768 ? -6.445 3.432 -9.834 1.00 74.81 768 THR A O 1
ATOM 6075 N N . SER A 1 769 ? -8.344 3.471 -8.620 1.00 77.31 769 SER A N 1
ATOM 6076 C CA . SER A 1 769 ? -7.865 2.704 -7.458 1.00 77.31 769 SER A CA 1
ATOM 6077 C C . SER A 1 769 ? -8.663 1.402 -7.302 1.00 77.31 769 SER A C 1
ATOM 6079 O O . SER A 1 769 ? -9.759 1.265 -7.844 1.00 77.31 769 SER A O 1
ATOM 6081 N N . PHE A 1 770 ? -8.140 0.432 -6.544 1.00 80.38 770 PHE A N 1
ATOM 6082 C CA . PHE A 1 770 ? -8.785 -0.875 -6.336 1.00 80.38 770 PHE A CA 1
ATOM 6083 C C . PHE A 1 770 ? -9.373 -1.006 -4.927 1.00 80.38 770 PHE A C 1
ATOM 6085 O O . PHE A 1 770 ? -8.655 -1.246 -3.952 1.00 80.38 770 PHE A O 1
ATOM 6092 N N . LEU A 1 771 ? -10.694 -0.847 -4.825 1.00 84.81 771 LEU A N 1
ATOM 6093 C CA . LEU A 1 771 ? -11.417 -0.819 -3.554 1.00 84.81 771 LEU A CA 1
ATOM 6094 C C . LEU A 1 771 ? -11.720 -2.225 -3.034 1.00 84.81 771 LEU A C 1
ATOM 6096 O O . LEU A 1 771 ? -11.993 -3.148 -3.800 1.00 84.81 771 LEU A O 1
ATOM 6100 N N . CYS A 1 772 ? -11.749 -2.398 -1.710 1.00 82.88 772 CYS A N 1
ATOM 6101 C CA . CYS A 1 772 ? -12.302 -3.611 -1.108 1.00 82.88 772 CYS A CA 1
ATOM 6102 C C . CYS A 1 772 ? -13.741 -3.845 -1.604 1.00 82.88 772 CYS A C 1
ATOM 6104 O O . CYS A 1 772 ? -14.482 -2.893 -1.869 1.00 82.88 772 CYS A O 1
ATOM 6106 N N . ARG A 1 773 ? -14.159 -5.117 -1.718 1.00 78.56 773 ARG A N 1
ATOM 6107 C CA . ARG A 1 773 ? -15.516 -5.496 -2.169 1.00 78.56 773 ARG A CA 1
ATOM 6108 C C . ARG A 1 773 ? -16.612 -4.756 -1.393 1.00 78.56 773 ARG A C 1
ATOM 6110 O O . ARG A 1 773 ? -17.649 -4.430 -1.955 1.00 78.56 773 ARG A O 1
ATOM 6117 N N . VAL A 1 774 ? -16.348 -4.489 -0.119 1.00 80.62 774 VAL A N 1
ATOM 6118 C CA . VAL A 1 774 ? -17.071 -3.536 0.726 1.00 80.62 774 VAL A CA 1
ATOM 6119 C C . VAL A 1 774 ? -16.025 -2.661 1.408 1.00 80.62 774 VAL A C 1
ATOM 6121 O O . VAL A 1 774 ? -15.038 -3.206 1.896 1.00 80.62 774 VAL A O 1
ATOM 6124 N N . THR A 1 775 ? -16.239 -1.351 1.472 1.00 88.25 775 THR A N 1
ATOM 6125 C CA . THR A 1 775 ? -15.408 -0.362 2.179 1.00 88.25 775 THR A CA 1
ATOM 6126 C C . THR A 1 775 ? -16.152 0.247 3.374 1.00 88.25 775 THR A C 1
ATOM 6128 O O . THR A 1 775 ? -17.360 0.052 3.531 1.00 88.25 775 THR A O 1
ATOM 6131 N N . ALA A 1 776 ? -15.443 1.022 4.203 1.00 88.44 776 ALA A N 1
ATOM 6132 C CA . ALA A 1 776 ? -16.034 1.732 5.339 1.00 88.44 776 ALA A CA 1
ATOM 6133 C C . ALA A 1 776 ? -17.176 2.676 4.920 1.00 88.44 776 ALA A C 1
ATOM 6135 O O . ALA A 1 776 ? -18.217 2.705 5.576 1.00 88.44 776 ALA A O 1
ATOM 6136 N N . LYS A 1 777 ? -17.007 3.400 3.805 1.00 86.69 777 LYS A N 1
ATOM 6137 C CA . LYS A 1 777 ? -18.026 4.278 3.225 1.00 86.69 777 LYS A CA 1
ATOM 6138 C C . LYS A 1 777 ? -19.243 3.493 2.743 1.00 86.69 777 LYS A C 1
ATOM 6140 O O . LYS A 1 777 ? -20.350 3.851 3.130 1.00 86.69 777 LYS A O 1
ATOM 6145 N N . ASP A 1 778 ? -19.054 2.376 2.028 1.00 81.25 778 ASP A N 1
ATOM 6146 C CA . ASP A 1 778 ? -20.184 1.521 1.616 1.00 81.25 778 ASP A CA 1
ATOM 6147 C C . ASP A 1 778 ? -20.985 0.987 2.832 1.00 81.25 778 ASP A C 1
ATOM 6149 O O . ASP A 1 778 ? -22.166 0.660 2.711 1.00 81.25 778 ASP A O 1
ATOM 6153 N N . CYS A 1 779 ? -20.359 0.879 4.015 1.00 74.75 779 CYS A N 1
ATOM 6154 C CA . CYS A 1 779 ? -21.050 0.547 5.266 1.00 74.75 779 CYS A CA 1
ATOM 6155 C C . CYS A 1 779 ? -21.703 1.752 5.966 1.00 74.75 779 CYS A C 1
ATOM 6157 O O . CYS A 1 779 ? -22.747 1.569 6.587 1.00 74.75 779 CYS A O 1
ATOM 6159 N N . HIS A 1 780 ? -21.111 2.948 5.899 1.00 71.62 780 HIS A N 1
ATOM 6160 C CA . HIS A 1 780 ? -21.619 4.164 6.552 1.00 71.62 780 HIS A CA 1
ATOM 6161 C C . HIS A 1 780 ? -22.791 4.801 5.795 1.00 71.62 780 HIS A C 1
ATOM 6163 O O . HIS A 1 780 ? -23.770 5.192 6.419 1.00 71.62 780 HIS A O 1
ATOM 6169 N N . GLU A 1 781 ? -22.746 4.824 4.458 1.00 56.59 781 GLU A N 1
ATOM 6170 C CA . GLU A 1 781 ? -23.836 5.339 3.607 1.00 56.59 781 GLU A CA 1
ATOM 6171 C C . GLU A 1 781 ? -25.084 4.424 3.610 1.00 56.59 781 GLU A C 1
ATOM 6173 O O . GLU A 1 781 ? -26.125 4.767 3.060 1.00 56.59 781 GLU A O 1
ATOM 6178 N N . SER A 1 782 ? -25.025 3.289 4.315 1.00 50.03 782 SER A N 1
ATOM 6179 C CA . SER A 1 782 ? -26.155 2.453 4.757 1.00 50.03 782 SER A CA 1
ATOM 6180 C C . SER A 1 782 ? -27.001 1.718 3.697 1.00 50.03 782 SER A C 1
ATOM 6182 O O . SER A 1 782 ? -27.855 0.921 4.080 1.00 50.03 782 SER A O 1
ATOM 6184 N N . ASP A 1 783 ? -26.682 1.825 2.400 1.00 52.19 783 ASP A N 1
ATOM 6185 C CA . ASP A 1 783 ? -27.382 1.125 1.297 1.00 52.19 783 ASP A CA 1
ATOM 6186 C C . ASP A 1 783 ? -26.614 -0.073 0.682 1.00 52.19 783 ASP A C 1
ATOM 6188 O O . ASP A 1 783 ? -26.799 -0.475 -0.478 1.00 52.19 783 ASP A O 1
ATOM 6192 N N . LEU A 1 784 ? -25.776 -0.732 1.491 1.00 61.28 784 LEU A N 1
ATOM 6193 C CA . LEU A 1 784 ? -25.043 -1.929 1.062 1.00 61.28 784 LEU A CA 1
ATOM 6194 C C . LEU A 1 784 ? -25.975 -3.085 0.657 1.00 61.28 784 LEU A C 1
ATOM 6196 O O . LEU A 1 784 ? -25.670 -3.834 -0.270 1.00 61.28 784 LEU A O 1
ATOM 6200 N N . LEU A 1 785 ? -27.105 -3.267 1.349 1.00 71.88 785 LEU A N 1
ATOM 6201 C CA . LEU A 1 785 ? -27.988 -4.412 1.112 1.00 71.88 785 LEU A CA 1
ATOM 6202 C C . LEU A 1 785 ? -28.824 -4.284 -0.180 1.00 71.88 785 LEU A C 1
ATOM 6204 O O . LEU A 1 785 ? -28.868 -5.268 -0.922 1.00 71.88 785 LEU A O 1
ATOM 6208 N N . PRO A 1 786 ? -29.415 -3.120 -0.526 1.00 73.69 786 PRO A N 1
ATOM 6209 C CA . PRO A 1 786 ? -29.942 -2.882 -1.870 1.00 73.69 786 PRO A CA 1
ATOM 6210 C C . PRO A 1 786 ? -28.913 -3.135 -2.974 1.00 73.69 786 PRO A C 1
ATOM 6212 O O . PRO A 1 786 ? -29.246 -3.784 -3.963 1.00 73.69 786 PRO A O 1
ATOM 6215 N N . THR A 1 787 ? -27.657 -2.716 -2.782 1.00 68.19 787 THR A N 1
ATOM 6216 C CA . THR A 1 787 ? -26.583 -2.958 -3.761 1.00 68.19 787 THR A CA 1
ATOM 6217 C C . THR A 1 787 ? -26.255 -4.447 -3.894 1.00 68.19 787 THR A C 1
ATOM 6219 O O . THR A 1 787 ? -26.328 -4.977 -4.994 1.00 68.19 787 THR A O 1
ATOM 6222 N N . ILE A 1 788 ? -26.049 -5.173 -2.789 1.00 74.56 788 ILE A N 1
ATOM 6223 C CA . ILE A 1 788 ? -25.843 -6.636 -2.812 1.00 74.56 788 ILE A CA 1
ATOM 6224 C C . ILE A 1 788 ? -26.996 -7.363 -3.523 1.00 74.56 788 ILE A C 1
ATOM 6226 O O . ILE A 1 788 ? -26.759 -8.337 -4.238 1.00 74.56 788 ILE A O 1
ATOM 6230 N N . TYR A 1 789 ? -28.244 -6.918 -3.335 1.00 83.50 789 TYR A N 1
ATOM 6231 C CA . TYR A 1 789 ? -29.377 -7.495 -4.055 1.00 83.50 789 TYR A CA 1
ATOM 6232 C C . TYR A 1 789 ? -29.395 -7.124 -5.539 1.00 83.50 789 TYR A C 1
ATOM 6234 O O . TYR A 1 789 ? -29.711 -7.998 -6.341 1.00 83.50 789 TYR A O 1
ATOM 6242 N N . ARG A 1 790 ? -29.054 -5.885 -5.913 1.00 81.12 790 ARG A N 1
ATOM 6243 C CA . ARG A 1 790 ? -28.904 -5.451 -7.311 1.00 81.12 790 ARG A CA 1
ATOM 6244 C C . ARG A 1 790 ? -27.875 -6.316 -8.034 1.00 81.12 790 ARG A C 1
ATOM 6246 O O . ARG A 1 790 ? -28.257 -7.012 -8.968 1.00 81.12 790 ARG A O 1
ATOM 6253 N N . ASP A 1 791 ? -26.646 -6.389 -7.527 1.00 75.56 791 ASP A N 1
ATOM 6254 C CA . ASP A 1 791 ? -25.562 -7.187 -8.112 1.00 75.56 791 ASP A CA 1
ATOM 6255 C C . ASP A 1 791 ? -25.982 -8.661 -8.283 1.00 75.56 791 ASP A C 1
ATOM 6257 O O . ASP A 1 791 ? -25.701 -9.301 -9.295 1.00 75.56 791 ASP A O 1
ATOM 6261 N N . LEU A 1 792 ? -26.674 -9.227 -7.287 1.00 81.56 792 LEU A N 1
ATOM 6262 C CA . LEU A 1 792 ? -27.147 -10.612 -7.316 1.00 81.56 792 LEU A CA 1
ATOM 6263 C C . LEU A 1 792 ? -28.264 -10.833 -8.355 1.00 81.56 792 LEU A C 1
ATOM 6265 O O . LEU A 1 792 ? -28.284 -11.882 -9.004 1.00 81.56 792 LEU A O 1
ATOM 6269 N N . CYS A 1 793 ? -29.158 -9.853 -8.522 1.00 86.06 793 CYS A N 1
ATOM 6270 C CA . CYS A 1 793 ? -30.233 -9.877 -9.515 1.00 86.06 793 CYS A CA 1
ATOM 6271 C C . CYS A 1 793 ? -29.709 -9.661 -10.937 1.00 86.06 793 CYS A C 1
ATOM 6273 O O . CYS A 1 793 ? -30.175 -10.338 -11.846 1.00 86.06 793 CYS A O 1
ATOM 6275 N N . GLU A 1 794 ? -28.714 -8.796 -11.136 1.00 83.31 794 GLU A N 1
ATOM 6276 C CA . GLU A 1 794 ? -28.063 -8.585 -12.434 1.00 83.31 794 GLU A CA 1
ATOM 6277 C C . GLU A 1 794 ? -27.363 -9.866 -12.914 1.00 83.31 794 GLU A C 1
ATOM 6279 O O . GLU A 1 794 ? -27.612 -10.315 -14.033 1.00 83.31 794 GLU A O 1
ATOM 6284 N N . HIS A 1 795 ? -26.602 -10.546 -12.044 1.00 81.25 795 HIS A N 1
ATOM 6285 C CA . HIS A 1 795 ? -26.043 -11.870 -12.357 1.00 81.25 795 HIS A CA 1
ATOM 6286 C C . HIS A 1 795 ? -27.130 -12.930 -12.626 1.00 81.25 795 HIS A C 1
ATOM 6288 O O . HIS A 1 795 ? -26.946 -13.795 -13.482 1.00 81.25 795 HIS A O 1
ATOM 6294 N N . GLY A 1 796 ? -28.259 -12.888 -11.909 1.00 85.88 796 GLY A N 1
ATOM 6295 C CA . GLY A 1 796 ? -29.393 -13.787 -12.140 1.00 85.88 796 GLY A CA 1
ATOM 6296 C C . GLY A 1 796 ? -30.086 -13.548 -13.486 1.00 85.88 796 GLY A C 1
ATOM 6297 O O . GLY A 1 796 ? -30.353 -14.501 -14.216 1.00 85.88 796 GLY A O 1
ATOM 6298 N N . ASN A 1 797 ? -30.327 -12.286 -13.841 1.00 85.75 797 ASN A N 1
ATOM 6299 C CA . ASN A 1 797 ? -30.934 -11.884 -15.107 1.00 85.75 797 ASN A CA 1
ATOM 6300 C C . ASN A 1 797 ? -30.000 -12.188 -16.292 1.00 85.75 797 ASN A C 1
ATOM 6302 O O . ASN A 1 797 ? -30.460 -12.736 -17.290 1.00 85.75 797 ASN A O 1
ATOM 6306 N N . HIS A 1 798 ? -28.692 -11.943 -16.168 1.00 84.81 798 HIS A N 1
ATOM 6307 C CA . HIS A 1 798 ? -27.701 -12.335 -17.179 1.00 84.81 798 HIS A CA 1
ATOM 6308 C C . HIS A 1 798 ? -27.646 -13.864 -17.364 1.00 84.81 798 HIS A C 1
ATOM 6310 O O . HIS A 1 798 ? -27.550 -14.350 -18.490 1.00 84.81 798 HIS A O 1
ATOM 6316 N N . ALA A 1 799 ? -27.745 -14.648 -16.284 1.00 85.19 799 ALA A N 1
ATOM 6317 C CA . ALA A 1 799 ? -27.798 -16.109 -16.388 1.00 85.19 799 ALA A CA 1
ATOM 6318 C C . ALA A 1 799 ? -29.079 -16.606 -17.093 1.00 85.19 799 ALA A C 1
ATOM 6320 O O . ALA A 1 799 ? -29.025 -17.593 -17.828 1.00 85.19 799 ALA A O 1
ATOM 6321 N N . LEU A 1 800 ? -30.211 -15.913 -16.904 1.00 86.00 800 LEU A N 1
ATOM 6322 C CA . LEU A 1 800 ? -31.476 -16.168 -17.610 1.00 86.00 800 LEU A CA 1
ATOM 6323 C C . LEU A 1 800 ? -31.426 -15.771 -19.096 1.00 86.00 800 LEU A C 1
ATOM 6325 O O . LEU A 1 800 ? -32.041 -16.445 -19.919 1.00 86.00 800 LEU A O 1
ATOM 6329 N N . GLN A 1 801 ? -30.707 -14.700 -19.444 1.00 86.06 801 GLN A N 1
ATOM 6330 C CA . GLN A 1 801 ? -30.511 -14.259 -20.833 1.00 86.06 801 GLN A CA 1
ATOM 6331 C C . GLN A 1 801 ? -29.643 -15.251 -21.616 1.00 86.06 801 GLN A C 1
ATOM 6333 O O . GLN A 1 801 ? -30.041 -15.704 -22.686 1.00 86.06 801 GLN A O 1
ATOM 6338 N N . GLU A 1 802 ? -28.504 -15.647 -21.045 1.00 87.06 802 GLU A N 1
ATOM 6339 C CA . GLU A 1 802 ? -27.525 -16.538 -21.684 1.00 87.06 802 GLU A CA 1
ATOM 6340 C C . GLU A 1 802 ? -27.843 -18.039 -21.532 1.00 87.06 802 GLU A C 1
ATOM 6342 O O . GLU A 1 802 ? -27.042 -18.876 -21.941 1.00 87.06 802 GLU A O 1
ATOM 6347 N N . GLN A 1 803 ? -28.975 -18.410 -20.917 1.00 85.12 803 GLN A N 1
ATOM 6348 C CA . GLN A 1 803 ? -29.358 -19.809 -20.639 1.00 85.12 803 GLN A CA 1
ATOM 6349 C C . GLN A 1 803 ? -28.263 -20.600 -19.886 1.00 85.12 803 GLN A C 1
ATOM 6351 O O . GLN A 1 803 ? -27.937 -21.745 -20.205 1.00 85.12 803 GLN A O 1
ATOM 6356 N N . THR A 1 804 ? -27.676 -19.960 -18.869 1.00 88.44 804 THR A N 1
ATOM 6357 C CA . THR A 1 804 ? -26.592 -20.500 -18.020 1.00 88.44 804 THR A CA 1
ATOM 6358 C C . THR A 1 804 ? -27.020 -20.705 -16.560 1.00 88.44 804 THR A C 1
ATOM 6360 O O . THR A 1 804 ? -26.182 -20.845 -15.664 1.00 88.44 804 THR A O 1
ATOM 6363 N N . ILE A 1 805 ? -28.329 -20.749 -16.295 1.00 88.56 805 ILE A N 1
ATOM 6364 C CA . ILE A 1 805 ? -28.883 -20.975 -14.954 1.00 88.56 805 ILE A CA 1
ATOM 6365 C C . ILE A 1 805 ? -28.589 -22.390 -14.433 1.00 88.56 805 ILE A C 1
ATOM 6367 O O . ILE A 1 805 ? -28.548 -23.383 -15.162 1.00 88.56 805 ILE A O 1
ATOM 6371 N N . GLN A 1 806 ? -28.383 -22.495 -13.121 1.00 89.75 806 GLN A N 1
ATOM 6372 C CA . GLN A 1 806 ? -28.102 -23.753 -12.438 1.00 89.75 806 GLN A CA 1
ATOM 6373 C C . GLN A 1 806 ? -29.411 -24.490 -12.144 1.00 89.75 806 GLN A C 1
ATOM 6375 O O . GLN A 1 806 ? -30.188 -24.092 -11.273 1.00 89.75 806 GLN A O 1
ATOM 6380 N N . ILE A 1 807 ? -29.629 -25.590 -12.862 1.00 89.19 807 ILE A N 1
ATOM 6381 C CA . ILE A 1 807 ? -30.761 -26.495 -12.652 1.00 89.19 807 ILE A CA 1
ATOM 6382 C C . ILE A 1 807 ? -30.602 -27.213 -11.309 1.00 89.19 807 ILE A C 1
ATOM 6384 O O . ILE A 1 807 ? -29.553 -27.798 -11.030 1.00 89.19 807 ILE A O 1
ATOM 6388 N N . ALA A 1 808 ? -31.635 -27.180 -10.466 1.00 86.44 808 ALA A N 1
ATOM 6389 C CA . ALA A 1 808 ? -31.577 -27.813 -9.153 1.00 86.44 808 ALA A CA 1
ATOM 6390 C C . ALA A 1 808 ? -31.898 -29.327 -9.256 1.00 86.44 808 ALA A C 1
ATOM 6392 O O . ALA A 1 808 ? -32.882 -29.705 -9.897 1.00 86.44 808 ALA A O 1
ATOM 6393 N N . PRO A 1 809 ? -31.090 -30.222 -8.651 1.00 84.56 809 PRO A N 1
ATOM 6394 C CA . PRO A 1 809 ? -31.221 -31.671 -8.838 1.00 84.56 809 PRO A CA 1
ATOM 6395 C C . PRO A 1 809 ? -32.385 -32.267 -8.032 1.00 84.56 809 PRO A C 1
ATOM 6397 O O . PRO A 1 809 ? -32.741 -31.746 -6.977 1.00 84.56 809 PRO A O 1
ATOM 6400 N N . PHE A 1 810 ? -32.933 -33.399 -8.484 1.00 84.50 810 PHE A N 1
ATOM 6401 C CA . PHE A 1 810 ? -34.054 -34.124 -7.851 1.00 84.50 810 PHE A CA 1
ATOM 6402 C C . PHE A 1 810 ? -35.417 -33.396 -7.825 1.00 84.50 810 PHE A C 1
ATOM 6404 O O . PHE A 1 810 ? -36.344 -33.882 -7.185 1.00 84.50 810 PHE A O 1
ATOM 6411 N N . LEU A 1 811 ? -35.607 -32.288 -8.556 1.00 85.44 811 LEU A N 1
ATOM 6412 C CA . LEU A 1 811 ? -36.906 -31.588 -8.619 1.00 85.44 811 LEU A CA 1
ATOM 6413 C C . LEU A 1 811 ? -38.059 -32.413 -9.235 1.00 85.44 811 LEU A C 1
ATOM 6415 O O . LEU A 1 811 ? -39.223 -32.068 -9.038 1.00 85.44 811 LEU A O 1
ATOM 6419 N N . ASP A 1 812 ? -37.760 -33.482 -9.976 1.00 82.62 812 ASP A N 1
ATOM 6420 C CA . ASP A 1 812 ? -38.747 -34.454 -10.476 1.00 82.62 812 ASP A CA 1
ATOM 6421 C C . ASP A 1 812 ? -39.077 -35.568 -9.471 1.00 82.62 812 ASP A C 1
ATOM 6423 O O . ASP A 1 812 ? -40.133 -36.189 -9.568 1.00 82.62 812 ASP A O 1
ATOM 6427 N N . ASP A 1 813 ? -38.203 -35.809 -8.491 1.00 85.25 813 ASP A N 1
ATOM 6428 C CA . ASP A 1 813 ? -38.348 -36.877 -7.500 1.00 85.25 813 ASP A CA 1
ATOM 6429 C C . ASP A 1 813 ? -37.797 -36.443 -6.135 1.00 85.25 813 ASP A C 1
ATOM 6431 O O . ASP A 1 813 ? -36.803 -36.953 -5.608 1.00 85.25 813 ASP A O 1
ATOM 6435 N N . LEU A 1 814 ? -38.498 -35.483 -5.529 1.00 85.00 814 LEU A N 1
ATOM 6436 C CA . LEU A 1 814 ? -38.204 -35.011 -4.177 1.00 85.00 814 LEU A CA 1
ATOM 6437 C C . LEU A 1 814 ? -38.334 -36.117 -3.120 1.00 85.00 814 LEU A C 1
ATOM 6439 O O . LEU A 1 814 ? -37.813 -35.954 -2.019 1.00 85.00 814 LEU A O 1
ATOM 6443 N N . LYS A 1 815 ? -38.996 -37.246 -3.416 1.00 82.75 815 LYS A N 1
ATOM 6444 C CA . LYS A 1 815 ? -39.114 -38.370 -2.476 1.00 82.75 815 LYS A CA 1
ATOM 6445 C C . LYS A 1 815 ? -37.783 -39.098 -2.338 1.00 82.75 815 LYS A C 1
ATOM 6447 O O . LYS A 1 815 ? -37.358 -39.320 -1.203 1.00 82.75 815 LYS A O 1
ATOM 6452 N N . ASN A 1 816 ? -37.100 -39.367 -3.449 1.00 83.75 816 ASN A N 1
ATOM 6453 C CA . ASN A 1 816 ? -35.814 -40.065 -3.455 1.00 83.75 816 ASN A CA 1
ATOM 6454 C C . ASN A 1 816 ? -34.587 -39.171 -3.180 1.00 83.75 816 ASN A C 1
ATOM 6456 O O . ASN A 1 816 ? -33.494 -39.703 -3.017 1.00 83.75 816 ASN A O 1
ATOM 6460 N N . ASP A 1 817 ? -34.737 -37.848 -3.024 1.00 86.94 817 ASP A N 1
ATOM 6461 C CA . ASP A 1 817 ? -33.665 -36.995 -2.479 1.00 86.94 817 ASP A CA 1
ATOM 6462 C C . ASP A 1 817 ? -33.369 -37.355 -1.006 1.00 86.94 817 ASP A C 1
ATOM 6464 O O . ASP A 1 817 ? -34.103 -36.969 -0.089 1.00 86.94 817 ASP A O 1
ATOM 6468 N N . LEU A 1 818 ? -32.304 -38.122 -0.761 1.00 87.81 818 LEU A N 1
ATOM 6469 C CA . LEU A 1 818 ? -31.932 -38.590 0.580 1.00 87.81 818 LEU A CA 1
ATOM 6470 C C . LEU A 1 818 ? -31.223 -37.524 1.433 1.00 87.81 818 LEU A C 1
ATOM 6472 O O . LEU A 1 818 ? -30.963 -37.765 2.613 1.00 87.81 818 LEU A O 1
ATOM 6476 N N . ARG A 1 819 ? -30.901 -36.350 0.874 1.00 91.50 819 ARG A N 1
ATOM 6477 C CA . ARG A 1 819 ? -30.077 -35.343 1.554 1.00 91.50 819 ARG A CA 1
ATOM 6478 C C . ARG A 1 819 ? -30.826 -34.717 2.730 1.00 91.50 819 ARG A C 1
ATOM 6480 O O . ARG A 1 819 ? -31.903 -34.148 2.559 1.00 91.50 819 ARG A O 1
ATOM 6487 N N . ARG A 1 820 ? -30.226 -34.758 3.922 1.00 92.62 820 ARG A N 1
ATOM 6488 C CA . ARG A 1 820 ? -30.736 -34.105 5.140 1.00 92.62 820 ARG A CA 1
ATOM 6489 C C . ARG A 1 820 ? -29.663 -33.210 5.757 1.00 92.62 820 ARG A C 1
ATOM 6491 O O . ARG A 1 820 ? -28.476 -33.421 5.540 1.00 92.62 820 ARG A O 1
ATOM 6498 N N . GLY A 1 821 ? -30.085 -32.179 6.478 1.00 93.50 821 GLY A N 1
ATOM 6499 C CA . GLY A 1 821 ? -29.236 -31.168 7.107 1.00 93.50 821 GLY A CA 1
ATOM 6500 C C . GLY A 1 821 ? -29.883 -30.596 8.368 1.00 93.50 821 GLY A C 1
ATOM 6501 O O . GLY A 1 821 ? -30.984 -30.999 8.748 1.00 93.50 821 GLY A O 1
ATOM 6502 N N . LEU A 1 822 ? -29.201 -29.645 9.006 1.00 94.75 822 LEU A N 1
ATOM 6503 C CA . LEU A 1 822 ? -29.668 -28.938 10.201 1.00 94.75 822 LEU A CA 1
ATOM 6504 C C . LEU A 1 822 ? -29.569 -27.425 9.966 1.00 94.75 822 LEU A C 1
ATOM 6506 O O . LEU A 1 822 ? -28.480 -26.909 9.707 1.00 94.75 822 LEU A O 1
ATOM 6510 N N . THR A 1 823 ? -30.690 -26.713 10.075 1.00 95.50 823 THR A N 1
ATOM 6511 C CA . THR A 1 823 ? -30.789 -25.285 9.730 1.00 95.50 823 THR A CA 1
ATOM 6512 C C . THR A 1 823 ? -31.547 -24.509 10.805 1.00 95.50 823 THR A C 1
ATOM 6514 O O . THR A 1 823 ? -32.563 -24.980 11.315 1.00 95.50 823 THR A O 1
ATOM 6517 N N . LEU A 1 824 ? -31.087 -23.298 11.122 1.00 96.75 824 LEU A N 1
ATOM 6518 C CA . LEU A 1 824 ? -31.823 -22.329 11.933 1.00 96.75 824 LEU A CA 1
ATOM 6519 C C . LEU A 1 824 ? -32.559 -21.351 11.004 1.00 96.75 824 LEU A C 1
ATOM 6521 O O . LEU A 1 824 ? -31.918 -20.580 10.283 1.00 96.75 824 LEU A O 1
ATOM 6525 N N . ILE A 1 825 ? -33.891 -21.386 11.012 1.00 96.75 825 ILE A N 1
ATOM 6526 C CA . ILE A 1 825 ? -34.753 -20.644 10.078 1.00 96.75 825 ILE A CA 1
ATOM 6527 C C . ILE A 1 825 ? -35.768 -19.749 10.794 1.00 96.75 825 ILE A C 1
ATOM 6529 O O . ILE A 1 825 ? -36.081 -19.940 11.967 1.00 96.75 825 ILE A O 1
ATOM 6533 N N . VAL A 1 826 ? -36.343 -18.809 10.050 1.00 97.38 826 VAL A N 1
ATOM 6534 C CA . VAL A 1 826 ? -37.507 -18.010 10.449 1.00 97.38 826 VAL A CA 1
ATOM 6535 C C . VAL A 1 826 ? -38.588 -18.159 9.381 1.00 97.38 826 VAL A C 1
ATOM 6537 O O . VAL A 1 826 ? -38.305 -18.136 8.179 1.00 97.38 826 VAL A O 1
ATOM 6540 N N . ARG A 1 827 ? -39.840 -18.328 9.815 1.00 95.94 827 ARG A N 1
ATOM 6541 C CA . ARG A 1 827 ? -41.012 -18.414 8.934 1.00 95.94 827 ARG A CA 1
ATOM 6542 C C . ARG A 1 827 ? -41.598 -17.020 8.678 1.00 95.94 827 ARG A C 1
ATOM 6544 O O . ARG A 1 827 ? -41.639 -16.223 9.615 1.00 95.94 827 ARG A O 1
ATOM 6551 N N . PRO A 1 828 ? -42.059 -16.708 7.452 1.00 96.25 828 PRO A N 1
ATOM 6552 C CA . PRO A 1 828 ? -42.710 -15.431 7.177 1.00 96.25 828 PRO A CA 1
ATOM 6553 C C . PRO A 1 828 ? -44.016 -15.286 7.966 1.00 96.25 828 PRO A C 1
ATOM 6555 O O . PRO A 1 828 ? -44.708 -16.271 8.228 1.00 96.25 828 PRO A O 1
ATOM 6558 N N . SER A 1 829 ? -44.398 -14.047 8.287 1.00 94.94 829 SER A N 1
ATOM 6559 C CA . SER A 1 829 ? -45.717 -13.780 8.873 1.00 94.94 829 SER A CA 1
ATOM 6560 C C . SER A 1 829 ? -46.846 -14.189 7.907 1.00 94.94 829 SER A C 1
ATOM 6562 O O . SER A 1 829 ? -46.649 -14.153 6.687 1.00 94.94 829 SER A O 1
ATOM 6564 N N . PRO A 1 830 ? -48.067 -14.499 8.390 1.00 94.56 830 PRO A N 1
ATOM 6565 C CA . PRO A 1 830 ? -49.200 -14.833 7.519 1.00 94.56 830 PRO A CA 1
ATOM 6566 C C . PRO A 1 830 ? -49.571 -13.738 6.504 1.00 94.56 830 PRO A C 1
ATOM 6568 O O . PRO A 1 830 ? -50.244 -14.021 5.516 1.00 94.56 830 PRO A O 1
ATOM 6571 N N . GLN A 1 831 ? -49.151 -12.488 6.730 1.00 93.19 831 GLN A N 1
ATOM 6572 C CA . GLN A 1 831 ? -49.301 -11.394 5.770 1.00 93.19 831 GLN A CA 1
ATOM 6573 C C . GLN A 1 831 ? -48.268 -11.490 4.642 1.00 93.19 831 GLN A C 1
ATOM 6575 O O . GLN A 1 831 ? -48.659 -11.505 3.475 1.00 93.19 831 GLN A O 1
ATOM 6580 N N . VAL A 1 832 ? -46.980 -11.613 4.983 1.00 95.12 832 VAL A N 1
ATOM 6581 C CA . VAL A 1 832 ? -45.888 -11.748 4.002 1.00 95.12 832 VAL A CA 1
ATOM 6582 C C . VAL A 1 832 ? -46.064 -13.033 3.186 1.00 95.12 832 VAL A C 1
ATOM 6584 O O . VAL A 1 832 ? -46.001 -13.000 1.960 1.00 95.12 832 VAL A O 1
ATOM 6587 N N . ALA A 1 833 ? -46.408 -14.153 3.831 1.00 95.81 833 ALA A N 1
ATOM 6588 C CA . ALA A 1 833 ? -46.653 -15.433 3.165 1.00 95.81 833 ALA A CA 1
ATOM 6589 C C . ALA A 1 833 ? -47.738 -15.357 2.072 1.00 95.81 833 ALA A C 1
ATOM 6591 O O . ALA A 1 833 ? -47.588 -15.980 1.020 1.00 95.81 833 ALA A O 1
ATOM 6592 N N . ARG A 1 834 ? -48.807 -14.567 2.273 1.00 95.12 834 ARG A N 1
ATOM 6593 C CA . ARG A 1 834 ? -49.842 -14.349 1.245 1.00 95.12 834 ARG A CA 1
ATOM 6594 C C . ARG A 1 834 ? -49.310 -13.571 0.040 1.00 95.12 834 ARG A C 1
ATOM 6596 O O . ARG A 1 834 ? -49.596 -13.970 -1.083 1.00 95.12 834 ARG A O 1
ATOM 6603 N N . GLN A 1 835 ? -48.509 -12.524 0.254 1.00 94.62 835 GLN A N 1
ATOM 6604 C CA . GLN A 1 835 ? -47.913 -11.755 -0.848 1.00 94.62 835 GLN A CA 1
ATOM 6605 C C . GLN A 1 835 ? -46.919 -12.601 -1.657 1.00 94.62 835 GLN A C 1
ATOM 6607 O O . GLN A 1 835 ? -46.995 -12.644 -2.883 1.00 94.62 835 GLN A O 1
ATOM 6612 N N . LEU A 1 836 ? -46.053 -13.362 -0.977 1.00 95.12 836 LEU A N 1
ATOM 6613 C CA . LEU A 1 836 ? -45.134 -14.311 -1.618 1.00 95.12 836 LEU A CA 1
ATOM 6614 C C . LEU A 1 836 ? -45.880 -15.371 -2.452 1.00 95.12 836 LEU A C 1
ATOM 6616 O O . LEU A 1 836 ? -45.451 -15.704 -3.555 1.00 95.12 836 LEU A O 1
ATOM 6620 N N . THR A 1 837 ? -47.022 -15.863 -1.954 1.00 95.00 837 THR A N 1
ATOM 6621 C CA . THR A 1 837 ? -47.871 -16.824 -2.684 1.00 95.00 837 THR A CA 1
ATOM 6622 C C . THR A 1 837 ? -48.453 -16.196 -3.953 1.00 95.00 837 THR A C 1
ATOM 6624 O O . THR A 1 837 ? -48.330 -16.783 -5.024 1.00 95.00 837 THR A O 1
ATOM 6627 N N . ALA A 1 838 ? -49.002 -14.979 -3.870 1.00 92.00 838 ALA A N 1
ATOM 6628 C CA . ALA A 1 838 ? -49.576 -14.277 -5.021 1.00 92.00 838 ALA A CA 1
ATOM 6629 C C . ALA A 1 838 ? -48.541 -13.991 -6.131 1.00 92.00 838 ALA A C 1
ATOM 6631 O O . ALA A 1 838 ? -48.855 -14.109 -7.316 1.00 92.00 838 ALA A O 1
ATOM 6632 N N . VAL A 1 839 ? -47.291 -13.678 -5.767 1.00 90.75 839 VAL A N 1
ATOM 6633 C CA . VAL A 1 839 ? -46.202 -13.506 -6.745 1.00 90.75 839 VAL A CA 1
ATOM 6634 C C . VAL A 1 839 ? -45.809 -14.845 -7.385 1.00 90.75 839 VAL A C 1
ATOM 6636 O O . VAL A 1 839 ? -45.642 -14.905 -8.604 1.00 90.75 839 VAL A O 1
ATOM 6639 N N . ASN A 1 840 ? -45.754 -15.942 -6.620 1.00 92.25 840 ASN A N 1
ATOM 6640 C CA . ASN A 1 840 ? -45.532 -17.287 -7.172 1.00 92.25 840 ASN A CA 1
ATOM 6641 C C . ASN A 1 840 ? -46.669 -17.747 -8.102 1.00 92.25 840 ASN A C 1
ATOM 6643 O O . ASN A 1 840 ? -46.403 -18.341 -9.148 1.00 92.25 840 ASN A O 1
ATOM 6647 N N . GLU A 1 841 ? -47.926 -17.433 -7.786 1.00 91.94 841 GLU A N 1
ATOM 6648 C CA . GLU A 1 841 ? -49.078 -17.686 -8.663 1.00 91.94 841 GLU A CA 1
ATOM 6649 C C . GLU A 1 841 ? -49.040 -16.893 -9.977 1.00 91.94 841 GLU A C 1
ATOM 6651 O O . GLU A 1 841 ? -49.695 -17.292 -10.942 1.00 91.94 841 GLU A O 1
ATOM 6656 N N . TYR A 1 842 ? -48.345 -15.755 -10.025 1.00 89.12 842 TYR A N 1
ATOM 6657 C CA . TYR A 1 842 ? -48.147 -14.993 -11.258 1.00 89.12 842 TYR A CA 1
ATOM 6658 C C . TYR A 1 842 ? -46.957 -15.545 -12.055 1.00 89.12 842 TYR A C 1
ATOM 6660 O O . TYR A 1 842 ? -47.114 -15.874 -13.229 1.00 89.12 842 TYR A O 1
ATOM 6668 N N . LEU A 1 843 ? -45.806 -15.752 -11.405 1.00 89.94 843 LEU A N 1
ATOM 6669 C CA . LEU A 1 843 ? -44.604 -16.320 -12.029 1.00 89.94 843 LEU A CA 1
ATOM 6670 C C . LEU A 1 843 ? -44.861 -17.698 -12.662 1.00 89.94 843 LEU A C 1
ATOM 6672 O O . LEU A 1 843 ? -44.459 -17.930 -13.798 1.00 89.94 843 LEU A O 1
ATOM 6676 N N . SER A 1 844 ? -45.577 -18.587 -11.968 1.00 91.44 844 SER A N 1
ATOM 6677 C CA . SER A 1 844 ? -45.902 -19.939 -12.459 1.00 91.44 844 SER A CA 1
ATOM 6678 C C . SER A 1 844 ? -46.830 -19.969 -13.680 1.00 91.44 844 SER A C 1
ATOM 6680 O O . SER A 1 844 ? -46.863 -20.975 -14.385 1.00 91.44 844 SER A O 1
ATOM 6682 N N . LYS A 1 845 ? -47.549 -18.876 -13.971 1.00 91.06 845 LYS A N 1
ATOM 6683 C CA . LYS A 1 845 ? -48.340 -18.720 -15.206 1.00 91.06 845 LYS A CA 1
ATOM 6684 C C . LYS A 1 845 ? -47.495 -18.230 -16.387 1.00 91.06 845 LYS A C 1
ATOM 6686 O O . LYS A 1 845 ? -47.897 -18.443 -17.524 1.00 91.06 845 LYS A O 1
ATOM 6691 N N . VAL A 1 846 ? -46.355 -17.585 -16.117 1.00 88.94 846 VAL A N 1
ATOM 6692 C CA . VAL A 1 846 ? -45.406 -17.091 -17.132 1.00 88.94 846 VAL A CA 1
ATOM 6693 C C . VAL A 1 846 ? -44.360 -18.157 -17.473 1.00 88.94 846 VAL A C 1
ATOM 6695 O O . VAL A 1 846 ? -44.089 -18.386 -18.642 1.00 88.94 846 VAL A O 1
ATOM 6698 N N . ALA A 1 847 ? -43.800 -18.844 -16.472 1.00 89.56 847 ALA A N 1
ATOM 6699 C CA . ALA A 1 847 ? -42.743 -19.845 -16.650 1.00 89.56 847 ALA A CA 1
ATOM 6700 C C . ALA A 1 847 ? -43.097 -21.187 -15.960 1.00 89.56 847 ALA A C 1
ATOM 6702 O O . ALA A 1 847 ? -42.471 -21.571 -14.968 1.00 89.56 847 ALA A O 1
ATOM 6703 N N . PRO A 1 848 ? -44.110 -21.929 -16.455 1.00 90.19 848 PRO A N 1
ATOM 6704 C CA . PRO A 1 848 ? -44.645 -23.126 -15.792 1.00 90.19 848 PRO A CA 1
ATOM 6705 C C . PRO A 1 848 ? -43.671 -24.317 -15.723 1.00 90.19 848 PRO A C 1
ATOM 6707 O O . PRO A 1 848 ? -43.945 -25.290 -15.024 1.00 90.19 848 PRO A O 1
ATOM 6710 N N . CYS A 1 849 ? -42.533 -24.270 -16.423 1.00 88.88 849 CYS A N 1
ATOM 6711 C CA . CYS A 1 849 ? -41.531 -25.338 -16.447 1.00 88.88 849 CYS A CA 1
ATOM 6712 C C . CYS A 1 849 ? -40.625 -25.395 -15.197 1.00 88.88 849 CYS A C 1
ATOM 6714 O O . CYS A 1 849 ? -39.735 -26.243 -15.135 1.00 88.88 849 CYS A O 1
ATOM 6716 N N . HIS A 1 850 ? -40.820 -24.529 -14.195 1.00 92.44 850 HIS A N 1
ATOM 6717 C CA . HIS A 1 850 ? -39.992 -24.449 -12.982 1.00 92.44 850 HIS A CA 1
ATOM 6718 C C . HIS A 1 850 ? -40.688 -24.926 -11.698 1.00 92.44 850 HIS A C 1
ATOM 6720 O O . HIS A 1 850 ? -41.906 -25.071 -11.634 1.00 92.44 850 HIS A O 1
ATOM 6726 N N . PHE A 1 851 ? -39.901 -25.147 -10.638 1.00 93.69 851 PHE A N 1
ATOM 6727 C CA . PHE A 1 851 ? -40.416 -25.581 -9.339 1.00 93.69 851 PHE A CA 1
ATOM 6728 C C . PHE A 1 851 ? -40.669 -24.389 -8.406 1.00 93.69 851 PHE A C 1
ATOM 6730 O O . PHE A 1 851 ? -39.731 -23.793 -7.872 1.00 93.69 851 PHE A O 1
ATOM 6737 N N . TYR A 1 852 ? -41.941 -24.061 -8.186 1.00 94.00 852 TYR A N 1
ATOM 6738 C CA . TYR A 1 852 ? -42.378 -22.977 -7.302 1.00 94.00 852 TYR A CA 1
ATOM 6739 C C . TYR A 1 852 ? -42.636 -23.477 -5.880 1.00 94.00 852 TYR A C 1
ATOM 6741 O O . TYR A 1 852 ? -43.225 -24.537 -5.676 1.00 94.00 852 TYR A O 1
ATOM 6749 N N . TYR A 1 853 ? -42.198 -22.708 -4.882 1.00 94.62 853 TYR A N 1
ATOM 6750 C CA . TYR A 1 853 ? -42.395 -23.053 -3.477 1.00 94.62 853 TYR A CA 1
ATOM 6751 C C . TYR A 1 853 ? -43.835 -22.739 -3.041 1.00 94.62 853 TYR A C 1
ATOM 6753 O O . TYR A 1 853 ? -44.327 -21.617 -3.176 1.00 94.62 853 TYR A O 1
ATOM 6761 N N . GLU A 1 854 ? -44.488 -23.750 -2.475 1.00 92.50 854 GLU A N 1
ATOM 6762 C CA . GLU A 1 854 ? -45.697 -23.637 -1.654 1.00 92.50 854 GLU A CA 1
ATOM 6763 C C . GLU A 1 854 ? -45.425 -22.857 -0.350 1.00 92.50 854 GLU A C 1
ATOM 6765 O O . GLU A 1 854 ? -44.296 -22.806 0.148 1.00 92.50 854 GLU A O 1
ATOM 6770 N N . SER A 1 855 ? -46.467 -22.275 0.251 1.00 91.94 855 SER A N 1
ATOM 6771 C CA . SER A 1 855 ? -46.326 -21.406 1.431 1.00 91.94 855 SER A CA 1
ATOM 6772 C C . SER A 1 855 ? -45.739 -22.107 2.666 1.00 91.94 855 SER A C 1
ATOM 6774 O O . SER A 1 855 ? -45.069 -21.468 3.477 1.00 91.94 855 SER A O 1
ATOM 6776 N N . SER A 1 856 ? -45.910 -23.428 2.770 1.00 91.12 856 SER A N 1
ATOM 6777 C CA . SER A 1 856 ? -45.309 -24.303 3.786 1.00 91.12 856 SER A CA 1
ATOM 6778 C C . SER A 1 856 ? -43.774 -24.404 3.682 1.00 91.12 856 SER A C 1
ATOM 6780 O O . SER A 1 856 ? -43.101 -24.676 4.682 1.00 91.12 856 SER A O 1
ATOM 6782 N N . ARG A 1 857 ? -43.199 -24.139 2.499 1.00 94.50 857 ARG A N 1
ATOM 6783 C CA . ARG A 1 857 ? -41.748 -24.135 2.235 1.00 94.50 857 ARG A CA 1
ATOM 6784 C C . ARG A 1 857 ? -41.104 -22.768 2.437 1.00 94.50 857 ARG A C 1
ATOM 6786 O O . ARG A 1 857 ? -39.881 -22.708 2.567 1.00 94.50 857 ARG A O 1
ATOM 6793 N N . PHE A 1 858 ? -41.869 -21.675 2.492 1.00 96.25 858 PHE A N 1
ATOM 6794 C CA . PHE A 1 858 ? -41.287 -20.346 2.696 1.00 96.25 858 PHE A CA 1
ATOM 6795 C C . PHE A 1 858 ? -40.604 -20.236 4.068 1.00 96.25 858 PHE A C 1
ATOM 6797 O O . PHE A 1 858 ? -41.164 -20.573 5.117 1.00 96.25 858 PHE A O 1
ATOM 6804 N N . HIS A 1 859 ? -39.367 -19.754 4.037 1.00 96.12 859 HIS A N 1
ATOM 6805 C CA . HIS A 1 859 ? -38.523 -19.444 5.183 1.00 96.12 859 HIS A CA 1
ATOM 6806 C C . HIS A 1 859 ? -37.374 -18.544 4.716 1.00 96.12 859 HIS A C 1
ATOM 6808 O O . HIS A 1 859 ? -36.994 -18.599 3.543 1.00 96.12 859 HIS A O 1
ATOM 6814 N N . PHE A 1 860 ? -36.791 -17.767 5.630 1.00 94.75 860 PHE A N 1
ATOM 6815 C CA . PHE A 1 860 ? -35.412 -17.303 5.473 1.00 94.75 860 PHE A CA 1
ATOM 6816 C C . PHE A 1 860 ? -34.521 -18.023 6.485 1.00 94.75 860 PHE A C 1
ATOM 6818 O O . PHE A 1 860 ? -34.952 -18.363 7.588 1.00 94.75 860 PHE A O 1
ATOM 6825 N N . THR A 1 861 ? -33.271 -18.268 6.111 1.00 94.25 861 THR A N 1
ATOM 6826 C CA . THR A 1 861 ? -32.299 -18.958 6.965 1.00 94.25 861 THR A CA 1
ATOM 6827 C C . THR A 1 861 ? -31.465 -17.942 7.736 1.00 94.25 861 THR A C 1
ATOM 6829 O O . THR A 1 861 ? -30.844 -17.058 7.141 1.00 94.25 861 THR A O 1
ATOM 6832 N N . ILE A 1 862 ? -31.410 -18.075 9.064 1.00 93.81 862 ILE A N 1
ATOM 6833 C CA . ILE A 1 862 ? -30.423 -17.362 9.882 1.00 93.81 862 ILE A CA 1
ATOM 6834 C C . ILE A 1 862 ? -29.050 -17.968 9.588 1.00 93.81 862 ILE A C 1
ATOM 6836 O O . ILE A 1 862 ? -28.167 -17.255 9.118 1.00 93.81 862 ILE A O 1
ATOM 6840 N N . ILE A 1 863 ? -28.890 -19.279 9.784 1.00 92.38 863 ILE A N 1
ATOM 6841 C CA . ILE A 1 863 ? -27.657 -20.006 9.458 1.00 92.38 863 ILE A CA 1
ATOM 6842 C C . ILE A 1 863 ? -27.951 -21.487 9.166 1.00 92.38 863 ILE A C 1
ATOM 6844 O O . ILE A 1 863 ? -28.778 -22.109 9.835 1.00 92.38 863 ILE A O 1
ATOM 6848 N N . SER A 1 864 ? -27.275 -22.059 8.166 1.00 92.25 864 SER A N 1
ATOM 6849 C CA . SER A 1 864 ? -27.205 -23.515 7.980 1.00 92.25 864 SER A CA 1
ATOM 6850 C C . SER A 1 864 ? -26.050 -24.050 8.825 1.00 92.25 864 SER A C 1
ATOM 6852 O O . SER A 1 864 ? -24.911 -23.601 8.690 1.00 92.25 864 SER A O 1
ATOM 6854 N N . LEU A 1 865 ? -26.384 -24.957 9.742 1.00 91.88 865 LEU A N 1
ATOM 6855 C CA . LEU A 1 865 ? -25.498 -25.479 10.785 1.00 91.88 865 LEU A CA 1
ATOM 6856 C C . LEU A 1 865 ? -24.773 -26.736 10.306 1.00 91.88 865 LEU A C 1
ATOM 6858 O O . LEU A 1 865 ? -23.607 -26.947 10.628 1.00 91.88 865 LEU A O 1
ATOM 6862 N N . ILE A 1 866 ? -25.485 -27.557 9.529 1.00 90.00 866 ILE A N 1
ATOM 6863 C CA . ILE A 1 866 ? -24.966 -28.714 8.806 1.00 90.00 866 ILE A CA 1
ATOM 6864 C C . ILE A 1 866 ? -25.663 -28.725 7.442 1.00 90.00 866 ILE A C 1
ATOM 6866 O O . ILE A 1 866 ? -26.872 -28.949 7.359 1.00 90.00 866 ILE A O 1
ATOM 6870 N N . THR A 1 867 ? -24.902 -28.461 6.379 1.00 88.00 867 THR A N 1
ATOM 6871 C CA . THR A 1 867 ? -25.416 -28.414 4.998 1.00 88.00 867 THR A CA 1
ATOM 6872 C C . THR A 1 867 ? -25.997 -29.766 4.569 1.00 88.00 867 THR A C 1
ATOM 6874 O O . THR A 1 867 ? -25.437 -30.811 4.890 1.00 88.00 867 THR A O 1
ATOM 6877 N N . ALA A 1 868 ? -27.115 -29.749 3.833 1.00 87.31 868 ALA A N 1
ATOM 6878 C CA . ALA A 1 868 ? -27.864 -30.959 3.504 1.00 87.31 868 ALA A CA 1
ATOM 6879 C C . ALA A 1 868 ? -27.073 -31.955 2.628 1.00 87.31 868 ALA A C 1
ATOM 6881 O O . ALA A 1 868 ? -26.702 -31.634 1.496 1.00 87.31 868 ALA A O 1
ATOM 6882 N N . CYS A 1 869 ? -26.859 -33.173 3.133 1.00 87.50 869 CYS A N 1
ATOM 6883 C CA . CYS A 1 869 ? -26.082 -34.235 2.489 1.00 87.50 869 CYS A CA 1
ATOM 6884 C C . CYS A 1 869 ? -26.660 -35.634 2.777 1.00 87.50 869 CYS A C 1
ATOM 6886 O O . CYS A 1 869 ? -27.450 -35.818 3.701 1.00 87.50 869 CYS A O 1
ATOM 6888 N N . GLU A 1 870 ? -26.291 -36.632 1.970 1.00 86.62 870 GLU A N 1
ATOM 6889 C CA . GLU A 1 870 ? -26.800 -38.015 2.088 1.00 86.62 870 GLU A CA 1
ATOM 6890 C C . GLU A 1 870 ? -26.222 -38.764 3.300 1.00 86.62 870 GLU A C 1
ATOM 6892 O O . GLU A 1 870 ? -26.835 -39.686 3.826 1.00 86.62 870 GLU A O 1
ATOM 6897 N N . THR A 1 871 ? -25.048 -38.346 3.782 1.00 85.06 871 THR A N 1
ATOM 6898 C CA . THR A 1 871 ? -24.365 -38.928 4.948 1.00 85.06 871 THR A CA 1
ATOM 6899 C C . THR A 1 871 ? -24.884 -38.397 6.290 1.00 85.06 871 THR A C 1
ATOM 6901 O O . THR A 1 871 ? -24.351 -38.763 7.339 1.00 85.06 871 THR A O 1
ATOM 6904 N N . PHE A 1 872 ? -25.883 -37.511 6.282 1.00 87.75 872 PHE A N 1
ATOM 6905 C CA . PHE A 1 872 ? -26.456 -36.924 7.490 1.00 87.75 872 PHE A CA 1
ATOM 6906 C C . PHE A 1 872 ? -27.254 -37.962 8.287 1.00 87.75 872 PHE A C 1
ATOM 6908 O O . PHE A 1 872 ? -28.291 -38.454 7.846 1.00 87.75 872 PHE A O 1
ATOM 6915 N N . ASP A 1 873 ? -26.805 -38.239 9.510 1.00 87.12 873 ASP A N 1
ATOM 6916 C CA . ASP A 1 873 ? -27.521 -39.075 10.468 1.00 87.12 873 ASP A CA 1
ATOM 6917 C C . ASP A 1 873 ? -27.826 -38.263 11.727 1.00 87.12 873 ASP A C 1
ATOM 6919 O O . ASP A 1 873 ? -26.940 -37.973 12.533 1.00 87.12 873 ASP A O 1
ATOM 6923 N N . VAL A 1 874 ? -29.106 -37.926 11.907 1.00 86.12 874 VAL A N 1
ATOM 6924 C CA . VAL A 1 874 ? -29.606 -37.155 13.054 1.00 86.12 874 VAL A CA 1
ATOM 6925 C C . VAL A 1 874 ? -29.241 -37.791 14.403 1.00 86.12 874 VAL A C 1
ATOM 6927 O O . VAL A 1 874 ? -29.069 -37.076 15.384 1.00 86.12 874 VAL A O 1
ATOM 6930 N N . LYS A 1 875 ? -29.053 -39.119 14.458 1.00 86.81 875 LYS A N 1
ATOM 6931 C CA . LYS A 1 875 ? -28.697 -39.852 15.686 1.00 86.81 875 LYS A CA 1
ATOM 6932 C C . LYS A 1 875 ? -27.217 -39.730 16.062 1.00 86.81 875 LYS A C 1
ATOM 6934 O O . LYS A 1 875 ? -26.847 -40.129 17.161 1.00 86.81 875 LYS A O 1
ATOM 6939 N N . LYS A 1 876 ? -26.372 -39.212 15.163 1.00 87.69 876 LYS A N 1
ATOM 6940 C CA . LYS A 1 876 ? -24.931 -38.991 15.390 1.00 87.69 876 LYS A CA 1
ATOM 6941 C C . LYS A 1 876 ? -24.589 -37.531 15.714 1.00 87.69 876 LYS A C 1
ATOM 6943 O O . LYS A 1 876 ? -23.419 -37.208 15.893 1.00 87.69 876 LYS A O 1
ATOM 6948 N N . ILE A 1 877 ? -25.586 -36.647 15.764 1.00 88.94 877 ILE A N 1
ATOM 6949 C CA . ILE A 1 877 ? -25.413 -35.199 15.929 1.00 88.94 877 ILE A CA 1
ATOM 6950 C C . ILE A 1 877 ? -25.833 -34.799 17.354 1.00 88.94 877 ILE A C 1
ATOM 6952 O O . ILE A 1 877 ? -26.926 -35.172 17.779 1.00 88.94 877 ILE A O 1
ATOM 6956 N N . PRO A 1 878 ? -25.024 -34.017 18.098 1.00 91.50 878 PRO A N 1
ATOM 6957 C CA . PRO A 1 878 ? -25.355 -33.579 19.455 1.00 91.50 878 PRO A CA 1
ATOM 6958 C C . PRO A 1 878 ? -26.389 -32.437 19.432 1.00 91.50 878 PRO A C 1
ATOM 6960 O O . PRO A 1 878 ? -26.066 -31.279 19.701 1.00 91.50 878 PRO A O 1
ATOM 6963 N N . LEU A 1 879 ? -27.639 -32.755 19.073 1.00 92.31 879 LEU A N 1
ATOM 6964 C CA . LEU A 1 879 ? -28.725 -31.776 18.914 1.00 92.31 879 LEU A CA 1
ATOM 6965 C C . LEU A 1 879 ? -28.949 -30.920 20.165 1.00 92.31 879 LEU A C 1
ATOM 6967 O O . LEU A 1 879 ? -29.137 -29.717 20.033 1.00 92.31 879 LEU A O 1
ATOM 6971 N N . GLU A 1 880 ? -28.862 -31.507 21.360 1.00 92.94 880 GLU A N 1
ATOM 6972 C CA . GLU A 1 880 ? -29.000 -30.787 22.634 1.00 92.94 880 GLU A CA 1
ATOM 6973 C C . GLU A 1 880 ? -27.936 -29.690 22.805 1.00 92.94 880 GLU A C 1
ATOM 6975 O O . GLU A 1 880 ? -28.230 -28.616 23.325 1.00 92.94 880 GLU A O 1
ATOM 6980 N N . LEU A 1 881 ? -26.705 -29.920 22.327 1.00 92.31 881 LEU A N 1
ATOM 6981 C CA . LEU A 1 881 ? -25.626 -28.931 22.396 1.00 92.31 881 LEU A CA 1
ATOM 6982 C C . LEU A 1 881 ? -25.821 -27.820 21.355 1.00 92.31 881 LEU A C 1
ATOM 6984 O O . LEU A 1 881 ? -25.632 -26.651 21.684 1.00 92.31 881 LEU A O 1
ATOM 6988 N N . TYR A 1 882 ? -26.265 -28.164 20.138 1.00 94.44 882 TYR A N 1
ATOM 6989 C CA . TYR A 1 882 ? -26.693 -27.168 19.149 1.00 94.44 882 TYR A CA 1
ATOM 6990 C C . TYR A 1 882 ? -27.829 -26.302 19.699 1.00 94.44 882 TYR A C 1
ATOM 6992 O O . TYR A 1 882 ? -27.735 -25.078 19.648 1.00 94.44 882 TYR A O 1
ATOM 7000 N N . GLU A 1 883 ? -28.882 -26.909 20.253 1.00 95.44 883 GLU A N 1
ATOM 7001 C CA . GLU A 1 883 ? -30.010 -26.169 20.815 1.00 95.44 883 GLU A CA 1
ATOM 7002 C C . GLU A 1 883 ? -29.560 -25.263 21.961 1.00 95.44 883 GLU A C 1
ATOM 7004 O O . GLU A 1 883 ? -29.864 -24.071 21.935 1.00 95.44 883 GLU A O 1
ATOM 7009 N N . ARG A 1 884 ? -28.792 -25.788 22.927 1.00 95.31 884 ARG A N 1
ATOM 7010 C CA . ARG A 1 884 ? -28.321 -25.009 24.078 1.00 95.31 884 ARG A CA 1
ATOM 7011 C C . ARG A 1 884 ? -27.491 -23.809 23.631 1.00 95.31 884 ARG A C 1
ATOM 7013 O O . ARG A 1 884 ? -27.797 -22.696 24.039 1.00 95.31 884 ARG A O 1
ATOM 7020 N N . THR A 1 885 ? -26.518 -24.000 22.741 1.00 92.75 885 THR A N 1
ATOM 7021 C CA . THR A 1 885 ? -25.661 -22.908 22.255 1.00 92.75 885 THR A CA 1
ATOM 7022 C C . THR A 1 885 ? -26.405 -21.909 21.360 1.00 92.75 885 THR A C 1
ATOM 7024 O O . THR A 1 885 ? -26.123 -20.715 21.418 1.00 92.75 885 THR A O 1
ATOM 7027 N N . ILE A 1 886 ? -27.405 -22.334 20.582 1.00 96.00 886 ILE A N 1
ATOM 7028 C CA . ILE A 1 886 ? -28.265 -21.398 19.835 1.00 96.00 886 ILE A CA 1
ATOM 7029 C C . ILE A 1 886 ? -29.175 -20.615 20.794 1.00 96.00 886 ILE A C 1
ATOM 7031 O O . ILE A 1 886 ? -29.368 -19.415 20.607 1.00 96.00 886 ILE A O 1
ATOM 7035 N N . ARG A 1 887 ? -29.704 -21.266 21.835 1.00 95.88 887 ARG A N 1
ATOM 7036 C CA . ARG A 1 887 ? -30.549 -20.654 22.870 1.00 95.88 887 ARG A CA 1
ATOM 7037 C C . ARG A 1 887 ? -29.764 -19.632 23.696 1.00 95.88 887 ARG A C 1
ATOM 7039 O O . ARG A 1 887 ? -30.244 -18.514 23.832 1.00 95.88 887 ARG A O 1
ATOM 7046 N N . GLU A 1 888 ? -28.550 -19.979 24.132 1.00 91.69 888 GLU A N 1
ATOM 7047 C CA . GLU A 1 888 ? -27.571 -19.085 24.781 1.00 91.69 888 GLU A CA 1
ATOM 7048 C C . GLU A 1 888 ? -27.309 -17.806 23.966 1.00 91.69 888 GLU A C 1
ATOM 7050 O O . GLU A 1 888 ? -27.120 -16.744 24.551 1.00 91.69 888 GLU A O 1
ATOM 7055 N N . VAL A 1 889 ? -27.301 -17.888 22.628 1.00 90.81 889 VAL A N 1
ATOM 7056 C CA . VAL A 1 889 ? -27.086 -16.724 21.752 1.00 90.81 889 VAL A CA 1
ATOM 7057 C C . VAL A 1 889 ? -28.370 -15.936 21.506 1.00 90.81 889 VAL A C 1
ATOM 7059 O O . VAL A 1 889 ? -28.370 -14.719 21.670 1.00 90.81 889 VAL A O 1
ATOM 7062 N N . LEU A 1 890 ? -29.466 -16.587 21.104 1.00 93.31 890 LEU A N 1
ATOM 7063 C CA . LEU A 1 890 ? -30.690 -15.882 20.706 1.00 93.31 890 LEU A CA 1
ATOM 7064 C C . LEU A 1 890 ? -31.365 -15.141 21.867 1.00 93.31 890 LEU A C 1
ATOM 7066 O O . LEU A 1 890 ? -31.976 -14.101 21.626 1.00 93.31 890 LEU A O 1
ATOM 7070 N N . THR A 1 891 ? -31.219 -15.595 23.118 1.00 89.75 891 THR A N 1
ATOM 7071 C CA . THR A 1 891 ? -31.792 -14.872 24.267 1.00 89.75 891 THR A CA 1
ATOM 7072 C C . THR A 1 891 ? -31.174 -13.490 24.492 1.00 89.75 891 THR A C 1
ATOM 7074 O O . THR A 1 891 ? -31.884 -12.619 24.998 1.00 89.75 891 THR A O 1
ATOM 7077 N N . LEU A 1 892 ? -29.919 -13.275 24.069 1.00 84.38 892 LEU A N 1
ATOM 7078 C CA . LEU A 1 892 ? -29.184 -12.006 24.204 1.00 84.38 892 LEU A CA 1
ATOM 7079 C C . LEU A 1 892 ? -29.754 -10.887 23.321 1.00 84.38 892 LEU A C 1
ATOM 7081 O O . LEU A 1 892 ? -29.577 -9.705 23.605 1.00 84.38 892 LEU A O 1
ATOM 7085 N N . PHE A 1 893 ? -30.422 -11.248 22.223 1.00 87.44 893 PHE A N 1
ATOM 7086 C CA . PHE A 1 893 ? -30.921 -10.290 21.242 1.00 87.44 893 PHE A CA 1
ATOM 7087 C C . PHE A 1 893 ? -32.402 -9.995 21.464 1.00 87.44 893 PHE A C 1
ATOM 7089 O O . PHE A 1 893 ? -33.194 -10.889 21.762 1.00 87.44 893 PHE A O 1
ATOM 7096 N N . SER A 1 894 ? -32.783 -8.732 21.293 1.00 87.06 894 SER A N 1
ATOM 7097 C CA . SER A 1 894 ? -34.188 -8.327 21.204 1.00 87.06 894 SER A CA 1
ATOM 7098 C C . SER A 1 894 ? -34.786 -8.721 19.845 1.00 87.06 894 SER A C 1
ATOM 7100 O O . SER A 1 894 ? -34.045 -8.811 18.859 1.00 87.06 894 SER A O 1
ATOM 7102 N N . PRO A 1 895 ? -36.117 -8.900 19.748 1.00 92.44 895 PRO A N 1
ATOM 7103 C CA . PRO A 1 895 ? -36.805 -9.017 18.466 1.00 92.44 895 PRO A CA 1
ATOM 7104 C C . PRO A 1 895 ? -36.488 -7.850 17.520 1.00 92.44 895 PRO A C 1
ATOM 7106 O O . PRO A 1 895 ? -36.304 -6.715 17.964 1.00 92.44 895 PRO A O 1
ATOM 7109 N N . PHE A 1 896 ? -36.444 -8.124 16.216 1.00 91.88 896 PHE A N 1
ATOM 7110 C CA . PHE A 1 896 ? -36.094 -7.141 15.184 1.00 91.88 896 PHE A CA 1
ATOM 7111 C C . PHE A 1 896 ? -37.016 -7.242 13.965 1.00 91.88 896 PHE A C 1
ATOM 7113 O O . PHE A 1 896 ? -37.552 -8.307 13.671 1.00 91.88 896 PHE A O 1
ATOM 7120 N N . GLU A 1 897 ? -37.196 -6.141 13.239 1.00 93.00 897 GLU A N 1
ATOM 7121 C CA . GLU A 1 897 ? -38.028 -6.116 12.031 1.00 93.00 897 GLU A CA 1
ATOM 7122 C C . GLU A 1 897 ? -37.254 -6.569 10.785 1.00 93.00 897 GLU A C 1
ATOM 7124 O O . GLU A 1 897 ? -36.061 -6.296 10.638 1.00 93.00 897 GLU A O 1
ATOM 7129 N N . VAL A 1 898 ? -37.958 -7.200 9.845 1.00 94.56 898 VAL A N 1
ATOM 7130 C CA . VAL A 1 898 ? -37.498 -7.444 8.472 1.00 94.56 898 VAL A CA 1
ATOM 7131 C C . VAL A 1 898 ? -38.568 -6.957 7.503 1.00 94.56 898 VAL A C 1
ATOM 7133 O O . VAL A 1 898 ? -39.726 -7.373 7.583 1.00 94.56 898 VAL A O 1
ATOM 7136 N N . GLU A 1 899 ? -38.184 -6.092 6.571 1.00 93.94 899 GLU A N 1
ATOM 7137 C CA . GLU A 1 899 ? -39.025 -5.659 5.458 1.00 93.94 899 GLU A CA 1
ATOM 7138 C C . GLU A 1 899 ? -38.725 -6.473 4.202 1.00 93.94 899 GLU A C 1
ATOM 7140 O O . GLU A 1 899 ? -37.567 -6.703 3.867 1.00 93.94 899 GLU A O 1
ATOM 7145 N N . PHE A 1 900 ? -39.761 -6.911 3.493 1.00 95.12 900 PHE A N 1
ATOM 7146 C CA . PHE A 1 900 ? -39.629 -7.613 2.223 1.00 95.12 900 PHE A CA 1
ATOM 7147 C C . PHE A 1 900 ? -40.094 -6.706 1.086 1.00 95.12 900 PHE A C 1
ATOM 7149 O O . PHE A 1 900 ? -41.239 -6.250 1.072 1.00 95.12 900 PHE A O 1
ATOM 7156 N N . MET A 1 901 ? -39.205 -6.449 0.126 1.00 92.50 901 MET A N 1
ATOM 7157 C CA . MET A 1 901 ? -39.442 -5.505 -0.966 1.00 92.50 901 MET A CA 1
ATOM 7158 C C . MET A 1 901 ? -38.883 -6.056 -2.277 1.00 92.50 901 MET A C 1
ATOM 7160 O O . MET A 1 901 ? -37.677 -6.062 -2.515 1.00 92.50 901 MET A O 1
ATOM 7164 N N . GLY A 1 902 ? -39.793 -6.508 -3.129 1.00 92.25 902 GLY A N 1
ATOM 7165 C CA . GLY A 1 902 ? -39.527 -6.987 -4.472 1.00 92.25 902 GLY A CA 1
ATOM 7166 C C . GLY A 1 902 ? -38.899 -8.375 -4.558 1.00 92.25 902 GLY A C 1
ATOM 7167 O O . GLY A 1 902 ? -38.444 -8.975 -3.576 1.00 92.25 902 GLY A O 1
ATOM 7168 N N . VAL A 1 903 ? -38.872 -8.883 -5.785 1.00 93.94 903 VAL A N 1
ATOM 7169 C CA . VAL A 1 903 ? -38.274 -10.173 -6.149 1.00 93.94 903 VAL A CA 1
ATOM 7170 C C . VAL A 1 903 ? -37.137 -9.992 -7.149 1.00 93.94 903 VAL A C 1
ATOM 7172 O O . VAL A 1 903 ? -36.925 -8.901 -7.674 1.00 93.94 903 VAL A O 1
ATOM 7175 N N . GLY A 1 904 ? -36.391 -11.064 -7.398 1.00 92.94 904 GLY A N 1
ATOM 7176 C CA . GLY A 1 904 ? -35.360 -11.101 -8.428 1.00 92.94 904 GLY A CA 1
ATOM 7177 C C . GLY A 1 904 ? -34.783 -12.498 -8.618 1.00 92.94 904 GLY A C 1
ATOM 7178 O O . GLY A 1 904 ? -35.025 -13.406 -7.814 1.00 92.94 904 GLY A O 1
ATOM 7179 N N . ALA A 1 905 ? -34.031 -12.674 -9.701 1.00 92.69 905 ALA A N 1
ATOM 7180 C CA . ALA A 1 905 ? -33.301 -13.903 -9.962 1.00 92.69 905 ALA A CA 1
ATOM 7181 C C . ALA A 1 905 ? -31.986 -13.964 -9.170 1.00 92.69 905 ALA A C 1
ATOM 7183 O O . ALA A 1 905 ? -31.398 -12.968 -8.770 1.00 92.69 905 ALA A O 1
ATOM 7184 N N . THR A 1 906 ? -31.501 -15.180 -9.000 1.00 91.12 906 THR A N 1
ATOM 7185 C CA . THR A 1 906 ? -30.116 -15.538 -8.682 1.00 91.12 906 THR A CA 1
ATOM 7186 C C . THR A 1 906 ? -29.714 -16.604 -9.705 1.00 91.12 906 THR A C 1
ATOM 7188 O O . THR A 1 906 ? -30.612 -17.198 -10.299 1.00 91.12 906 THR A O 1
ATOM 7191 N N . PRO A 1 907 ? -28.436 -16.974 -9.874 1.00 87.12 907 PRO A N 1
ATOM 7192 C CA . PRO A 1 907 ? -28.067 -18.054 -10.796 1.00 87.12 907 PRO A CA 1
ATOM 7193 C C . PRO A 1 907 ? -28.694 -19.439 -10.518 1.00 87.12 907 PRO A C 1
ATOM 7195 O O . PRO A 1 907 ? -28.500 -20.340 -11.325 1.00 87.12 907 PRO A O 1
ATOM 7198 N N . ASN A 1 908 ? -29.415 -19.656 -9.402 1.00 89.88 908 ASN A N 1
ATOM 7199 C CA . ASN A 1 908 ? -30.003 -20.960 -9.038 1.00 89.88 908 ASN A CA 1
ATOM 7200 C C . ASN A 1 908 ? -31.414 -20.917 -8.403 1.00 89.88 908 ASN A C 1
ATOM 7202 O O . ASN A 1 908 ? -31.903 -21.942 -7.913 1.00 89.88 908 ASN A O 1
ATOM 7206 N N . SER A 1 909 ? -32.058 -19.747 -8.345 1.00 93.19 909 SER A N 1
ATOM 7207 C CA . SER A 1 909 ? -33.409 -19.565 -7.781 1.00 93.19 909 SER A CA 1
ATOM 7208 C C . SER A 1 909 ? -33.991 -18.179 -8.041 1.00 93.19 909 SER A C 1
ATOM 7210 O O . SER A 1 909 ? -33.244 -17.219 -8.208 1.00 93.19 909 SER A O 1
ATOM 7212 N N . ILE A 1 910 ? -35.317 -18.066 -7.948 1.00 94.38 910 ILE A N 1
ATOM 7213 C CA . ILE A 1 910 ? -36.006 -16.790 -7.710 1.00 94.38 910 ILE A CA 1
ATOM 7214 C C . ILE A 1 910 ? -36.065 -16.555 -6.196 1.00 94.38 910 ILE A C 1
ATOM 7216 O O . ILE A 1 910 ? -36.391 -17.480 -5.442 1.00 94.38 910 ILE A O 1
ATOM 7220 N N . ILE A 1 911 ? -35.799 -15.327 -5.752 1.00 95.38 911 ILE A N 1
ATOM 7221 C CA . ILE A 1 911 ? -35.878 -14.922 -4.342 1.00 95.38 911 ILE A CA 1
ATOM 7222 C C . ILE A 1 911 ? -36.778 -13.700 -4.137 1.00 95.38 911 ILE A C 1
ATOM 7224 O O . ILE A 1 911 ? -36.892 -12.842 -5.010 1.00 95.38 911 ILE A O 1
ATOM 7228 N N . ALA A 1 912 ? -37.363 -13.596 -2.944 1.00 95.94 912 ALA A N 1
ATOM 7229 C CA . ALA A 1 912 ? -37.862 -12.339 -2.392 1.00 95.94 912 ALA A CA 1
ATOM 7230 C C . ALA A 1 912 ? -36.766 -11.670 -1.552 1.00 95.94 912 ALA A C 1
ATOM 7232 O O . ALA A 1 912 ? -36.102 -12.333 -0.744 1.00 95.94 912 ALA A O 1
ATOM 7233 N N . LYS A 1 913 ? -36.579 -10.360 -1.733 1.00 94.31 913 LYS A N 1
ATOM 7234 C CA . LYS A 1 913 ? -35.507 -9.586 -1.096 1.00 94.31 913 LYS A CA 1
ATOM 7235 C C . LYS A 1 913 ? -35.950 -9.122 0.295 1.00 94.31 913 LYS A C 1
ATOM 7237 O O . LYS A 1 913 ? -36.896 -8.348 0.420 1.00 94.31 913 LYS A O 1
ATOM 7242 N N . GLY A 1 914 ? -35.281 -9.626 1.334 1.00 93.56 914 GLY A N 1
ATOM 7243 C CA . GLY A 1 914 ? -35.542 -9.293 2.741 1.00 93.56 914 GLY A CA 1
ATOM 7244 C C . GLY A 1 914 ? -34.461 -8.391 3.340 1.00 93.56 914 GLY A C 1
ATOM 7245 O O . GLY A 1 914 ? -33.270 -8.719 3.261 1.00 93.56 914 GLY A O 1
ATOM 7246 N N . PHE A 1 915 ? -34.884 -7.294 3.958 1.00 90.38 915 PHE A N 1
ATOM 7247 C CA . PHE A 1 915 ? -34.086 -6.200 4.506 1.00 90.38 915 PHE A CA 1
ATOM 7248 C C . PHE A 1 915 ? -34.305 -6.103 6.027 1.00 90.38 915 PHE A C 1
ATOM 7250 O O . PHE A 1 915 ? -35.342 -5.601 6.466 1.00 90.38 915 PHE A O 1
ATOM 7257 N N . PRO A 1 916 ? -33.379 -6.615 6.859 1.00 88.25 916 PRO A N 1
ATOM 7258 C CA . PRO A 1 916 ? -33.441 -6.431 8.307 1.00 88.25 916 PRO A CA 1
ATOM 7259 C C . PRO A 1 916 ? -33.283 -4.959 8.693 1.00 88.25 916 PRO A C 1
ATOM 7261 O O . PRO A 1 916 ? -32.441 -4.252 8.139 1.00 88.25 916 PRO A O 1
ATOM 7264 N N . VAL A 1 917 ? -34.061 -4.509 9.673 1.00 78.81 917 VAL A N 1
ATOM 7265 C CA . VAL A 1 917 ? -33.933 -3.167 10.246 1.00 78.81 917 VAL A CA 1
ATOM 7266 C C . VAL A 1 917 ? -32.824 -3.190 11.299 1.00 78.81 917 VAL A C 1
ATOM 7268 O O . VAL A 1 917 ? -32.993 -3.734 12.390 1.00 78.81 917 VAL A O 1
ATOM 7271 N N . GLY A 1 918 ? -31.680 -2.593 10.961 1.00 73.12 918 GLY A N 1
ATOM 7272 C CA . GLY A 1 918 ? -30.483 -2.576 11.806 1.00 73.12 918 GLY A CA 1
ATOM 7273 C C . GLY A 1 918 ? -29.649 -3.865 11.745 1.00 73.12 918 GLY A C 1
ATOM 7274 O O . GLY A 1 918 ? -29.960 -4.818 11.033 1.00 73.12 918 GLY A O 1
ATOM 7275 N N . GLY A 1 919 ? -28.549 -3.890 12.503 1.00 71.38 919 GLY A N 1
ATOM 7276 C CA . GLY A 1 919 ? -27.527 -4.947 12.432 1.00 71.38 919 GLY A CA 1
ATOM 7277 C C . GLY A 1 919 ? -27.862 -6.274 13.129 1.00 71.38 919 GLY A C 1
ATOM 7278 O O . GLY A 1 919 ? -27.019 -7.168 13.151 1.00 71.38 919 GLY A O 1
ATOM 7279 N N . THR A 1 920 ? -29.053 -6.438 13.716 1.00 80.56 920 THR A N 1
ATOM 7280 C CA . THR A 1 920 ? -29.360 -7.554 14.635 1.00 80.56 920 THR A CA 1
ATOM 7281 C C . THR A 1 920 ? -29.163 -8.937 14.007 1.00 80.56 920 THR A C 1
ATOM 7283 O O . THR A 1 920 ? -28.578 -9.814 14.637 1.00 80.56 920 THR A O 1
ATOM 7286 N N . LEU A 1 921 ? -29.573 -9.142 12.748 1.00 86.00 921 LEU A N 1
ATOM 7287 C CA . LEU A 1 921 ? -29.390 -10.430 12.060 1.00 86.00 921 LEU A CA 1
ATOM 7288 C C . LEU A 1 921 ? -27.912 -10.744 11.755 1.00 86.00 921 LEU A C 1
ATOM 7290 O O . LEU A 1 921 ? -27.516 -11.908 11.780 1.00 86.00 921 LEU A O 1
ATOM 7294 N N . GLU A 1 922 ? -27.096 -9.725 11.478 1.00 78.44 922 GLU A N 1
ATOM 7295 C CA . GLU A 1 922 ? -25.650 -9.863 11.251 1.00 78.44 922 GLU A CA 1
ATOM 7296 C C . GLU A 1 922 ? -24.938 -10.217 12.565 1.00 78.44 922 GLU A C 1
ATOM 7298 O O . GLU A 1 922 ? -24.209 -11.205 12.623 1.00 78.44 922 GLU A O 1
ATOM 7303 N N . ALA A 1 923 ? -25.256 -9.508 13.653 1.00 74.94 923 ALA A N 1
ATOM 7304 C CA . ALA A 1 923 ? -24.721 -9.787 14.986 1.00 74.94 923 ALA A CA 1
ATOM 7305 C C . ALA A 1 923 ? -25.113 -11.184 15.513 1.00 74.94 923 ALA A C 1
ATOM 7307 O O . ALA A 1 923 ? -24.270 -11.886 16.072 1.00 74.94 923 ALA A O 1
ATOM 7308 N N . ILE A 1 924 ? -26.357 -11.631 15.281 1.00 85.62 924 ILE A N 1
ATOM 7309 C CA . ILE A 1 924 ? -26.793 -13.007 15.581 1.00 85.62 924 ILE A CA 1
ATOM 7310 C C . ILE A 1 924 ? -25.955 -14.024 14.796 1.00 85.62 924 ILE A C 1
ATOM 7312 O O . ILE A 1 924 ? -25.490 -15.006 15.373 1.00 85.62 924 ILE A O 1
ATOM 7316 N N . ARG A 1 925 ? -25.745 -13.806 13.490 1.00 87.56 925 ARG A N 1
ATOM 7317 C CA . ARG A 1 925 ? -24.982 -14.720 12.624 1.00 87.56 925 ARG A CA 1
ATOM 7318 C C . ARG A 1 925 ? -23.526 -14.863 13.079 1.00 87.56 925 ARG A C 1
ATOM 7320 O O . ARG A 1 925 ? -23.054 -15.993 13.199 1.00 87.56 925 ARG A O 1
ATOM 7327 N N . GLU A 1 926 ? -22.845 -13.763 13.397 1.00 79.25 926 GLU A N 1
ATOM 7328 C CA . GLU A 1 926 ? -21.457 -13.808 13.880 1.00 79.25 926 GLU A CA 1
ATOM 7329 C C . GLU A 1 926 ? -21.343 -14.393 15.296 1.00 79.25 926 GLU A C 1
ATOM 7331 O O . GLU A 1 926 ? -20.499 -15.258 15.537 1.00 79.25 926 GLU A O 1
ATOM 7336 N N . MET A 1 927 ? -22.238 -14.029 16.223 1.00 80.81 927 MET A N 1
ATOM 7337 C CA . MET A 1 927 ? -22.240 -14.601 17.576 1.00 80.81 927 MET A CA 1
ATOM 7338 C C . MET A 1 927 ? -22.540 -16.113 17.562 1.00 80.81 927 MET A C 1
ATOM 7340 O O . MET A 1 927 ? -21.925 -16.869 18.318 1.00 80.81 927 MET A O 1
ATOM 7344 N N . LEU A 1 928 ? -23.418 -16.582 16.664 1.00 88.50 928 LEU A N 1
ATOM 7345 C CA . LEU A 1 928 ? -23.639 -18.013 16.426 1.00 88.50 928 LEU A CA 1
ATOM 7346 C C . LEU A 1 928 ? -22.384 -18.694 15.864 1.00 88.50 928 LEU A C 1
ATOM 7348 O O . LEU A 1 928 ? -21.986 -19.726 16.403 1.00 88.50 928 LEU A O 1
ATOM 7352 N N . ARG A 1 929 ? -21.725 -18.125 14.837 1.00 83.56 929 ARG A N 1
ATOM 7353 C CA . ARG A 1 929 ? -20.446 -18.651 14.310 1.00 83.56 929 ARG A CA 1
ATOM 7354 C C . ARG A 1 929 ? -19.414 -18.803 15.426 1.00 83.56 929 ARG A C 1
ATOM 7356 O O . ARG A 1 929 ? -18.821 -19.873 15.559 1.00 83.56 929 ARG A O 1
ATOM 7363 N N . TYR A 1 930 ? -19.232 -17.762 16.237 1.00 77.56 930 TYR A N 1
ATOM 7364 C CA . TYR A 1 930 ? -18.291 -17.745 17.354 1.00 77.56 930 TYR A CA 1
ATOM 7365 C C . TYR A 1 930 ? -18.607 -18.829 18.394 1.00 77.56 930 TYR A C 1
ATOM 7367 O O . TYR A 1 930 ? -17.773 -19.702 18.646 1.00 77.56 930 TYR A O 1
ATOM 7375 N N . ARG A 1 931 ? -19.820 -18.830 18.963 1.00 83.00 931 ARG A N 1
ATOM 7376 C CA . ARG A 1 931 ? -20.189 -19.763 20.040 1.00 83.00 931 ARG A CA 1
ATOM 7377 C C . ARG A 1 931 ? -20.228 -21.220 19.578 1.00 83.00 931 ARG A C 1
ATOM 7379 O O . ARG A 1 931 ? -19.763 -22.088 20.310 1.00 83.00 931 ARG A O 1
ATOM 7386 N N . LEU A 1 932 ? -20.698 -21.499 18.360 1.00 86.19 932 LEU A N 1
ATOM 7387 C CA . LEU A 1 932 ? -20.700 -22.859 17.809 1.00 86.19 932 LEU A CA 1
ATOM 7388 C C . LEU A 1 932 ? -19.279 -23.358 17.507 1.00 86.19 932 LEU A C 1
ATOM 7390 O O . LEU A 1 932 ? -18.984 -24.521 17.774 1.00 86.19 932 LEU A O 1
ATOM 7394 N N . ARG A 1 933 ? -18.369 -22.497 17.026 1.00 83.38 933 ARG A N 1
ATOM 7395 C CA . ARG A 1 933 ? -16.941 -22.841 16.887 1.00 83.38 933 ARG A CA 1
ATOM 7396 C C . ARG A 1 933 ? -16.297 -23.126 18.246 1.00 83.38 933 ARG A C 1
ATOM 7398 O O . ARG A 1 933 ? -15.642 -24.155 18.381 1.00 83.38 933 ARG A O 1
ATOM 7405 N N . ALA A 1 934 ? -16.548 -22.291 19.256 1.00 73.62 934 ALA A N 1
ATOM 7406 C CA . ALA A 1 934 ? -16.059 -22.499 20.623 1.00 73.62 934 ALA A CA 1
ATOM 7407 C C . ALA A 1 934 ? -16.600 -23.792 21.272 1.00 73.62 934 ALA A C 1
ATOM 7409 O O . ALA A 1 934 ? -15.883 -24.452 22.018 1.00 73.62 934 ALA A O 1
ATOM 7410 N N . ALA A 1 935 ? -17.831 -24.200 20.941 1.00 80.19 935 ALA A N 1
ATOM 7411 C CA . ALA A 1 935 ? -18.434 -25.466 21.370 1.00 80.19 935 ALA A CA 1
ATOM 7412 C C . ALA A 1 935 ? -17.985 -26.701 20.549 1.00 80.19 935 ALA A C 1
ATOM 7414 O O . ALA A 1 935 ? -18.517 -27.791 20.749 1.00 80.19 935 ALA A O 1
ATOM 7415 N N . GLY A 1 936 ? -17.050 -26.553 19.600 1.00 84.31 936 GLY A N 1
ATOM 7416 C CA . GLY A 1 936 ? -16.582 -27.639 18.723 1.00 84.31 936 GLY A CA 1
ATOM 7417 C C . GLY A 1 936 ? -17.534 -28.007 17.572 1.00 84.31 936 GLY A C 1
ATOM 7418 O O . GLY A 1 936 ? -17.232 -28.896 16.781 1.00 84.31 936 GLY A O 1
ATOM 7419 N N . LEU A 1 937 ? -18.657 -27.301 17.427 1.00 86.81 937 LEU A N 1
ATOM 7420 C CA . LEU A 1 937 ? -19.711 -27.546 16.432 1.00 86.81 937 LEU A CA 1
ATOM 7421 C C . LEU A 1 937 ? -19.484 -26.813 15.093 1.00 86.81 937 LEU A C 1
ATOM 7423 O O . LEU A 1 937 ? -20.329 -26.837 14.203 1.00 86.81 937 LEU A O 1
ATOM 7427 N N . GLY A 1 938 ? -18.341 -26.143 14.930 1.00 77.94 938 GLY A N 1
ATOM 7428 C CA . GLY A 1 938 ? -18.100 -25.204 13.831 1.00 77.94 938 GLY A CA 1
ATOM 7429 C C . GLY A 1 938 ? -17.848 -25.797 12.436 1.00 77.94 938 GLY A C 1
ATOM 7430 O O . GLY A 1 938 ? -17.850 -25.035 11.472 1.00 77.94 938 GLY A O 1
ATOM 7431 N N . GLN A 1 939 ? -17.615 -27.108 12.297 1.00 73.12 939 GLN A N 1
ATOM 7432 C CA . GLN A 1 939 ? -17.180 -27.715 11.022 1.00 73.12 939 GLN A CA 1
ATOM 7433 C C . GLN A 1 939 ? -18.261 -27.761 9.923 1.00 73.12 939 GLN A C 1
ATOM 7435 O O . GLN A 1 939 ? -17.914 -27.886 8.752 1.00 73.12 939 GLN A O 1
ATOM 7440 N N . GLY A 1 940 ? -19.551 -27.669 10.271 1.00 68.38 940 GLY A N 1
ATOM 7441 C CA . GLY A 1 940 ? -20.665 -27.740 9.308 1.00 68.38 940 GLY A CA 1
ATOM 7442 C C . GLY A 1 940 ? -21.209 -26.391 8.814 1.00 68.38 940 GLY A C 1
ATOM 7443 O O . GLY A 1 940 ? -22.098 -26.380 7.958 1.00 68.38 940 GLY A O 1
ATOM 7444 N N . LEU A 1 941 ? -20.705 -25.276 9.361 1.00 81.44 941 LEU A N 1
ATOM 7445 C CA . LEU A 1 941 ? -21.288 -23.938 9.211 1.00 81.44 941 LEU A CA 1
ATOM 7446 C C . LEU A 1 941 ? -21.188 -23.404 7.775 1.00 81.44 941 LEU A C 1
ATOM 7448 O O . LEU A 1 941 ? -20.104 -23.277 7.209 1.00 81.44 941 LEU A O 1
ATOM 7452 N N . ASP A 1 942 ? -22.332 -23.023 7.211 1.00 76.12 942 ASP A N 1
ATOM 7453 C CA . ASP A 1 942 ? -22.436 -22.539 5.835 1.00 76.12 942 ASP A CA 1
ATOM 7454 C C . ASP A 1 942 ? -22.112 -21.039 5.712 1.00 76.12 942 ASP A C 1
ATOM 7456 O O . ASP A 1 942 ? -22.868 -20.157 6.141 1.00 76.12 942 ASP A O 1
ATOM 7460 N N . GLU A 1 943 ? -20.988 -20.738 5.064 1.00 68.19 943 GLU A N 1
ATOM 7461 C CA . GLU A 1 943 ? -20.493 -19.372 4.882 1.00 68.19 943 GLU A CA 1
ATOM 7462 C C . GLU A 1 943 ? -21.265 -18.551 3.836 1.00 68.19 943 GLU A C 1
ATOM 7464 O O . GLU A 1 943 ? -21.068 -17.337 3.748 1.00 68.19 943 GLU A O 1
ATOM 7469 N N . ARG A 1 944 ? -22.223 -19.146 3.105 1.00 69.25 944 ARG A N 1
ATOM 7470 C CA . ARG A 1 944 ? -23.156 -18.383 2.251 1.00 69.25 944 ARG A CA 1
ATOM 7471 C C . ARG A 1 944 ? -23.998 -17.399 3.069 1.00 69.25 944 ARG A C 1
ATOM 7473 O O . ARG A 1 944 ? -24.318 -16.314 2.591 1.00 69.25 944 ARG A O 1
ATOM 7480 N N . TYR A 1 945 ? -24.274 -17.713 4.337 1.00 69.00 945 TYR A N 1
ATOM 7481 C CA . TYR A 1 945 ? -25.010 -16.844 5.262 1.00 69.00 945 TYR A CA 1
ATOM 7482 C C . TYR A 1 945 ? -24.115 -15.796 5.952 1.00 69.00 945 TYR A C 1
ATOM 7484 O O . TYR A 1 945 ? -24.304 -15.482 7.128 1.00 69.00 945 TYR A O 1
ATOM 7492 N N . ARG A 1 946 ? -23.104 -15.271 5.246 1.00 60.06 946 ARG A N 1
ATOM 7493 C CA . ARG A 1 946 ? -22.375 -14.036 5.606 1.00 60.06 946 ARG A CA 1
ATOM 7494 C C . ARG A 1 946 ? -23.057 -12.768 5.063 1.00 60.06 946 ARG A C 1
ATOM 7496 O O . ARG A 1 946 ? -22.711 -11.665 5.462 1.00 60.06 946 ARG A O 1
ATOM 7503 N N . SER A 1 947 ? -24.033 -12.896 4.159 1.00 58.66 947 SER A N 1
ATOM 7504 C CA . SER A 1 947 ? -24.800 -11.758 3.627 1.00 58.66 947 SER A CA 1
ATOM 7505 C C . SER A 1 947 ? -25.640 -11.061 4.706 1.00 58.66 947 SER A C 1
ATOM 7507 O O . SER A 1 947 ? -26.258 -11.749 5.517 1.00 58.66 947 SER A O 1
ATOM 7509 N N . ARG A 1 948 ? -25.806 -9.732 4.638 1.00 68.62 948 ARG A N 1
ATOM 7510 C CA . ARG A 1 948 ? -26.725 -8.975 5.523 1.00 68.62 948 ARG A CA 1
ATOM 7511 C C . ARG A 1 948 ? -28.217 -9.295 5.310 1.00 68.62 948 ARG A C 1
ATOM 7513 O O . ARG A 1 948 ? -29.027 -9.055 6.195 1.00 68.62 948 ARG A O 1
ATOM 7520 N N . GLY A 1 949 ? -28.589 -9.863 4.161 1.00 82.94 949 GLY A N 1
ATOM 7521 C CA . GLY A 1 949 ? -29.985 -10.094 3.774 1.00 82.94 949 GLY A CA 1
ATOM 7522 C C . GLY A 1 949 ? -30.712 -11.238 4.492 1.00 82.94 949 GLY A C 1
ATOM 7523 O O . GLY A 1 949 ? -30.106 -12.191 4.994 1.00 82.94 949 GLY A O 1
ATOM 7524 N N . ALA A 1 950 ? -32.042 -11.157 4.468 1.00 91.12 950 ALA A N 1
ATOM 7525 C CA . ALA A 1 950 ? -32.988 -12.159 4.964 1.00 91.12 950 ALA A CA 1
ATOM 7526 C C . ALA A 1 950 ? -33.857 -12.721 3.819 1.00 91.12 950 ALA A C 1
ATOM 7528 O O . ALA A 1 950 ? -35.080 -12.737 3.908 1.00 91.12 950 ALA A O 1
ATOM 7529 N N . HIS A 1 951 ? -33.240 -13.116 2.701 1.00 92.38 951 HIS A N 1
ATOM 7530 C CA . HIS A 1 951 ? -33.964 -13.541 1.499 1.00 92.38 951 HIS A CA 1
ATOM 7531 C C . HIS A 1 951 ? -34.781 -14.830 1.700 1.00 92.38 951 HIS A C 1
ATOM 7533 O O . HIS A 1 951 ? -34.361 -15.745 2.411 1.00 92.38 951 HIS A O 1
ATOM 7539 N N . ILE A 1 952 ? -35.921 -14.927 1.010 1.00 95.44 952 ILE A N 1
ATOM 7540 C CA . ILE A 1 952 ? -36.771 -16.129 0.967 1.00 95.44 952 ILE A CA 1
ATOM 7541 C C . ILE A 1 952 ? -36.697 -16.727 -0.442 1.00 95.44 952 ILE A C 1
ATOM 7543 O O . ILE A 1 952 ? -36.871 -16.005 -1.422 1.00 95.44 952 ILE A O 1
ATOM 7547 N N . THR A 1 953 ? -36.460 -18.040 -0.560 1.00 94.94 953 THR A N 1
ATOM 7548 C CA . THR A 1 953 ? -36.552 -18.736 -1.861 1.00 94.94 953 THR A CA 1
ATOM 7549 C C . THR A 1 953 ? -38.016 -18.825 -2.294 1.00 94.94 953 THR A C 1
ATOM 7551 O O . THR A 1 953 ? -38.849 -19.341 -1.550 1.00 94.94 953 THR A O 1
ATOM 7554 N N . LEU A 1 954 ? -38.305 -18.353 -3.507 1.00 95.38 954 LEU A N 1
ATOM 7555 C CA . LEU A 1 954 ? -39.622 -18.417 -4.141 1.00 95.38 954 LEU A CA 1
ATOM 7556 C C . LEU A 1 954 ? -39.732 -19.570 -5.145 1.00 95.38 954 LEU A C 1
ATOM 7558 O O . LEU A 1 954 ? -40.759 -20.245 -5.185 1.00 95.38 954 LEU A O 1
ATOM 7562 N N . ALA A 1 955 ? -38.683 -19.824 -5.930 1.00 93.94 955 ALA A N 1
ATOM 7563 C CA . ALA A 1 955 ? -38.664 -20.906 -6.914 1.00 93.94 955 ALA A CA 1
ATOM 7564 C C . ALA A 1 955 ? -37.247 -21.427 -7.183 1.00 93.94 955 ALA A C 1
ATOM 7566 O O . ALA A 1 955 ? -36.257 -20.737 -6.922 1.00 93.94 955 ALA A O 1
ATOM 7567 N N . ARG A 1 956 ? -37.153 -22.631 -7.752 1.00 94.12 956 ARG A N 1
ATOM 7568 C CA . ARG A 1 956 ? -35.917 -23.283 -8.207 1.00 94.12 956 ARG A CA 1
ATOM 7569 C C . ARG A 1 956 ? -36.017 -23.601 -9.699 1.00 94.12 956 ARG A C 1
ATOM 7571 O O . ARG A 1 956 ? -37.048 -24.090 -10.165 1.00 94.12 956 ARG A O 1
ATOM 7578 N N . PHE A 1 957 ? -34.943 -23.331 -10.437 1.00 92.69 957 PHE A N 1
ATOM 7579 C CA . PHE A 1 957 ? -34.895 -23.608 -11.870 1.00 92.69 957 PHE A CA 1
ATOM 7580 C C . PHE A 1 957 ? -34.808 -25.108 -12.145 1.00 92.69 957 PHE A C 1
ATOM 7582 O O . PHE A 1 957 ? -34.068 -25.839 -11.481 1.00 92.69 957 PHE A O 1
ATOM 7589 N N . LYS A 1 958 ? -35.582 -25.539 -13.141 1.00 90.56 958 LYS A N 1
ATOM 7590 C CA . LYS A 1 958 ? -35.745 -26.941 -13.557 1.00 90.56 958 LYS A CA 1
ATOM 7591 C C . LYS A 1 958 ? -35.466 -27.157 -15.057 1.00 90.56 958 LYS A C 1
ATOM 7593 O O . LYS A 1 958 ? -35.109 -28.255 -15.461 1.00 90.56 958 LYS A O 1
ATOM 7598 N N . ALA A 1 959 ? -35.565 -26.094 -15.855 1.00 84.81 959 ALA A N 1
ATOM 7599 C CA . ALA A 1 959 ? -35.217 -26.029 -17.274 1.00 84.81 959 ALA A CA 1
ATOM 7600 C C . ALA A 1 959 ? -34.365 -24.770 -17.526 1.00 84.81 959 ALA A C 1
ATOM 7602 O O . ALA A 1 959 ? -34.350 -23.884 -16.672 1.00 84.81 959 ALA A O 1
ATOM 7603 N N . GLN A 1 960 ? -33.672 -24.700 -18.670 1.00 85.50 960 GLN A N 1
ATOM 7604 C CA . GLN A 1 960 ? -32.857 -23.537 -19.086 1.00 85.50 960 GLN A CA 1
ATOM 7605 C C . GLN A 1 960 ? -33.679 -22.400 -19.727 1.00 85.50 960 GLN A C 1
ATOM 7607 O O . GLN A 1 960 ? -33.155 -21.331 -20.024 1.00 85.50 960 GLN A O 1
ATOM 7612 N N . GLU A 1 961 ? -34.971 -22.633 -19.955 1.00 77.94 961 GLU A N 1
ATOM 7613 C CA . GLU A 1 961 ? -35.938 -21.612 -20.362 1.00 77.94 961 GLU A CA 1
ATOM 7614 C C . GLU A 1 961 ? -36.109 -20.562 -19.249 1.00 77.94 961 GLU A C 1
ATOM 7616 O O . GLU A 1 961 ? -35.934 -20.876 -18.074 1.00 77.94 961 GLU A O 1
ATOM 7621 N N . GLY A 1 962 ? -36.470 -19.320 -19.591 1.00 71.50 962 GLY A N 1
ATOM 7622 C CA . GLY A 1 962 ? -36.680 -18.283 -18.568 1.00 71.50 962 GLY A CA 1
ATOM 7623 C C . GLY A 1 962 ? -36.610 -16.824 -19.025 1.00 71.50 962 GLY A C 1
ATOM 7624 O O . GLY A 1 962 ? -36.919 -15.938 -18.233 1.00 71.50 962 GLY A O 1
ATOM 7625 N N . SER A 1 963 ? -36.265 -16.540 -20.284 1.00 71.56 963 SER A N 1
ATOM 7626 C CA . SER A 1 963 ? -36.190 -15.172 -20.826 1.00 71.56 963 SER A CA 1
ATOM 7627 C C . SER A 1 963 ? -37.492 -14.370 -20.658 1.00 71.56 963 SER A C 1
ATOM 7629 O O . SER A 1 963 ? -37.451 -13.207 -20.260 1.00 71.56 963 SER A O 1
ATOM 7631 N N . GLU A 1 964 ? -38.654 -14.996 -20.864 1.00 74.94 964 GLU A N 1
ATOM 7632 C CA . GLU A 1 964 ? -39.976 -14.371 -20.666 1.00 74.94 964 GLU A CA 1
ATOM 7633 C C . GLU A 1 964 ? -40.258 -13.998 -19.197 1.00 74.94 964 GLU A C 1
ATOM 7635 O O . GLU A 1 964 ? -41.049 -13.096 -18.911 1.00 74.94 964 GLU A O 1
ATOM 7640 N N . MET A 1 965 ? -39.569 -14.637 -18.245 1.00 84.44 965 MET A N 1
ATOM 7641 C CA . MET A 1 965 ? -39.688 -14.325 -16.821 1.00 84.44 965 MET A CA 1
ATOM 7642 C C . MET A 1 965 ? -39.010 -13.001 -16.452 1.00 84.44 965 MET A C 1
ATOM 7644 O O . MET A 1 965 ? -39.412 -12.380 -15.471 1.00 84.44 965 MET A O 1
ATOM 7648 N N . ILE A 1 966 ? -38.016 -12.534 -17.214 1.00 84.31 966 ILE A N 1
ATOM 7649 C CA . ILE A 1 966 ? -37.233 -11.334 -16.868 1.00 84.31 966 ILE A CA 1
ATOM 7650 C C . ILE A 1 966 ? -38.158 -10.113 -16.753 1.00 84.31 966 ILE A C 1
ATOM 7652 O O . ILE A 1 966 ? -38.213 -9.487 -15.700 1.00 84.31 966 ILE A O 1
ATOM 7656 N N . ALA A 1 967 ? -39.024 -9.884 -17.745 1.00 81.38 967 ALA A N 1
ATOM 7657 C CA . ALA A 1 967 ? -40.023 -8.811 -17.706 1.00 81.38 967 ALA A CA 1
ATOM 7658 C C . ALA A 1 967 ? -41.036 -8.946 -16.543 1.00 81.38 967 ALA A C 1
ATOM 7660 O O . ALA A 1 967 ? -41.626 -7.958 -16.098 1.00 81.38 967 ALA A O 1
ATOM 7661 N N . CYS A 1 968 ? -41.247 -10.161 -16.025 1.00 83.44 968 CYS A N 1
ATOM 7662 C CA . CYS A 1 968 ? -42.043 -10.401 -14.823 1.00 83.44 968 CYS A CA 1
ATOM 7663 C C . CYS A 1 968 ? -41.266 -10.061 -13.538 1.00 83.44 968 CYS A C 1
ATOM 7665 O O . CYS A 1 968 ? -41.855 -9.497 -12.613 1.00 83.44 968 CYS A O 1
ATOM 7667 N N . LEU A 1 969 ? -39.973 -10.381 -13.466 1.00 89.88 969 LEU A N 1
ATOM 7668 C CA . LEU A 1 969 ? -39.105 -10.022 -12.342 1.00 89.88 969 LEU A CA 1
ATOM 7669 C C . LEU A 1 969 ? -38.913 -8.505 -12.269 1.00 89.88 969 LEU A C 1
ATOM 7671 O O . LEU A 1 969 ? -39.142 -7.929 -11.210 1.00 89.88 969 LEU A O 1
ATOM 7675 N N . ASP A 1 970 ? -38.622 -7.857 -13.397 1.00 84.31 970 ASP A N 1
ATOM 7676 C CA . ASP A 1 970 ? -38.451 -6.404 -13.503 1.00 84.31 970 ASP A CA 1
ATOM 7677 C C . ASP A 1 970 ? -39.723 -5.659 -13.068 1.00 84.31 970 ASP A C 1
ATOM 7679 O O . ASP A 1 970 ? -39.666 -4.730 -12.268 1.00 84.31 970 ASP A O 1
ATOM 7683 N N . LYS A 1 971 ? -40.909 -6.124 -13.487 1.00 82.31 971 LYS A N 1
ATOM 7684 C CA . LYS A 1 971 ? -42.197 -5.554 -13.043 1.00 82.31 971 LYS A CA 1
ATOM 7685 C C . LYS A 1 971 ? -42.458 -5.714 -11.535 1.00 82.31 971 LYS A C 1
ATOM 7687 O O . LYS A 1 971 ? -43.271 -4.978 -10.978 1.00 82.31 971 LYS A O 1
ATOM 7692 N N . ASN A 1 972 ? -41.806 -6.670 -10.875 1.00 84.94 972 ASN A N 1
ATOM 7693 C CA . ASN A 1 972 ? -41.969 -6.956 -9.448 1.00 84.94 972 ASN A CA 1
ATOM 7694 C C . ASN A 1 972 ? -40.696 -6.651 -8.630 1.00 84.94 972 ASN A C 1
ATOM 7696 O O . ASN A 1 972 ? -40.584 -7.090 -7.482 1.00 84.94 972 ASN A O 1
ATOM 7700 N N . CYS A 1 973 ? -39.737 -5.898 -9.179 1.00 84.62 973 CYS A N 1
ATOM 7701 C CA . CYS A 1 973 ? -38.427 -5.701 -8.557 1.00 84.62 973 CYS A CA 1
ATOM 7702 C C . CYS A 1 973 ? -38.463 -4.791 -7.312 1.00 84.62 973 CYS A C 1
ATOM 7704 O O . CYS A 1 973 ? -37.585 -4.909 -6.460 1.00 84.62 973 CYS A O 1
ATOM 7706 N N . GLU A 1 974 ? -39.492 -3.951 -7.156 1.00 83.94 974 GLU A N 1
ATOM 7707 C CA . GLU A 1 974 ? -39.659 -2.997 -6.037 1.00 83.94 974 GLU A CA 1
ATOM 7708 C C . GLU A 1 974 ? -40.999 -3.149 -5.282 1.00 83.94 974 GLU A C 1
ATOM 7710 O O . GLU A 1 974 ? -41.292 -2.404 -4.350 1.00 83.94 974 GLU A O 1
ATOM 7715 N N . VAL A 1 975 ? -41.830 -4.136 -5.639 1.00 88.69 975 VAL A N 1
ATOM 7716 C CA . VAL A 1 975 ? -43.155 -4.343 -5.021 1.00 88.69 975 VAL A CA 1
ATOM 7717 C C . VAL A 1 975 ? -43.019 -4.677 -3.531 1.00 88.69 975 VAL A C 1
ATOM 7719 O O . VAL A 1 975 ? -42.411 -5.684 -3.179 1.00 88.69 975 VAL A O 1
ATOM 7722 N N . SER A 1 976 ? -43.622 -3.885 -2.638 1.00 91.75 976 SER A N 1
ATOM 7723 C CA . SER A 1 976 ? -43.620 -4.200 -1.201 1.00 91.75 976 SER A CA 1
ATOM 7724 C C . SER A 1 976 ? -44.383 -5.501 -0.917 1.00 91.75 976 SER A C 1
ATOM 7726 O O . SER A 1 976 ? -45.568 -5.631 -1.225 1.00 91.75 976 SER A O 1
ATOM 7728 N N . LEU A 1 977 ? -43.695 -6.464 -0.302 1.00 93.56 977 LEU A N 1
ATOM 7729 C CA . LEU A 1 977 ? -44.218 -7.778 0.089 1.00 93.56 977 LEU A CA 1
ATOM 7730 C C . LEU A 1 977 ? -44.628 -7.806 1.578 1.00 93.56 977 LEU A C 1
ATOM 7732 O O . LEU A 1 977 ? -45.186 -8.796 2.054 1.00 93.56 977 LEU A O 1
ATOM 7736 N N . GLY A 1 978 ? -44.390 -6.706 2.302 1.00 92.81 978 GLY A N 1
ATOM 7737 C CA . GLY A 1 978 ? -44.749 -6.499 3.705 1.00 92.81 978 GLY A CA 1
ATOM 7738 C C . GLY A 1 978 ? -43.565 -6.577 4.675 1.00 92.81 978 GLY A C 1
ATOM 7739 O O . GLY A 1 978 ? -42.475 -7.031 4.336 1.00 92.81 978 GLY A O 1
ATOM 7740 N N . ARG A 1 979 ? -43.795 -6.138 5.916 1.00 93.88 979 ARG A N 1
ATOM 7741 C CA . ARG A 1 979 ? -42.824 -6.170 7.023 1.00 93.88 979 ARG A CA 1
ATOM 7742 C C . ARG A 1 979 ? -43.245 -7.201 8.079 1.00 93.88 979 ARG A C 1
ATOM 7744 O O . ARG A 1 979 ? -44.429 -7.533 8.182 1.00 93.88 979 ARG A O 1
ATOM 7751 N N . MET A 1 980 ? -42.293 -7.734 8.842 1.00 95.44 980 MET A N 1
ATOM 7752 C CA . MET A 1 980 ? -42.558 -8.654 9.950 1.00 95.44 980 MET A CA 1
ATOM 7753 C C . MET A 1 980 ? -41.545 -8.546 11.097 1.00 95.44 980 MET A C 1
ATOM 7755 O O . MET A 1 980 ? -40.346 -8.390 10.869 1.00 95.44 980 MET A O 1
ATOM 7759 N N . CYS A 1 981 ? -42.033 -8.769 12.318 1.00 95.00 981 CYS A N 1
ATOM 7760 C CA . CYS A 1 981 ? -41.215 -8.899 13.519 1.00 95.00 981 CYS A CA 1
ATOM 7761 C C . CYS A 1 981 ? -40.639 -10.319 13.647 1.00 95.00 981 CYS A C 1
ATOM 7763 O O . CYS A 1 981 ? -41.379 -11.307 13.599 1.00 95.00 981 CYS A O 1
ATOM 7765 N N . VAL A 1 982 ? -39.330 -10.434 13.858 1.00 95.94 982 VAL A N 1
ATOM 7766 C CA . VAL A 1 982 ? -38.623 -11.689 14.141 1.00 95.94 982 VAL A CA 1
ATOM 7767 C C . VAL A 1 982 ? -38.528 -11.865 15.654 1.00 95.94 982 VAL A C 1
ATOM 7769 O O . VAL A 1 982 ? -37.588 -11.400 16.294 1.00 95.94 982 VAL A O 1
ATOM 7772 N N . GLN A 1 983 ? -39.534 -12.525 16.227 1.00 95.38 983 GLN A N 1
ATOM 7773 C CA . GLN A 1 983 ? -39.627 -12.790 17.670 1.00 95.38 983 GLN A CA 1
ATOM 7774 C C . GLN A 1 983 ? -39.059 -14.160 18.070 1.00 95.38 983 GLN A C 1
ATOM 7776 O O . GLN A 1 983 ? -38.663 -14.349 19.218 1.00 95.38 983 GLN A O 1
ATOM 7781 N N . GLN A 1 984 ? -38.997 -15.113 17.134 1.00 95.62 984 GLN A N 1
ATOM 7782 C CA . GLN A 1 984 ? -38.460 -16.455 17.358 1.00 95.62 984 GLN A CA 1
ATOM 7783 C C . GLN A 1 984 ? -37.882 -17.073 16.080 1.00 95.62 984 GLN A C 1
ATOM 7785 O O . GLN A 1 984 ? -38.242 -16.681 14.968 1.00 95.62 984 GLN A O 1
ATOM 7790 N N . ALA A 1 985 ? -37.020 -18.074 16.256 1.00 97.44 985 ALA A N 1
ATOM 7791 C CA . ALA A 1 985 ? -36.469 -18.914 15.199 1.00 97.44 985 ALA A CA 1
ATOM 7792 C C . ALA A 1 985 ? -36.749 -20.404 15.468 1.00 97.44 985 ALA A C 1
ATOM 7794 O O . ALA A 1 985 ? -36.885 -20.831 16.616 1.00 97.44 985 ALA A O 1
ATOM 7795 N N . GLN A 1 986 ? -36.813 -21.193 14.395 1.00 98.00 986 GLN A N 1
ATOM 7796 C CA . GLN A 1 986 ? -36.977 -22.647 14.421 1.00 98.00 986 GLN A CA 1
ATOM 7797 C C . GLN A 1 986 ? -35.638 -23.319 14.100 1.00 98.00 986 GLN A C 1
ATOM 7799 O O . GLN A 1 986 ? -35.060 -23.073 13.038 1.00 98.00 986 GLN A O 1
ATOM 7804 N N . LEU A 1 987 ? -35.162 -24.200 14.980 1.00 97.31 987 LEU A N 1
ATOM 7805 C CA . LEU A 1 987 ? -34.114 -25.166 14.652 1.00 97.31 987 LEU A CA 1
ATOM 7806 C C . LEU A 1 987 ? -34.777 -26.365 13.965 1.00 97.31 987 LEU A C 1
ATOM 7808 O O . LEU A 1 987 ? -35.661 -26.986 14.552 1.00 97.31 987 LEU A O 1
ATOM 7812 N N . VAL A 1 988 ? -34.388 -26.683 12.730 1.00 96.94 988 VAL A N 1
ATOM 7813 C CA . VAL A 1 988 ? -35.081 -27.667 11.881 1.00 96.94 988 VAL A CA 1
ATOM 7814 C C . VAL A 1 988 ? -34.094 -28.657 11.270 1.00 96.94 988 VAL A C 1
ATOM 7816 O O . VAL A 1 988 ? -33.064 -28.260 10.729 1.00 96.94 988 VAL A O 1
ATOM 7819 N N . VAL A 1 989 ? -34.434 -29.949 11.310 1.00 95.56 989 VAL A N 1
ATOM 7820 C CA . VAL A 1 989 ? -33.807 -30.983 10.475 1.00 95.56 989 VAL A CA 1
ATOM 7821 C C . VAL A 1 989 ? -34.582 -31.072 9.164 1.00 95.56 989 VAL A C 1
ATOM 7823 O O . VAL A 1 989 ? -35.716 -31.555 9.144 1.00 95.56 989 VAL A O 1
ATOM 7826 N N . ASN A 1 990 ? -33.976 -30.626 8.069 1.00 94.00 990 ASN A N 1
ATOM 7827 C CA . ASN A 1 990 ? -34.621 -30.439 6.764 1.00 94.00 990 ASN A CA 1
ATOM 7828 C C . ASN A 1 990 ? -33.873 -31.155 5.632 1.00 94.00 990 ASN A C 1
ATOM 7830 O O . ASN A 1 990 ? -32.733 -31.577 5.800 1.00 94.00 990 ASN A O 1
ATOM 7834 N N . ASP A 1 991 ? -34.512 -31.275 4.473 1.00 92.06 991 ASP A N 1
ATOM 7835 C CA . ASP A 1 991 ? -33.863 -31.541 3.186 1.00 92.06 991 ASP A CA 1
ATOM 7836 C C . ASP A 1 991 ? -33.469 -30.223 2.485 1.00 92.06 991 ASP A C 1
ATOM 7838 O O . ASP A 1 991 ? -33.720 -29.125 2.991 1.00 92.06 991 ASP A O 1
ATOM 7842 N N . PHE A 1 992 ? -32.859 -30.306 1.300 1.00 86.00 992 PHE A N 1
ATOM 7843 C CA . PHE A 1 992 ? -32.438 -29.123 0.532 1.00 86.00 992 PHE A CA 1
ATOM 7844 C C . PHE A 1 992 ? -33.615 -28.213 0.104 1.00 86.00 992 PHE A C 1
ATOM 7846 O O . PHE A 1 992 ? -33.424 -27.015 -0.106 1.00 86.00 992 PHE A O 1
ATOM 7853 N N . TYR A 1 993 ? -34.835 -28.756 0.010 1.00 90.75 993 TYR A N 1
ATOM 7854 C CA . TYR A 1 993 ? -36.025 -28.066 -0.507 1.00 90.75 993 TYR A CA 1
ATOM 7855 C C . TYR A 1 993 ? -37.063 -27.676 0.561 1.00 90.75 993 TYR A C 1
ATOM 7857 O O . TYR A 1 993 ? -38.140 -27.183 0.209 1.00 90.75 993 TYR A O 1
ATOM 7865 N N . MET A 1 994 ? -36.743 -27.868 1.848 1.00 92.81 994 MET A N 1
ATOM 7866 C CA . MET A 1 994 ? -37.627 -27.639 3.003 1.00 92.81 994 MET A CA 1
ATOM 7867 C C . MET A 1 994 ? -38.989 -28.348 2.860 1.00 92.81 994 MET A C 1
ATOM 7869 O O . MET A 1 994 ? -40.034 -27.786 3.190 1.00 92.81 994 MET A O 1
ATOM 7873 N N . SER A 1 995 ? -38.989 -29.570 2.322 1.00 90.75 995 SER A N 1
ATOM 7874 C CA . SER A 1 995 ? -40.203 -30.333 2.019 1.00 90.75 995 SER A CA 1
ATOM 7875 C C . SER A 1 995 ? -40.996 -30.630 3.294 1.00 90.75 995 SER A C 1
ATOM 7877 O O . SER A 1 995 ? -40.390 -31.104 4.256 1.00 90.75 995 SER A O 1
ATOM 7879 N N . PRO A 1 996 ? -42.321 -30.378 3.352 1.00 88.25 996 PRO A N 1
ATOM 7880 C CA . PRO A 1 996 ? -43.106 -30.530 4.583 1.00 88.25 996 PRO A CA 1
ATOM 7881 C C . PRO A 1 996 ? -42.981 -31.911 5.243 1.00 88.25 996 PRO A C 1
ATOM 7883 O O . PRO A 1 996 ? -42.912 -32.014 6.463 1.00 88.25 996 PRO A O 1
ATOM 7886 N N . GLU A 1 997 ? -42.875 -32.968 4.441 1.00 87.50 997 GLU A N 1
ATOM 7887 C CA . GLU A 1 997 ? -42.699 -34.359 4.867 1.00 87.50 997 GLU A CA 1
ATOM 7888 C C . GLU A 1 997 ? -41.250 -34.731 5.252 1.00 87.50 997 GLU A C 1
ATOM 7890 O O . GLU A 1 997 ? -41.003 -35.818 5.778 1.00 87.50 997 GLU A O 1
ATOM 7895 N N . LYS A 1 998 ? -40.285 -33.828 5.023 1.00 88.38 998 LYS A N 1
ATOM 7896 C CA . LYS A 1 998 ? -38.860 -33.961 5.391 1.00 88.38 998 LYS A CA 1
ATOM 7897 C C . LYS A 1 998 ? -38.356 -32.852 6.323 1.00 88.38 998 LYS A C 1
ATOM 7899 O O . LYS A 1 998 ? -37.198 -32.903 6.732 1.00 88.38 998 LYS A O 1
ATOM 7904 N N . ALA A 1 999 ? -39.186 -31.883 6.693 1.00 91.81 999 ALA A N 1
ATOM 7905 C CA . ALA A 1 999 ? -38.862 -30.840 7.657 1.00 91.81 999 ALA A CA 1
ATOM 7906 C C . ALA A 1 999 ? -39.360 -31.236 9.055 1.00 91.81 999 ALA A C 1
ATOM 7908 O O . ALA A 1 999 ? -40.542 -31.496 9.261 1.00 91.81 999 ALA A O 1
ATOM 7909 N N . THR A 1 1000 ? -38.463 -31.276 10.038 1.00 94.56 1000 THR A N 1
ATOM 7910 C CA . THR A 1 1000 ? -38.801 -31.614 11.429 1.00 94.56 1000 THR A CA 1
ATOM 7911 C C . THR A 1 1000 ? -38.241 -30.546 12.358 1.00 94.56 1000 THR A C 1
ATOM 7913 O O . THR A 1 1000 ? -37.024 -30.383 12.443 1.00 94.56 1000 THR A O 1
ATOM 7916 N N . VAL A 1 1001 ? -39.118 -29.798 13.034 1.00 95.94 1001 VAL A N 1
ATOM 7917 C CA . VAL A 1 1001 ? -38.708 -28.804 14.037 1.00 95.94 1001 VAL A CA 1
ATOM 7918 C C . VAL A 1 1001 ? -38.151 -29.542 15.255 1.00 95.94 1001 VAL A C 1
ATOM 7920 O O . VAL A 1 1001 ? -38.822 -30.399 15.821 1.00 95.94 1001 VAL A O 1
ATOM 7923 N N . VAL A 1 1002 ? -36.915 -29.215 15.627 1.00 95.25 1002 VAL A N 1
ATOM 7924 C CA . VAL A 1 1002 ? -36.229 -29.710 16.829 1.00 95.25 1002 VAL A CA 1
ATOM 7925 C C . VAL A 1 1002 ? -36.600 -28.839 18.025 1.00 95.25 1002 VAL A C 1
ATOM 7927 O O . VAL A 1 1002 ? -36.968 -29.356 19.072 1.00 95.25 1002 VAL A O 1
ATOM 7930 N N . ALA A 1 1003 ? -36.537 -27.515 17.853 1.00 95.88 1003 ALA A N 1
ATOM 7931 C CA . ALA A 1 1003 ? -36.840 -26.545 18.897 1.00 95.88 1003 ALA A CA 1
ATOM 7932 C C . ALA A 1 1003 ? -37.323 -25.212 18.311 1.00 95.88 1003 ALA A C 1
ATOM 7934 O O . ALA A 1 1003 ? -36.860 -24.787 17.249 1.00 95.88 1003 ALA A O 1
ATOM 7935 N N . GLU A 1 1004 ? -38.188 -24.519 19.053 1.00 96.56 1004 GLU A N 1
ATOM 7936 C CA . GLU A 1 1004 ? -38.448 -23.089 18.865 1.00 96.56 1004 GLU A CA 1
ATOM 7937 C C . GLU A 1 1004 ? -37.703 -22.280 19.940 1.00 96.56 1004 GLU A C 1
ATOM 7939 O O . GLU A 1 1004 ? -37.605 -22.678 21.111 1.00 96.56 1004 GLU A O 1
ATOM 7944 N N . ILE A 1 1005 ? -37.103 -21.164 19.522 1.00 96.88 1005 ILE A N 1
ATOM 7945 C CA . ILE A 1 1005 ? -36.198 -20.359 20.347 1.00 96.88 1005 ILE A CA 1
ATOM 7946 C C . ILE A 1 1005 ? -36.535 -18.877 20.147 1.00 96.88 1005 ILE A C 1
ATOM 7948 O O . ILE A 1 1005 ? -36.360 -18.333 19.057 1.00 96.88 1005 ILE A O 1
ATOM 7952 N N . GLY A 1 1006 ? -37.041 -18.238 21.203 1.00 94.25 1006 GLY A N 1
ATOM 7953 C CA . GLY A 1 1006 ? -37.408 -16.821 21.214 1.00 94.25 1006 GLY A CA 1
ATOM 7954 C C . GLY A 1 1006 ? -36.219 -15.882 21.439 1.00 94.25 1006 GLY A C 1
ATOM 7955 O O . GLY A 1 1006 ? -35.256 -16.240 22.118 1.00 94.25 1006 GLY A O 1
ATOM 7956 N N . LEU A 1 1007 ? -36.325 -14.671 20.894 1.00 93.50 1007 LEU A N 1
ATOM 7957 C CA . LEU A 1 1007 ? -35.401 -13.558 21.113 1.00 93.50 1007 LEU A CA 1
ATOM 7958 C C . LEU A 1 1007 ? -35.911 -12.729 22.301 1.00 93.50 1007 LEU A C 1
ATOM 7960 O O . LEU A 1 1007 ? -37.052 -12.266 22.276 1.00 93.50 1007 LEU A O 1
ATOM 7964 N N . THR A 1 1008 ? -35.108 -12.576 23.361 1.00 84.00 1008 THR A N 1
ATOM 7965 C CA . THR A 1 1008 ? -35.586 -12.036 24.654 1.00 84.00 1008 THR A CA 1
ATOM 7966 C C . THR A 1 1008 ? -34.895 -10.772 25.163 1.00 84.00 1008 THR A C 1
ATOM 7968 O O . THR A 1 1008 ? -35.409 -10.186 26.111 1.00 84.00 1008 THR A O 1
ATOM 7971 N N . GLY A 1 1009 ? -33.768 -10.354 24.580 1.00 69.62 1009 GLY A N 1
ATOM 7972 C CA . GLY A 1 1009 ? -32.990 -9.195 25.044 1.00 69.62 1009 GLY A CA 1
ATOM 7973 C C . GLY A 1 1009 ? -32.535 -9.283 26.510 1.00 69.62 1009 GLY A C 1
ATOM 7974 O O . GLY A 1 1009 ? -32.673 -8.303 27.240 1.00 69.62 1009 GLY A O 1
ATOM 7975 N N . LYS A 1 1010 ? -32.073 -10.464 26.947 1.00 55.09 1010 LYS A N 1
ATOM 7976 C CA . LYS A 1 1010 ? -31.592 -10.757 28.310 1.00 55.09 1010 LYS A CA 1
ATOM 7977 C C . LYS A 1 1010 ? -30.073 -10.844 28.371 1.00 55.09 1010 LYS A C 1
ATOM 7979 O O . LYS A 1 1010 ? -29.512 -10.220 29.293 1.00 55.09 1010 LYS A O 1
#

pLDDT: mean 83.73, std 14.91, range [21.28, 98.5]

Radius of gyration: 35.37 Å; chains: 1; bounding box: 97×82×97 Å

Secondary structure (DSSP, 8-state):
---EEEEE-----GGGTTGGGTS-GGG-EETTEEHHHHHHHHHHHTT--EEEEEE-GGGHHHHHHTS--HHHHHHHHHTT-HHHHHHHHHGGGSSEEEEEE---BTTB-SHHHHHHTTHHHH-SS-EEEE-TTEEEE-SS-HHHHHHHHHHHH-S-EEEEEE--HHHHTTSEEEEEEPPPHHHHTTS-SSSS-GGGEEEEEEEEES--GGGT----SEEEEEEEEE-THHHHHHTTPPP-GGGS--HHHHHHHHHHTT---EEEE--SEEEETTSHHHHHHHHHHHHHHSHHHHHHHHHHHHH-TT--TTSS------------------PPPPHHHHHHHHHHHTTSS-TT---HHHHHHHHHHHHTT--SSBPPHHHHHHHH-TT---S---HHHHTT-GGGGTT-----HHHHHHHHHHHHHHHHHHTT-S-TTGGGS--HHHHHHHHHH-B-TTS-BHHHHS-SS-HHHHHHHHHHHHHHS-S-----TTHHHHHHHHHHHHHHHTT-TTS-HHHHHHHHHHGGGBTGGGTTTT--SS---GGG-B---TTS-HHHHHHHHHHHHHHHHHS-EEEE-HHHHIIIIISSS-EEEEEE--BHHHHHHHHHHHHHHHHH-TTEEEEEE-BSS--TTBPBHHHHHHHHTSGGGHHHHHHHHTTSEEE-TT--SSSS--TTS-BHHHHHHHHH-SEEEEESHHHHHHTTT-SSEEEEEEE--SHHHHHHH-S-GGGT-EEEEEE-TT--SSB-TTTGGG-EEE-TTS-EEE--SB-HHHHHSS-HHHHHHHHHHHHHHHHHHTT---PPTTTT-TTT---EEEEEEEPPPHHHHHHHHHHHHHHHHH-TTSEEPPGGG--EEEEEEEEEETT--GGGS-HHHHHHHHHHHHTTSPPEEEEEEEEEEETTEEEEEEEESSSHHHHHHHHHHHHHHHTT-GGG--GGGGSS---EEEEE--SS--HHHHHHHHHTSS-EEEEEEE-EEEEEEE-TT--TTT-EEEEEEE----

Sequence (1010 aa):
MPRKAVLPVGGWGTRFLPATKAVPKAMFPIMNKPVIHYVVDEAVTAGIEQIIFVITPNNRSIEEYFSPSLDLEACLEQRQKKEALKVVQKIPNMAHFSSTPAKPRGQYQGLGVAVLNAQVLVGNEPFAVILPNDLMETGIPCMESLMGIYKELKCPIVAIHRVPLERLSTYGNVGIKCLDEATSRKLPKGPYVRERVWEITKLIQKPDPKKHEHLSDLAIIGRFILPPEIFVILENTPPGYEGEVQLIDAMEELREKGQRIYGYEFEGQYFDTRSDFGYVEAILNEAYKRSEVRSAIRKMVLSREGYSPIERSITTAGLTLTHKPEKESVKMAGTFEKVTQSLMAAGQIDSNVQTDRETEEMVFRLILGFPPEPARPADVIELFGGDYFPGTFAIGEIDQNPDFLCGETSIGYGPWVRREIKREIKAMKDVGRLDAGMIGVCNIEDDVLDLLSHKFENGRRLCDMIALQEYTDIFRRLTLALLFGETECELNTYKALNEMGGAIALAIVAGLDEWPLHELLKISLAAGLLGLNLKTSAAATSQIHTPGIIPLDLCKSSREQVNVTLHRLCEKVEEGMALDYWQDYEKQILCGQPRTLVVFTDDYIETIFDLKFIERQLYHNPNLTVSLIPRARQYGNDASYEDVMRLLEKPVFQSLKLQNKNGRLEICADGPRLGTVNGLKISQSVADRLKHCDAVFVKGARAYEMLQGIGKTAYFGFAVCREISEAVTGIDAETGALVFIRQQPYQRTFSGFRDRRTRPYEFRHGRTSFLCRVTAKDCHESDLLPTIYRDLCEHGNHALQEQTIQIAPFLDDLKNDLRRGLTLIVRPSPQVARQLTAVNEYLSKVAPCHFYYESSRFHFTIISLITACETFDVKKIPLELYERTIREVLTLFSPFEVEFMGVGATPNSIIAKGFPVGGTLEAIREMLRYRLRAAGLGQGLDERYRSRGAHITLARFKAQEGSEMIACLDKNCEVSLGRMCVQQAQLVVNDFYMSPEKATVVAEIGLTGK

Foldseek 3Di:
DAQEEEEEQADLLVQPPPVSVQARQQQCDLPNGRLQVLQLVLCLLLNHAEYEYAHAPSHCVVVVQLDQDVVVLVVCVVVVVVVVNVVSVVRVVSHHYYYFYQDADVPAHDDLSSVLRCLVVSDQFKHKYFYSQKHWDDPHRPSNLVSQQCVQPVFKEFEKEFDPPVCQLVFKAFAWDDDDPVSLVRRDPDDADSRQKTWTPAIDGRDDVVVVRHRDRIGTDGIIIGGSVLSVLSVPQFQDPPRHRYSRSSVRVVVVVPGIYMYGHDDGDIQRNSHPVSVVVSSVVVLCVDPVSVVVVVVCVVPPPPQPVVRPPDDDDDDDDDDDDDDDDDDDDALVNLLLVLLVVVVVDPPPDDDPQVSVVSSLCLLQQFFPFAADVVLLCVFFNPPAAFDDAALVLCCQPPCLQVVDGDDGNLNVLLVLLVLLVVLCVVLPNDDPVLVVPDPLSVSVVSQQQDAHPVGDGVSRVCGNHDVSLSSNQSSCSNRRSHSADPSVSCVVVLVLLVLLLLVQLLPCPPPDLLLLQLLLQLLQLEQVVVVQVGDDPFHWQPLQHQHDDPPDDSVVRNVSSVVSSVVSSVVPFPADPVVVCCCQQLDDAQFEEEEEWAASSSVSSVLSSVLVSCVSRVNAAYEYAWALDDDHRTDALVSVVVSCPDPSNVSVVVCCVVRSYHYDNRHGSDNEHASSRGRNVVSVSSVPGQEYEYEDLSNLSRSFQGQHWYKYWHWQTTSSSCQAAVDDNSNRHTHIAIDHHGHGLFAQSSVQSVDWDQDPVRDTGRHTPGHNNNVRVPCVQVVVVVVQQVQFLVCLVVLNADADPCPVPPPPQLWKFKFKKDADDPQLLVLLVVLLVVLCVQPVQWFFDDSLLKIFTLWTLAPTDNPDDPVVDPVVLLVVLLQVLQQQFAKWKKWWFAWGGGSWAIKTWIATDDCRSQSSSSSSCRSCVVVVSNPRIDPVSNRNIRIITGTGGNGSHCNSCHVSRVVGGGHTSGMDICFKIFTWIAHPRRDVVGIDTPDIHGRNND